Protein AF-A0A8S1RGG8-F1 (afdb_monomer)

InterPro domains:
  IPR037856 Sdc1/DPY30 [PTHR23356] (70-942)
  IPR049630 DPY30 domain-containing protein-like, dimerization/docking domain [cd22966] (338-379)

Radius of gyration: 52.85 Å; Cα contacts (8 Å, |Δi|>4): 621; chains: 1; bounding box: 120×138×184 Å

Solvent-accessible surface area (backbone atoms only — not comparable to full-atom values): 54739 Å² total; per-residue (Å²): 141,72,90,48,76,74,78,47,45,71,68,74,69,58,90,70,60,82,94,47,52,68,56,54,49,50,50,51,51,51,52,52,53,54,52,50,56,52,50,52,50,53,51,51,55,49,49,51,53,50,50,53,51,51,57,60,61,70,72,60,83,85,80,80,87,86,81,90,88,85,73,64,67,68,55,51,55,53,49,51,53,52,51,52,53,50,49,53,53,48,53,53,52,51,54,50,52,48,52,50,52,55,51,50,50,51,52,51,50,50,50,64,74,52,72,46,75,65,56,49,54,47,49,54,48,49,55,50,50,50,55,49,50,53,52,50,49,52,51,49,52,51,51,50,49,54,52,48,54,54,47,51,54,49,47,54,56,46,51,54,49,49,54,51,48,51,54,50,51,64,69,52,74,79,67,94,78,88,90,66,62,68,66,52,51,54,52,48,52,53,54,51,51,56,49,50,53,54,51,52,52,50,47,52,54,48,50,57,48,48,51,58,47,47,56,55,46,48,56,51,49,53,54,51,49,54,51,48,52,56,50,49,52,53,49,50,53,50,49,54,52,48,49,53,51,49,54,52,49,50,50,54,48,50,50,51,48,50,52,49,53,51,52,53,62,68,64,73,70,81,90,81,83,85,78,89,82,84,89,79,84,85,78,95,84,79,95,83,84,86,84,79,79,75,73,74,68,69,72,72,78,79,73,83,94,81,89,88,78,93,79,87,85,82,83,91,90,90,88,85,82,71,68,72,68,53,54,60,54,52,56,53,55,58,60,51,49,54,55,52,52,47,63,32,65,84,46,29,47,48,50,51,52,42,51,52,52,46,67,74,67,62,57,96,54,56,67,65,49,40,53,53,46,52,52,52,49,50,55,49,50,51,52,47,51,56,47,51,52,52,47,51,55,48,52,49,52,52,50,52,51,48,53,53,52,50,52,55,49,51,56,47,52,53,50,53,51,52,51,50,55,52,47,52,56,45,53,52,49,58,49,47,57,68,68,48,90,49,54,73,57,42,43,42,73,45,48,26,45,48,53,18,65,75,73,71,33,50,23,37,30,28,38,60,40,54,44,75,38,84,70,59,82,87,51,85,81,47,65,59,50,25,46,34,82,89,49,73,62,24,38,31,25,72,30,36,13,89,92,41,50,87,45,50,77,42,74,41,56,78,97,51,34,61,64,63,59,32,71,51,78,64,67,56,45,102,83,64,52,64,58,80,65,90,35,47,75,37,66,50,42,80,80,42,85,49,62,76,63,98,80,63,89,54,48,14,14,39,36,28,33,56,46,64,41,58,43,41,90,46,71,71,24,49,55,50,37,42,54,54,49,52,52,48,51,53,53,47,52,52,51,51,48,50,50,51,53,49,52,49,52,51,53,60,44,49,79,77,52,66,57,73,61,52,55,53,51,52,50,52,52,62,70,66,53,78,79,85,74,80,82,79,65,50,67,44,84,45,50,33,35,44,32,36,31,28,66,72,66,67,38,66,78,53,68,72,56,52,52,54,50,49,53,51,53,53,50,45,42,54,39,42,40,53,49,41,53,53,47,52,50,50,38,38,50,51,51,51,51,51,60,58,70,61,79,55,63,66,67,61,57,51,51,52,52,50,50,52,39,51,51,53,43,60,77,46,44,74,77,47,60,82,31,65,88,40,64,69,58,31,53,50,53,52,52,47,48,42,49,50,53,50,37,58,50,63,64,33,67,80,63,38,42,72,57,42,54,51,66,77,36,88,76,69,82,71,54,64,53,60,49,37,39,41,21,64,67,65,54,58,65,81,79,46,23,39,88,92,46,60,40,70,29,64,89,77,52,77,63,45,73,66,57,50,45,52,44,59,65,58,76,52,70,76,78,74,95,61,93,72,58,75,71,36,20,43,58,55,37,42,62,60,56,69,74,53,59,61,70,65,37,34,73,72,38,55,57,58,25,49,50,45,52,49,51,52,50,44,37,52,50,28,50,51,44,54,51,52,51,51,50,53,51,50,51,52,48,52,51,42,48,50,45,48,52,52,39,50,50,49,51,53,48,49,55,51,50,52,50,54,54,58,71,72,46,53,82,74,52,57,78,70,58,56,63,69,62,52,50,52,52,50,42,68,77,53,64,76,66,85,71,68,80,79,78,75,82,79,86,59,82,47,56,80,73,76,71,76,88,124

Sequence (950 aa):
MGITEFDLQPLNKINVPFEYENDVQFYKESIMKQHEKRRQRLLIEYNELINFKQNQSLQTPKILVQGEKIDDSQSIERHEKLIKVKKIQQEQMDKQLLKYSQKEQLIESRRKQINSEREFRAYQKEVLDTSRIELIQRNKAQLSKMMHDKYEKRKMSYDAKLQRFELSKQAQQVVPRKTRFDETVARYQKSVEERKLKDQEKLRKLEESIEKANTKKQSNITEVKRKGLLEQLKIEDAFFNRERSQLAKQRRLLEKLQIRTEVVRQNQKEPKQKPYPFPKFLCNKDQRKASSLTLQRFASEIIDPLEQKRNYQGYVHLKTKYKEINLLKLIICFYITDMDYLTQDEVGGIVAKGLAALYLEKPQFPIDYLAKWLLTYSQLLQKQKAREEKQQVKETKVKEFKVLTEQLAFLKEESDRLENLQKEKHEQFLESIKQAKYHDEFLGDVFCDYVANRFRVNTYVCELDFPRKEIDQNLEDDENAHINLEGAKLLTYVYADQNSKFLIGQNLLPETGVTYDALKEPQPDENGEVIQTNGIYISNVVKEPRIVYHKWPKLGAYYAIPLIYQSCLYEQSFDQGIEQRSQYLILKENQDKERSAKEAEFEERLESEDPAVIEQEKQAYLAGLEPLLEPSFAQQKKEYVFCIDSLGQDREIPENHRQEIFDLVNLLIKQWELQEIQSMKADVELQLQYQASLGAPYKEILETWALEEEQYVETHQEKLAEFKENEKLFQYEVDCLRLERLREKLSDKEFIQPLLNLNNCRIIKFNSIIQSGLYLIGSNKADINLPDTNRLNIRKLVLDENLIQQIVSYNHRGPKPEPQYKWCYVDRVQKRIEKIEQEQVDAYNLILGRMLKFLQLTCKLRKLDIEIRKEIIANKRKQIEQLKEEATKLVELKEAALKEHKEQLSPEEQEEFNQEEWEANFDSEHPMPEIPENPADEIDDDYIVDQPQQ

Organism: NCBI:txid65129

pLDDT: mean 82.73, std 17.46, range [32.31, 98.5]

Structure (mmCIF, N/CA/C/O backbone):
data_AF-A0A8S1RGG8-F1
#
_entry.id   AF-A0A8S1RGG8-F1
#
loop_
_atom_site.group_PDB
_atom_site.id
_atom_site.type_symbol
_atom_site.label_atom_id
_atom_site.label_alt_id
_atom_site.label_comp_id
_atom_site.label_asym_id
_atom_site.label_entity_id
_atom_site.label_seq_id
_atom_site.pdbx_PDB_ins_code
_atom_site.Cartn_x
_atom_site.Cartn_y
_atom_site.Cartn_z
_atom_site.occupancy
_atom_site.B_iso_or_equiv
_atom_site.auth_seq_id
_atom_site.auth_comp_id
_atom_site.auth_asym_id
_atom_site.auth_atom_id
_atom_site.pdbx_PDB_model_num
ATOM 1 N N . MET A 1 1 ? -10.825 -42.843 34.461 1.00 44.62 1 MET A N 1
ATOM 2 C CA . MET A 1 1 ? -11.655 -41.762 33.876 1.00 44.62 1 MET A CA 1
ATOM 3 C C . MET A 1 1 ? -13.138 -42.138 33.748 1.00 44.62 1 MET A C 1
ATOM 5 O O . MET A 1 1 ? -13.870 -41.401 33.103 1.00 44.62 1 MET A O 1
ATOM 9 N N . GLY A 1 2 ? -13.599 -43.240 34.353 1.00 53.19 2 GLY A N 1
ATOM 10 C CA . GLY A 1 2 ? -15.030 -43.511 34.524 1.00 53.19 2 GLY A CA 1
ATOM 11 C C . GLY A 1 2 ? -15.489 -43.085 35.916 1.00 53.19 2 GLY A C 1
ATOM 12 O O . GLY A 1 2 ? -14.663 -43.031 36.828 1.00 53.19 2 GLY A O 1
ATOM 13 N N . ILE A 1 3 ? -16.778 -42.779 36.047 1.00 52.16 3 ILE A N 1
ATOM 14 C CA . ILE A 1 3 ? -17.449 -42.593 37.338 1.00 52.16 3 ILE A CA 1
ATOM 15 C C . ILE A 1 3 ? -17.373 -43.928 38.068 1.00 52.16 3 ILE A C 1
ATOM 17 O O . ILE A 1 3 ? -17.786 -44.954 37.527 1.00 52.16 3 ILE A O 1
ATOM 21 N N . THR A 1 4 ? -16.775 -43.930 39.252 1.00 70.38 4 THR A N 1
ATOM 22 C CA . THR A 1 4 ? -16.711 -45.139 40.067 1.00 70.38 4 THR A CA 1
ATOM 23 C C . THR A 1 4 ? -17.986 -45.255 40.887 1.00 70.38 4 THR A C 1
ATOM 25 O O . THR A 1 4 ? -18.634 -44.261 41.209 1.00 70.38 4 THR A O 1
ATOM 28 N N . GLU A 1 5 ? -18.350 -46.474 41.269 1.00 62.44 5 GLU A N 1
ATOM 29 C CA . GLU A 1 5 ? -19.496 -46.717 42.152 1.00 62.44 5 GLU A CA 1
ATOM 30 C C . GLU A 1 5 ? -19.374 -45.936 43.480 1.00 62.44 5 GLU A C 1
ATOM 32 O O . GLU A 1 5 ? -20.373 -45.557 44.090 1.00 62.44 5 GLU A O 1
ATOM 37 N N . PHE A 1 6 ? -18.137 -45.603 43.868 1.00 63.97 6 PHE A N 1
ATOM 38 C CA . PHE A 1 6 ? -17.791 -44.755 45.005 1.00 63.97 6 PHE A CA 1
ATOM 39 C C . PHE A 1 6 ? -18.277 -43.302 44.859 1.00 63.97 6 PHE A C 1
ATOM 41 O O . PHE A 1 6 ? -18.742 -42.715 45.833 1.00 63.97 6 PHE A O 1
ATOM 48 N N . ASP A 1 7 ? -18.251 -42.740 43.648 1.00 63.06 7 ASP A N 1
ATOM 49 C CA . ASP A 1 7 ? -18.704 -41.370 43.368 1.00 63.06 7 ASP A CA 1
ATOM 50 C C . ASP A 1 7 ? -20.241 -41.251 43.413 1.00 63.06 7 ASP A C 1
ATOM 52 O O . ASP A 1 7 ? -20.787 -40.183 43.690 1.00 63.06 7 ASP A O 1
ATOM 56 N N . LEU A 1 8 ? -20.951 -42.368 43.197 1.00 70.31 8 LEU A N 1
ATOM 57 C CA . LEU A 1 8 ? -22.414 -42.463 43.276 1.00 70.31 8 LEU A CA 1
ATOM 58 C C . LEU A 1 8 ? -22.921 -42.893 44.665 1.00 70.31 8 LEU A C 1
ATOM 60 O O . LEU A 1 8 ? -24.121 -42.789 44.937 1.00 70.31 8 LEU A O 1
ATOM 64 N N . GLN A 1 9 ? -22.037 -43.332 45.573 1.00 71.25 9 GLN A N 1
ATOM 65 C CA . GLN A 1 9 ? -22.413 -43.748 46.932 1.00 71.25 9 GLN A CA 1
ATOM 66 C C . GLN A 1 9 ? -23.206 -42.703 47.730 1.00 71.25 9 GLN A C 1
ATOM 68 O O . GLN A 1 9 ? -24.112 -43.113 48.459 1.00 71.25 9 GLN A O 1
ATOM 73 N N . PRO A 1 10 ? -22.928 -41.388 47.641 1.00 69.12 10 PRO A N 1
ATOM 74 C CA . PRO A 1 10 ? -23.711 -40.394 48.369 1.00 69.12 10 PRO A CA 1
ATOM 75 C C . PRO A 1 10 ? -25.173 -40.358 47.914 1.00 69.12 10 PRO A C 1
ATOM 77 O O . PRO A 1 10 ? -26.052 -40.244 48.757 1.00 69.12 10 PRO A O 1
ATOM 80 N N . LEU A 1 11 ? -25.434 -40.526 46.611 1.00 62.78 11 LEU A N 1
ATOM 81 C CA . LEU A 1 11 ? -26.785 -40.550 46.031 1.00 62.78 11 LEU A CA 1
ATOM 82 C C . LEU A 1 11 ? -27.529 -41.848 46.349 1.00 62.78 11 LEU A C 1
ATOM 84 O O . LEU A 1 11 ? -28.739 -41.829 46.537 1.00 62.78 11 LEU A O 1
ATOM 88 N N . ASN A 1 12 ? -26.811 -42.970 46.434 1.00 70.25 12 ASN A N 1
ATOM 89 C CA . ASN A 1 12 ? -27.400 -44.275 46.744 1.00 70.25 12 ASN A CA 1
ATOM 90 C C . ASN A 1 12 ? -27.733 -44.456 48.238 1.00 70.25 12 ASN A C 1
ATOM 92 O O . ASN A 1 12 ? -28.443 -45.392 48.588 1.00 70.25 12 ASN A O 1
ATOM 96 N N . LYS A 1 13 ? -27.236 -43.578 49.122 1.00 71.56 13 LYS A N 1
ATOM 97 C CA . LYS A 1 13 ? -27.531 -43.596 50.568 1.00 71.56 13 LYS A CA 1
ATOM 98 C C . LYS A 1 13 ? -28.737 -42.741 50.964 1.00 71.56 13 LYS A C 1
ATOM 100 O O . LYS A 1 13 ? -29.127 -42.754 52.131 1.00 71.56 13 LYS A O 1
ATOM 105 N N . ILE A 1 14 ? -29.315 -41.987 50.031 1.00 69.31 14 ILE A N 1
ATOM 106 C CA . ILE A 1 14 ? -30.483 -41.149 50.304 1.00 69.31 14 ILE A CA 1
ATOM 107 C C . ILE A 1 14 ? -31.730 -42.020 50.127 1.00 69.31 14 ILE A C 1
ATOM 109 O O . ILE A 1 14 ? -32.075 -42.390 49.009 1.00 69.31 14 ILE A O 1
ATOM 113 N N . ASN A 1 15 ? -32.404 -42.354 51.230 1.00 56.94 15 ASN A N 1
ATOM 114 C CA . ASN A 1 15 ? -33.741 -42.943 51.171 1.00 56.94 15 ASN A CA 1
ATOM 115 C C . ASN A 1 15 ? -34.719 -41.851 50.745 1.00 56.94 15 ASN A C 1
ATOM 117 O O . ASN A 1 15 ? -35.074 -40.981 51.542 1.00 56.94 15 ASN A O 1
ATOM 121 N N . VAL A 1 16 ? -35.114 -41.886 49.478 1.00 63.91 16 VAL A N 1
ATOM 122 C CA . VAL A 1 16 ? -36.018 -40.901 48.896 1.00 63.91 16 VAL A CA 1
ATOM 123 C C . VAL A 1 16 ? -37.430 -41.494 48.820 1.00 63.91 16 VAL A C 1
ATOM 125 O O . VAL A 1 16 ? -37.581 -42.620 48.347 1.00 63.91 16 VAL A O 1
ATOM 128 N N . PRO A 1 17 ? -38.466 -40.787 49.312 1.00 69.62 17 PRO A N 1
ATOM 129 C CA . PRO A 1 17 ? -39.857 -41.201 49.137 1.00 69.62 17 PRO A CA 1
ATOM 130 C C . PRO A 1 17 ? -40.205 -41.373 47.651 1.00 69.62 17 PRO A C 1
ATOM 132 O O . PRO A 1 17 ? -39.705 -40.620 46.818 1.00 69.62 17 PRO A O 1
ATOM 135 N N . PHE A 1 18 ? -41.095 -42.316 47.327 1.00 69.88 18 PHE A N 1
ATOM 136 C CA . PHE A 1 18 ? -41.456 -42.700 45.947 1.00 69.88 18 PHE A CA 1
ATOM 137 C C . PHE A 1 18 ? -41.868 -41.512 45.051 1.00 69.88 18 PHE A C 1
ATOM 139 O O . PHE A 1 18 ? -41.651 -41.512 43.845 1.00 69.88 18 PHE A O 1
ATOM 146 N N . GLU A 1 19 ? -42.400 -40.450 45.653 1.00 71.38 19 GLU A N 1
ATOM 147 C CA . GLU A 1 19 ? -42.830 -39.219 44.979 1.00 71.38 19 GLU A CA 1
ATOM 148 C C . GLU A 1 19 ? -41.675 -38.413 44.346 1.00 71.38 19 GLU A C 1
ATOM 150 O O . GLU A 1 19 ? -41.919 -37.602 43.457 1.00 71.38 19 GLU A O 1
ATOM 155 N N . TYR A 1 20 ? -40.423 -38.651 44.759 1.00 70.62 20 TYR A N 1
ATOM 156 C CA . TYR A 1 20 ? -39.234 -37.907 44.314 1.00 70.62 20 TYR A CA 1
ATOM 157 C C . TYR A 1 20 ? -38.200 -38.788 43.590 1.00 70.62 20 TYR A C 1
ATOM 159 O O . TYR A 1 20 ? -37.060 -38.374 43.367 1.00 70.62 20 TYR A O 1
ATOM 167 N N . GLU A 1 21 ? -38.570 -40.011 43.204 1.00 72.94 21 GLU A N 1
ATOM 168 C CA . GLU A 1 21 ? -37.670 -40.947 42.515 1.00 72.94 21 GLU A CA 1
ATOM 169 C C . GLU A 1 21 ? -37.192 -40.397 41.154 1.00 72.94 21 GLU A C 1
ATOM 171 O O . GLU A 1 21 ? -36.024 -40.553 40.780 1.00 72.94 21 GLU A O 1
ATOM 176 N N . ASN A 1 22 ? -38.054 -39.631 40.475 1.00 73.12 22 ASN A N 1
ATOM 177 C CA . ASN A 1 22 ? -37.730 -38.931 39.228 1.00 73.12 22 ASN A CA 1
ATOM 178 C C . ASN A 1 22 ? -36.701 -37.805 39.423 1.00 73.12 22 ASN A C 1
ATOM 180 O O . ASN A 1 22 ? -35.834 -37.612 38.570 1.00 73.12 22 ASN A O 1
ATOM 184 N N . ASP A 1 23 ? -36.731 -37.104 40.559 1.00 69.75 23 ASP A N 1
ATOM 185 C CA . ASP A 1 23 ? -35.768 -36.036 40.849 1.00 69.75 23 ASP A CA 1
ATOM 186 C C . ASP A 1 23 ? -34.378 -36.622 41.122 1.00 69.75 23 ASP A C 1
ATOM 188 O O . ASP A 1 23 ? -33.367 -36.103 40.648 1.00 69.75 23 ASP A O 1
ATOM 192 N N . VAL A 1 24 ? -34.303 -37.765 41.811 1.00 72.69 24 VAL A N 1
ATOM 193 C CA . VAL A 1 24 ? -33.035 -38.481 42.033 1.00 72.69 24 VAL A CA 1
ATOM 194 C C . VAL A 1 24 ? -32.438 -38.973 40.718 1.00 72.69 24 VAL A C 1
ATOM 196 O O . VAL A 1 24 ? -31.222 -38.868 40.529 1.00 72.69 24 VAL A O 1
ATOM 199 N N . GLN A 1 25 ? -33.266 -39.480 39.797 1.00 76.19 25 GLN A N 1
ATOM 200 C CA . GLN A 1 25 ? -32.810 -39.825 38.449 1.00 76.19 25 GLN A CA 1
ATOM 201 C C . GLN A 1 25 ? -32.302 -38.594 37.696 1.00 76.19 25 GLN A C 1
ATOM 203 O O . GLN A 1 25 ? -31.202 -38.639 37.146 1.00 76.19 25 GLN A O 1
ATOM 208 N N . PHE A 1 26 ? -33.020 -37.472 37.752 1.00 78.44 26 PHE A N 1
ATOM 209 C CA . PHE A 1 26 ? -32.599 -36.223 37.120 1.00 78.44 26 PHE A CA 1
ATOM 210 C C . PHE A 1 26 ? -31.253 -35.705 37.658 1.00 78.44 26 PHE A C 1
ATOM 212 O O . PHE A 1 26 ? -30.383 -35.282 36.886 1.00 78.44 26 PHE A O 1
ATOM 219 N N . TYR A 1 27 ? -31.030 -35.774 38.975 1.00 69.25 27 TYR A N 1
ATOM 220 C CA . TYR A 1 27 ? -29.753 -35.393 39.583 1.00 69.25 27 TYR A CA 1
ATOM 221 C C . TYR A 1 27 ? -28.626 -36.362 39.218 1.00 69.25 27 TYR A C 1
ATOM 223 O O . TYR A 1 27 ? -27.520 -35.910 38.907 1.00 69.25 27 TYR A O 1
ATOM 231 N N . LYS A 1 28 ? -28.896 -37.675 39.181 1.00 74.88 28 LYS A N 1
ATOM 232 C CA . LYS A 1 28 ? -27.936 -38.677 38.694 1.00 74.88 28 LYS A CA 1
ATOM 233 C C . LYS A 1 28 ? -27.545 -38.395 37.243 1.00 74.88 28 LYS A C 1
ATOM 235 O O . LYS A 1 28 ? -26.356 -38.312 36.948 1.00 74.88 28 LYS A O 1
ATOM 240 N N . GLU A 1 29 ? -28.508 -38.157 36.356 1.00 79.94 29 GLU A N 1
ATOM 241 C CA . GLU A 1 29 ? -28.243 -37.822 34.953 1.00 79.94 29 GLU A CA 1
ATOM 242 C C . GLU A 1 29 ? -27.484 -36.502 34.784 1.00 79.94 29 GLU A C 1
ATOM 244 O O . GLU A 1 29 ? -26.574 -36.409 33.959 1.00 79.94 29 GLU A O 1
ATOM 249 N N . SER A 1 30 ? -27.809 -35.484 35.582 1.00 73.06 30 SER A N 1
ATOM 250 C CA . SER A 1 30 ? -27.122 -34.188 35.547 1.00 73.06 30 SER A CA 1
ATOM 251 C C . SER A 1 30 ? -25.660 -34.301 35.980 1.00 73.06 30 SER A C 1
ATOM 253 O O . SER A 1 30 ? -24.778 -33.723 35.339 1.00 73.06 30 SER A O 1
ATOM 255 N N . ILE A 1 31 ? -25.381 -35.092 37.020 1.00 70.94 31 ILE A N 1
ATOM 256 C CA . ILE A 1 31 ? -24.017 -35.374 37.484 1.00 70.94 31 ILE A CA 1
ATOM 257 C C . ILE A 1 31 ? -23.256 -36.182 36.425 1.00 70.94 31 ILE A C 1
ATOM 259 O O . ILE A 1 31 ? -22.140 -35.807 36.061 1.00 70.94 31 ILE A O 1
ATOM 263 N N . MET A 1 32 ? -23.878 -37.215 35.843 1.00 73.62 32 MET A N 1
ATOM 264 C CA . MET A 1 32 ? -23.295 -37.988 34.737 1.00 73.62 32 MET A CA 1
ATOM 265 C C . MET A 1 32 ? -22.953 -37.085 33.537 1.00 73.62 32 MET A C 1
ATOM 267 O O . MET A 1 32 ? -21.837 -37.146 33.021 1.00 73.62 32 MET A O 1
ATOM 271 N N . LYS A 1 33 ? -23.859 -36.180 33.132 1.00 79.25 33 LYS A N 1
ATOM 272 C CA . LYS A 1 33 ? -23.632 -35.218 32.035 1.00 79.25 33 LYS A CA 1
ATOM 273 C C . LYS A 1 33 ? -22.506 -34.228 32.334 1.00 79.25 33 LYS A C 1
ATOM 275 O O . LYS A 1 33 ? -21.705 -33.933 31.446 1.00 79.25 33 LYS A O 1
ATOM 280 N N . GLN A 1 34 ? -22.412 -33.709 33.560 1.00 71.50 34 GLN A N 1
ATOM 281 C CA . GLN A 1 34 ? -21.316 -32.813 33.945 1.00 71.50 34 GLN A CA 1
ATOM 282 C C . GLN A 1 34 ? -19.959 -33.524 33.916 1.00 71.50 34 GLN A C 1
ATOM 284 O O . GLN A 1 34 ? -18.980 -32.963 33.414 1.00 71.50 34 GLN A O 1
ATOM 289 N N . HIS A 1 35 ? -19.903 -34.763 34.404 1.00 73.12 35 HIS A N 1
ATOM 290 C CA . HIS A 1 35 ? -18.694 -35.579 34.357 1.00 73.12 35 HIS A CA 1
ATOM 291 C C . HIS A 1 35 ? -18.290 -35.933 32.924 1.00 73.12 35 HIS A C 1
ATOM 293 O O . HIS A 1 35 ? -17.112 -35.805 32.591 1.00 73.12 35 HIS A O 1
ATOM 299 N N . GLU A 1 36 ? -19.240 -36.284 32.055 1.00 78.31 36 GLU A N 1
ATOM 300 C CA . GLU A 1 36 ? -18.953 -36.561 30.644 1.00 78.31 36 GLU A CA 1
ATOM 301 C C . GLU A 1 36 ? -18.444 -35.302 29.922 1.00 78.31 36 GLU A C 1
ATOM 303 O O . GLU A 1 36 ? -17.438 -35.352 29.217 1.00 78.31 36 GLU A O 1
ATOM 308 N N . LYS A 1 37 ? -19.029 -34.128 30.198 1.00 78.75 37 LYS A N 1
ATOM 309 C CA . LYS A 1 37 ? -18.538 -32.843 29.669 1.00 78.75 37 LYS A CA 1
ATOM 310 C C . LYS A 1 37 ? -17.119 -32.517 30.148 1.00 78.75 37 LYS A C 1
ATOM 312 O O . LYS A 1 37 ? -16.322 -31.964 29.391 1.00 78.75 37 LYS A O 1
ATOM 317 N N . ARG A 1 38 ? -16.782 -32.835 31.403 1.00 75.62 38 ARG A N 1
ATOM 318 C CA . ARG A 1 38 ? -15.420 -32.669 31.940 1.00 75.62 38 ARG A CA 1
ATOM 319 C C . ARG A 1 38 ? -14.442 -33.658 31.301 1.00 75.62 38 ARG A C 1
ATOM 321 O O . ARG A 1 38 ? -13.327 -33.271 30.967 1.00 75.62 38 ARG A O 1
ATOM 328 N N . ARG A 1 39 ? -14.866 -34.905 31.095 1.00 80.69 39 ARG A N 1
ATOM 329 C CA . ARG A 1 39 ? -14.083 -35.947 30.422 1.00 80.69 39 ARG A CA 1
ATOM 330 C C . ARG A 1 39 ? -13.769 -35.571 28.973 1.00 80.69 39 ARG A C 1
ATOM 332 O O . ARG A 1 39 ? -12.624 -35.720 28.565 1.00 80.69 39 ARG A O 1
ATOM 339 N N . GLN A 1 40 ? -14.739 -35.037 28.231 1.00 80.44 40 GLN A N 1
ATOM 340 C CA . GLN A 1 40 ? -14.533 -34.565 26.858 1.00 80.44 40 GLN A CA 1
ATOM 341 C C . GLN A 1 40 ? -13.498 -33.435 26.780 1.00 80.44 40 GLN A C 1
ATOM 343 O O . GLN A 1 40 ? -12.621 -33.490 25.925 1.00 80.44 40 GLN A O 1
ATOM 348 N N . ARG A 1 41 ? -13.524 -32.463 27.707 1.00 78.50 41 ARG A N 1
ATOM 349 C CA . ARG A 1 41 ? -12.489 -31.409 27.767 1.00 78.50 41 ARG A CA 1
ATOM 350 C C . ARG A 1 41 ? -11.092 -31.974 28.006 1.00 78.50 41 ARG A C 1
ATOM 352 O O . ARG A 1 41 ? -10.171 -31.625 27.285 1.00 78.50 41 ARG A O 1
ATOM 359 N N . LEU A 1 42 ? -10.952 -32.886 28.969 1.00 76.94 42 LEU A N 1
ATOM 360 C CA . LEU A 1 42 ? -9.663 -33.518 29.265 1.00 76.94 42 LEU A CA 1
ATOM 361 C C . LEU A 1 42 ? -9.149 -34.376 28.097 1.00 76.94 42 LEU A C 1
ATOM 363 O O . LEU A 1 42 ? -7.945 -34.457 27.885 1.00 76.94 42 LEU A O 1
ATOM 367 N N . LEU A 1 43 ? -10.045 -35.008 27.332 1.00 81.12 43 LEU A N 1
ATOM 368 C CA . LEU A 1 43 ? -9.697 -35.730 26.103 1.00 81.12 43 LEU A CA 1
ATOM 369 C C . LEU A 1 43 ? -9.180 -34.787 25.011 1.00 81.12 43 LEU A C 1
ATOM 371 O O . LEU A 1 43 ? -8.213 -35.129 24.338 1.00 81.12 43 LEU A O 1
ATOM 375 N N . ILE A 1 44 ? -9.792 -33.611 24.858 1.00 85.75 44 ILE A N 1
ATOM 376 C CA . ILE A 1 44 ? -9.329 -32.579 23.921 1.00 85.75 44 ILE A CA 1
ATOM 377 C C . ILE A 1 44 ? -7.935 -32.085 24.330 1.00 85.75 44 ILE A C 1
ATOM 379 O O . ILE A 1 44 ? -7.016 -32.179 23.524 1.00 85.75 44 ILE A O 1
ATOM 383 N N . GLU A 1 45 ? -7.742 -31.689 25.593 1.00 83.06 45 GLU A N 1
ATOM 384 C CA . GLU A 1 45 ? -6.434 -31.251 26.117 1.00 83.06 45 GLU A CA 1
ATOM 385 C C . GLU A 1 45 ? -5.352 -32.335 25.959 1.00 83.06 45 GLU A C 1
ATOM 387 O O . GLU A 1 45 ? -4.206 -32.058 25.603 1.00 83.06 45 GLU A O 1
ATOM 392 N N . TYR A 1 46 ? -5.706 -33.601 26.197 1.00 87.06 46 TYR A N 1
ATOM 393 C CA . TYR A 1 46 ? -4.789 -34.723 26.009 1.00 87.06 46 TYR A CA 1
ATOM 394 C C . TYR A 1 46 ? -4.400 -34.917 24.537 1.00 87.06 46 TYR A C 1
ATOM 396 O O . TYR A 1 46 ? -3.225 -35.139 24.237 1.00 87.06 46 TYR A O 1
ATOM 404 N N . ASN A 1 47 ? -5.358 -34.800 23.616 1.00 84.62 47 ASN A N 1
ATOM 405 C CA . ASN A 1 47 ? -5.098 -34.900 22.180 1.00 84.62 47 ASN A CA 1
ATOM 406 C C . ASN A 1 47 ? -4.254 -33.724 21.672 1.00 84.62 47 ASN A C 1
ATOM 408 O O . ASN A 1 47 ? -3.339 -33.929 20.877 1.00 84.62 47 ASN A O 1
ATOM 412 N N . GLU A 1 48 ? -4.489 -32.512 22.174 1.00 85.19 48 GLU A N 1
ATOM 413 C CA . GLU A 1 48 ? -3.649 -31.342 21.895 1.00 85.19 48 GLU A CA 1
ATOM 414 C C . GLU A 1 48 ? -2.204 -31.563 22.366 1.00 85.19 48 GLU A C 1
ATOM 416 O O . GLU A 1 48 ? -1.264 -31.283 21.622 1.00 85.19 48 GLU A O 1
ATOM 421 N N . LEU A 1 49 ? -2.005 -32.151 23.552 1.00 82.00 49 LEU A N 1
ATOM 422 C CA . LEU A 1 49 ? -0.675 -32.506 24.062 1.00 82.00 49 LEU A CA 1
ATOM 423 C C . LEU A 1 49 ? 0.015 -33.603 23.237 1.00 82.00 49 LEU A C 1
ATOM 425 O O . LEU A 1 49 ? 1.236 -33.553 23.057 1.00 82.00 49 LEU A O 1
ATOM 429 N N . ILE A 1 50 ? -0.735 -34.590 22.734 1.00 82.94 50 ILE A N 1
ATOM 430 C CA . ILE A 1 50 ? -0.202 -35.603 21.811 1.00 82.94 50 ILE A CA 1
ATOM 431 C C . ILE A 1 50 ? 0.234 -34.947 20.503 1.00 82.94 50 ILE A C 1
ATOM 433 O O . ILE A 1 50 ? 1.364 -35.174 20.074 1.00 82.94 50 ILE A O 1
ATOM 437 N N . ASN A 1 51 ? -0.611 -34.104 19.910 1.00 79.25 51 ASN A N 1
ATOM 438 C CA . ASN A 1 51 ? -0.303 -33.407 18.661 1.00 79.25 51 ASN A CA 1
ATOM 439 C C . ASN A 1 51 ? 0.909 -32.482 18.830 1.00 79.25 51 ASN A C 1
ATOM 441 O O . ASN A 1 51 ? 1.804 -32.466 17.989 1.00 79.25 51 ASN A O 1
ATOM 445 N N . PHE A 1 52 ? 1.001 -31.782 19.962 1.00 80.12 52 PHE A N 1
ATOM 446 C CA . PHE A 1 52 ? 2.158 -30.959 20.303 1.00 80.12 52 PHE A CA 1
ATOM 447 C C . PHE A 1 52 ? 3.451 -31.787 20.389 1.00 80.12 52 PHE A C 1
ATOM 449 O O . PHE A 1 52 ? 4.478 -31.396 19.833 1.00 80.12 52 PHE A O 1
ATOM 456 N N . LYS A 1 53 ? 3.408 -32.970 21.020 1.00 73.62 53 LYS A N 1
ATOM 457 C CA . LYS A 1 53 ? 4.563 -33.883 21.078 1.00 73.62 53 LYS A CA 1
ATOM 458 C C . LYS A 1 53 ? 4.915 -34.500 19.725 1.00 73.62 53 LYS A C 1
ATOM 460 O O . LYS A 1 53 ? 6.099 -34.649 19.429 1.00 73.62 53 LYS A O 1
ATOM 465 N N . GLN A 1 54 ? 3.925 -34.853 18.907 1.00 74.75 54 GLN A N 1
ATOM 466 C CA . GLN A 1 54 ? 4.155 -35.386 17.563 1.00 74.75 54 GLN A CA 1
ATOM 467 C C . GLN A 1 54 ? 4.805 -34.329 16.660 1.00 74.75 54 GLN A C 1
ATOM 469 O O . GLN A 1 54 ? 5.808 -34.624 16.010 1.00 74.75 54 GLN A O 1
ATOM 474 N N . ASN A 1 55 ? 4.346 -33.079 16.731 1.00 68.31 55 ASN A N 1
ATOM 475 C CA . ASN A 1 55 ? 4.940 -31.958 16.003 1.00 68.31 55 ASN A CA 1
ATOM 476 C C . ASN A 1 55 ? 6.364 -31.627 16.482 1.00 68.31 55 ASN A C 1
ATOM 478 O O . ASN A 1 55 ? 7.227 -31.337 15.658 1.00 68.31 55 ASN A O 1
ATOM 482 N N . GLN A 1 56 ? 6.658 -31.758 17.782 1.00 63.88 56 GLN A N 1
ATOM 483 C CA . GLN A 1 56 ? 8.037 -31.658 18.286 1.00 63.88 56 GLN A CA 1
ATOM 484 C C . GLN A 1 56 ? 8.936 -32.805 17.803 1.00 63.88 56 GLN A C 1
ATOM 486 O O . GLN A 1 56 ? 10.121 -32.590 17.561 1.00 63.88 56 GLN A O 1
ATOM 491 N N . SER A 1 57 ? 8.396 -34.017 17.631 1.00 52.59 57 SER A N 1
ATOM 492 C CA . SER A 1 57 ? 9.178 -35.163 17.143 1.00 52.59 57 SER A CA 1
ATOM 493 C C . SER A 1 57 ? 9.486 -35.104 15.639 1.00 52.59 57 SER A C 1
ATOM 495 O O . SER A 1 57 ? 10.510 -35.629 15.206 1.00 52.59 57 SER A O 1
ATOM 497 N N . LEU A 1 58 ? 8.660 -34.405 14.852 1.00 49.59 58 LEU A N 1
ATOM 498 C CA . LEU A 1 58 ? 8.857 -34.209 13.410 1.00 49.59 58 LEU A CA 1
ATOM 499 C C . LEU A 1 58 ? 9.908 -33.133 13.070 1.00 49.59 58 LEU A C 1
ATOM 501 O O . LEU A 1 58 ? 10.356 -33.067 11.931 1.00 49.59 58 LEU A O 1
ATOM 505 N N . GLN A 1 59 ? 10.361 -32.337 14.047 1.00 43.78 59 GLN A N 1
ATOM 506 C CA . GLN A 1 59 ? 11.390 -31.300 13.858 1.00 43.78 59 GLN A CA 1
ATO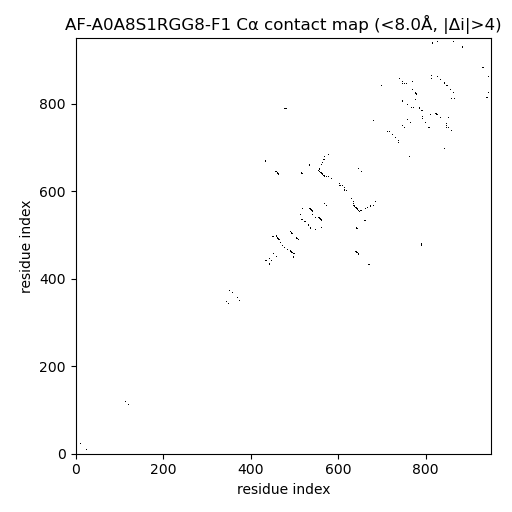M 507 C C . GLN A 1 59 ? 12.828 -31.764 14.155 1.00 43.78 59 GLN A C 1
ATOM 509 O O . GLN A 1 59 ? 13.743 -30.944 14.207 1.00 43.78 59 GLN A O 1
ATOM 514 N N . THR A 1 60 ? 13.070 -33.069 14.313 1.00 40.12 60 THR A N 1
ATOM 515 C CA . THR A 1 60 ? 14.444 -33.603 14.334 1.00 40.12 60 THR A CA 1
ATOM 516 C C . THR A 1 60 ? 14.808 -34.175 12.963 1.00 40.12 60 THR A C 1
ATOM 518 O O . THR A 1 60 ? 14.292 -35.235 12.602 1.00 40.12 60 THR A O 1
ATOM 521 N N . PRO A 1 61 ? 15.678 -33.516 12.172 1.00 42.84 61 PRO A N 1
ATOM 522 C CA . PRO A 1 61 ? 16.103 -34.071 10.899 1.00 42.84 61 PRO A CA 1
ATOM 523 C C . PRO A 1 61 ? 17.011 -35.278 11.158 1.00 42.84 61 PRO A C 1
ATOM 525 O O . PRO A 1 61 ? 18.065 -35.172 11.787 1.00 42.84 61 PRO A O 1
ATOM 528 N N . LYS A 1 62 ? 16.597 -36.448 10.661 1.00 44.38 62 LYS A N 1
ATOM 529 C CA . LYS A 1 62 ? 17.487 -37.596 10.466 1.00 44.38 62 LYS A CA 1
ATOM 530 C C . LYS A 1 62 ? 18.493 -37.224 9.378 1.00 44.38 62 LYS A C 1
ATOM 532 O O . LYS A 1 62 ? 18.182 -37.341 8.199 1.00 44.38 62 LYS A O 1
ATOM 537 N N . ILE A 1 63 ? 19.689 -36.802 9.774 1.00 36.78 63 ILE A N 1
ATOM 538 C CA . ILE A 1 63 ? 20.842 -36.748 8.873 1.00 36.78 63 ILE A CA 1
ATOM 539 C C . ILE A 1 63 ? 21.669 -38.002 9.131 1.00 36.78 63 ILE A C 1
ATOM 541 O O . ILE A 1 63 ? 22.274 -38.180 10.188 1.00 36.78 63 ILE A O 1
ATOM 545 N N . LEU A 1 64 ? 21.618 -38.901 8.153 1.00 38.34 64 LEU A N 1
ATOM 546 C CA . LEU A 1 64 ? 22.460 -40.077 8.044 1.00 38.34 64 LEU A CA 1
ATOM 547 C C . LEU A 1 64 ? 23.696 -39.675 7.218 1.00 38.34 64 LEU A C 1
ATOM 549 O O . LEU A 1 64 ? 23.557 -39.318 6.057 1.00 38.34 64 LEU A O 1
ATOM 553 N N . VAL A 1 65 ? 24.866 -39.733 7.859 1.00 40.12 65 VAL A N 1
ATOM 554 C CA . VAL A 1 65 ? 26.194 -40.094 7.318 1.00 40.12 65 VAL A CA 1
ATOM 555 C C . VAL A 1 65 ? 26.661 -39.392 6.024 1.00 40.12 65 VAL A C 1
ATOM 557 O O . VAL A 1 65 ? 26.317 -39.824 4.932 1.00 40.12 65 VAL A O 1
ATOM 560 N N . GLN A 1 66 ? 27.558 -38.402 6.153 1.00 37.00 66 GLN A N 1
ATOM 561 C CA . GLN A 1 66 ? 28.983 -38.432 5.736 1.00 37.00 66 GLN A CA 1
ATOM 562 C C . GLN A 1 66 ? 29.603 -37.019 5.818 1.00 37.00 66 GLN A C 1
ATOM 564 O O . GLN A 1 66 ? 28.993 -36.053 5.377 1.00 37.00 66 GLN A O 1
ATOM 569 N N . GLY A 1 67 ? 30.834 -36.918 6.338 1.00 34.19 67 GLY A N 1
ATOM 570 C CA . GLY A 1 67 ? 31.701 -35.738 6.182 1.00 34.19 67 GLY A CA 1
ATOM 571 C C . GLY A 1 67 ? 32.104 -35.053 7.488 1.00 34.19 67 GLY A C 1
ATOM 572 O O . GLY A 1 67 ? 31.401 -34.184 7.991 1.00 34.19 67 GLY A O 1
ATOM 573 N N . GLU A 1 68 ? 33.258 -35.441 8.030 1.00 48.06 68 GLU A N 1
ATOM 574 C CA . GLU A 1 68 ? 33.927 -34.768 9.145 1.00 48.06 68 GLU A CA 1
ATOM 575 C C . GLU A 1 68 ? 34.355 -33.329 8.787 1.00 48.06 68 GLU A C 1
ATOM 577 O O . GLU A 1 68 ? 34.772 -33.064 7.661 1.00 48.06 68 GLU A O 1
ATOM 582 N N . LYS A 1 69 ? 34.381 -32.469 9.821 1.00 49.22 69 LYS A N 1
ATOM 583 C CA . LYS A 1 69 ? 35.026 -31.138 9.920 1.00 49.22 69 LYS A CA 1
ATOM 584 C C . LYS A 1 69 ? 34.201 -29.888 9.587 1.00 49.22 69 LYS A C 1
ATOM 586 O O . LYS A 1 69 ? 34.685 -29.042 8.849 1.00 49.22 69 LYS A O 1
ATOM 591 N N . ILE A 1 70 ? 33.055 -29.672 10.238 1.00 47.84 70 ILE A N 1
ATOM 592 C CA . ILE A 1 70 ? 32.547 -28.308 10.507 1.00 47.84 70 ILE A CA 1
ATOM 593 C C . ILE A 1 70 ? 31.763 -28.331 11.832 1.00 47.84 70 ILE A C 1
ATOM 595 O O . ILE A 1 70 ? 30.564 -28.574 11.811 1.00 47.84 70 ILE A O 1
ATOM 599 N N . ASP A 1 71 ? 32.407 -28.117 12.988 1.00 48.69 71 ASP A N 1
ATOM 600 C CA . ASP A 1 71 ? 31.672 -28.057 14.276 1.00 48.69 71 ASP A CA 1
ATOM 601 C C . ASP A 1 71 ? 32.070 -26.895 15.212 1.00 48.69 71 ASP A C 1
ATOM 603 O O . ASP A 1 71 ? 31.549 -26.769 16.317 1.00 48.69 71 ASP A O 1
ATOM 607 N N . ASP A 1 72 ? 32.915 -25.960 14.761 1.00 55.47 72 ASP A N 1
ATOM 608 C CA . ASP A 1 72 ? 33.287 -24.798 15.590 1.00 55.47 72 ASP A CA 1
ATOM 609 C C . ASP A 1 72 ? 32.401 -23.560 15.350 1.00 55.47 72 ASP A C 1
ATOM 611 O O . ASP A 1 72 ? 32.197 -22.752 16.256 1.00 55.47 72 ASP A O 1
ATOM 615 N N . SER A 1 73 ? 31.776 -23.425 14.174 1.00 49.78 73 SER A N 1
ATOM 616 C CA . SER A 1 73 ? 30.986 -22.230 13.820 1.00 49.78 73 SER A CA 1
ATOM 617 C C . SER A 1 73 ? 29.665 -22.121 14.602 1.00 49.78 73 SER A C 1
ATOM 619 O O . SER A 1 73 ? 29.348 -21.061 15.146 1.00 49.78 73 SER A O 1
ATOM 621 N N . GLN A 1 74 ? 28.920 -23.222 14.760 1.00 52.12 74 GLN A N 1
ATOM 622 C CA . GLN A 1 74 ? 27.632 -23.196 15.471 1.00 52.12 74 GLN A CA 1
ATOM 623 C C . GLN A 1 74 ? 27.791 -23.073 16.995 1.00 52.12 74 GLN A C 1
ATOM 625 O O . GLN A 1 74 ? 26.905 -22.553 17.680 1.00 52.12 74 GLN A O 1
ATOM 630 N N . SER A 1 75 ? 28.924 -23.528 17.539 1.00 61.19 75 SER A N 1
ATOM 631 C CA . SER A 1 75 ? 29.269 -23.368 18.955 1.00 61.19 75 SER A CA 1
ATOM 632 C C . SER A 1 75 ? 29.541 -21.899 19.295 1.00 61.19 75 SER A C 1
ATOM 634 O O . SER A 1 75 ? 29.009 -21.383 20.284 1.00 61.19 75 SER A O 1
ATOM 636 N N . ILE A 1 76 ? 30.277 -21.196 18.426 1.00 66.81 76 ILE A N 1
ATOM 637 C CA . ILE A 1 76 ? 30.570 -19.765 18.572 1.00 66.81 76 ILE A CA 1
ATOM 638 C C . ILE A 1 76 ? 29.279 -18.943 18.490 1.00 66.81 76 ILE A C 1
ATOM 640 O O . ILE A 1 76 ? 29.027 -18.115 19.364 1.00 66.81 76 ILE A O 1
ATOM 644 N N . GLU A 1 77 ? 28.398 -19.234 17.530 1.00 63.47 77 GLU A N 1
ATOM 645 C CA . GLU A 1 77 ? 27.147 -18.486 17.361 1.00 63.47 77 GLU A CA 1
ATOM 646 C C . GLU A 1 77 ? 26.178 -18.677 18.547 1.00 63.47 77 GLU A C 1
ATOM 648 O O . GLU A 1 77 ? 25.521 -17.736 19.009 1.00 63.47 77 GLU A O 1
ATOM 653 N N . ARG A 1 78 ? 26.115 -19.891 19.117 1.00 65.31 78 ARG A N 1
ATOM 654 C CA . ARG A 1 78 ? 25.350 -20.153 20.351 1.00 65.31 78 ARG A CA 1
ATOM 655 C C . ARG A 1 78 ? 25.969 -19.456 21.560 1.00 65.31 78 ARG A C 1
ATOM 657 O O . ARG A 1 78 ? 25.230 -18.971 22.420 1.00 65.31 78 ARG A O 1
ATOM 664 N N . HIS A 1 79 ? 27.298 -19.379 21.631 1.00 73.12 79 HIS A N 1
ATOM 665 C CA . HIS A 1 79 ? 27.991 -18.677 22.707 1.00 73.12 79 HIS A CA 1
ATOM 666 C C . HIS A 1 79 ? 27.763 -17.161 22.634 1.00 73.12 79 HIS A C 1
ATOM 668 O O . HIS A 1 79 ? 27.441 -16.547 23.652 1.00 73.12 79 HIS A O 1
ATOM 674 N N . GLU A 1 80 ? 27.804 -16.568 21.440 1.00 72.12 80 GLU A N 1
ATOM 675 C CA . GLU A 1 80 ? 27.489 -15.152 21.232 1.00 72.12 80 GLU A CA 1
ATOM 676 C C . GLU A 1 80 ? 26.035 -14.817 21.572 1.00 72.12 80 GLU A C 1
ATOM 678 O O . GLU A 1 80 ? 25.777 -13.825 22.260 1.00 72.12 80 GLU A O 1
ATOM 683 N N . LYS A 1 81 ? 25.073 -15.658 21.168 1.00 73.31 81 LYS A N 1
ATOM 684 C CA . LYS A 1 81 ? 23.658 -15.485 21.547 1.00 73.31 81 LYS A CA 1
ATOM 685 C C . LYS A 1 81 ? 23.482 -15.534 23.067 1.00 73.31 81 LYS A C 1
ATOM 687 O O . LYS A 1 81 ? 22.762 -14.710 23.630 1.00 73.31 81 LYS A O 1
ATOM 692 N N . LEU A 1 82 ? 24.198 -16.426 23.755 1.00 75.56 82 LEU A N 1
ATOM 693 C CA . LEU A 1 82 ? 24.174 -16.513 25.217 1.00 75.56 82 LEU A CA 1
ATOM 694 C C . LEU A 1 82 ? 24.801 -15.279 25.892 1.00 75.56 82 LEU A C 1
ATOM 696 O O . LEU A 1 82 ? 24.293 -14.815 26.915 1.00 75.56 82 LEU A O 1
ATOM 700 N N . ILE A 1 83 ? 25.877 -14.725 25.324 1.00 79.75 83 ILE A N 1
ATOM 701 C CA . ILE A 1 83 ? 26.509 -13.487 25.807 1.00 79.75 83 ILE A CA 1
ATOM 702 C C . ILE A 1 83 ? 25.563 -12.294 25.619 1.00 79.75 83 ILE A C 1
ATOM 704 O O . ILE A 1 83 ? 25.385 -11.514 26.557 1.00 79.75 83 ILE A O 1
ATOM 708 N N . LYS A 1 84 ? 24.890 -12.182 24.464 1.00 76.25 84 LYS A N 1
ATOM 709 C CA . LYS A 1 84 ? 23.900 -11.121 24.201 1.00 76.25 84 LYS A CA 1
ATOM 710 C C . LYS A 1 84 ? 22.726 -11.184 25.181 1.00 76.25 84 LYS A C 1
ATOM 712 O O . LYS A 1 84 ? 22.370 -10.164 25.763 1.00 76.25 84 LYS A O 1
ATOM 717 N N . VAL A 1 85 ? 22.184 -12.375 25.448 1.00 76.19 85 VAL A N 1
ATOM 718 C CA . VAL A 1 85 ? 21.099 -12.556 26.434 1.00 76.19 85 VAL A CA 1
ATOM 719 C C . VAL A 1 85 ? 21.547 -12.164 27.845 1.00 76.19 85 VAL A C 1
ATOM 721 O O . VAL A 1 85 ? 20.818 -11.459 28.542 1.00 76.19 85 VAL A O 1
ATOM 724 N N . LYS A 1 86 ? 22.762 -12.548 28.264 1.00 80.81 86 LYS A N 1
ATOM 725 C CA . LYS A 1 86 ? 23.310 -12.143 29.570 1.00 80.81 86 LYS A CA 1
ATOM 726 C C . LYS A 1 86 ? 23.511 -10.634 29.678 1.00 80.81 86 LYS A C 1
ATOM 728 O O . LYS A 1 86 ? 23.234 -10.069 30.731 1.00 80.81 86 LYS A O 1
ATOM 733 N N . LYS A 1 87 ? 23.949 -9.980 28.599 1.00 84.69 87 LYS A N 1
ATOM 734 C CA . LYS A 1 87 ? 24.119 -8.524 28.556 1.00 84.69 87 LYS A CA 1
ATOM 735 C C . LYS A 1 87 ? 22.778 -7.796 28.690 1.00 84.69 87 LYS A C 1
ATOM 737 O O . LYS A 1 87 ? 22.668 -6.895 29.511 1.00 84.69 87 LYS A O 1
ATOM 742 N N . ILE A 1 88 ? 21.739 -8.256 27.988 1.00 77.62 88 ILE A N 1
ATOM 743 C CA . ILE A 1 88 ? 20.378 -7.700 28.098 1.00 77.62 88 ILE A CA 1
ATOM 744 C C . ILE A 1 88 ? 19.823 -7.870 29.521 1.00 77.62 88 ILE A C 1
ATOM 746 O O . ILE A 1 88 ? 19.243 -6.939 30.076 1.00 77.62 88 ILE A O 1
ATOM 750 N N . GLN A 1 89 ? 20.023 -9.036 30.143 1.00 75.19 89 GLN A N 1
ATOM 751 C CA . GLN A 1 89 ? 19.600 -9.273 31.529 1.00 75.19 89 GLN A CA 1
ATOM 752 C C . GLN A 1 89 ? 20.347 -8.377 32.526 1.00 75.19 89 GLN A C 1
ATOM 754 O O . GLN A 1 89 ? 19.732 -7.848 33.453 1.00 75.19 89 GLN A O 1
ATOM 759 N N . GLN A 1 90 ? 21.650 -8.169 32.319 1.00 85.12 90 GLN A N 1
ATOM 760 C CA . GLN A 1 90 ? 22.460 -7.267 33.133 1.00 85.12 90 GLN A CA 1
ATOM 761 C C . GLN A 1 90 ? 21.984 -5.812 32.991 1.00 85.12 90 GLN A C 1
ATOM 763 O O . GLN A 1 90 ? 21.730 -5.158 33.996 1.00 85.12 90 GLN A O 1
ATOM 768 N N . GLU A 1 91 ? 21.743 -5.337 31.767 1.00 81.12 91 GLU A N 1
ATOM 769 C CA . GLU A 1 91 ? 21.219 -3.988 31.510 1.00 81.12 91 GLU A CA 1
ATOM 770 C C . GLU A 1 91 ? 19.824 -3.771 32.119 1.00 81.12 91 GLU A C 1
ATOM 772 O O . GLU A 1 91 ? 19.524 -2.691 32.630 1.00 81.12 91 GLU A O 1
ATOM 777 N N . GLN A 1 92 ? 18.957 -4.789 32.107 1.00 75.81 92 GLN A N 1
ATOM 778 C CA . GLN A 1 92 ? 17.655 -4.726 32.779 1.00 75.81 92 GLN A CA 1
ATOM 779 C C . GLN A 1 92 ? 17.799 -4.629 34.303 1.00 75.81 92 GLN A C 1
ATOM 781 O O . GLN A 1 92 ? 17.082 -3.848 34.935 1.00 75.81 92 GLN A O 1
ATOM 786 N N . MET A 1 93 ? 18.732 -5.381 34.889 1.00 80.75 93 MET A N 1
ATOM 787 C CA . MET A 1 93 ? 19.020 -5.332 36.321 1.00 80.75 93 MET A CA 1
ATOM 788 C C . MET A 1 93 ? 19.625 -3.981 36.730 1.00 80.75 93 MET A C 1
ATOM 790 O O . MET A 1 93 ? 19.199 -3.399 37.728 1.00 80.75 93 MET A O 1
ATOM 794 N N . ASP A 1 94 ? 20.536 -3.430 35.928 1.00 82.19 94 ASP A N 1
ATOM 795 C CA . ASP A 1 94 ? 21.158 -2.127 36.174 1.00 82.19 94 ASP A CA 1
ATOM 796 C C . ASP A 1 94 ? 20.133 -0.986 36.035 1.00 82.19 94 ASP A C 1
ATOM 798 O O . ASP A 1 94 ? 20.091 -0.082 36.872 1.00 82.19 94 ASP A O 1
ATOM 802 N N . LYS A 1 95 ? 19.208 -1.067 35.064 1.00 78.44 95 LYS A N 1
ATOM 803 C CA . LYS A 1 95 ? 18.059 -0.143 34.954 1.00 78.44 95 LYS A CA 1
ATOM 804 C C . LYS A 1 95 ? 17.138 -0.212 36.175 1.00 78.44 95 LYS A C 1
ATOM 806 O O . LYS A 1 95 ? 16.618 0.818 36.607 1.00 78.44 95 LYS A O 1
ATOM 811 N N . GLN A 1 96 ? 16.915 -1.399 36.739 1.00 76.69 96 GLN A N 1
ATOM 812 C CA . GLN A 1 96 ? 16.139 -1.544 37.974 1.00 76.69 96 GLN A CA 1
ATOM 813 C C . GLN A 1 96 ? 16.882 -0.952 39.179 1.00 76.69 96 GLN A C 1
ATOM 815 O O . GLN A 1 96 ? 16.280 -0.200 39.944 1.00 76.69 96 GLN A O 1
ATOM 820 N N . LEU A 1 97 ? 18.184 -1.216 39.320 1.00 80.25 97 LEU A N 1
ATOM 821 C CA . LEU A 1 97 ? 19.031 -0.634 40.368 1.00 80.25 97 LEU A CA 1
ATOM 822 C C . LEU A 1 97 ? 19.073 0.896 40.295 1.00 80.25 97 LEU A C 1
ATOM 824 O O . LEU A 1 97 ? 18.947 1.556 41.325 1.00 80.25 97 LEU A O 1
ATOM 828 N N . LEU A 1 98 ? 19.159 1.463 39.090 1.00 83.69 98 LEU A N 1
ATOM 829 C CA . LEU A 1 98 ? 19.112 2.908 38.880 1.00 83.69 98 LEU A CA 1
ATOM 830 C C . LEU A 1 98 ? 17.773 3.499 39.342 1.00 83.69 98 LEU A C 1
ATOM 832 O O . LEU A 1 98 ? 17.762 4.494 40.063 1.00 83.69 98 LEU A O 1
ATOM 836 N N . LYS A 1 99 ? 16.645 2.851 39.012 1.00 72.19 99 LYS A N 1
ATOM 837 C CA . LYS A 1 99 ? 15.313 3.256 39.501 1.00 72.19 99 LYS A CA 1
ATOM 838 C C . LYS A 1 99 ? 15.216 3.203 41.028 1.00 72.19 99 LYS A C 1
ATOM 840 O O . LYS A 1 99 ? 14.605 4.085 41.630 1.00 72.19 99 LYS A O 1
ATOM 845 N N . TYR A 1 100 ? 15.819 2.199 41.665 1.00 71.44 100 TYR A N 1
ATOM 846 C CA . TYR A 1 100 ? 15.872 2.115 43.127 1.00 71.44 100 TYR A CA 1
ATOM 847 C C . TYR A 1 100 ? 16.728 3.226 43.738 1.00 71.44 100 TYR A C 1
ATOM 849 O O . TYR A 1 100 ? 16.272 3.878 44.674 1.00 71.44 100 TYR A O 1
ATOM 857 N N . SER A 1 101 ? 17.908 3.496 43.177 1.00 83.25 101 SER A N 1
ATOM 858 C CA . SER A 1 101 ? 18.795 4.568 43.638 1.00 83.25 101 SER A CA 1
ATOM 859 C C . SER A 1 101 ? 18.150 5.951 43.494 1.00 83.25 101 SER A C 1
ATOM 861 O O . SER A 1 101 ? 18.160 6.734 44.440 1.00 83.25 101 SER A O 1
ATOM 863 N N . GLN A 1 102 ? 17.486 6.228 42.367 1.00 72.00 102 GLN A N 1
ATOM 864 C CA . GLN A 1 102 ? 16.720 7.464 42.165 1.00 72.00 102 GLN A CA 1
ATOM 865 C C . GLN A 1 102 ? 15.586 7.606 43.187 1.00 72.00 102 GLN A C 1
ATOM 867 O O . GLN A 1 102 ? 15.361 8.686 43.729 1.00 72.00 102 GLN A O 1
ATOM 872 N N . LYS A 1 103 ? 14.884 6.509 43.498 1.00 72.50 103 LYS A N 1
ATOM 873 C CA . LYS A 1 103 ? 13.828 6.499 44.518 1.00 72.50 103 LYS A CA 1
ATOM 874 C C . LYS A 1 103 ? 14.391 6.740 45.920 1.00 72.50 103 LYS A C 1
ATOM 876 O O . LYS A 1 103 ? 13.763 7.443 46.707 1.00 72.50 103 LYS A O 1
ATOM 881 N N . GLU A 1 104 ? 15.565 6.200 46.226 1.00 74.50 104 GLU A N 1
ATOM 882 C CA . GLU A 1 104 ? 16.264 6.413 47.494 1.00 74.50 104 GLU A CA 1
ATOM 883 C C . GLU A 1 104 ? 16.745 7.863 47.635 1.00 74.50 104 GLU A C 1
ATOM 885 O O . GLU A 1 104 ? 16.451 8.495 48.646 1.00 74.50 104 GLU A O 1
ATOM 890 N N . GLN A 1 105 ? 17.332 8.444 46.584 1.00 73.00 105 GLN A N 1
ATOM 891 C CA . GLN A 1 105 ? 17.686 9.867 46.529 1.00 73.00 105 GLN A CA 1
ATOM 892 C C . GLN A 1 105 ? 16.459 10.778 46.657 1.00 73.00 105 GLN A C 1
ATOM 894 O O . GLN A 1 105 ? 16.526 11.805 47.327 1.00 73.00 105 GLN A O 1
ATOM 899 N N . LEU A 1 106 ? 15.314 10.400 46.076 1.00 68.25 106 LEU A N 1
ATOM 900 C CA . LEU A 1 106 ? 14.056 11.138 46.225 1.00 68.25 106 LEU A CA 1
ATOM 901 C C . LEU A 1 106 ? 13.531 11.067 47.667 1.00 68.25 106 LEU A C 1
ATOM 903 O O . LEU A 1 106 ? 13.054 12.065 48.206 1.00 68.25 106 LEU A O 1
ATOM 907 N N . ILE A 1 107 ? 13.628 9.898 48.306 1.00 68.50 107 ILE A N 1
ATOM 908 C CA . ILE A 1 107 ? 13.268 9.709 49.716 1.00 68.50 107 ILE A CA 1
ATOM 909 C C . ILE A 1 107 ? 14.209 10.511 50.614 1.00 68.50 107 ILE A C 1
ATOM 911 O O . ILE A 1 107 ? 13.751 11.128 51.569 1.00 68.50 107 ILE A O 1
ATOM 915 N N . GLU A 1 108 ? 15.502 10.540 50.314 1.00 70.00 108 GLU A N 1
ATOM 916 C CA . GLU A 1 108 ? 16.504 11.253 51.098 1.00 70.00 108 GLU A CA 1
ATOM 917 C C . GLU A 1 108 ? 16.429 12.773 50.899 1.00 70.00 108 GLU A C 1
ATOM 919 O O . GLU A 1 108 ? 16.531 13.522 51.867 1.00 70.00 108 GLU A O 1
ATOM 924 N N . SER A 1 109 ? 16.136 13.237 49.681 1.00 65.81 109 SER A N 1
ATOM 925 C CA . SER A 1 109 ? 15.819 14.637 49.375 1.00 65.81 109 SER A CA 1
ATOM 926 C C . SER A 1 109 ? 14.543 15.084 50.092 1.00 65.81 109 SER A C 1
ATOM 928 O O . SER A 1 109 ? 14.539 16.114 50.764 1.00 65.81 109 SER A O 1
ATOM 930 N N . ARG A 1 110 ? 13.494 14.247 50.088 1.00 58.88 110 ARG A N 1
ATOM 931 C CA . ARG A 1 110 ? 12.283 14.487 50.886 1.00 58.88 110 ARG A CA 1
ATOM 932 C C . ARG A 1 110 ? 12.576 14.477 52.384 1.00 58.88 110 ARG A C 1
ATOM 934 O O . ARG A 1 110 ? 12.086 15.346 53.085 1.00 58.88 110 ARG A O 1
ATOM 941 N N . ARG A 1 111 ? 13.418 13.573 52.893 1.00 62.22 111 ARG A N 1
ATOM 942 C CA . ARG A 1 111 ? 13.854 13.581 54.304 1.00 62.22 111 ARG A CA 1
ATOM 943 C C . ARG A 1 111 ? 14.623 14.854 54.663 1.00 62.22 111 ARG A C 1
ATOM 945 O O . ARG A 1 111 ? 14.421 15.373 55.750 1.00 62.22 111 ARG A O 1
ATOM 952 N N . LYS A 1 112 ? 15.455 15.378 53.757 1.00 65.69 112 LYS A N 1
ATOM 953 C CA . LYS A 1 112 ? 16.201 16.634 53.948 1.00 65.69 112 LYS A CA 1
ATOM 954 C C . LYS A 1 112 ? 15.311 17.878 53.869 1.00 65.69 112 LYS A C 1
ATOM 956 O O . LYS A 1 112 ? 15.554 18.822 54.611 1.00 65.69 112 LYS A O 1
ATOM 961 N N . GLN A 1 113 ? 14.276 17.872 53.025 1.00 55.28 113 GLN A N 1
ATOM 962 C CA . GLN A 1 113 ? 13.236 18.912 53.012 1.00 55.28 113 GLN A CA 1
ATOM 963 C C . GLN A 1 113 ? 12.354 18.861 54.272 1.00 55.28 113 GLN A C 1
ATOM 965 O O . GLN A 1 113 ? 11.850 19.883 54.715 1.00 55.28 113 GLN A O 1
ATOM 970 N N . ILE A 1 114 ? 12.223 17.689 54.897 1.00 55.31 114 ILE A N 1
ATOM 971 C CA . ILE A 1 114 ? 11.464 17.453 56.132 1.00 55.31 114 ILE A CA 1
ATOM 972 C C . ILE A 1 114 ? 12.412 17.528 57.347 1.00 55.31 114 ILE A C 1
ATOM 974 O O . ILE A 1 114 ? 12.527 16.588 58.128 1.00 55.31 114 ILE A O 1
ATOM 978 N N . ASN A 1 115 ? 13.131 18.644 57.511 1.00 51.00 115 ASN A N 1
ATOM 979 C CA . ASN A 1 115 ? 14.028 18.849 58.662 1.00 51.00 115 ASN A CA 1
ATOM 980 C C . ASN A 1 115 ? 13.489 19.812 59.728 1.00 51.00 115 ASN A C 1
ATOM 982 O O . ASN A 1 115 ? 14.188 20.110 60.695 1.00 51.00 115 ASN A O 1
ATOM 986 N N . SER A 1 116 ? 12.223 20.225 59.642 1.00 58.31 116 SER A N 1
ATOM 987 C CA . SER A 1 116 ? 11.494 20.660 60.830 1.00 58.31 116 SER A CA 1
ATOM 988 C C . SER A 1 116 ? 10.412 19.626 61.157 1.00 58.31 116 SER A C 1
ATOM 990 O O . SER A 1 116 ? 9.459 19.400 60.413 1.00 58.31 116 SER A O 1
ATOM 992 N N . GLU A 1 117 ? 10.548 18.959 62.305 1.00 55.31 117 GLU A N 1
ATOM 993 C CA . GLU A 1 117 ? 9.579 17.967 62.805 1.00 55.31 117 GLU A CA 1
ATOM 994 C C . GLU A 1 117 ? 8.151 18.554 62.921 1.00 55.31 117 GLU A C 1
ATOM 996 O O . GLU A 1 117 ? 7.146 17.840 62.941 1.00 55.31 117 GLU A O 1
ATOM 1001 N N . ARG A 1 118 ? 8.060 19.888 62.938 1.00 59.16 118 ARG A N 1
ATOM 1002 C CA . ARG A 1 118 ? 6.830 20.675 62.926 1.00 59.16 118 ARG A CA 1
ATOM 1003 C C . ARG A 1 118 ? 6.114 20.638 61.572 1.00 59.16 118 ARG A C 1
ATOM 1005 O O . ARG A 1 118 ? 4.896 20.481 61.560 1.00 59.16 118 ARG A O 1
ATOM 1012 N N . GLU A 1 119 ? 6.840 20.713 60.459 1.00 57.72 119 GLU A N 1
ATOM 1013 C CA . GLU A 1 119 ? 6.269 20.628 59.107 1.00 57.72 119 GLU A CA 1
ATOM 1014 C C . GLU A 1 119 ? 5.867 19.199 58.751 1.00 57.72 119 GLU A C 1
ATOM 1016 O O . GLU A 1 119 ? 4.826 18.999 58.135 1.00 57.72 119 GLU A O 1
ATOM 1021 N N . PHE A 1 120 ? 6.595 18.186 59.237 1.00 59.25 120 PHE A N 1
ATOM 1022 C CA . PHE A 1 120 ? 6.174 16.791 59.070 1.00 59.25 120 PHE A CA 1
ATOM 1023 C C . PHE A 1 120 ? 4.835 16.510 59.755 1.00 59.25 120 PHE A C 1
ATOM 1025 O O . PHE A 1 120 ? 3.949 15.888 59.173 1.00 59.25 120 PHE A O 1
ATOM 1032 N N . ARG A 1 121 ? 4.657 17.003 60.987 1.00 67.00 121 ARG A N 1
ATOM 1033 C CA . ARG A 1 121 ? 3.391 16.860 61.717 1.00 67.00 121 ARG A CA 1
ATOM 1034 C C . ARG A 1 121 ? 2.272 17.698 61.094 1.00 67.00 121 ARG A C 1
ATOM 1036 O O . ARG A 1 121 ? 1.126 17.259 61.128 1.00 67.00 121 ARG A O 1
ATOM 1043 N N . ALA A 1 122 ? 2.586 18.859 60.513 1.00 66.44 122 ALA A N 1
ATOM 1044 C CA . ALA A 1 122 ? 1.620 19.676 59.779 1.00 66.44 122 ALA A CA 1
ATOM 1045 C C . ALA A 1 122 ? 1.165 18.985 58.486 1.00 66.44 122 ALA A C 1
ATOM 1047 O O . ALA A 1 122 ? -0.034 18.832 58.281 1.00 66.44 122 ALA A O 1
ATOM 1048 N N . TYR A 1 123 ? 2.100 18.457 57.696 1.00 62.53 123 TYR A N 1
ATOM 1049 C CA . TYR A 1 123 ? 1.812 17.716 56.471 1.00 62.53 123 TYR A CA 1
ATOM 1050 C C . TYR A 1 123 ? 1.065 16.406 56.750 1.00 62.53 123 TYR A C 1
ATOM 1052 O O . TYR A 1 123 ? 0.074 16.102 56.096 1.00 62.53 123 TYR A O 1
ATOM 1060 N N . GLN A 1 124 ? 1.460 15.642 57.776 1.00 67.50 124 GLN A N 1
ATOM 1061 C CA . GLN A 1 124 ? 0.713 14.446 58.185 1.00 67.50 124 GLN A CA 1
ATOM 1062 C C . GLN A 1 124 ? -0.712 14.783 58.626 1.00 67.50 124 GLN A C 1
ATOM 1064 O O . GLN A 1 124 ? -1.639 14.035 58.325 1.00 67.50 124 GLN A O 1
ATOM 1069 N N . LYS A 1 125 ? -0.896 15.905 59.328 1.00 79.19 125 LYS A N 1
ATOM 1070 C CA . LYS A 1 125 ? -2.220 16.384 59.718 1.00 79.19 125 LYS A CA 1
ATOM 1071 C C . LYS A 1 125 ? -3.035 16.816 58.497 1.00 79.19 125 LYS A C 1
ATOM 1073 O O . LYS A 1 125 ? -4.191 16.433 58.403 1.00 79.19 125 LYS A O 1
ATOM 1078 N N . GLU A 1 126 ? -2.433 17.515 57.541 1.00 71.88 126 GLU A N 1
ATOM 1079 C CA . GLU A 1 126 ? -3.086 17.963 56.308 1.00 71.88 126 GLU A CA 1
ATOM 1080 C C . GLU A 1 126 ? -3.482 16.795 55.393 1.00 71.88 126 GLU A C 1
ATOM 1082 O O . GLU A 1 126 ? -4.606 16.758 54.897 1.00 71.88 126 GLU A O 1
ATOM 1087 N N . VAL A 1 127 ? -2.619 15.786 55.236 1.00 66.62 127 VAL A N 1
ATOM 1088 C CA . VAL A 1 127 ? -2.919 14.547 54.492 1.00 66.62 127 VAL A CA 1
ATOM 1089 C C . VAL A 1 127 ? -4.033 13.745 55.177 1.00 66.62 127 VAL A C 1
ATOM 1091 O O . VAL A 1 127 ? -4.914 13.189 54.521 1.00 66.62 127 VAL A O 1
ATOM 1094 N N . LEU A 1 128 ? -4.035 13.697 56.513 1.00 70.62 128 LEU A N 1
ATOM 1095 C CA . LEU A 1 128 ? -5.110 13.057 57.271 1.00 70.62 128 LEU A CA 1
ATOM 1096 C C . LEU A 1 128 ? -6.428 13.833 57.173 1.00 70.62 128 LEU A C 1
ATOM 1098 O O . LEU A 1 128 ? -7.485 13.212 57.049 1.00 70.62 128 LEU A O 1
ATOM 1102 N N . ASP A 1 129 ? -6.377 15.162 57.204 1.00 74.69 129 ASP A N 1
ATOM 1103 C CA . ASP A 1 129 ? -7.555 16.021 57.119 1.00 74.69 129 ASP A CA 1
ATOM 1104 C C . ASP A 1 129 ? -8.152 16.005 55.700 1.00 74.69 129 ASP A C 1
ATOM 1106 O O . ASP A 1 129 ? -9.367 15.858 55.560 1.00 74.69 129 ASP A O 1
ATOM 1110 N N . THR A 1 130 ? -7.330 16.016 54.645 1.00 70.44 130 THR A N 1
ATOM 1111 C CA . THR A 1 130 ? -7.780 15.856 53.246 1.00 70.44 130 THR A CA 1
ATOM 1112 C C . THR A 1 130 ? -8.380 14.474 52.993 1.00 70.44 130 THR A C 1
ATOM 1114 O O . THR A 1 130 ? -9.512 14.381 52.518 1.00 70.44 130 THR A O 1
ATOM 1117 N N . SER A 1 131 ? -7.718 13.394 53.425 1.00 71.38 131 SER A N 1
ATOM 1118 C CA . SER A 1 131 ? -8.269 12.033 53.321 1.00 71.38 131 SER A CA 1
ATOM 1119 C C . SER A 1 131 ? -9.589 11.874 54.096 1.00 71.38 131 SER A C 1
ATOM 1121 O O . SER A 1 131 ? -10.520 11.188 53.658 1.00 71.38 131 SER A O 1
ATOM 1123 N N . ARG A 1 132 ? -9.724 12.558 55.241 1.00 73.25 132 ARG A N 1
ATOM 1124 C CA . ARG A 1 132 ? -10.965 12.596 56.026 1.00 73.25 132 ARG A CA 1
ATOM 1125 C C . ARG A 1 132 ? -12.075 13.367 55.311 1.00 73.25 132 ARG A C 1
ATOM 1127 O O . ARG A 1 132 ? -13.218 12.907 55.334 1.00 73.25 132 ARG A O 1
ATOM 1134 N N . ILE A 1 133 ? -11.759 14.496 54.675 1.00 75.25 133 ILE A N 1
ATOM 1135 C CA . ILE A 1 133 ? -12.711 15.293 53.888 1.00 75.25 133 ILE A CA 1
ATOM 1136 C C . ILE A 1 133 ? -13.214 14.491 52.682 1.00 75.25 133 ILE A C 1
ATOM 1138 O O . ILE A 1 133 ? -14.426 14.404 52.487 1.00 75.25 133 ILE A O 1
ATOM 1142 N N . GLU A 1 134 ? -12.330 13.824 51.938 1.00 70.62 134 GLU A N 1
ATOM 1143 C CA . GLU A 1 134 ? -12.710 12.980 50.796 1.00 70.62 134 GLU A CA 1
ATOM 1144 C C . GLU A 1 134 ? -13.620 11.816 51.209 1.00 70.62 134 GLU A C 1
ATOM 1146 O O . GLU A 1 134 ? -14.617 11.517 50.546 1.00 70.62 134 GLU A O 1
ATOM 1151 N N . LEU A 1 135 ? -13.329 11.169 52.342 1.00 75.06 135 LEU A N 1
ATOM 1152 C CA . LEU A 1 135 ? -14.169 10.092 52.863 1.00 75.06 135 LEU A CA 1
ATOM 1153 C C . LEU A 1 135 ? -15.548 10.605 53.305 1.00 75.06 135 LEU A C 1
ATOM 1155 O O . LEU A 1 135 ? -16.560 9.942 53.068 1.00 75.06 135 LEU A O 1
ATOM 1159 N N . ILE A 1 136 ? -15.610 11.787 53.926 1.00 80.38 136 ILE A N 1
ATOM 1160 C CA . ILE A 1 136 ? -16.876 12.441 54.281 1.00 80.38 136 ILE A CA 1
ATOM 1161 C C . ILE A 1 136 ? -17.670 12.778 53.015 1.00 80.38 136 ILE A C 1
ATOM 1163 O O . ILE A 1 136 ? -18.871 12.510 52.975 1.00 80.38 136 ILE A O 1
ATOM 1167 N N . GLN A 1 137 ? -17.022 13.294 51.969 1.00 76.75 137 GLN A N 1
ATOM 1168 C CA . GLN A 1 137 ? -17.664 13.595 50.688 1.00 76.75 137 GLN A CA 1
ATOM 1169 C C . GLN A 1 137 ? -18.194 12.329 50.001 1.00 76.75 137 GLN A C 1
ATOM 1171 O O . GLN A 1 137 ? -19.357 12.311 49.596 1.00 76.75 137 GLN A O 1
ATOM 1176 N N . ARG A 1 138 ? -17.417 11.236 49.960 1.00 76.06 138 ARG A N 1
ATOM 1177 C CA . ARG A 1 138 ? -17.877 9.935 49.434 1.00 76.06 138 ARG A CA 1
ATOM 1178 C C . ARG A 1 138 ? -19.072 9.389 50.211 1.00 76.06 138 ARG A C 1
ATOM 1180 O O . ARG A 1 138 ? -20.058 8.972 49.606 1.00 76.06 138 ARG A O 1
ATOM 1187 N N . ASN A 1 139 ? -19.028 9.443 51.541 1.00 81.75 139 ASN A N 1
ATOM 1188 C CA . ASN A 1 139 ? -20.140 8.993 52.379 1.00 81.75 139 ASN A CA 1
ATOM 1189 C C . ASN A 1 139 ? -21.384 9.877 52.199 1.00 81.75 139 ASN A C 1
ATOM 1191 O O . ASN A 1 139 ? -22.498 9.360 52.150 1.00 81.75 139 ASN A O 1
ATOM 1195 N N . LYS A 1 140 ? -21.212 11.198 52.047 1.00 82.81 140 LYS A N 1
ATOM 1196 C CA . LYS A 1 140 ? -22.303 12.146 51.770 1.00 82.81 140 LYS A CA 1
ATOM 1197 C C . LYS A 1 140 ? -22.926 11.905 50.391 1.00 82.81 140 LYS A C 1
ATOM 1199 O O . LYS A 1 140 ? -24.150 11.954 50.268 1.00 82.81 140 LYS A O 1
ATOM 1204 N N . ALA A 1 141 ? -22.115 11.586 49.381 1.00 76.06 141 ALA A N 1
ATOM 1205 C CA . ALA A 1 141 ? -22.582 11.208 48.049 1.00 76.06 141 ALA A CA 1
ATOM 1206 C C . ALA A 1 141 ? -23.359 9.880 48.076 1.00 76.06 141 ALA A C 1
ATOM 1208 O O . ALA A 1 141 ? -24.454 9.799 47.524 1.00 76.06 141 ALA A O 1
ATOM 1209 N N . GLN A 1 142 ? -22.861 8.865 48.793 1.00 78.44 142 GLN A N 1
ATOM 1210 C CA . GLN A 1 142 ? -23.572 7.593 48.978 1.00 78.44 142 GLN A CA 1
ATOM 1211 C C . GLN A 1 142 ? -24.895 7.762 49.735 1.00 78.44 142 GLN A C 1
ATOM 1213 O O . GLN A 1 142 ? -25.906 7.190 49.333 1.00 78.44 142 GLN A O 1
ATOM 1218 N N . LEU A 1 143 ? -24.922 8.572 50.797 1.00 82.38 143 LEU A N 1
ATOM 1219 C CA . LEU A 1 143 ? -26.152 8.908 51.521 1.00 82.38 143 LEU A CA 1
ATOM 1220 C C . LEU A 1 143 ? -27.150 9.651 50.632 1.00 82.38 143 LEU A C 1
ATOM 1222 O O . LEU A 1 143 ? -28.329 9.305 50.639 1.00 82.38 143 LEU A O 1
ATOM 1226 N N . SER A 1 144 ? -26.686 10.615 49.834 1.00 80.19 144 SER A N 1
ATOM 1227 C CA . SER A 1 144 ? -27.539 11.342 48.884 1.00 80.19 144 SER A CA 1
ATOM 1228 C C . SER A 1 144 ? -28.122 10.402 47.830 1.00 80.19 144 SER A C 1
ATOM 1230 O O . SER A 1 144 ? -29.323 10.450 47.580 1.00 80.19 144 SER A O 1
ATOM 1232 N N . LYS A 1 145 ? -27.315 9.475 47.294 1.00 83.50 145 LYS A N 1
ATOM 1233 C CA . LYS A 1 145 ? -27.773 8.440 46.358 1.00 83.50 145 LYS A CA 1
ATOM 1234 C C . LYS A 1 145 ? -28.813 7.515 46.993 1.00 83.50 145 LYS A C 1
ATOM 1236 O O . LYS A 1 145 ? -29.883 7.334 46.432 1.00 83.50 145 LYS A O 1
ATOM 1241 N N . MET A 1 146 ? -28.569 7.007 48.203 1.00 81.50 146 MET A N 1
ATOM 1242 C CA . MET A 1 146 ? -29.550 6.172 48.913 1.00 81.50 146 MET A CA 1
ATOM 1243 C C . MET A 1 146 ? -30.853 6.919 49.223 1.00 81.50 146 MET A C 1
ATOM 1245 O O . MET A 1 146 ? -31.930 6.324 49.172 1.00 81.50 146 MET A O 1
ATOM 1249 N N . MET A 1 147 ? -30.775 8.207 49.568 1.00 84.38 147 MET A N 1
ATOM 1250 C CA . MET A 1 147 ? -31.953 9.047 49.796 1.00 84.38 147 MET A CA 1
ATOM 1251 C C . MET A 1 147 ? -32.731 9.276 48.499 1.00 84.38 147 MET A C 1
ATOM 1253 O O . MET A 1 147 ? -33.958 9.174 48.521 1.00 84.38 147 MET A O 1
ATOM 1257 N N . HIS A 1 148 ? -32.034 9.502 47.383 1.00 83.38 148 HIS A N 1
ATOM 1258 C CA . HIS A 1 148 ? -32.627 9.623 46.054 1.00 83.38 148 HIS A CA 1
ATOM 1259 C C . HIS A 1 148 ? -33.293 8.312 45.608 1.00 83.38 148 HIS A C 1
ATOM 1261 O O . HIS A 1 148 ? -34.478 8.312 45.296 1.00 83.38 148 HIS A O 1
ATOM 1267 N N . ASP A 1 149 ? -32.615 7.169 45.729 1.00 78.75 149 ASP A N 1
ATOM 1268 C CA . ASP A 1 149 ? -33.178 5.851 45.400 1.00 78.75 149 ASP A CA 1
ATOM 1269 C C . ASP A 1 149 ? -34.409 5.522 46.263 1.00 78.75 149 ASP A C 1
ATOM 1271 O O . ASP A 1 149 ? -35.388 4.925 45.807 1.00 78.75 149 ASP A O 1
ATOM 1275 N N . LYS A 1 150 ? -34.387 5.911 47.544 1.00 84.44 150 LYS A N 1
ATOM 1276 C CA . LYS A 1 150 ? -35.521 5.736 48.460 1.00 84.44 150 LYS A CA 1
ATOM 1277 C C . LYS A 1 150 ? -36.676 6.678 48.119 1.00 84.44 150 LYS A C 1
ATOM 1279 O O . LYS A 1 150 ? -37.831 6.297 48.316 1.00 84.44 150 LYS A O 1
ATOM 1284 N N . TYR A 1 151 ? -36.379 7.879 47.629 1.00 87.00 151 TYR A N 1
ATOM 1285 C CA . TYR A 1 151 ? -37.367 8.819 47.111 1.00 87.00 151 TYR A CA 1
ATOM 1286 C C . TYR A 1 151 ? -38.014 8.285 45.827 1.00 87.00 151 TYR A C 1
ATOM 1288 O O . TYR A 1 151 ? -39.235 8.167 45.793 1.00 87.00 151 TYR A O 1
ATOM 1296 N N . GLU A 1 152 ? -37.229 7.832 44.848 1.00 81.50 152 GLU A N 1
ATOM 1297 C CA . GLU A 1 152 ? -37.724 7.239 43.596 1.00 81.50 152 GLU A CA 1
ATOM 1298 C C . GLU A 1 152 ? -38.563 5.978 43.847 1.00 81.50 152 GLU A C 1
ATOM 1300 O O . GLU A 1 152 ? -39.659 5.835 43.310 1.00 81.50 152 GLU A O 1
ATOM 1305 N N . LYS A 1 153 ? -38.153 5.100 44.774 1.00 82.38 153 LYS A N 1
ATOM 1306 C CA . LYS A 1 153 ? -38.985 3.950 45.183 1.00 82.38 153 LYS A CA 1
ATOM 1307 C C . LYS A 1 153 ? -40.314 4.369 45.814 1.00 82.38 153 LYS A C 1
ATOM 1309 O O . LYS A 1 153 ? -41.329 3.701 45.613 1.00 82.38 153 LYS A O 1
ATOM 1314 N N . ARG A 1 154 ? -40.330 5.452 46.600 1.00 86.44 154 ARG A N 1
ATOM 1315 C CA . ARG A 1 154 ? -41.571 5.997 47.178 1.00 86.44 154 ARG A CA 1
ATOM 1316 C C . ARG A 1 154 ? -42.450 6.633 46.108 1.00 86.44 154 ARG A C 1
ATOM 1318 O O . ARG A 1 154 ? -43.658 6.435 46.175 1.00 86.44 154 ARG A O 1
ATOM 1325 N N . LYS A 1 155 ? -41.852 7.333 45.143 1.00 84.75 155 LYS A N 1
ATOM 1326 C CA . LYS A 1 155 ? -42.525 7.937 43.992 1.00 84.75 155 LYS A CA 1
ATOM 1327 C C . LYS A 1 155 ? -43.172 6.863 43.118 1.00 84.75 155 LYS A C 1
ATOM 1329 O O . LYS A 1 155 ? -44.389 6.846 43.025 1.00 84.75 155 LYS A O 1
ATOM 1334 N N . MET A 1 156 ? -42.420 5.853 42.675 1.00 74.25 156 MET A N 1
ATOM 1335 C CA . MET A 1 156 ? -42.976 4.714 41.930 1.00 74.25 156 MET A CA 1
ATOM 1336 C C . MET A 1 156 ? -44.068 3.966 42.710 1.00 74.25 156 MET A C 1
ATOM 1338 O O . MET A 1 156 ? -45.084 3.568 42.145 1.00 74.25 156 MET A O 1
ATOM 1342 N N . SER A 1 157 ? -43.912 3.793 44.030 1.00 86.94 157 SER A N 1
ATOM 1343 C CA . SER A 1 157 ? -44.972 3.201 44.858 1.00 86.94 157 SER A CA 1
ATOM 1344 C C . SER A 1 157 ? -46.210 4.095 44.981 1.00 86.94 157 SER A C 1
ATOM 1346 O O . SER A 1 157 ? -47.299 3.561 45.206 1.00 86.94 157 SER A O 1
ATOM 1348 N N . TYR A 1 158 ? -46.053 5.416 44.939 1.00 85.25 158 TYR A N 1
ATOM 1349 C CA . TYR A 1 158 ? -47.157 6.368 44.967 1.00 85.25 158 TYR A CA 1
ATOM 1350 C C . TYR A 1 158 ? -47.875 6.376 43.619 1.00 85.25 158 TYR A C 1
ATOM 1352 O O . TYR A 1 158 ? -49.089 6.206 43.601 1.00 85.25 158 TYR A O 1
ATOM 1360 N N . ASP A 1 159 ? -47.128 6.422 42.519 1.00 76.94 159 ASP A N 1
ATOM 1361 C CA . ASP A 1 159 ? -47.650 6.386 41.153 1.00 76.94 159 ASP A CA 1
ATOM 1362 C C . ASP A 1 159 ? -48.408 5.078 40.893 1.00 76.94 159 ASP A C 1
ATOM 1364 O O . ASP A 1 159 ? -49.544 5.102 40.434 1.00 76.94 159 ASP A O 1
ATOM 1368 N N . ALA A 1 160 ? -47.880 3.930 41.335 1.00 77.31 160 ALA A N 1
ATOM 1369 C CA . ALA A 1 160 ? -48.587 2.649 41.248 1.00 77.31 160 ALA A CA 1
ATOM 1370 C C . ALA A 1 160 ? -49.890 2.617 42.074 1.00 77.31 160 ALA A C 1
ATOM 1372 O O . ALA A 1 160 ? -50.862 1.953 41.704 1.00 77.31 160 ALA A O 1
ATOM 1373 N N . LYS A 1 161 ? -49.937 3.320 43.215 1.00 83.62 161 LYS A N 1
ATOM 1374 C CA . LYS A 1 161 ? -51.166 3.459 44.016 1.00 83.62 161 LYS A CA 1
ATOM 1375 C C . LYS A 1 161 ? -52.152 4.424 43.369 1.00 83.62 161 LYS A C 1
ATOM 1377 O O . LYS A 1 161 ? -53.348 4.160 43.437 1.00 83.62 161 LYS A O 1
ATOM 1382 N N . LEU A 1 162 ? -51.663 5.498 42.755 1.00 79.00 162 LEU A N 1
ATOM 1383 C CA . LEU A 1 162 ? -52.467 6.469 42.025 1.00 79.00 162 LEU A CA 1
ATOM 1384 C C . LEU A 1 162 ? -53.112 5.808 40.804 1.00 79.00 162 LEU A C 1
ATOM 1386 O O . LEU A 1 162 ? -54.323 5.878 40.651 1.00 79.00 162 LEU A O 1
ATOM 1390 N N . GLN A 1 163 ? -52.342 5.031 40.045 1.00 77.44 163 GLN A N 1
ATOM 1391 C CA . GLN A 1 163 ? -52.824 4.267 38.897 1.00 77.44 163 GLN A CA 1
ATOM 1392 C C . GLN A 1 163 ? -53.873 3.220 39.311 1.00 77.44 163 GLN A C 1
ATOM 1394 O O . GLN A 1 163 ? -54.919 3.091 38.681 1.00 77.44 163 GLN A O 1
ATOM 1399 N N . ARG A 1 164 ? -53.671 2.520 40.441 1.00 75.00 164 ARG A N 1
ATOM 1400 C CA . ARG A 1 164 ? -54.701 1.634 41.025 1.00 75.00 164 ARG A CA 1
ATOM 1401 C C . ARG A 1 164 ? -55.947 2.388 41.487 1.00 75.00 164 ARG A C 1
ATOM 1403 O O . ARG A 1 164 ? -57.048 1.853 41.392 1.00 75.00 164 ARG A O 1
ATOM 1410 N N . PHE A 1 165 ? -55.788 3.596 42.018 1.00 77.56 165 PHE A N 1
ATOM 1411 C CA . PHE A 1 165 ? -56.904 4.433 42.445 1.00 77.56 165 PHE A CA 1
ATOM 1412 C C . PHE A 1 165 ? -57.700 4.960 41.248 1.00 77.56 165 PHE A C 1
ATOM 1414 O O . PHE A 1 165 ? -58.924 4.935 41.290 1.00 77.56 165 PHE A O 1
ATOM 1421 N N . GLU A 1 166 ? -57.037 5.360 40.165 1.00 74.56 166 GLU A N 1
ATOM 1422 C CA . GLU A 1 166 ? -57.676 5.771 38.913 1.00 74.56 166 GLU A CA 1
ATOM 1423 C C . GLU A 1 166 ? -58.417 4.612 38.246 1.00 74.56 166 GLU A C 1
ATOM 1425 O O . GLU A 1 166 ? -59.575 4.782 37.871 1.00 74.56 166 GLU A O 1
ATOM 1430 N N . LEU A 1 167 ? -57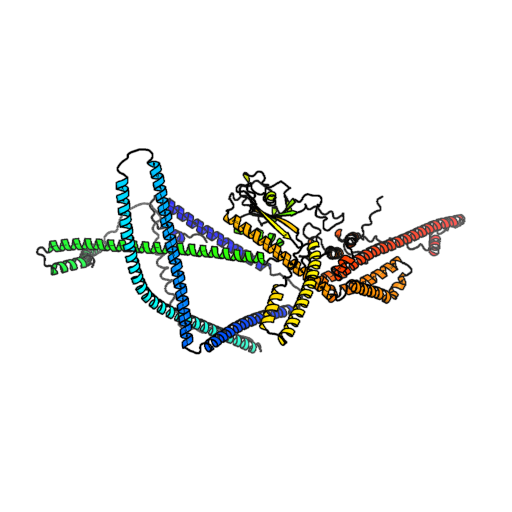.825 3.414 38.216 1.00 74.06 167 LEU A N 1
ATOM 1431 C CA . LEU A 1 167 ? -58.503 2.193 37.763 1.00 74.06 167 LEU A CA 1
ATOM 1432 C C . LEU A 1 167 ? -59.716 1.849 38.644 1.00 74.06 167 LEU A C 1
ATOM 1434 O O . LEU A 1 167 ? -60.770 1.475 38.137 1.00 74.06 167 LEU A O 1
ATOM 1438 N N . SER A 1 168 ? -59.609 2.032 39.963 1.00 67.56 168 SER A N 1
ATOM 1439 C CA . SER A 1 168 ? -60.730 1.855 40.898 1.00 67.56 168 SER A CA 1
ATOM 1440 C C . SER A 1 168 ? -61.824 2.916 40.703 1.00 67.56 168 SER A C 1
ATOM 1442 O O . SER A 1 168 ? -63.011 2.612 40.775 1.00 67.56 168 SER A O 1
ATOM 1444 N N . LYS A 1 169 ? -61.445 4.160 40.390 1.00 71.81 169 LYS A N 1
ATOM 1445 C CA . LYS A 1 169 ? -62.364 5.265 40.085 1.00 71.81 169 LYS A CA 1
ATOM 1446 C C . LYS A 1 169 ? -63.089 5.041 38.756 1.00 71.81 169 LYS A C 1
ATOM 1448 O O . LYS A 1 169 ? -64.288 5.292 38.684 1.00 71.81 169 LYS A O 1
ATOM 1453 N N . GLN A 1 170 ? -62.395 4.520 37.743 1.00 70.00 170 GLN A N 1
ATOM 1454 C CA . GLN A 1 170 ? -62.995 4.073 36.482 1.00 70.00 170 GLN A CA 1
ATOM 1455 C C . GLN A 1 170 ? -63.952 2.892 36.712 1.00 70.00 170 GLN A C 1
ATOM 1457 O O . GLN A 1 170 ? -65.055 2.888 36.173 1.00 70.00 170 GLN A O 1
ATOM 1462 N N . ALA A 1 171 ? -63.607 1.954 37.602 1.00 57.94 171 ALA A N 1
ATOM 1463 C CA . ALA A 1 171 ? -64.491 0.853 37.993 1.00 57.94 171 ALA A CA 1
ATOM 1464 C C . ALA A 1 171 ? -65.724 1.303 38.810 1.00 57.94 171 ALA A C 1
ATOM 1466 O O . ALA A 1 171 ? -66.745 0.618 38.820 1.00 57.94 171 ALA A O 1
ATOM 1467 N N . GLN A 1 172 ? -65.662 2.457 39.484 1.00 53.25 172 GLN A N 1
ATOM 1468 C CA . GLN A 1 172 ? -66.751 3.002 40.308 1.00 53.25 172 GLN A CA 1
ATOM 1469 C C . GLN A 1 172 ? -67.713 3.938 39.558 1.00 53.25 172 GLN A C 1
ATOM 1471 O O . GLN A 1 172 ? -68.715 4.358 40.137 1.00 53.25 172 GLN A O 1
ATOM 1476 N N . GLN A 1 173 ? -67.496 4.220 38.269 1.00 51.78 173 GLN A N 1
ATOM 1477 C CA . GLN A 1 173 ? -68.405 5.046 37.456 1.00 51.78 173 GLN A CA 1
ATOM 1478 C C . GLN A 1 173 ? -69.749 4.370 37.089 1.00 51.78 173 GLN A C 1
ATOM 1480 O O . GLN A 1 173 ? -70.493 4.910 36.277 1.00 51.78 173 GLN A O 1
ATOM 1485 N N . VAL A 1 174 ? -70.122 3.244 37.716 1.00 50.84 174 VAL A N 1
ATOM 1486 C CA . VAL A 1 174 ? -71.368 2.509 37.403 1.00 50.84 174 VAL A CA 1
ATOM 1487 C C . VAL A 1 174 ? -72.516 2.722 38.408 1.00 50.84 174 VAL A C 1
ATOM 1489 O O . VAL A 1 174 ? -73.636 2.318 38.118 1.00 50.84 174 VAL A O 1
ATOM 1492 N N . VAL A 1 175 ? -72.352 3.403 39.553 1.00 49.25 175 VAL A N 1
ATOM 1493 C CA . VAL A 1 175 ? -73.511 3.649 40.451 1.00 49.25 175 VAL A CA 1
ATOM 1494 C C . VAL A 1 175 ? -73.453 5.018 41.144 1.00 49.25 175 VAL A C 1
ATOM 1496 O O . VAL A 1 175 ? -72.487 5.300 41.853 1.00 49.25 175 VAL A O 1
ATOM 1499 N N . PRO A 1 176 ? -74.500 5.863 41.039 1.00 48.31 176 PRO A N 1
ATOM 1500 C CA . PRO A 1 176 ? -74.533 7.149 41.715 1.00 48.31 176 PRO A CA 1
ATOM 1501 C C . PRO A 1 176 ? -75.157 7.012 43.108 1.00 48.31 176 PRO A C 1
ATOM 1503 O O . PRO A 1 176 ? -76.347 6.727 43.237 1.00 48.31 176 PRO A O 1
ATOM 1506 N N . ARG A 1 177 ? -74.397 7.306 44.169 1.00 41.41 177 ARG A N 1
ATOM 1507 C CA . ARG A 1 177 ? -74.977 7.777 45.439 1.00 41.41 177 ARG A CA 1
ATOM 1508 C C . ARG A 1 177 ? -74.148 8.916 46.020 1.00 41.41 177 ARG A C 1
ATOM 1510 O O . ARG A 1 177 ? -72.989 8.749 46.388 1.00 41.41 177 ARG A O 1
ATOM 1517 N N . LYS A 1 178 ? -74.783 10.088 46.076 1.00 49.91 178 LYS A N 1
ATOM 1518 C CA . LYS A 1 178 ? -74.300 11.293 46.753 1.00 49.91 178 LYS A CA 1
ATOM 1519 C C . LYS A 1 178 ? -74.411 11.144 48.284 1.00 49.91 178 LYS A C 1
ATOM 1521 O O . LYS A 1 178 ? -75.189 10.335 48.778 1.00 49.91 178 LYS A O 1
ATOM 1526 N N . THR A 1 179 ? -73.644 12.005 48.963 1.00 55.09 179 THR A N 1
ATOM 1527 C CA . THR A 1 179 ? -73.798 12.528 50.342 1.00 55.09 179 THR A CA 1
ATOM 1528 C C . THR A 1 179 ? -73.223 11.775 51.551 1.00 55.09 179 THR A C 1
ATOM 1530 O O . THR A 1 179 ? -73.818 11.810 52.625 1.00 55.09 179 THR A O 1
ATOM 1533 N N . ARG A 1 180 ? -72.016 11.193 51.460 1.00 51.06 180 ARG A N 1
ATOM 1534 C CA . ARG A 1 180 ? -71.187 10.946 52.675 1.00 51.06 180 ARG A CA 1
ATOM 1535 C C . ARG A 1 180 ? -69.663 10.933 52.473 1.00 51.06 180 ARG A C 1
ATOM 1537 O O . ARG A 1 180 ? -68.915 10.646 53.407 1.00 51.06 180 ARG A O 1
ATOM 1544 N N . PHE A 1 181 ? -69.191 11.214 51.259 1.00 54.81 181 PHE A N 1
ATOM 1545 C CA . PHE A 1 181 ? -67.786 11.025 50.893 1.00 54.81 181 PHE A CA 1
ATOM 1546 C C . PHE A 1 181 ? -66.875 12.127 51.463 1.00 54.81 181 PHE A C 1
ATOM 1548 O O . PHE A 1 181 ? -65.812 11.817 51.997 1.00 54.81 181 PHE A O 1
ATOM 1555 N N . ASP A 1 182 ? -67.333 13.379 51.485 1.00 52.75 182 ASP A N 1
ATOM 1556 C CA . ASP A 1 182 ? -66.474 14.525 51.821 1.00 52.75 182 ASP A CA 1
ATOM 1557 C C . ASP A 1 182 ? -66.068 14.587 53.308 1.00 52.75 182 ASP A C 1
ATOM 1559 O O . ASP A 1 182 ? -64.920 14.900 53.624 1.00 52.75 182 ASP A O 1
ATOM 1563 N N . GLU A 1 183 ? -66.928 14.157 54.239 1.00 55.12 183 GLU A N 1
ATOM 1564 C CA . GLU A 1 183 ? -66.551 14.025 55.662 1.00 55.12 183 GLU A CA 1
ATOM 1565 C C . GLU A 1 183 ? -65.541 12.894 55.908 1.00 55.12 183 GLU A C 1
ATOM 1567 O O . GLU A 1 183 ? -64.705 12.967 56.815 1.00 55.12 183 GLU A O 1
ATOM 1572 N N . THR A 1 184 ? -65.606 11.835 55.101 1.00 60.44 184 THR A N 1
ATOM 1573 C CA . THR A 1 184 ? -64.731 10.666 55.248 1.00 60.44 184 THR A CA 1
ATOM 1574 C C . THR A 1 184 ? -63.341 10.968 54.690 1.00 60.44 184 THR A C 1
ATOM 1576 O O . THR A 1 184 ? -62.336 10.597 55.300 1.00 60.44 184 THR A O 1
ATOM 1579 N N . VAL A 1 185 ? -63.275 11.721 53.587 1.00 60.25 185 VAL A N 1
ATOM 1580 C CA . VAL A 1 185 ? -62.022 12.219 53.007 1.00 60.25 185 VAL A CA 1
ATOM 1581 C C . VAL A 1 185 ? -61.335 13.204 53.958 1.00 60.25 185 VAL A C 1
ATOM 1583 O O . VAL A 1 185 ? -60.137 13.058 54.196 1.00 60.25 185 VAL A O 1
ATOM 1586 N N . ALA A 1 186 ? -62.079 14.114 54.597 1.00 64.81 186 ALA A N 1
ATOM 1587 C CA . ALA A 1 186 ? -61.513 15.064 55.558 1.00 64.81 186 ALA A CA 1
ATOM 1588 C C . ALA A 1 186 ? -60.944 14.380 56.821 1.00 64.81 186 ALA A C 1
ATOM 1590 O O . ALA A 1 186 ? -59.842 14.704 57.274 1.00 64.81 186 ALA A O 1
ATOM 1591 N N . ARG A 1 187 ? -61.641 13.373 57.377 1.00 65.06 187 ARG A N 1
ATOM 1592 C CA . ARG A 1 187 ? -61.120 12.582 58.515 1.00 65.06 187 ARG A CA 1
ATOM 1593 C C . ARG A 1 187 ? -59.907 11.739 58.126 1.00 65.06 187 ARG A C 1
ATOM 1595 O O . ARG A 1 187 ? -58.977 11.599 58.922 1.00 65.06 187 ARG A O 1
ATOM 1602 N N . TYR A 1 188 ? -59.897 11.199 56.909 1.00 70.88 188 TYR A N 1
ATOM 1603 C CA . TYR A 1 188 ? -58.762 10.438 56.399 1.00 70.88 188 TYR A CA 1
ATOM 1604 C C . TYR A 1 188 ? -57.536 11.333 56.183 1.00 70.88 188 TYR A C 1
ATOM 1606 O O . TYR A 1 188 ? -56.448 10.980 56.631 1.00 70.88 188 TYR A O 1
ATOM 1614 N N . GLN A 1 189 ? -57.709 12.521 55.596 1.00 72.38 189 GLN A N 1
ATOM 1615 C CA . GLN A 1 189 ? -56.633 13.502 55.425 1.00 72.38 189 GLN A CA 1
ATOM 1616 C C . GLN A 1 189 ? -56.034 13.922 56.771 1.00 72.38 189 GLN A C 1
ATOM 1618 O O . GLN A 1 189 ? -54.817 13.851 56.936 1.00 72.38 189 GLN A O 1
ATOM 1623 N N . LYS A 1 190 ? -56.868 14.220 57.775 1.00 74.94 190 LYS A N 1
ATOM 1624 C CA . LYS A 1 190 ? -56.392 14.550 59.127 1.00 74.94 190 LYS A CA 1
ATOM 1625 C C . LYS A 1 190 ? -55.614 13.397 59.779 1.00 74.94 190 LYS A C 1
ATOM 1627 O O . LYS A 1 190 ? -54.554 13.612 60.361 1.00 74.94 190 LYS A O 1
ATOM 1632 N N . SER A 1 191 ? -56.079 12.154 59.621 1.00 76.94 191 SER A N 1
ATOM 1633 C CA . SER A 1 191 ? -55.368 10.967 60.124 1.00 76.94 191 SER A CA 1
ATOM 1634 C C . SER A 1 191 ? -54.025 10.733 59.419 1.00 76.94 191 SER A C 1
ATOM 1636 O O . SER A 1 191 ? -53.056 10.295 60.043 1.00 76.94 191 SER A O 1
ATOM 1638 N N . VAL A 1 192 ? -53.947 11.030 58.119 1.00 73.25 192 VAL A N 1
ATOM 1639 C CA . VAL A 1 192 ? -52.706 10.934 57.342 1.00 73.25 192 VAL A CA 1
ATOM 1640 C C . VAL A 1 192 ? -51.696 11.985 57.801 1.00 73.25 192 VAL A C 1
ATOM 1642 O O . VAL A 1 192 ? -50.519 11.656 57.948 1.00 73.25 192 VAL A O 1
ATOM 1645 N N . GLU A 1 193 ? -52.128 13.214 58.084 1.00 75.94 193 GLU A N 1
ATOM 1646 C CA . GLU A 1 193 ? -51.238 14.263 58.595 1.00 75.94 193 GLU A CA 1
ATOM 1647 C C . GLU A 1 193 ? -50.732 13.980 60.014 1.00 75.94 193 GLU A C 1
ATOM 1649 O O . GLU A 1 193 ? -49.534 14.102 60.272 1.00 75.94 193 GLU A O 1
ATOM 1654 N N . GLU A 1 194 ? -51.585 13.475 60.909 1.00 77.12 194 GLU A N 1
ATOM 1655 C CA . GLU A 1 194 ? -51.159 13.048 62.250 1.00 77.12 194 GLU A CA 1
ATOM 1656 C C . GLU A 1 194 ? -50.141 11.894 62.205 1.00 77.12 194 GLU A C 1
ATOM 1658 O O . GLU A 1 194 ? -49.208 11.843 63.014 1.00 77.12 194 GLU A O 1
ATOM 1663 N N . ARG A 1 195 ? -50.271 10.967 61.243 1.00 71.81 195 ARG A N 1
ATOM 1664 C CA . ARG A 1 195 ? -49.270 9.907 61.027 1.00 71.81 195 ARG A CA 1
ATOM 1665 C C . ARG A 1 195 ? -47.963 10.461 60.472 1.00 71.81 195 ARG A C 1
ATOM 1667 O O . ARG A 1 195 ? -46.909 10.049 60.948 1.00 71.81 195 ARG A O 1
ATOM 1674 N N . LYS A 1 196 ? -48.014 11.418 59.537 1.00 75.12 196 LYS A N 1
ATOM 1675 C CA . LYS A 1 196 ? -46.811 12.093 59.019 1.00 75.12 196 LYS A CA 1
ATOM 1676 C C . LYS A 1 196 ? -46.029 12.780 60.140 1.00 75.12 196 LYS A C 1
ATOM 1678 O O . LYS A 1 196 ? -44.817 12.601 60.207 1.00 75.12 196 LYS A O 1
ATOM 1683 N N . LEU A 1 197 ? -46.713 13.485 61.044 1.00 76.44 197 LEU A N 1
ATOM 1684 C CA . LEU A 1 197 ? -46.092 14.127 62.209 1.00 76.44 197 LEU A CA 1
ATOM 1685 C C . LEU A 1 197 ? -45.444 13.107 63.159 1.00 76.44 197 LEU A C 1
ATOM 1687 O O . LEU A 1 197 ? -44.288 13.270 63.546 1.00 76.44 197 LEU A O 1
ATOM 1691 N N . LYS A 1 198 ? -46.139 12.006 63.477 1.00 78.75 198 LYS A N 1
ATOM 1692 C CA . LYS A 1 198 ? -45.575 10.931 64.318 1.00 78.75 198 LYS A CA 1
ATOM 1693 C C . LYS A 1 198 ? -44.374 10.240 63.674 1.00 78.75 198 LYS A C 1
ATOM 1695 O O . LYS A 1 198 ? -43.430 9.875 64.374 1.00 78.75 198 LYS A O 1
ATOM 1700 N N . ASP A 1 199 ? -44.398 10.043 62.361 1.00 72.62 199 ASP A N 1
ATOM 1701 C CA . ASP A 1 199 ? -43.293 9.418 61.637 1.00 72.62 199 ASP A CA 1
ATOM 1702 C C . ASP A 1 199 ? -42.091 10.362 61.504 1.00 72.62 199 ASP A C 1
ATOM 1704 O O . ASP A 1 199 ? -40.954 9.904 61.624 1.00 72.62 199 ASP A O 1
ATOM 1708 N N . GLN A 1 200 ? -42.316 11.672 61.352 1.00 76.38 200 GLN A N 1
ATOM 1709 C CA . GLN A 1 200 ? -41.261 12.690 61.430 1.00 76.38 200 GLN A CA 1
ATOM 1710 C C . GLN A 1 200 ? -40.607 12.723 62.816 1.00 76.38 200 GLN A C 1
ATOM 1712 O O . GLN A 1 200 ? -39.383 12.751 62.917 1.00 76.38 200 GLN A O 1
ATOM 1717 N N . GLU A 1 201 ? -41.393 12.640 63.891 1.00 82.62 201 GLU A N 1
ATOM 1718 C CA . GLU A 1 201 ? -40.849 12.605 65.252 1.00 82.62 201 GLU A CA 1
ATOM 1719 C C . GLU A 1 201 ? -40.044 11.319 65.521 1.00 82.62 201 GLU A C 1
ATOM 1721 O O . GLU A 1 201 ? -38.989 11.355 66.159 1.00 82.62 201 GLU A O 1
ATOM 1726 N N . LYS A 1 202 ? -40.496 10.172 64.992 1.00 78.75 202 LYS A N 1
ATOM 1727 C CA . LYS A 1 202 ? -39.735 8.913 65.044 1.00 78.75 202 LYS A CA 1
ATOM 1728 C C . LYS A 1 202 ? -38.436 8.995 64.252 1.00 78.75 202 LYS A C 1
ATOM 1730 O O . LYS A 1 202 ? -37.427 8.497 64.739 1.00 78.75 202 LYS A O 1
ATOM 1735 N N . LEU A 1 203 ? -38.454 9.611 63.068 1.00 71.38 203 LEU A N 1
ATOM 1736 C CA . LEU A 1 203 ? -37.257 9.860 62.264 1.00 71.38 203 LEU A CA 1
ATOM 1737 C C . LEU A 1 203 ? -36.253 10.713 63.036 1.00 71.38 203 LEU A C 1
ATOM 1739 O O . LEU A 1 203 ? -35.109 10.292 63.162 1.00 71.38 203 LEU A O 1
ATOM 1743 N N . ARG A 1 204 ? -36.701 11.807 63.662 1.00 78.25 204 ARG A N 1
ATOM 1744 C CA . ARG A 1 204 ? -35.834 12.669 64.477 1.00 78.25 204 ARG A CA 1
ATOM 1745 C C . ARG A 1 204 ? -35.199 11.915 65.650 1.00 78.25 204 ARG A C 1
ATOM 1747 O O . ARG A 1 204 ? -33.998 12.008 65.873 1.00 78.25 204 ARG A O 1
ATOM 1754 N N . LYS A 1 205 ? -35.977 11.093 66.366 1.00 80.38 205 LYS A N 1
ATOM 1755 C CA . LYS A 1 205 ? -35.456 10.242 67.457 1.00 80.38 205 LYS A CA 1
ATOM 1756 C C . LYS A 1 205 ? -34.480 9.173 66.954 1.00 80.38 205 LYS A C 1
ATOM 1758 O O . LYS A 1 205 ? -33.532 8.827 67.659 1.00 80.38 205 LYS A O 1
ATOM 1763 N N . LEU A 1 206 ? -34.702 8.639 65.752 1.00 71.69 206 LEU A N 1
ATOM 1764 C CA . LEU A 1 206 ? -33.805 7.669 65.125 1.00 71.69 206 LEU A CA 1
ATOM 1765 C C . LEU A 1 206 ? -32.497 8.334 64.681 1.00 71.69 206 LEU A C 1
ATOM 1767 O O . LEU A 1 206 ? -31.439 7.752 64.879 1.00 71.69 206 LEU A O 1
ATOM 1771 N N . GLU A 1 207 ? -32.561 9.550 64.141 1.00 73.25 207 GLU A N 1
ATOM 1772 C CA . GLU A 1 207 ? -31.403 10.371 63.772 1.00 73.25 207 GLU A CA 1
ATOM 1773 C C . GLU A 1 207 ? -30.567 10.726 65.005 1.00 73.25 207 GLU A C 1
ATOM 1775 O O . GLU A 1 207 ? -29.377 10.419 65.028 1.00 73.25 207 GLU A O 1
ATOM 1780 N N . GLU A 1 208 ? -31.193 11.218 66.080 1.00 77.56 208 GLU A N 1
ATOM 1781 C CA . GLU A 1 208 ? -30.526 11.479 67.365 1.00 77.56 208 GLU A CA 1
ATOM 1782 C C . GLU A 1 208 ? -29.887 10.199 67.954 1.00 77.56 208 GLU A C 1
ATOM 1784 O O . GLU A 1 208 ? -28.808 10.236 68.552 1.00 77.56 208 GLU A O 1
ATOM 1789 N N . SER A 1 209 ? -30.530 9.036 67.787 1.00 74.31 209 SER A N 1
ATOM 1790 C CA . SER A 1 209 ? -29.999 7.743 68.242 1.00 74.31 209 SER A CA 1
ATOM 1791 C C . SER A 1 209 ? -28.845 7.241 67.368 1.00 74.31 209 SER A C 1
ATOM 1793 O O . SER A 1 209 ? -27.855 6.733 67.897 1.00 74.31 209 SER A O 1
ATOM 1795 N N . ILE A 1 210 ? -28.927 7.425 66.048 1.00 65.50 210 ILE A N 1
ATOM 1796 C CA . ILE A 1 210 ? -27.870 7.086 65.088 1.00 65.50 210 ILE A CA 1
ATOM 1797 C C . ILE A 1 210 ? -26.659 7.993 65.289 1.00 65.50 210 ILE A C 1
ATOM 1799 O O . ILE A 1 210 ? -25.537 7.507 65.223 1.00 65.50 210 ILE A O 1
ATOM 1803 N N . GLU A 1 211 ? -26.848 9.273 65.590 1.00 69.94 211 GLU A N 1
ATOM 1804 C CA . GLU A 1 211 ? -25.758 10.206 65.872 1.00 69.94 211 GLU A CA 1
ATOM 1805 C C . GLU A 1 211 ? -25.026 9.834 67.174 1.00 69.94 211 GLU A C 1
ATOM 1807 O O . GLU A 1 211 ? -23.794 9.728 67.202 1.00 69.94 211 GLU A O 1
ATOM 1812 N N . LYS A 1 212 ? -25.773 9.474 68.227 1.00 73.44 212 LYS A N 1
ATOM 1813 C CA . LYS A 1 212 ? -25.216 8.911 69.474 1.00 73.44 212 LYS A CA 1
ATOM 1814 C C . LYS A 1 212 ? -24.536 7.550 69.265 1.00 73.44 212 LYS A C 1
ATOM 1816 O O . LYS A 1 212 ? -23.521 7.253 69.895 1.00 73.44 212 LYS A O 1
ATOM 1821 N N . ALA A 1 213 ? -25.057 6.710 68.372 1.00 62.12 213 ALA A N 1
ATOM 1822 C CA . ALA A 1 213 ? -24.438 5.433 68.029 1.00 62.12 213 ALA A CA 1
ATOM 1823 C C . ALA A 1 213 ? -23.180 5.622 67.168 1.00 62.12 213 ALA A C 1
ATOM 1825 O O . ALA A 1 213 ? -22.192 4.927 67.382 1.00 62.12 213 ALA A O 1
ATOM 1826 N N . ASN A 1 214 ? -23.178 6.576 66.236 1.00 58.22 214 ASN A N 1
ATOM 1827 C CA . ASN A 1 214 ? -22.061 6.868 65.343 1.00 58.22 214 ASN A CA 1
ATOM 1828 C C . ASN A 1 214 ? -20.895 7.519 66.079 1.00 58.22 214 ASN A C 1
ATOM 1830 O O . ASN A 1 214 ? -19.759 7.147 65.812 1.00 58.22 214 ASN A O 1
ATOM 1834 N N . THR A 1 215 ? -21.150 8.397 67.047 1.00 65.12 215 THR A N 1
ATOM 1835 C CA . THR A 1 215 ? -20.105 8.951 67.926 1.00 65.12 215 THR A CA 1
ATOM 1836 C C . THR A 1 215 ? -19.434 7.853 68.763 1.00 65.12 215 THR A C 1
ATOM 1838 O O . THR A 1 215 ? -18.205 7.773 68.824 1.00 65.12 215 THR A O 1
ATOM 1841 N N . LYS A 1 216 ? -20.215 6.908 69.306 1.00 62.38 216 LYS A N 1
ATOM 1842 C CA . LYS A 1 216 ? -19.692 5.745 70.049 1.00 62.38 216 LYS A CA 1
ATOM 1843 C C . LYS A 1 216 ? -18.988 4.718 69.141 1.00 62.38 216 LYS A C 1
ATOM 1845 O O . LYS A 1 216 ? -17.965 4.147 69.513 1.00 62.38 216 LYS A O 1
ATOM 1850 N N . LYS A 1 217 ? -19.492 4.512 67.920 1.00 57.59 217 LYS A N 1
ATOM 1851 C CA . LYS A 1 217 ? -18.903 3.622 66.905 1.00 57.59 217 LYS A CA 1
ATOM 1852 C C . LYS A 1 217 ? -17.632 4.219 66.297 1.00 57.59 217 LYS A C 1
ATOM 1854 O O . LYS A 1 217 ? -16.704 3.471 66.029 1.00 57.59 217 LYS A O 1
ATOM 1859 N N . GLN A 1 218 ? -17.544 5.539 66.129 1.00 53.09 218 GLN A N 1
ATOM 1860 C CA . GLN A 1 218 ? -16.331 6.233 65.691 1.00 53.09 218 GLN A CA 1
ATOM 1861 C C . GLN A 1 218 ? -15.210 6.088 66.718 1.00 53.09 218 GLN A C 1
ATOM 1863 O O . GLN A 1 218 ? -14.097 5.758 66.324 1.00 53.09 218 GLN A O 1
ATOM 1868 N N . SER A 1 219 ? -15.493 6.223 68.017 1.00 57.72 219 SER A N 1
ATOM 1869 C CA . SER A 1 219 ? -14.512 5.951 69.079 1.00 57.72 219 SER A CA 1
ATOM 1870 C C . SER A 1 219 ? -13.943 4.521 68.985 1.00 57.72 219 SER A C 1
ATOM 1872 O O . SER A 1 219 ? -12.727 4.360 68.867 1.00 57.72 219 SER A O 1
ATOM 1874 N N . ASN A 1 220 ? -14.800 3.498 68.876 1.00 55.59 220 ASN A N 1
ATOM 1875 C CA . ASN A 1 220 ? -14.358 2.100 68.751 1.00 55.59 220 ASN A CA 1
ATOM 1876 C C . ASN A 1 220 ? -13.685 1.776 67.404 1.00 55.59 220 ASN A C 1
ATOM 1878 O O . ASN A 1 220 ? -12.718 1.020 67.363 1.00 55.59 220 ASN A O 1
ATOM 1882 N N . ILE A 1 221 ? -14.155 2.341 66.286 1.00 51.12 221 ILE A N 1
ATOM 1883 C CA . ILE A 1 221 ? -13.546 2.135 64.961 1.00 51.12 221 ILE A CA 1
ATOM 1884 C C . ILE A 1 221 ? -12.157 2.767 64.907 1.00 51.12 221 ILE A C 1
ATOM 1886 O O . ILE A 1 221 ? -11.267 2.201 64.281 1.00 51.12 221 ILE A O 1
ATOM 1890 N N . THR A 1 222 ? -11.950 3.912 65.557 1.00 54.59 222 THR A N 1
ATOM 1891 C CA . THR A 1 222 ? -10.635 4.565 65.585 1.00 54.59 222 THR A CA 1
ATOM 1892 C C . THR A 1 222 ? -9.632 3.711 66.362 1.00 54.59 222 THR A C 1
ATOM 1894 O O . THR A 1 222 ? -8.501 3.537 65.918 1.00 54.59 222 THR A O 1
ATOM 1897 N N . GLU A 1 223 ? -10.059 3.089 67.463 1.00 56.06 223 GLU A N 1
ATOM 1898 C CA . GLU A 1 223 ? -9.217 2.190 68.257 1.00 56.06 223 GLU A CA 1
ATOM 1899 C C . GLU A 1 223 ? -8.927 0.855 67.541 1.00 56.06 223 GLU A C 1
ATOM 1901 O O . GLU A 1 223 ? -7.784 0.395 67.520 1.00 56.06 223 GLU A O 1
ATOM 1906 N N . VAL A 1 224 ? -9.926 0.273 66.867 1.00 53.31 224 VAL A N 1
ATOM 1907 C CA . VAL A 1 224 ? -9.767 -0.950 66.057 1.00 53.31 224 VAL A CA 1
ATOM 1908 C C . VAL A 1 224 ? -8.907 -0.697 64.818 1.00 53.31 224 VAL A C 1
ATOM 1910 O O . VAL A 1 224 ? -8.038 -1.507 64.513 1.00 53.31 224 VAL A O 1
ATOM 1913 N N . LYS A 1 225 ? -9.070 0.441 64.130 1.00 53.81 225 LYS A N 1
ATOM 1914 C CA . LYS A 1 225 ? -8.220 0.812 62.986 1.00 53.81 225 LYS A CA 1
ATOM 1915 C C . LYS A 1 225 ? -6.785 1.093 63.411 1.00 53.81 225 LYS A C 1
ATOM 1917 O O . LYS A 1 225 ? -5.871 0.722 62.689 1.00 53.81 225 LYS A O 1
ATOM 1922 N N . ARG A 1 226 ? -6.572 1.679 64.595 1.00 61.06 226 ARG A N 1
ATOM 1923 C CA . ARG A 1 226 ? -5.226 1.887 65.146 1.00 61.06 226 ARG A CA 1
ATOM 1924 C C . ARG A 1 226 ? -4.537 0.558 65.463 1.00 61.06 226 ARG A C 1
ATOM 1926 O O . ARG A 1 226 ? -3.355 0.426 65.176 1.00 61.06 226 ARG A O 1
ATOM 1933 N N . LYS A 1 227 ? -5.270 -0.434 65.986 1.00 58.31 227 LYS A N 1
ATOM 1934 C CA . LYS A 1 227 ? -4.753 -1.800 66.192 1.00 58.31 227 LYS A CA 1
ATOM 1935 C C . LYS A 1 227 ? -4.513 -2.538 64.868 1.00 58.31 227 LYS A C 1
ATOM 1937 O O . LYS A 1 227 ? -3.446 -3.116 64.709 1.00 58.31 227 LYS A O 1
ATOM 1942 N N . GLY A 1 228 ? -5.430 -2.433 63.905 1.00 65.62 228 GLY A N 1
ATOM 1943 C CA . GLY A 1 228 ? -5.303 -3.056 62.582 1.00 65.62 228 GLY A CA 1
ATOM 1944 C C . GLY A 1 228 ? -4.149 -2.498 61.743 1.00 65.62 228 GLY A C 1
ATOM 1945 O O . GLY A 1 228 ? -3.406 -3.272 61.155 1.00 65.62 228 GLY A O 1
ATOM 1946 N N . LEU A 1 229 ? -3.930 -1.178 61.750 1.00 58.44 229 LEU A N 1
ATOM 1947 C CA . LEU A 1 229 ? -2.770 -0.550 61.096 1.00 58.44 229 LEU A CA 1
ATOM 1948 C C . LEU A 1 229 ? -1.449 -0.964 61.754 1.00 58.44 229 LEU A C 1
ATOM 1950 O O . LEU A 1 229 ? -0.467 -1.210 61.061 1.00 58.44 229 LEU A O 1
ATOM 1954 N N . LEU A 1 230 ? -1.421 -1.088 63.086 1.00 59.69 230 LEU A N 1
ATOM 1955 C CA . LEU A 1 230 ? -0.238 -1.567 63.805 1.00 59.69 230 LEU A CA 1
ATOM 1956 C C . LEU A 1 230 ? 0.084 -3.033 63.466 1.00 59.69 230 LEU A C 1
ATOM 1958 O O . LEU A 1 230 ? 1.244 -3.432 63.469 1.00 59.69 230 LEU A O 1
ATOM 1962 N N . GLU A 1 231 ? -0.939 -3.840 63.198 1.00 61.25 231 GLU A N 1
ATOM 1963 C CA . GLU A 1 231 ? -0.807 -5.249 62.831 1.00 61.25 231 GLU A CA 1
ATOM 1964 C C . GLU A 1 231 ? -0.426 -5.419 61.353 1.00 61.25 231 GLU A C 1
ATOM 1966 O O . GLU A 1 231 ? 0.454 -6.219 61.047 1.00 61.25 231 GLU A O 1
ATOM 1971 N N . GLN A 1 232 ? -0.974 -4.590 60.457 1.00 58.59 232 GLN A N 1
ATOM 1972 C CA . GLN A 1 232 ? -0.543 -4.500 59.057 1.00 58.59 232 GLN A CA 1
ATOM 1973 C C . GLN A 1 232 ? 0.924 -4.085 58.938 1.00 58.59 232 GLN A C 1
ATOM 1975 O O . GLN A 1 232 ? 1.674 -4.762 58.246 1.00 58.59 232 GLN A O 1
ATOM 1980 N N . LEU A 1 233 ? 1.367 -3.067 59.683 1.00 61.06 233 LEU A N 1
ATOM 1981 C CA . LEU A 1 233 ? 2.776 -2.658 59.694 1.00 61.06 233 LEU A CA 1
ATOM 1982 C C . LEU A 1 233 ? 3.700 -3.772 60.203 1.00 61.06 233 LEU A C 1
ATOM 1984 O O . LEU A 1 233 ? 4.774 -3.972 59.650 1.00 61.06 233 LEU A O 1
ATOM 1988 N N . LYS A 1 234 ? 3.275 -4.556 61.205 1.00 66.75 234 LYS A N 1
ATOM 1989 C CA . LYS A 1 234 ? 4.039 -5.729 61.671 1.00 66.75 234 LYS A CA 1
ATOM 1990 C C . LYS A 1 234 ? 4.117 -6.835 60.617 1.00 66.75 234 LYS A C 1
ATOM 1992 O O . LYS A 1 234 ? 5.138 -7.514 60.525 1.00 66.75 234 LYS A O 1
ATOM 1997 N N . ILE A 1 235 ? 3.047 -7.038 59.851 1.00 65.38 235 ILE A N 1
ATOM 1998 C CA . ILE A 1 235 ? 2.996 -8.020 58.765 1.00 65.38 235 ILE A CA 1
ATOM 1999 C C . ILE A 1 235 ? 3.876 -7.563 57.595 1.00 65.38 235 ILE A C 1
ATOM 2001 O O . ILE A 1 235 ? 4.656 -8.363 57.085 1.00 65.38 235 ILE A O 1
ATOM 2005 N N . GLU A 1 236 ? 3.809 -6.290 57.208 1.00 62.03 236 GLU A N 1
ATOM 2006 C CA . GLU A 1 236 ? 4.653 -5.701 56.163 1.00 62.03 236 GLU A CA 1
ATOM 2007 C C . GLU A 1 236 ? 6.137 -5.740 56.544 1.00 62.03 236 GLU A C 1
ATOM 2009 O O . GLU A 1 236 ? 6.949 -6.196 55.740 1.00 62.03 236 GLU A O 1
ATOM 2014 N N . ASP A 1 237 ? 6.494 -5.405 57.788 1.00 64.69 237 ASP A N 1
ATOM 2015 C CA . ASP A 1 237 ? 7.863 -5.573 58.293 1.00 64.69 237 ASP A CA 1
ATOM 2016 C C . ASP A 1 237 ? 8.303 -7.044 58.265 1.00 64.69 237 ASP A C 1
ATOM 2018 O O . ASP A 1 237 ? 9.451 -7.357 57.938 1.00 64.69 237 ASP A O 1
ATOM 2022 N N . ALA A 1 238 ? 7.409 -7.984 58.581 1.00 69.00 238 ALA A N 1
ATOM 2023 C CA . ALA A 1 238 ? 7.714 -9.410 58.508 1.00 69.00 238 ALA A CA 1
ATOM 2024 C C . ALA A 1 238 ? 7.922 -9.884 57.058 1.00 69.00 238 ALA A C 1
ATOM 2026 O O . ALA A 1 238 ? 8.840 -10.669 56.803 1.00 69.00 238 ALA A O 1
ATOM 2027 N N . PHE A 1 239 ? 7.122 -9.396 56.103 1.00 64.06 239 PHE A N 1
ATOM 2028 C CA . PHE A 1 239 ? 7.289 -9.685 54.676 1.00 64.06 239 PHE A CA 1
ATOM 2029 C C . PHE A 1 239 ? 8.577 -9.083 54.125 1.00 64.06 239 PHE A C 1
ATOM 2031 O O . PHE A 1 239 ? 9.354 -9.804 53.500 1.00 64.06 239 PHE A O 1
ATOM 2038 N N . PHE A 1 240 ? 8.859 -7.821 54.440 1.00 67.94 240 PHE A N 1
ATOM 2039 C CA . PHE A 1 240 ? 10.082 -7.142 54.032 1.00 67.94 240 PHE A CA 1
ATOM 2040 C C . PHE A 1 240 ? 11.331 -7.853 54.574 1.00 67.94 240 PHE A C 1
ATOM 2042 O O . PHE A 1 240 ? 12.286 -8.126 53.843 1.00 67.94 240 PHE A O 1
ATOM 2049 N N . ASN A 1 241 ? 11.310 -8.268 55.844 1.00 72.75 241 ASN A N 1
ATOM 2050 C CA . ASN A 1 241 ? 12.401 -9.046 56.433 1.00 72.75 241 ASN A CA 1
ATOM 2051 C C . ASN A 1 241 ? 12.522 -10.455 55.826 1.00 72.75 241 ASN A C 1
ATOM 2053 O O . ASN A 1 241 ? 13.635 -10.975 55.677 1.00 72.75 241 ASN A O 1
ATOM 2057 N N . ARG A 1 242 ? 11.404 -11.077 55.434 1.00 75.44 242 ARG A N 1
ATOM 2058 C CA . ARG A 1 242 ? 11.392 -12.376 54.749 1.00 75.44 242 ARG A CA 1
ATOM 2059 C C . ARG A 1 242 ? 11.966 -12.277 53.338 1.00 75.44 242 ARG A C 1
ATOM 2061 O O . ARG A 1 242 ? 12.789 -13.123 52.990 1.00 75.44 242 ARG A O 1
ATOM 2068 N N . GLU A 1 243 ? 11.605 -11.255 52.568 1.00 70.19 243 GLU A N 1
ATOM 2069 C CA . GLU A 1 243 ? 12.188 -10.976 51.249 1.00 70.19 243 GLU A CA 1
ATOM 2070 C C . GLU A 1 243 ? 13.682 -10.691 51.356 1.00 70.19 243 GLU A C 1
ATOM 2072 O O . GLU A 1 243 ? 14.483 -11.314 50.661 1.00 70.19 243 GLU A O 1
ATOM 2077 N N . ARG A 1 244 ? 14.091 -9.843 52.304 1.00 76.50 244 ARG A N 1
ATOM 2078 C CA . ARG A 1 244 ? 15.509 -9.567 52.561 1.00 76.50 244 ARG A CA 1
ATOM 2079 C C . ARG A 1 244 ? 16.279 -10.842 52.919 1.00 76.50 244 ARG A C 1
ATOM 2081 O O . ARG A 1 244 ? 17.395 -11.050 52.442 1.00 76.50 244 ARG A O 1
ATOM 2088 N N . SER A 1 245 ? 15.679 -11.733 53.711 1.00 79.25 245 SER A N 1
ATOM 2089 C CA . SER A 1 245 ? 16.251 -13.047 54.037 1.00 79.25 245 SER A CA 1
ATOM 2090 C C . SER A 1 245 ? 16.331 -13.972 52.815 1.00 79.25 245 SER A C 1
ATOM 2092 O O . SER A 1 245 ? 17.333 -14.667 52.635 1.00 79.25 245 SER A O 1
ATOM 2094 N N . GLN A 1 246 ? 15.311 -13.984 51.953 1.00 75.56 246 GLN A N 1
ATOM 2095 C CA . GLN A 1 246 ? 15.298 -14.773 50.719 1.00 75.56 246 GLN A CA 1
ATOM 2096 C C . GLN A 1 246 ? 16.340 -14.276 49.712 1.00 75.56 246 GLN A C 1
ATOM 2098 O O . GLN A 1 246 ? 17.093 -15.094 49.188 1.00 75.56 246 GLN A O 1
ATOM 2103 N N . LEU A 1 247 ? 16.465 -12.963 49.524 1.00 72.75 247 LEU A N 1
ATOM 2104 C CA . LEU A 1 247 ? 17.496 -12.351 48.684 1.00 72.75 247 LEU A CA 1
ATOM 2105 C C . LEU A 1 247 ? 18.904 -12.633 49.221 1.00 72.75 247 LEU A C 1
ATOM 2107 O O . LEU A 1 247 ? 19.802 -12.977 48.455 1.00 72.75 247 LEU A O 1
ATOM 2111 N N . ALA A 1 248 ? 19.101 -12.590 50.542 1.00 78.56 248 ALA A N 1
ATOM 2112 C CA . ALA A 1 248 ? 20.368 -12.986 51.155 1.00 78.56 248 ALA A CA 1
ATOM 2113 C C . ALA A 1 248 ? 20.682 -14.479 50.935 1.00 78.56 248 ALA A C 1
ATOM 2115 O O . ALA A 1 248 ? 21.834 -14.841 50.686 1.00 78.56 248 ALA A O 1
ATOM 2116 N N . LYS A 1 249 ? 19.672 -15.361 50.985 1.00 82.06 249 LYS A N 1
ATOM 2117 C CA . LYS A 1 249 ? 19.830 -16.790 50.658 1.00 82.06 249 LYS A CA 1
ATOM 2118 C C . LYS A 1 249 ? 20.162 -17.002 49.183 1.00 82.06 249 LYS A C 1
ATOM 2120 O O . LYS A 1 249 ? 21.046 -17.801 48.895 1.00 82.06 249 LYS A O 1
ATOM 2125 N N . GLN A 1 250 ? 19.500 -16.288 48.273 1.00 76.88 250 GLN A N 1
ATOM 2126 C CA . GLN A 1 250 ? 19.776 -16.350 46.837 1.00 76.88 250 GLN A CA 1
ATOM 2127 C C . GLN A 1 250 ? 21.186 -15.854 46.515 1.00 76.88 250 GLN A C 1
ATOM 2129 O O . GLN A 1 250 ? 21.906 -16.553 45.809 1.00 76.88 250 GLN A O 1
ATOM 2134 N N . ARG A 1 251 ? 21.628 -14.733 47.107 1.00 75.81 251 ARG A N 1
ATOM 2135 C CA . ARG A 1 251 ? 23.018 -14.258 46.991 1.00 75.81 251 ARG A CA 1
ATOM 2136 C C . ARG A 1 251 ? 24.017 -15.313 47.450 1.00 75.81 251 ARG A C 1
ATOM 2138 O O . ARG A 1 251 ? 24.902 -15.662 46.685 1.00 75.81 251 ARG A O 1
ATOM 2145 N N . ARG A 1 252 ? 23.827 -15.901 48.637 1.00 80.50 252 ARG A N 1
ATOM 2146 C CA . ARG A 1 252 ? 24.702 -16.983 49.131 1.00 80.50 252 ARG A CA 1
ATOM 2147 C C . ARG A 1 252 ? 24.692 -18.217 48.228 1.00 80.50 252 ARG A C 1
ATOM 2149 O O . ARG A 1 252 ? 25.674 -18.948 48.189 1.00 80.50 252 ARG A O 1
ATOM 2156 N N . LEU A 1 253 ? 23.582 -18.498 47.547 1.00 77.50 253 LEU A N 1
ATOM 2157 C CA . LEU A 1 253 ? 23.463 -19.638 46.639 1.00 77.50 253 LEU A CA 1
ATOM 2158 C C . LEU A 1 253 ? 24.180 -19.362 45.312 1.00 77.50 253 LEU A C 1
ATOM 2160 O O . LEU A 1 253 ? 24.892 -20.235 44.830 1.00 77.50 253 LEU A O 1
ATOM 2164 N N . LEU A 1 254 ? 24.065 -18.142 44.783 1.00 71.81 254 LEU A N 1
ATOM 2165 C CA . LEU A 1 254 ? 24.832 -17.654 43.634 1.00 71.81 254 LEU A CA 1
ATOM 2166 C C . LEU A 1 254 ? 26.332 -17.628 43.920 1.00 71.81 254 LEU A C 1
ATOM 2168 O O . LEU A 1 254 ? 27.105 -18.131 43.119 1.00 71.81 254 LEU A O 1
ATOM 2172 N N . GLU A 1 255 ? 26.728 -17.138 45.088 1.00 78.50 255 GLU A N 1
ATOM 2173 C CA . GLU A 1 255 ? 28.120 -17.097 45.537 1.00 78.50 255 GLU A CA 1
ATOM 2174 C C . GLU A 1 255 ? 28.679 -18.520 45.706 1.00 78.50 255 GLU A C 1
ATOM 2176 O O . GLU A 1 255 ? 29.755 -18.839 45.210 1.00 78.50 255 GLU A O 1
ATOM 2181 N N . LYS A 1 256 ? 27.894 -19.445 46.283 1.00 78.50 256 LYS A N 1
ATOM 2182 C CA . LYS A 1 256 ? 28.241 -20.877 46.313 1.00 78.50 256 LYS A CA 1
ATOM 2183 C C . LYS A 1 256 ? 28.340 -21.492 44.922 1.00 78.50 256 LYS A C 1
ATOM 2185 O O . LYS A 1 256 ? 29.185 -22.359 44.724 1.00 78.50 256 LYS A O 1
ATOM 2190 N N . LEU A 1 257 ? 27.479 -21.106 43.981 1.00 71.12 257 LEU A N 1
ATOM 2191 C CA . LEU A 1 257 ? 27.533 -21.595 42.604 1.00 71.12 257 LEU A CA 1
ATOM 2192 C C . LEU A 1 257 ? 28.756 -21.048 41.871 1.00 71.12 257 LEU A C 1
ATOM 2194 O O . LEU A 1 257 ? 29.426 -21.842 41.224 1.00 71.12 257 LEU A O 1
ATOM 2198 N N . GLN A 1 258 ? 29.086 -19.764 42.042 1.00 75.12 258 GLN A N 1
ATOM 2199 C CA . GLN A 1 258 ? 30.299 -19.138 41.513 1.00 75.12 258 GLN A CA 1
ATOM 2200 C C . GLN A 1 258 ? 31.552 -19.830 42.043 1.00 75.12 258 GLN A C 1
ATOM 2202 O O . GLN A 1 258 ? 32.337 -20.331 41.239 1.00 75.12 258 GLN A O 1
ATOM 2207 N N . ILE A 1 259 ? 31.656 -19.999 43.366 1.00 74.38 259 ILE A N 1
ATOM 2208 C CA . ILE A 1 259 ? 32.749 -20.744 44.003 1.00 74.38 259 ILE A CA 1
ATOM 2209 C C . ILE A 1 259 ? 32.801 -22.176 43.460 1.00 74.38 259 ILE A C 1
ATOM 2211 O O . ILE A 1 259 ? 33.874 -22.685 43.159 1.00 74.38 259 ILE A O 1
ATOM 2215 N N . ARG A 1 260 ? 31.656 -22.846 43.272 1.00 70.44 260 ARG A N 1
ATOM 2216 C CA . ARG A 1 260 ? 31.622 -24.208 42.720 1.00 70.44 260 ARG A CA 1
ATOM 2217 C C . ARG A 1 260 ? 32.077 -24.245 41.261 1.00 70.44 260 ARG A C 1
ATOM 2219 O O . ARG A 1 260 ? 32.793 -25.168 40.897 1.00 70.44 260 ARG A O 1
ATOM 2226 N N . THR A 1 261 ? 31.717 -23.262 40.437 1.00 67.94 261 THR A N 1
ATOM 2227 C CA . THR A 1 261 ? 32.214 -23.148 39.056 1.00 67.94 261 THR A CA 1
ATOM 2228 C C . THR A 1 261 ? 33.696 -22.788 38.985 1.00 67.94 261 THR A C 1
ATOM 2230 O O . THR A 1 261 ? 34.385 -23.290 38.102 1.00 67.94 261 THR A O 1
ATOM 2233 N N . GLU A 1 262 ? 34.218 -21.997 39.922 1.00 66.00 262 GLU A N 1
ATOM 2234 C CA . GLU A 1 262 ? 35.651 -21.697 40.029 1.00 66.00 262 GLU A CA 1
ATOM 2235 C C . GLU A 1 262 ? 36.459 -22.899 40.519 1.00 66.00 262 GLU A C 1
ATOM 2237 O O . GLU A 1 262 ? 37.488 -23.222 39.931 1.00 66.00 262 GLU A O 1
ATOM 2242 N N . VAL A 1 263 ? 35.948 -23.645 41.500 1.00 61.16 263 VAL A N 1
ATOM 2243 C CA . VAL A 1 263 ? 36.550 -24.904 41.966 1.00 61.16 263 VAL A CA 1
ATOM 2244 C C . VAL A 1 263 ? 36.501 -25.978 40.872 1.00 61.16 263 VAL A C 1
ATOM 2246 O O . VAL A 1 263 ? 37.456 -26.732 40.704 1.00 61.16 263 VAL A O 1
ATOM 2249 N N . VAL A 1 264 ? 35.430 -26.036 40.073 1.00 57.53 264 VAL A N 1
ATOM 2250 C CA . VAL A 1 264 ? 35.347 -26.939 38.909 1.00 57.53 264 VAL A CA 1
ATOM 2251 C C . VAL A 1 264 ? 36.313 -26.511 37.798 1.00 57.53 264 VAL A C 1
ATOM 2253 O O . VAL A 1 264 ? 36.910 -27.382 37.171 1.00 57.53 264 VAL A O 1
ATOM 2256 N N . ARG A 1 265 ? 36.550 -25.206 37.593 1.00 53.88 265 ARG A N 1
ATOM 2257 C CA . ARG A 1 265 ? 37.586 -24.710 36.667 1.00 53.88 265 ARG A CA 1
ATOM 2258 C C . ARG A 1 265 ? 39.009 -24.995 37.153 1.00 53.88 265 ARG A C 1
ATOM 2260 O O . ARG A 1 265 ? 39.868 -25.284 36.327 1.00 53.88 265 ARG A O 1
ATOM 2267 N N . GLN A 1 266 ? 39.267 -24.962 38.461 1.00 51.88 266 GLN A N 1
ATOM 2268 C CA . GLN A 1 266 ? 40.583 -25.301 39.018 1.00 51.88 266 GLN A CA 1
ATOM 2269 C C . GLN A 1 266 ? 40.870 -26.812 39.020 1.00 51.88 266 GLN A C 1
ATOM 2271 O O . GLN A 1 266 ? 42.026 -27.203 38.890 1.00 51.88 266 GLN A O 1
ATOM 2276 N N . ASN A 1 267 ? 39.841 -27.664 39.072 1.00 45.84 267 ASN A N 1
ATOM 2277 C CA . ASN A 1 267 ? 39.992 -29.126 39.088 1.00 45.84 267 ASN A CA 1
ATOM 2278 C C . ASN A 1 267 ? 40.019 -29.793 37.695 1.00 45.84 267 ASN A C 1
ATOM 2280 O O . ASN A 1 267 ? 40.015 -31.017 37.610 1.00 45.84 267 ASN A O 1
ATOM 2284 N N . GLN A 1 268 ? 40.070 -29.026 36.599 1.00 45.25 268 GLN A N 1
ATOM 2285 C CA . GLN A 1 268 ? 40.202 -29.554 35.228 1.00 45.25 268 GLN A CA 1
ATOM 2286 C C . GLN A 1 268 ? 41.659 -29.657 34.734 1.00 45.25 268 GLN A C 1
ATOM 2288 O O . GLN A 1 268 ? 41.915 -29.633 33.531 1.00 45.25 268 GLN A O 1
ATOM 2293 N N . LYS A 1 269 ? 42.632 -29.818 35.640 1.00 46.88 269 LYS A N 1
ATOM 2294 C CA . LYS A 1 269 ? 43.980 -30.276 35.278 1.00 46.88 269 LYS A CA 1
ATOM 2295 C C . LYS A 1 269 ? 44.213 -31.689 35.824 1.00 46.88 269 LYS A C 1
ATOM 2297 O O . LYS A 1 269 ? 44.252 -31.889 37.029 1.00 46.88 269 LYS A O 1
ATOM 2302 N N . GLU A 1 270 ? 44.398 -32.606 34.873 1.00 43.28 270 GLU A N 1
ATOM 2303 C CA . GLU A 1 270 ? 44.803 -34.022 34.966 1.00 43.28 270 GLU A CA 1
ATOM 2304 C C . GLU A 1 270 ? 43.716 -35.097 35.196 1.00 43.28 270 GLU A C 1
ATOM 2306 O O . GLU A 1 270 ? 42.972 -35.050 36.176 1.00 43.28 270 GLU A O 1
ATOM 2311 N N . PRO A 1 271 ? 43.663 -36.146 34.343 1.00 42.25 271 PRO A N 1
ATOM 2312 C CA . PRO A 1 271 ? 42.851 -37.328 34.585 1.00 42.25 271 PRO A CA 1
ATOM 2313 C C . PRO A 1 271 ? 43.680 -38.412 35.291 1.00 42.25 271 PRO A C 1
ATOM 2315 O O . PRO A 1 271 ? 44.712 -38.852 34.785 1.00 42.25 271 PRO A O 1
ATOM 2318 N N . LYS A 1 272 ? 43.196 -38.926 36.427 1.00 37.19 272 LYS A N 1
ATOM 2319 C CA . LYS A 1 272 ? 43.647 -40.219 36.970 1.00 37.19 272 LYS A CA 1
ATOM 2320 C C . LYS A 1 272 ? 42.465 -41.155 37.210 1.00 37.19 272 LYS A C 1
ATOM 2322 O O . LYS A 1 272 ? 41.392 -40.753 37.649 1.00 37.19 272 LYS A O 1
ATOM 2327 N N . GLN A 1 273 ? 42.688 -42.409 36.828 1.00 40.72 273 GLN A N 1
ATOM 2328 C CA . GLN A 1 273 ? 41.736 -43.515 36.760 1.00 40.72 273 GLN A CA 1
ATOM 2329 C C . GLN A 1 273 ? 41.372 -44.087 38.141 1.00 40.72 273 GLN A C 1
ATOM 2331 O O . GLN A 1 273 ? 42.290 -44.449 38.865 1.00 40.72 273 GLN A O 1
ATOM 2336 N N . LYS A 1 274 ? 40.054 -44.303 38.362 1.00 38.97 274 LYS A N 1
ATOM 2337 C CA . LYS A 1 274 ? 39.354 -45.347 39.178 1.00 38.97 274 LYS A CA 1
ATOM 2338 C C . LYS A 1 274 ? 39.803 -45.508 40.665 1.00 38.97 274 LYS A C 1
ATOM 2340 O O . LYS A 1 274 ? 40.822 -44.949 41.035 1.00 38.97 274 LYS A O 1
ATOM 2345 N N . PRO A 1 275 ? 39.108 -46.252 41.566 1.00 38.09 275 PRO A N 1
ATOM 2346 C CA . PRO A 1 275 ? 37.914 -47.101 41.433 1.00 38.09 275 PRO A CA 1
ATOM 2347 C C . PRO A 1 275 ? 36.797 -46.833 42.484 1.00 38.09 275 PRO A C 1
ATOM 2349 O O . PRO A 1 275 ? 36.969 -46.104 43.455 1.00 38.09 275 PRO A O 1
ATOM 2352 N N . TYR A 1 276 ? 35.640 -47.481 42.303 1.00 42.84 276 TYR A N 1
ATOM 2353 C CA . TYR A 1 276 ? 34.651 -47.738 43.370 1.00 42.84 276 TYR A CA 1
ATOM 2354 C C . TYR A 1 276 ? 35.318 -48.486 44.545 1.00 42.84 276 TYR A C 1
ATOM 2356 O O . TYR A 1 276 ? 36.193 -49.314 44.269 1.00 42.84 276 TYR A O 1
ATOM 2364 N N . PRO A 1 277 ? 34.912 -48.282 45.825 1.00 46.75 277 PRO A N 1
ATOM 2365 C CA . PRO A 1 277 ? 33.848 -49.155 46.351 1.00 46.75 277 PRO A CA 1
ATOM 2366 C C . PRO A 1 277 ? 33.018 -48.678 47.583 1.00 46.75 277 PRO A C 1
ATOM 2368 O O . PRO A 1 277 ? 33.399 -47.789 48.334 1.00 46.75 277 PRO A O 1
ATOM 2371 N N . PHE A 1 278 ? 31.917 -49.417 47.798 1.00 32.31 278 PHE A N 1
ATOM 2372 C CA . PHE A 1 278 ? 31.116 -49.684 49.015 1.00 32.31 278 PHE A CA 1
ATOM 2373 C C . PHE A 1 278 ? 30.381 -48.555 49.790 1.00 32.31 278 PHE A C 1
ATOM 2375 O O . PHE A 1 278 ? 30.971 -47.540 50.153 1.00 32.31 278 PHE A O 1
ATOM 2382 N N . PRO A 1 279 ? 29.099 -48.779 50.174 1.00 40.34 279 PRO A N 1
ATOM 2383 C CA . PRO A 1 279 ? 28.336 -47.882 51.034 1.00 40.34 279 PRO A CA 1
ATOM 2384 C C . PRO A 1 279 ? 28.565 -48.214 52.518 1.00 40.34 279 PRO A C 1
ATOM 2386 O O . PRO A 1 279 ? 28.415 -49.360 52.944 1.00 40.34 279 PRO A O 1
ATOM 2389 N N . LYS A 1 280 ? 28.879 -47.201 53.332 1.00 35.41 280 LYS A N 1
ATOM 2390 C CA . LYS A 1 280 ? 28.839 -47.295 54.798 1.00 35.41 280 LYS A CA 1
ATOM 2391 C C . LYS A 1 280 ? 27.615 -46.559 55.339 1.00 35.41 280 LYS A C 1
ATOM 2393 O O . LYS A 1 280 ? 27.473 -45.358 55.152 1.00 35.41 280 LYS A O 1
ATOM 2398 N N . PHE A 1 281 ? 26.772 -47.341 56.011 1.00 34.72 281 PHE A N 1
ATOM 2399 C CA . PHE A 1 281 ? 26.021 -47.034 57.229 1.00 34.72 281 PHE A CA 1
ATOM 2400 C C . PHE A 1 281 ? 25.557 -45.586 57.435 1.00 34.72 281 PHE A C 1
ATOM 2402 O O . PHE A 1 281 ? 26.296 -44.747 57.949 1.00 34.72 281 PHE A O 1
ATOM 2409 N N . LEU A 1 282 ? 24.266 -45.352 57.177 1.00 33.22 282 LEU A N 1
ATOM 2410 C CA . LEU A 1 282 ? 23.517 -44.317 57.879 1.00 33.22 282 LEU A CA 1
ATOM 2411 C C . LEU A 1 282 ? 22.853 -44.899 59.127 1.00 33.22 282 LEU A C 1
ATOM 2413 O O . LEU A 1 282 ? 22.239 -45.964 59.124 1.00 33.22 282 LEU A O 1
ATOM 2417 N N . CYS A 1 283 ? 23.069 -44.143 60.192 1.00 36.31 283 CYS A N 1
ATOM 2418 C CA . CYS A 1 283 ? 22.685 -44.341 61.570 1.00 36.31 283 CYS A CA 1
ATOM 2419 C C . CYS A 1 283 ? 21.192 -44.056 61.800 1.00 36.31 283 CYS A C 1
ATOM 2421 O O . CYS A 1 283 ? 20.577 -43.228 61.131 1.00 36.31 283 CYS A O 1
ATOM 2423 N N . ASN A 1 284 ? 20.664 -44.752 62.806 1.00 46.47 284 ASN A N 1
ATOM 2424 C CA . ASN A 1 284 ? 19.396 -44.583 63.506 1.00 46.47 284 ASN A CA 1
ATOM 2425 C C . ASN A 1 284 ? 18.790 -43.171 63.491 1.00 46.47 284 ASN A C 1
ATOM 2427 O O . ASN A 1 284 ? 19.255 -42.284 64.208 1.00 46.47 284 ASN A O 1
ATOM 2431 N N . LYS A 1 285 ? 17.660 -43.039 62.791 1.00 44.66 285 LYS A N 1
ATOM 2432 C CA . LYS A 1 285 ? 16.398 -42.421 63.245 1.00 44.66 285 LYS A CA 1
ATOM 2433 C C . LYS A 1 285 ? 15.460 -42.371 62.043 1.00 44.66 285 LYS A C 1
ATOM 2435 O O . LYS A 1 285 ? 15.549 -41.436 61.271 1.00 44.66 285 LYS A O 1
ATOM 2440 N N . ASP A 1 286 ? 14.659 -43.426 61.871 1.00 39.44 286 ASP A N 1
ATOM 2441 C CA . ASP A 1 286 ? 13.311 -43.395 61.257 1.00 39.44 286 ASP A CA 1
ATOM 2442 C C . ASP A 1 286 ? 12.622 -44.782 61.284 1.00 39.44 286 ASP A C 1
ATOM 2444 O O . ASP A 1 286 ? 11.788 -45.136 60.452 1.00 39.44 286 ASP A O 1
ATOM 2448 N N . GLN A 1 287 ? 12.894 -45.584 62.323 1.00 45.19 287 GLN A N 1
ATOM 2449 C CA . GLN A 1 287 ? 11.985 -46.655 62.734 1.00 45.19 287 GLN A CA 1
ATOM 2450 C C . GLN A 1 287 ? 10.801 -46.030 63.475 1.00 45.19 287 GLN A C 1
ATOM 2452 O O . GLN A 1 287 ? 10.860 -45.870 64.691 1.00 45.19 287 GLN A O 1
ATOM 2457 N N . ARG A 1 288 ? 9.755 -45.634 62.740 1.00 46.38 288 ARG A N 1
ATOM 2458 C CA . ARG A 1 288 ? 8.358 -45.482 63.212 1.00 46.38 288 ARG A CA 1
ATOM 2459 C C . ARG A 1 288 ? 7.480 -44.982 62.063 1.00 46.38 288 ARG A C 1
ATOM 2461 O O . ARG A 1 288 ? 6.998 -43.859 62.093 1.00 46.38 288 ARG A O 1
ATOM 2468 N N . LYS A 1 289 ? 7.293 -45.813 61.032 1.00 47.69 289 LYS A N 1
ATOM 2469 C CA . LYS A 1 289 ? 6.196 -45.686 60.042 1.00 47.69 289 LYS A CA 1
ATOM 2470 C C . LYS A 1 289 ? 6.045 -46.944 59.168 1.00 47.69 289 LYS A C 1
ATOM 2472 O O . LYS A 1 289 ? 5.783 -46.860 57.978 1.00 47.69 289 LYS A O 1
ATOM 2477 N N . ALA A 1 290 ? 6.193 -48.124 59.774 1.00 41.47 290 ALA A N 1
ATOM 2478 C CA . ALA A 1 290 ? 6.025 -49.417 59.096 1.00 41.47 290 ALA A CA 1
ATOM 2479 C C . ALA A 1 290 ? 5.242 -50.447 59.941 1.00 41.47 290 ALA A C 1
ATOM 2481 O O . ALA A 1 290 ? 5.464 -51.646 59.827 1.00 41.47 290 ALA A O 1
ATOM 2482 N N . SER A 1 291 ? 4.316 -49.988 60.791 1.00 45.38 291 SER A N 1
ATOM 2483 C CA . SER A 1 291 ? 3.544 -50.856 61.706 1.00 45.38 291 SER A CA 1
ATOM 2484 C C . SER A 1 291 ? 2.046 -50.519 61.753 1.00 45.38 291 SER A C 1
ATOM 2486 O O . SER A 1 291 ? 1.387 -50.719 62.764 1.00 45.38 291 SER A O 1
ATOM 2488 N N . SER A 1 292 ? 1.492 -49.998 60.653 1.00 45.44 292 SER A N 1
ATOM 2489 C CA . SER A 1 292 ? 0.056 -49.678 60.526 1.00 45.44 292 SER A CA 1
ATOM 2490 C C . SER A 1 292 ? -0.600 -50.287 59.279 1.00 45.44 292 SER A C 1
ATOM 2492 O O . SER A 1 292 ? -1.783 -50.063 59.048 1.00 45.44 292 SER A O 1
ATOM 2494 N N . LEU A 1 293 ? 0.136 -51.064 58.478 1.00 47.53 293 LEU A N 1
ATOM 2495 C CA . LEU A 1 293 ? -0.352 -51.632 57.210 1.00 47.53 293 LEU A CA 1
ATOM 2496 C C . LEU A 1 293 ? -0.470 -53.166 57.213 1.00 47.53 293 LEU A C 1
ATOM 2498 O O . LEU A 1 293 ? -0.880 -53.750 56.216 1.00 47.53 293 LEU A O 1
ATOM 2502 N N . THR A 1 294 ? -0.203 -53.815 58.350 1.00 47.41 294 THR A N 1
ATOM 2503 C CA . THR A 1 294 ? -0.286 -55.282 58.498 1.00 47.41 294 THR A CA 1
ATOM 2504 C C . THR A 1 294 ? -1.458 -55.748 59.373 1.00 47.41 294 THR A C 1
ATOM 2506 O O . THR A 1 294 ? -1.734 -56.938 59.434 1.00 47.41 294 THR A O 1
ATOM 2509 N N . LEU A 1 295 ? -2.202 -54.829 60.002 1.00 41.72 295 LEU A N 1
ATOM 2510 C CA . LEU A 1 295 ? -3.380 -55.138 60.836 1.00 41.72 295 LEU A CA 1
ATOM 2511 C C . LEU A 1 295 ? -4.726 -54.917 60.121 1.00 41.72 295 LEU A C 1
ATOM 2513 O O . LEU A 1 295 ? -5.755 -55.369 60.605 1.00 41.72 295 LEU A O 1
ATOM 2517 N N . GLN A 1 296 ? -4.723 -54.295 58.937 1.00 46.03 296 GLN A N 1
ATOM 2518 C CA . GLN A 1 296 ? -5.922 -54.119 58.101 1.00 46.03 296 GLN A CA 1
ATOM 2519 C C . GLN A 1 296 ? -6.110 -55.206 57.031 1.00 46.03 296 GLN A C 1
ATOM 2521 O O . GLN A 1 296 ? -7.125 -55.199 56.346 1.00 46.03 296 GLN A O 1
ATOM 2526 N N . ARG A 1 297 ? -5.177 -56.161 56.905 1.00 46.09 297 ARG A N 1
ATOM 2527 C CA . ARG A 1 297 ? -5.296 -57.307 55.981 1.00 46.09 297 ARG A CA 1
ATOM 2528 C C . ARG A 1 297 ? -5.702 -58.630 56.638 1.00 46.09 297 ARG A C 1
ATOM 2530 O O . ARG A 1 297 ? -5.962 -59.577 55.920 1.00 46.09 297 ARG A O 1
ATOM 2537 N N . PHE A 1 298 ? -5.806 -58.694 57.968 1.00 41.25 298 PHE A N 1
ATOM 2538 C CA . PHE A 1 298 ? -6.195 -59.924 58.682 1.00 41.25 298 PHE A CA 1
ATOM 2539 C C . PHE A 1 298 ? -7.655 -59.924 59.176 1.00 41.25 298 PHE A C 1
ATOM 2541 O O . PHE A 1 298 ? -8.147 -60.937 59.657 1.00 41.25 298 PHE A O 1
ATOM 2548 N N . ALA A 1 299 ? -8.366 -58.796 59.050 1.00 44.28 299 ALA A N 1
ATOM 2549 C CA . ALA A 1 299 ? -9.763 -58.663 59.476 1.00 44.28 299 ALA A CA 1
ATOM 2550 C C . ALA A 1 299 ? -10.778 -58.837 58.327 1.00 44.28 299 ALA A C 1
ATOM 2552 O O . ALA A 1 299 ? -11.977 -58.874 58.577 1.00 44.28 299 ALA A O 1
ATOM 2553 N N . SER A 1 300 ? -10.312 -58.963 57.079 1.00 46.62 300 SER A N 1
ATOM 2554 C CA . SER A 1 300 ? -11.152 -59.108 55.880 1.00 46.62 300 SER A CA 1
ATOM 2555 C C . SER A 1 300 ? -11.188 -60.530 55.300 1.00 46.62 300 SER A C 1
ATOM 2557 O O . SER A 1 300 ? -11.745 -60.716 54.228 1.00 46.62 300 SER A O 1
ATOM 2559 N N . GLU A 1 301 ? -10.608 -61.528 55.979 1.00 48.81 301 GLU A N 1
ATOM 2560 C CA . GLU A 1 301 ? -10.580 -62.936 55.521 1.00 48.81 301 GLU A CA 1
ATOM 2561 C C . GLU A 1 301 ? -11.265 -63.928 56.486 1.00 48.81 301 GLU A C 1
ATOM 2563 O O . GLU A 1 301 ? -11.192 -65.135 56.280 1.00 48.81 301 GLU A O 1
ATOM 2568 N N . ILE A 1 302 ? -11.958 -63.459 57.534 1.00 46.44 302 ILE A N 1
ATOM 2569 C CA . ILE A 1 302 ? -12.633 -64.348 58.512 1.00 46.44 302 ILE A CA 1
ATOM 2570 C C . ILE A 1 302 ? -14.157 -64.121 58.594 1.00 46.44 302 ILE A C 1
ATOM 2572 O O . ILE A 1 302 ? -14.852 -64.836 59.312 1.00 46.44 302 ILE A O 1
ATOM 2576 N N . ILE A 1 303 ? -14.726 -63.202 57.811 1.00 41.75 303 ILE A N 1
ATOM 2577 C CA . ILE A 1 303 ? -16.182 -63.014 57.753 1.00 41.75 303 ILE A CA 1
ATOM 2578 C C . ILE A 1 303 ? -16.646 -63.206 56.304 1.00 41.75 303 ILE A C 1
ATOM 2580 O O . ILE A 1 303 ? -16.279 -62.429 55.429 1.00 41.75 303 ILE A O 1
ATOM 2584 N N . ASP A 1 304 ? -17.433 -64.271 56.127 1.00 36.06 304 ASP A N 1
ATOM 2585 C CA . ASP A 1 304 ? -18.164 -64.771 54.951 1.00 36.06 304 ASP A CA 1
ATOM 2586 C C . ASP A 1 304 ? -17.455 -65.797 54.049 1.00 36.06 304 ASP A C 1
ATOM 2588 O O . ASP A 1 304 ? -16.681 -65.475 53.148 1.00 36.06 304 ASP A O 1
ATOM 2592 N N . PRO A 1 305 ? -17.845 -67.078 54.217 1.00 38.78 305 PRO A N 1
ATOM 2593 C CA . PRO A 1 305 ? -18.612 -67.695 53.141 1.00 38.78 305 PRO A CA 1
ATOM 2594 C C . PRO A 1 305 ? -19.853 -68.418 53.677 1.00 38.78 305 PRO A C 1
ATOM 2596 O O . PRO A 1 305 ? -19.846 -69.636 53.825 1.00 38.78 305 PRO A O 1
ATOM 2599 N N . LEU A 1 306 ? -20.946 -67.696 53.931 1.00 33.59 306 LEU A N 1
ATOM 2600 C CA . LEU A 1 306 ? -22.263 -68.311 54.130 1.00 33.59 306 LEU A CA 1
ATOM 2601 C C . LEU A 1 306 ? -23.385 -67.394 53.631 1.00 33.59 306 LEU A C 1
ATOM 2603 O O . LEU A 1 306 ? -24.111 -66.836 54.436 1.00 33.59 306 LEU A O 1
ATOM 2607 N N . GLU A 1 307 ? -23.559 -67.290 52.307 1.00 36.59 307 GLU A N 1
ATOM 2608 C CA . GLU A 1 307 ? -24.897 -67.151 51.699 1.00 36.59 307 GLU A CA 1
ATOM 2609 C C . GLU A 1 307 ? -24.892 -67.376 50.173 1.00 36.59 307 GLU A C 1
ATOM 2611 O O . GLU A 1 307 ? -25.211 -66.508 49.372 1.00 36.59 307 GLU A O 1
ATOM 2616 N N . GLN A 1 308 ? -24.579 -68.602 49.743 1.00 40.69 308 GLN A N 1
ATOM 2617 C CA . GLN A 1 308 ? -25.122 -69.149 48.493 1.00 40.69 308 GLN A CA 1
ATOM 2618 C C . GLN A 1 308 ? -25.352 -70.655 48.640 1.00 40.69 308 GLN A C 1
ATOM 2620 O O . GLN A 1 308 ? -24.461 -71.458 48.377 1.00 40.69 308 GLN A O 1
ATOM 2625 N N . LYS A 1 309 ? -26.570 -71.027 49.053 1.00 36.59 309 LYS A N 1
ATOM 2626 C CA . LYS A 1 309 ? -27.432 -72.045 48.414 1.00 36.59 309 LYS A CA 1
ATOM 2627 C C . LYS A 1 309 ? -28.536 -72.492 49.372 1.00 36.59 309 LYS A C 1
ATOM 2629 O O . LYS A 1 309 ? -28.293 -73.089 50.415 1.00 36.59 309 LYS A O 1
ATOM 2634 N N . ARG A 1 310 ? -29.779 -72.274 48.939 1.00 36.72 310 ARG A N 1
ATOM 2635 C CA . ARG A 1 310 ? -30.925 -73.101 49.328 1.00 36.72 310 ARG A CA 1
ATOM 2636 C C . ARG A 1 310 ? -30.640 -74.552 48.925 1.00 36.72 310 ARG A C 1
ATOM 2638 O O . ARG A 1 310 ? -30.316 -74.776 47.761 1.00 36.72 310 ARG A O 1
ATOM 2645 N N . ASN A 1 311 ? -30.813 -75.511 49.837 1.00 38.28 311 ASN A N 1
ATOM 2646 C CA . ASN A 1 311 ? -31.782 -76.610 49.691 1.00 38.28 311 ASN A CA 1
ATOM 2647 C C . ASN A 1 311 ? -31.650 -77.684 50.791 1.00 38.28 311 ASN A C 1
ATOM 2649 O O . ASN A 1 311 ? -30.578 -78.226 51.012 1.00 38.28 311 ASN A O 1
ATOM 2653 N N . TYR A 1 312 ? -32.817 -78.021 51.353 1.00 38.09 312 TYR A N 1
ATOM 2654 C CA . TYR A 1 312 ? -33.255 -79.296 51.944 1.00 38.09 312 TYR A CA 1
ATOM 2655 C C . TYR A 1 312 ? -32.625 -79.884 53.233 1.00 38.09 312 TYR A C 1
ATOM 2657 O O . TYR A 1 312 ? -31.446 -80.192 53.315 1.00 38.09 312 TYR A O 1
ATOM 2665 N N . GLN A 1 313 ? -33.565 -80.198 54.144 1.00 35.97 313 GLN A N 1
ATOM 2666 C CA . GLN A 1 313 ? -33.648 -81.327 55.092 1.00 35.97 313 GLN A CA 1
ATOM 2667 C C . GLN A 1 313 ? -32.809 -81.361 56.387 1.00 35.97 313 GLN A C 1
ATOM 2669 O O . GLN A 1 313 ? -31.604 -81.550 56.377 1.00 35.97 313 GLN A O 1
ATOM 2674 N N . GLY A 1 314 ? -33.537 -81.418 57.515 1.00 33.38 314 GLY A N 1
ATOM 2675 C CA . GLY A 1 314 ? -33.433 -82.568 58.429 1.00 33.38 314 GLY A CA 1
ATOM 2676 C C . GLY A 1 314 ? -32.693 -82.385 59.763 1.00 33.38 314 GLY A C 1
ATOM 2677 O O . GLY A 1 314 ? -31.476 -82.368 59.798 1.00 33.38 314 GLY A O 1
ATOM 2678 N N . TYR A 1 315 ? -33.477 -82.352 60.852 1.00 36.75 315 TYR A N 1
ATOM 2679 C CA . TYR A 1 315 ? -33.272 -82.965 62.185 1.00 36.75 315 TYR A CA 1
ATOM 2680 C C . TYR A 1 315 ? -31.884 -82.906 62.880 1.00 36.75 315 TYR A C 1
ATOM 2682 O O . TYR A 1 315 ? -30.900 -83.464 62.425 1.00 36.75 315 TYR A O 1
ATOM 2690 N N . VAL A 1 316 ? -31.774 -82.204 64.022 1.00 41.94 316 VAL A N 1
ATOM 2691 C CA . VAL A 1 316 ? -31.835 -82.744 65.413 1.00 41.94 316 VAL A CA 1
ATOM 2692 C C . VAL A 1 316 ? -30.662 -83.668 65.792 1.00 41.94 316 VAL A C 1
ATOM 2694 O O . VAL A 1 316 ? -30.680 -84.834 65.439 1.00 41.94 316 VAL A O 1
ATOM 2697 N N . HIS A 1 317 ? -29.710 -83.176 66.605 1.00 41.84 317 HIS A N 1
ATOM 2698 C CA . HIS A 1 317 ? -29.428 -83.600 68.000 1.00 41.84 317 HIS A CA 1
ATOM 2699 C C . HIS A 1 317 ? -28.063 -83.069 68.490 1.00 41.84 317 HIS A C 1
ATOM 2701 O O . HIS A 1 317 ? -27.049 -83.375 67.883 1.00 41.84 317 HIS A O 1
ATOM 2707 N N . LEU A 1 318 ? -28.059 -82.312 69.602 1.00 38.00 318 LEU A N 1
ATOM 2708 C CA . LEU A 1 318 ? -27.036 -82.246 70.679 1.00 38.00 318 LEU A CA 1
ATOM 2709 C C . LEU A 1 318 ? -27.207 -80.943 71.490 1.00 38.00 318 LEU A C 1
ATOM 2711 O O . LEU A 1 318 ? -26.402 -80.018 71.457 1.00 38.00 318 LEU A O 1
ATOM 2715 N N . LYS A 1 319 ? -28.309 -80.874 72.248 1.00 44.34 319 LYS A N 1
ATOM 2716 C CA . LYS A 1 319 ? -28.497 -79.943 73.372 1.00 44.34 319 LYS A CA 1
ATOM 2717 C C . LYS A 1 319 ? -28.435 -80.764 74.655 1.00 44.34 319 LYS A C 1
ATOM 2719 O O . LYS A 1 319 ? -29.449 -81.362 74.978 1.00 44.34 319 LYS A O 1
ATOM 2724 N N . THR A 1 320 ? -27.335 -80.728 75.407 1.00 49.22 320 THR A N 1
ATOM 2725 C CA . THR A 1 320 ? -27.388 -81.069 76.852 1.00 49.22 320 THR A CA 1
ATOM 2726 C C . THR A 1 320 ? -26.253 -80.534 77.737 1.00 49.22 320 THR A C 1
ATOM 2728 O O . THR A 1 320 ? -26.316 -80.767 78.934 1.00 49.22 320 THR A O 1
ATOM 2731 N N . LYS A 1 321 ? -25.273 -79.745 77.259 1.00 45.31 321 LYS A N 1
ATOM 2732 C CA . LYS A 1 321 ? -24.239 -79.169 78.164 1.00 45.31 321 LYS A CA 1
ATOM 2733 C C . LYS A 1 321 ? -24.166 -77.642 78.284 1.00 45.31 321 LYS A C 1
ATOM 2735 O O . LYS A 1 321 ? -23.445 -77.146 79.136 1.00 45.31 321 LYS A O 1
ATOM 2740 N N . TYR A 1 322 ? -24.957 -76.886 77.519 1.00 46.06 322 TYR A N 1
ATOM 2741 C CA . TYR A 1 322 ? -24.920 -75.408 77.531 1.00 46.06 322 TYR A CA 1
ATOM 2742 C C . TYR A 1 322 ? -26.067 -74.722 78.297 1.00 46.06 322 TYR A C 1
ATOM 2744 O O . TYR A 1 322 ? -26.146 -73.495 78.310 1.00 46.06 322 TYR A O 1
ATOM 2752 N N . LYS A 1 323 ? -26.972 -75.482 78.933 1.00 47.66 323 LYS A N 1
ATOM 2753 C CA . LYS A 1 323 ? -28.141 -74.902 79.622 1.00 47.66 323 LYS A CA 1
ATOM 2754 C C . LYS A 1 323 ? -27.890 -74.481 81.073 1.00 47.66 323 LYS A C 1
ATOM 2756 O O . LYS A 1 323 ? -28.591 -73.593 81.539 1.00 47.66 323 LYS A O 1
ATOM 2761 N N . GLU A 1 324 ? -26.887 -75.025 81.759 1.00 48.41 324 GLU A N 1
ATOM 2762 C CA . GLU A 1 324 ? -26.669 -74.692 83.179 1.00 48.41 324 GLU A CA 1
ATOM 2763 C C . GLU A 1 324 ? -25.811 -73.432 83.387 1.00 48.41 324 GLU A C 1
ATOM 2765 O O . GLU A 1 324 ? -26.041 -72.685 84.332 1.00 48.41 324 GLU A O 1
ATOM 2770 N N . ILE A 1 325 ? -24.911 -73.091 82.455 1.00 51.56 325 ILE A N 1
ATOM 2771 C CA . ILE A 1 325 ? -24.059 -71.888 82.577 1.00 51.56 325 ILE A CA 1
ATOM 2772 C C . ILE A 1 325 ? -24.798 -70.596 82.161 1.00 51.56 325 ILE A C 1
ATOM 2774 O O . ILE A 1 325 ? -24.495 -69.516 82.669 1.00 51.56 325 ILE A O 1
ATOM 2778 N N . ASN A 1 326 ? -25.809 -70.679 81.288 1.00 52.81 326 ASN A N 1
ATOM 2779 C CA . ASN A 1 326 ? -26.550 -69.493 80.833 1.00 52.81 326 ASN A CA 1
ATOM 2780 C C . ASN A 1 326 ? -27.660 -69.040 81.788 1.00 52.81 326 ASN A C 1
ATOM 2782 O O . ASN A 1 326 ? -28.045 -67.877 81.726 1.00 52.81 326 ASN A O 1
ATOM 2786 N N . LEU A 1 327 ? -28.146 -69.893 82.696 1.00 51.59 327 LEU A N 1
ATOM 2787 C CA . LEU A 1 327 ? -29.187 -69.486 83.645 1.00 51.59 327 LEU A CA 1
ATOM 2788 C C . LEU A 1 327 ? -28.626 -68.561 84.743 1.00 51.59 327 LEU A C 1
ATOM 2790 O O . LEU A 1 327 ? -29.267 -67.581 85.108 1.00 51.59 327 LEU A O 1
ATOM 2794 N N . LEU A 1 328 ? -27.390 -68.805 85.199 1.00 52.81 328 LEU A N 1
ATOM 2795 C CA . LEU A 1 328 ? -26.717 -67.956 86.193 1.00 52.81 328 LEU A CA 1
ATOM 2796 C C . LEU A 1 328 ? -26.276 -66.598 85.623 1.00 52.81 328 LEU A C 1
ATOM 2798 O O . LEU A 1 328 ? -26.388 -65.587 86.312 1.00 52.81 328 LEU A O 1
ATOM 2802 N N . LYS A 1 329 ? -25.855 -66.537 84.350 1.00 53.09 329 LYS A N 1
ATOM 2803 C CA . LYS A 1 329 ? -25.597 -65.253 83.670 1.00 53.09 329 LYS A CA 1
ATOM 2804 C C . LYS A 1 329 ? -26.877 -64.455 83.415 1.00 53.09 329 LYS A C 1
ATOM 2806 O O . LYS A 1 329 ? -26.842 -63.237 83.538 1.00 53.09 329 LYS A O 1
ATOM 2811 N N . LEU A 1 330 ? -28.002 -65.113 83.119 1.00 54.50 330 LEU A N 1
ATOM 2812 C CA . LEU A 1 330 ? -29.276 -64.418 82.912 1.00 54.50 330 LEU A CA 1
ATOM 2813 C C . LEU A 1 330 ? -29.801 -63.789 84.214 1.00 54.50 330 LEU A C 1
ATOM 2815 O O . LEU A 1 330 ? -30.259 -62.654 84.190 1.00 54.50 330 LEU A O 1
ATOM 2819 N N . ILE A 1 331 ? -29.684 -64.484 85.351 1.00 56.41 331 ILE A N 1
ATOM 2820 C CA . ILE A 1 331 ? -30.168 -63.976 86.648 1.00 56.41 331 ILE A CA 1
ATOM 2821 C C . ILE A 1 331 ? -29.286 -62.827 87.167 1.00 56.41 331 ILE A C 1
ATOM 2823 O O . ILE A 1 331 ? -29.807 -61.851 87.701 1.00 56.41 331 ILE A O 1
ATOM 2827 N N . ILE A 1 332 ? -27.967 -62.882 86.946 1.00 54.78 332 ILE A N 1
ATOM 2828 C CA . ILE A 1 332 ? -27.052 -61.798 87.341 1.00 54.78 332 ILE A CA 1
ATOM 2829 C C . ILE A 1 332 ? -27.180 -60.581 86.403 1.00 54.78 332 ILE A C 1
ATOM 2831 O O . ILE A 1 332 ? -27.159 -59.449 86.881 1.00 54.78 332 ILE A O 1
ATOM 2835 N N . CYS A 1 333 ? -27.412 -60.771 85.097 1.00 51.59 333 CYS A N 1
ATOM 2836 C CA . CYS A 1 333 ? -27.701 -59.653 84.188 1.00 51.59 333 CYS A CA 1
ATOM 2837 C C . CYS A 1 333 ? -29.058 -58.983 84.462 1.00 51.59 333 CYS A C 1
ATOM 2839 O O . CYS A 1 333 ? -29.171 -57.786 84.219 1.00 51.59 333 CYS A O 1
ATOM 2841 N N . PHE A 1 334 ? -30.061 -59.693 84.991 1.00 50.41 334 PHE A N 1
ATOM 2842 C CA . PHE A 1 334 ? -31.359 -59.088 85.331 1.00 50.41 334 PHE A CA 1
ATOM 2843 C C . PHE A 1 334 ? -31.326 -58.240 86.614 1.00 50.41 334 PHE A C 1
ATOM 2845 O O . PHE A 1 334 ? -31.998 -57.223 86.668 1.00 50.41 334 PHE A O 1
ATOM 2852 N N . TYR A 1 335 ? -30.523 -58.594 87.624 1.00 50.16 335 TYR A N 1
ATOM 2853 C CA . TYR A 1 335 ? -30.460 -57.805 88.870 1.00 50.16 335 TYR A CA 1
ATOM 2854 C C . TYR A 1 335 ? -29.447 -56.653 88.842 1.00 50.16 335 TYR A C 1
ATOM 2856 O O . TYR A 1 335 ? -29.626 -55.668 89.556 1.00 50.16 335 TYR A O 1
ATOM 2864 N N . ILE A 1 336 ? -28.397 -56.750 88.020 1.00 54.47 336 ILE A N 1
ATOM 2865 C CA . ILE A 1 336 ? -27.422 -55.660 87.856 1.00 54.47 336 ILE A CA 1
ATOM 2866 C C . ILE A 1 336 ? -27.983 -54.553 86.946 1.00 54.47 336 ILE A C 1
ATOM 2868 O O . ILE A 1 336 ? -27.713 -53.380 87.178 1.00 54.47 336 ILE A O 1
ATOM 2872 N N . THR A 1 337 ? -28.847 -54.885 85.982 1.00 59.34 337 THR A N 1
ATOM 2873 C CA . THR A 1 337 ? -29.425 -53.887 85.065 1.00 59.34 337 THR A CA 1
ATOM 2874 C C . THR A 1 337 ? -30.388 -52.917 85.743 1.00 59.34 337 THR A C 1
ATOM 2876 O O . THR A 1 337 ? -30.370 -51.743 85.390 1.00 59.34 337 THR A O 1
ATOM 2879 N N . ASP A 1 338 ? -31.164 -53.349 86.742 1.00 68.06 338 ASP A N 1
ATOM 2880 C CA . ASP A 1 338 ? -32.139 -52.474 87.410 1.00 68.06 338 ASP A CA 1
ATOM 2881 C C . ASP A 1 338 ? -31.473 -51.434 88.324 1.00 68.06 338 ASP A C 1
ATOM 2883 O O . ASP A 1 338 ? -31.850 -50.260 88.317 1.00 68.06 338 ASP A O 1
ATOM 2887 N N . MET A 1 339 ? -30.453 -51.834 89.092 1.00 69.75 339 MET A N 1
ATOM 2888 C CA . MET A 1 339 ? -29.684 -50.896 89.921 1.00 69.75 339 MET A CA 1
ATOM 2889 C C . MET A 1 339 ? -28.795 -49.986 89.071 1.00 69.75 339 MET A C 1
ATOM 2891 O O . MET A 1 339 ? -28.736 -48.788 89.344 1.00 69.75 339 MET A O 1
ATOM 2895 N N . ASP A 1 340 ? -28.163 -50.500 88.013 1.00 76.06 340 ASP A N 1
ATOM 2896 C CA . ASP A 1 340 ? -27.396 -49.666 87.082 1.00 76.06 340 ASP A CA 1
ATOM 2897 C C . ASP A 1 340 ? -28.310 -48.668 86.356 1.00 76.06 340 ASP A C 1
ATOM 2899 O O . ASP A 1 340 ? -27.963 -47.500 86.217 1.00 76.06 340 ASP A O 1
ATOM 2903 N N . TYR A 1 341 ? -29.521 -49.077 85.967 1.00 77.75 341 TYR A N 1
ATOM 2904 C CA . TYR A 1 341 ? -30.519 -48.189 85.369 1.00 77.75 341 TYR A CA 1
ATOM 2905 C C . TYR A 1 341 ? -30.977 -47.086 86.332 1.00 77.75 341 TYR A C 1
ATOM 2907 O O . TYR A 1 341 ? -31.070 -45.921 85.948 1.00 77.75 341 TYR A O 1
ATOM 2915 N N . LEU A 1 342 ? -31.221 -47.419 87.603 1.00 76.81 342 LEU A N 1
ATOM 2916 C CA . LEU A 1 342 ? -31.606 -46.432 88.616 1.00 76.81 342 LEU A CA 1
ATOM 2917 C C . LEU A 1 342 ? -30.451 -45.515 89.032 1.00 76.81 342 LEU A C 1
ATOM 2919 O O . LEU A 1 342 ? -30.705 -44.391 89.459 1.00 76.81 342 LEU A O 1
ATOM 2923 N N . THR A 1 343 ? -29.203 -45.969 88.917 1.00 78.75 343 THR A N 1
ATOM 2924 C CA . THR A 1 343 ? -28.007 -45.176 89.246 1.00 78.75 343 THR A CA 1
ATOM 2925 C C . THR A 1 343 ? -27.456 -44.384 88.063 1.00 78.75 343 THR A C 1
ATOM 2927 O O . THR A 1 343 ? -26.598 -43.528 88.271 1.00 78.75 343 THR A O 1
ATOM 2930 N N . GLN A 1 344 ? -27.977 -44.582 86.845 1.00 83.50 344 GLN A N 1
ATOM 2931 C CA . GLN A 1 344 ? -27.671 -43.719 85.704 1.00 83.50 344 GLN A CA 1
ATOM 2932 C C . GLN A 1 344 ? -27.976 -42.260 86.039 1.00 83.50 344 GLN A C 1
ATOM 2934 O O . GLN A 1 344 ? -29.039 -41.937 86.575 1.00 83.50 344 GLN A O 1
ATOM 2939 N N . ASP A 1 345 ? -27.078 -41.357 85.649 1.00 83.06 345 ASP A N 1
ATOM 2940 C CA . ASP A 1 345 ? -27.247 -39.914 85.856 1.00 83.06 345 ASP A CA 1
ATOM 2941 C C . ASP A 1 345 ? -28.563 -39.380 85.264 1.00 83.06 345 ASP A C 1
ATOM 2943 O O . ASP A 1 345 ? -29.128 -38.405 85.770 1.00 83.06 345 ASP A O 1
ATOM 2947 N N . GLU A 1 346 ? -29.085 -40.046 84.229 1.00 83.75 346 GLU A N 1
ATOM 2948 C CA . GLU A 1 346 ? -30.356 -39.710 83.588 1.00 83.75 346 GLU A CA 1
ATOM 2949 C C . GLU A 1 346 ? -31.579 -39.974 84.471 1.00 83.75 346 GLU A C 1
ATOM 2951 O O . GLU A 1 346 ? -32.553 -39.241 84.360 1.00 83.75 346 GLU A O 1
ATOM 2956 N N . VAL A 1 347 ? -31.554 -40.974 85.357 1.00 85.50 347 VAL A N 1
ATOM 2957 C CA . VAL A 1 347 ? -32.697 -41.321 86.222 1.00 85.50 347 VAL A CA 1
ATOM 2958 C C . VAL A 1 347 ? -32.357 -41.021 87.677 1.00 85.50 347 VAL A C 1
ATOM 2960 O O . VAL A 1 347 ? -33.021 -40.200 88.312 1.00 85.50 347 VAL A O 1
ATOM 2963 N N . GLY A 1 348 ? -31.275 -41.605 88.186 1.00 86.25 348 GLY A N 1
ATOM 2964 C CA . GLY A 1 348 ? -30.793 -41.417 89.551 1.00 86.25 348 GLY A CA 1
ATOM 2965 C C . GLY A 1 348 ? -30.426 -39.971 89.855 1.00 86.25 348 GLY A C 1
ATOM 2966 O O . GLY A 1 348 ? -30.810 -39.446 90.898 1.00 86.25 348 GLY A O 1
ATOM 2967 N N . GLY A 1 349 ? -29.776 -39.278 88.916 1.00 89.25 349 GLY A N 1
ATOM 2968 C CA . GLY A 1 349 ? -29.432 -37.863 89.072 1.00 89.25 349 GLY A CA 1
ATOM 2969 C C . GLY A 1 349 ? -30.660 -36.946 89.134 1.00 89.25 349 GLY A C 1
ATOM 2970 O O . GLY A 1 349 ? -30.680 -35.979 89.901 1.00 89.25 349 GLY A O 1
ATOM 2971 N N . ILE A 1 350 ? -31.713 -37.253 88.368 1.00 92.19 350 ILE A N 1
ATOM 2972 C CA . ILE A 1 350 ? -32.984 -36.510 88.401 1.00 92.19 350 ILE A CA 1
ATOM 2973 C C . ILE A 1 350 ? -33.720 -36.776 89.712 1.00 92.19 350 ILE A C 1
ATOM 2975 O O . ILE A 1 350 ? -34.175 -35.833 90.361 1.00 92.19 350 ILE A O 1
ATOM 2979 N N . VAL A 1 351 ? -33.811 -38.045 90.115 1.00 89.75 351 VAL A N 1
ATOM 2980 C CA . VAL A 1 351 ? -34.452 -38.445 91.371 1.00 89.75 351 VAL A CA 1
ATOM 2981 C C . VAL A 1 351 ? -33.727 -37.812 92.557 1.00 89.75 351 VAL A C 1
ATOM 2983 O O . VAL A 1 351 ? -34.380 -37.221 93.411 1.00 89.75 351 VAL A O 1
ATOM 2986 N N . ALA A 1 352 ? -32.392 -37.816 92.576 1.00 92.56 352 ALA A N 1
ATOM 2987 C CA . ALA A 1 352 ? -31.596 -37.163 93.612 1.00 92.56 352 ALA A CA 1
ATOM 2988 C C . ALA A 1 352 ? -31.846 -35.646 93.681 1.00 92.56 352 ALA A C 1
ATOM 2990 O O . ALA A 1 352 ? -32.013 -35.102 94.772 1.00 92.56 352 ALA A O 1
ATOM 2991 N N . LYS A 1 353 ? -31.941 -34.952 92.536 1.00 93.81 353 LYS A N 1
ATOM 2992 C CA . LYS A 1 353 ? -32.293 -33.517 92.487 1.00 93.81 353 LYS A CA 1
ATOM 2993 C C . LYS A 1 353 ? -33.718 -33.252 92.971 1.00 93.81 353 LYS A C 1
ATOM 2995 O O . LYS A 1 353 ? -33.940 -32.280 93.690 1.00 93.81 353 LYS A O 1
ATOM 3000 N N . GLY A 1 354 ? -34.663 -34.118 92.610 1.00 94.62 354 GLY A N 1
ATOM 3001 C CA . GLY A 1 354 ? -36.044 -34.034 93.075 1.00 94.62 354 GLY A CA 1
ATOM 3002 C C . GLY A 1 354 ? -36.153 -34.247 94.580 1.00 94.62 354 GLY A C 1
ATOM 3003 O O . GLY A 1 354 ? -36.826 -33.478 95.261 1.00 94.62 354 GLY A O 1
ATOM 3004 N N . LEU A 1 355 ? -35.427 -35.230 95.116 1.00 92.19 355 LEU A N 1
ATOM 3005 C CA . LEU A 1 355 ? -35.332 -35.491 96.552 1.00 92.19 355 LEU A CA 1
ATOM 3006 C C . LEU A 1 355 ? -34.634 -34.349 97.301 1.00 92.19 355 LEU A C 1
ATOM 3008 O O . LEU A 1 355 ? -35.064 -33.987 98.393 1.00 92.19 355 LEU A O 1
ATOM 3012 N N . ALA A 1 356 ? -33.607 -33.730 96.716 1.00 94.12 356 ALA A N 1
ATOM 3013 C CA . ALA A 1 356 ? -32.965 -32.550 97.289 1.00 94.12 356 ALA A CA 1
ATOM 3014 C C . ALA A 1 356 ? -33.919 -31.341 97.333 1.00 94.12 356 ALA A C 1
ATOM 3016 O O . ALA A 1 356 ? -34.006 -30.668 98.359 1.00 94.12 356 ALA A O 1
ATOM 3017 N N . ALA A 1 357 ? -34.676 -31.089 96.258 1.00 93.56 357 ALA A N 1
ATOM 3018 C CA . ALA A 1 357 ? -35.697 -30.038 96.225 1.00 93.56 357 ALA A CA 1
ATOM 3019 C C . ALA A 1 357 ? -36.812 -30.299 97.252 1.00 93.56 357 ALA A C 1
ATOM 3021 O O . ALA A 1 357 ? -37.213 -29.398 97.986 1.00 93.56 357 ALA A O 1
ATOM 3022 N N . LEU A 1 358 ? -37.251 -31.555 97.356 1.00 94.31 358 LEU A N 1
ATOM 3023 C CA . LEU A 1 358 ? -38.215 -32.004 98.353 1.00 94.31 358 LEU A CA 1
ATOM 3024 C C . LEU A 1 358 ? -37.721 -31.751 99.788 1.00 94.31 358 LEU A C 1
ATOM 3026 O O . LEU A 1 358 ? -38.483 -31.269 100.626 1.00 94.31 358 LEU A O 1
ATOM 3030 N N . TYR A 1 359 ? -36.450 -32.056 100.063 1.00 94.00 359 TYR A N 1
ATOM 3031 C CA . TYR A 1 359 ? -35.828 -31.855 101.373 1.00 94.00 359 TYR A CA 1
ATOM 3032 C C . TYR A 1 359 ? -35.756 -30.374 101.774 1.00 94.00 359 TYR A C 1
ATOM 3034 O O . TYR A 1 359 ? -35.930 -30.045 102.949 1.00 94.00 359 TYR A O 1
ATOM 3042 N N . LEU A 1 360 ? -35.516 -29.483 100.808 1.00 94.38 360 LEU A N 1
ATOM 3043 C CA . LEU A 1 360 ? -35.441 -28.040 101.040 1.00 94.38 360 LEU A CA 1
ATOM 3044 C C . LEU A 1 360 ? -36.818 -27.420 101.314 1.00 94.38 360 LEU A C 1
ATOM 3046 O O . LEU A 1 360 ? -36.961 -26.657 102.265 1.00 94.38 360 LEU A O 1
ATOM 3050 N N . GLU A 1 361 ? -37.824 -27.769 100.512 1.00 94.19 361 GLU A N 1
ATOM 3051 C CA . GLU A 1 361 ? -39.156 -27.144 100.546 1.00 94.19 361 GLU A CA 1
ATOM 3052 C C . GLU A 1 361 ? -40.074 -27.715 101.640 1.00 94.19 361 GLU A C 1
ATOM 3054 O O . GLU A 1 361 ? -41.028 -27.061 102.054 1.00 94.19 361 GLU A O 1
ATOM 3059 N N . LYS A 1 362 ? -39.787 -28.933 102.128 1.00 93.50 362 LYS A N 1
ATOM 3060 C CA . LYS A 1 362 ? -40.523 -29.624 103.210 1.00 93.50 362 LYS A CA 1
ATOM 3061 C C . LYS A 1 362 ? -42.061 -29.549 103.078 1.00 93.50 362 LYS A C 1
ATOM 3063 O O . LYS A 1 362 ? -42.746 -29.142 104.020 1.00 93.50 362 LYS A O 1
ATOM 3068 N N . PRO A 1 363 ? -42.634 -29.944 101.929 1.00 93.62 363 PRO A N 1
ATOM 3069 C CA . PRO A 1 363 ? -44.072 -29.860 101.690 1.00 93.62 363 PRO A CA 1
ATOM 3070 C C . PRO A 1 363 ? -44.855 -30.857 102.556 1.00 93.62 363 PRO A C 1
ATOM 3072 O O . PRO A 1 363 ? -44.380 -31.950 102.860 1.00 93.62 363 PRO A O 1
ATOM 3075 N N . GLN A 1 364 ? -46.106 -30.517 102.880 1.00 92.44 364 GLN A N 1
ATOM 3076 C CA . GLN A 1 364 ? -46.995 -31.363 103.690 1.00 92.44 364 GLN A CA 1
ATOM 3077 C C . GLN A 1 364 ? -47.286 -32.734 103.045 1.00 92.44 364 GLN A C 1
ATOM 3079 O O . GLN A 1 364 ? -47.470 -33.718 103.756 1.00 92.44 364 GLN A O 1
ATOM 3084 N N . PHE A 1 365 ? -47.279 -32.811 101.707 1.00 95.81 365 PHE A N 1
ATOM 3085 C CA . PHE A 1 365 ? -47.473 -34.044 100.933 1.00 95.81 365 PHE A CA 1
ATOM 3086 C C . PHE A 1 365 ? -46.234 -34.337 100.068 1.00 95.81 365 PHE A C 1
ATOM 3088 O O . PHE A 1 365 ? -46.163 -33.897 98.916 1.00 95.81 365 PHE A O 1
ATOM 3095 N N . PRO A 1 366 ? -45.226 -35.051 100.604 1.00 88.56 366 PRO A N 1
ATOM 3096 C CA . PRO A 1 366 ? -43.917 -35.154 99.967 1.00 88.56 366 PRO A CA 1
ATOM 3097 C C . PRO A 1 366 ? -43.901 -35.982 98.676 1.00 88.56 366 PRO A C 1
ATOM 3099 O O . PRO A 1 366 ? -43.220 -35.615 97.721 1.00 88.56 366 PRO A O 1
ATOM 3102 N N . ILE A 1 367 ? -44.681 -37.063 98.608 1.00 90.81 367 ILE A N 1
ATOM 3103 C CA . ILE A 1 367 ? -44.748 -37.927 97.417 1.00 90.81 367 ILE A CA 1
ATOM 3104 C C . ILE A 1 367 ? -45.427 -37.189 96.255 1.00 90.81 367 ILE A C 1
ATOM 3106 O O . ILE A 1 367 ? -44.887 -37.154 95.150 1.00 90.81 367 ILE A O 1
ATOM 3110 N N . ASP A 1 368 ? -46.558 -36.528 96.515 1.00 91.62 368 ASP A N 1
ATOM 3111 C CA . ASP A 1 368 ? -47.277 -35.736 95.510 1.00 91.62 368 ASP A CA 1
ATOM 3112 C C . ASP A 1 368 ? -46.444 -34.559 95.005 1.00 91.62 368 ASP A C 1
ATOM 3114 O O . ASP A 1 368 ? -46.463 -34.241 93.812 1.00 91.62 368 ASP A O 1
ATOM 3118 N N . TYR A 1 369 ? -45.696 -33.911 95.902 1.00 93.94 369 TYR A N 1
ATOM 3119 C CA . TYR A 1 369 ? -44.763 -32.861 95.521 1.00 93.94 369 TYR A CA 1
ATOM 3120 C C . TYR A 1 369 ? -43.659 -33.406 94.613 1.00 93.94 369 TYR A C 1
ATOM 3122 O O . TYR A 1 369 ? -43.423 -32.830 93.554 1.00 93.94 369 TYR A O 1
ATOM 3130 N N . LEU A 1 370 ? -43.020 -34.526 94.974 1.00 92.19 370 LEU A N 1
ATOM 3131 C CA . LEU A 1 370 ? -41.965 -35.140 94.164 1.00 92.19 370 LEU A CA 1
ATOM 3132 C C . LEU A 1 370 ? -42.488 -35.574 92.787 1.00 92.19 370 LEU A C 1
ATOM 3134 O O . LEU A 1 370 ? -41.834 -35.314 91.781 1.00 92.19 370 LEU A O 1
ATOM 3138 N N . ALA A 1 371 ? -43.687 -36.158 92.713 1.00 91.25 371 ALA A N 1
ATOM 3139 C CA . ALA A 1 371 ? -44.321 -36.533 91.449 1.00 91.25 371 ALA A CA 1
ATOM 3140 C C . ALA A 1 371 ? -44.612 -35.308 90.562 1.00 91.25 371 ALA A C 1
ATOM 3142 O O . ALA A 1 371 ? -44.274 -35.301 89.376 1.00 91.25 371 ALA A O 1
ATOM 3143 N N . LYS A 1 372 ? -45.173 -34.231 91.136 1.00 92.81 372 LYS A N 1
ATOM 3144 C CA . LYS A 1 372 ? -45.388 -32.957 90.424 1.00 92.81 372 LYS A CA 1
ATOM 3145 C C . LYS A 1 372 ? -44.071 -32.304 90.007 1.00 92.81 372 LYS A C 1
ATOM 3147 O O . LYS A 1 372 ? -43.996 -31.731 88.918 1.00 92.81 372 LYS A O 1
ATOM 3152 N N . TRP A 1 373 ? -43.034 -32.406 90.836 1.00 95.75 373 TRP A N 1
ATOM 3153 C CA . TRP A 1 373 ? -41.698 -31.903 90.538 1.00 95.75 373 TRP A CA 1
ATOM 3154 C C . TRP A 1 373 ? -41.083 -32.657 89.361 1.00 95.75 373 TRP A C 1
ATOM 3156 O O . TRP A 1 373 ? -40.664 -32.019 88.402 1.00 95.75 373 TRP A O 1
ATOM 3166 N N . LEU A 1 374 ? -41.110 -33.994 89.372 1.00 93.31 374 LEU A N 1
ATOM 3167 C CA . LEU A 1 374 ? -40.605 -34.835 88.282 1.00 93.31 374 LEU A CA 1
ATOM 3168 C C . LEU A 1 374 ? -41.364 -34.575 86.977 1.00 93.31 374 LEU A C 1
ATOM 3170 O O . LEU A 1 374 ? -40.747 -34.442 85.919 1.00 93.31 374 LEU A O 1
ATOM 3174 N N . LEU A 1 375 ? -42.688 -34.410 87.047 1.00 92.69 375 LEU A N 1
ATOM 3175 C CA . LEU A 1 375 ? -43.500 -34.029 85.892 1.00 92.69 375 LEU A CA 1
ATOM 3176 C C . LEU A 1 375 ? -43.080 -32.657 85.344 1.00 92.69 375 LEU A C 1
ATOM 3178 O O . LEU A 1 375 ? -42.828 -32.520 84.147 1.00 92.69 375 LEU A O 1
ATOM 3182 N N . THR A 1 376 ? -42.932 -31.655 86.212 1.00 92.62 376 THR A N 1
ATOM 3183 C CA . THR A 1 376 ? -42.493 -30.302 85.829 1.00 92.62 376 THR A CA 1
ATOM 3184 C C . THR A 1 376 ? -41.074 -30.316 85.258 1.00 92.62 376 THR A C 1
ATOM 3186 O O . THR A 1 376 ? -40.803 -29.660 84.252 1.00 92.62 376 THR A O 1
ATOM 3189 N N . TYR A 1 377 ? -40.178 -31.105 85.850 1.00 92.38 377 TYR A N 1
ATOM 3190 C CA . TYR A 1 377 ? -38.803 -31.289 85.403 1.00 92.38 377 TYR A CA 1
ATOM 3191 C C . TYR A 1 377 ? -38.749 -31.948 84.020 1.00 92.38 377 TYR A C 1
ATOM 3193 O O . TYR A 1 377 ? -38.027 -31.473 83.146 1.00 92.38 377 TYR A O 1
ATOM 3201 N N . SER A 1 378 ? -39.581 -32.965 83.770 1.00 92.25 378 SER A N 1
ATOM 3202 C CA . SER A 1 378 ? -39.702 -33.600 82.450 1.00 92.25 378 SER A CA 1
ATOM 3203 C C . SER A 1 378 ? -40.200 -32.619 81.380 1.00 92.25 378 SER A C 1
ATOM 3205 O O . SER A 1 378 ? -39.636 -32.552 80.288 1.00 92.25 378 SER A O 1
ATOM 3207 N N . GLN A 1 379 ? -41.188 -31.776 81.706 1.00 91.31 379 GLN A N 1
ATOM 3208 C CA . GLN A 1 379 ? -41.684 -30.730 80.808 1.00 91.31 379 GLN A CA 1
ATOM 3209 C C . GLN A 1 379 ? -40.624 -29.652 80.552 1.00 91.31 379 GLN A C 1
ATOM 3211 O O . GLN A 1 379 ? -40.536 -29.112 79.447 1.00 91.31 379 GLN A O 1
ATOM 3216 N N . LEU A 1 380 ? -39.811 -29.324 81.558 1.00 89.62 380 LEU A N 1
ATOM 3217 C CA . LEU A 1 380 ? -38.705 -28.379 81.435 1.00 89.62 380 LEU A CA 1
ATOM 3218 C C . LEU A 1 380 ? -37.599 -28.947 80.538 1.00 89.62 380 LEU A C 1
ATOM 3220 O O . LEU A 1 380 ? -37.156 -28.245 79.631 1.00 89.62 380 LEU A O 1
ATOM 3224 N N . LEU A 1 381 ? -37.236 -30.221 80.709 1.00 88.69 381 LEU A N 1
ATOM 3225 C CA . LEU A 1 381 ? -36.304 -30.940 79.836 1.00 88.69 381 LEU A CA 1
ATOM 3226 C C . LEU A 1 381 ? -36.808 -31.016 78.391 1.00 88.69 381 LEU A C 1
ATOM 3228 O O . LEU A 1 381 ? -36.047 -30.742 77.468 1.00 88.69 381 LEU A O 1
ATOM 3232 N N . GLN A 1 382 ? -38.089 -31.325 78.174 1.00 87.69 382 GLN A N 1
ATOM 3233 C CA . GLN A 1 382 ? -38.692 -31.309 76.836 1.00 87.69 382 GLN A CA 1
ATOM 3234 C C . GLN A 1 382 ? -38.636 -29.911 76.210 1.00 87.69 382 GLN A C 1
ATOM 3236 O O . GLN A 1 382 ? -38.264 -29.764 75.047 1.00 87.69 382 GLN A O 1
ATOM 3241 N N . LYS A 1 383 ? -38.941 -28.860 76.983 1.00 89.12 383 LYS A N 1
ATOM 3242 C CA . LYS A 1 383 ? -38.797 -27.468 76.527 1.00 89.12 383 LYS A CA 1
ATOM 3243 C C . LYS A 1 383 ? -37.341 -27.103 76.235 1.00 89.12 383 LYS A C 1
ATOM 3245 O O . LYS A 1 383 ? -37.104 -26.318 75.319 1.00 89.12 383 LYS A O 1
ATOM 3250 N N . GLN A 1 384 ? -36.385 -27.631 76.996 1.00 88.50 384 GLN A N 1
ATOM 3251 C CA . GLN A 1 384 ? -34.958 -27.406 76.789 1.00 88.50 384 GLN A CA 1
ATOM 3252 C C . GLN A 1 384 ? -34.463 -28.106 75.518 1.00 88.50 384 GLN A C 1
ATOM 3254 O O . GLN A 1 384 ? -33.909 -27.427 74.657 1.00 88.50 384 GLN A O 1
ATOM 3259 N N . LYS A 1 385 ? -34.786 -29.391 75.323 1.00 87.19 385 LYS A N 1
ATOM 3260 C CA . LYS A 1 385 ? -34.513 -30.122 74.073 1.00 87.19 385 LYS A CA 1
ATOM 3261 C C . LYS A 1 385 ? -35.133 -29.422 72.863 1.00 87.19 385 LYS A C 1
ATOM 3263 O O . LYS A 1 385 ? -34.439 -29.138 71.897 1.00 87.19 385 LYS A O 1
ATOM 3268 N N . ALA A 1 386 ? -36.396 -28.999 72.953 1.00 87.25 386 ALA A N 1
ATOM 3269 C CA . ALA A 1 386 ? -37.046 -28.245 71.880 1.00 87.25 386 ALA A CA 1
ATOM 3270 C C . ALA A 1 386 ? -36.388 -26.874 71.606 1.00 87.25 386 ALA A C 1
ATOM 3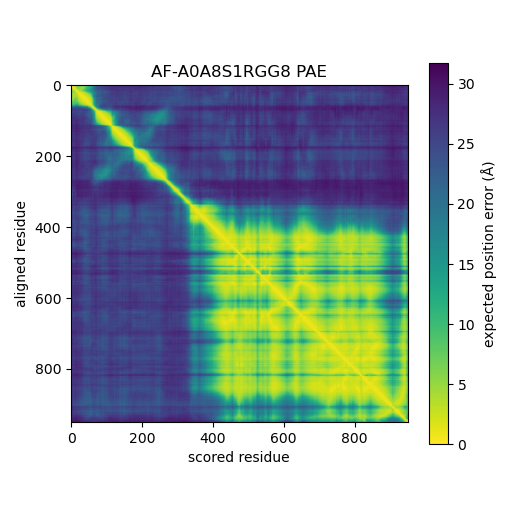272 O O . ALA A 1 386 ? -36.481 -26.353 70.493 1.00 87.25 386 ALA A O 1
ATOM 3273 N N . ARG A 1 387 ? -35.745 -26.241 72.602 1.00 84.31 387 ARG A N 1
ATOM 3274 C CA . ARG A 1 387 ? -34.942 -25.020 72.398 1.00 84.31 387 ARG A CA 1
ATOM 3275 C C . ARG A 1 387 ? -33.623 -25.335 71.699 1.00 84.31 387 ARG A C 1
ATOM 3277 O O . ARG A 1 387 ? -33.273 -24.605 70.777 1.00 84.31 387 ARG A O 1
ATOM 3284 N N . GLU A 1 388 ? -32.940 -26.401 72.105 1.00 87.88 388 GLU A N 1
ATOM 3285 C CA . GLU A 1 388 ? -31.683 -26.867 71.508 1.00 87.88 388 GLU A CA 1
ATOM 3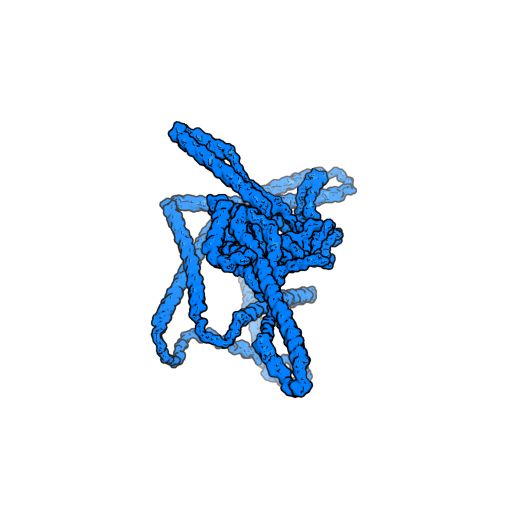286 C C . GLU A 1 388 ? -31.884 -27.306 70.052 1.00 87.88 388 GLU A C 1
ATOM 3288 O O . GLU A 1 388 ? -31.166 -26.837 69.176 1.00 87.88 388 GLU A O 1
ATOM 3293 N N . GLU A 1 389 ? -32.930 -28.078 69.752 1.00 88.31 389 GLU A N 1
ATOM 3294 C CA . GLU A 1 389 ? -33.316 -28.446 68.383 1.00 88.31 389 GLU A CA 1
ATOM 3295 C C . GLU A 1 389 ? -33.630 -27.208 67.535 1.00 88.31 389 GLU A C 1
ATOM 3297 O O . GLU A 1 389 ? -33.114 -27.049 66.430 1.00 88.31 389 GLU A O 1
ATOM 3302 N N . LYS A 1 390 ? -34.416 -26.257 68.064 1.00 85.94 390 LYS A N 1
ATOM 3303 C CA . LYS A 1 390 ? -34.667 -24.979 67.374 1.00 85.94 390 LYS A CA 1
ATOM 3304 C C . LYS A 1 390 ? -33.384 -24.187 67.143 1.00 85.94 390 LYS A C 1
ATOM 3306 O O . LYS A 1 390 ? -33.297 -23.465 66.150 1.00 85.94 390 LYS A O 1
ATOM 3311 N N . GLN A 1 391 ? -32.416 -24.272 68.049 1.00 85.75 391 GLN A N 1
ATOM 3312 C CA . GLN A 1 391 ? -31.129 -23.605 67.913 1.00 85.75 391 GLN A CA 1
ATOM 3313 C C . GLN A 1 391 ? -30.257 -24.290 66.856 1.00 85.75 391 GLN A C 1
ATOM 3315 O O . GLN A 1 391 ? -29.744 -23.598 65.983 1.00 85.75 391 GLN A O 1
ATOM 3320 N N . GLN A 1 392 ? -30.208 -25.622 66.823 1.00 87.06 392 GLN A N 1
ATOM 3321 C CA . GLN A 1 392 ? -29.530 -26.389 65.774 1.00 87.06 392 GLN A CA 1
ATOM 3322 C C . GLN A 1 392 ? -30.150 -26.149 64.390 1.00 87.06 392 GLN A C 1
ATOM 3324 O O . GLN A 1 392 ? -29.428 -25.943 63.416 1.00 87.06 392 GLN A O 1
ATOM 3329 N N . VAL A 1 393 ? -31.483 -26.081 64.286 1.00 89.06 393 VAL A N 1
ATOM 3330 C CA . VAL A 1 393 ? -32.180 -25.726 63.034 1.00 89.06 393 VAL A CA 1
ATOM 3331 C C . VAL A 1 393 ? -31.859 -24.289 62.605 1.00 89.06 393 VAL A C 1
ATOM 3333 O O . VAL A 1 393 ? -31.722 -24.000 61.419 1.00 89.06 393 VAL A O 1
ATOM 3336 N N . LYS A 1 394 ? -31.713 -23.354 63.550 1.00 87.75 394 LYS A N 1
ATOM 3337 C CA . LYS A 1 394 ? -31.260 -21.992 63.226 1.00 87.75 394 LYS A CA 1
ATOM 3338 C C . LYS A 1 394 ? -29.806 -21.983 62.765 1.00 87.75 394 LYS A C 1
ATOM 3340 O O . LYS A 1 394 ? -29.499 -21.315 61.787 1.00 87.75 394 LYS A O 1
ATOM 3345 N N . GLU A 1 395 ? -28.920 -22.713 63.431 1.00 87.81 395 GLU A N 1
ATOM 3346 C CA . GLU A 1 395 ? -27.500 -22.784 63.083 1.00 87.81 395 GLU A CA 1
ATOM 3347 C C . GLU A 1 395 ? -27.265 -23.445 61.722 1.00 87.81 395 GLU A C 1
ATOM 3349 O O . GLU A 1 395 ? -26.454 -22.949 60.943 1.00 87.81 395 GLU A O 1
ATOM 3354 N N . THR A 1 396 ? -27.999 -24.512 61.401 1.00 86.88 396 THR A N 1
ATOM 3355 C CA . THR A 1 396 ? -27.979 -25.150 60.073 1.00 86.88 396 THR A CA 1
ATOM 3356 C C . THR A 1 396 ? -28.472 -24.192 58.995 1.00 86.88 396 THR A C 1
ATOM 3358 O O . THR A 1 396 ? -27.736 -23.948 58.046 1.00 86.88 396 THR A O 1
ATOM 3361 N N . LYS A 1 397 ? -29.611 -23.516 59.197 1.00 90.19 397 LYS A N 1
ATOM 3362 C CA . LYS A 1 397 ? -30.097 -22.480 58.266 1.00 90.19 397 LYS A CA 1
ATOM 3363 C C . LYS A 1 397 ? -29.121 -21.314 58.096 1.00 90.19 397 LYS A C 1
ATOM 3365 O O . LYS A 1 397 ? -28.971 -20.790 56.998 1.00 90.19 397 LYS A O 1
ATOM 3370 N N . VAL A 1 398 ? -28.434 -20.899 59.163 1.00 90.25 398 VAL A N 1
ATOM 3371 C CA . VAL A 1 398 ? -27.387 -19.864 59.091 1.00 90.25 398 VAL A CA 1
ATOM 3372 C C . VAL A 1 398 ? -26.178 -20.361 58.295 1.00 90.25 398 VAL A C 1
ATOM 3374 O O . VAL A 1 398 ? -25.606 -19.584 57.535 1.00 90.25 398 VAL A O 1
ATOM 3377 N N . LYS A 1 399 ? -25.781 -21.632 58.439 1.00 90.81 399 LYS A N 1
ATOM 3378 C CA . LYS A 1 399 ? -24.702 -22.239 57.642 1.00 90.81 399 LYS A CA 1
ATOM 3379 C C . LYS A 1 399 ? -25.091 -22.356 56.166 1.00 90.81 399 LYS A C 1
ATOM 3381 O O . LYS A 1 399 ? -24.311 -21.940 55.320 1.00 90.81 399 LYS A O 1
ATOM 3386 N N . GLU A 1 400 ? -26.293 -22.838 55.864 1.00 90.94 400 GLU A N 1
ATOM 3387 C CA . GLU A 1 400 ? -26.824 -22.926 54.496 1.00 90.94 400 GLU A CA 1
ATOM 3388 C C . GLU A 1 400 ? -26.903 -21.550 53.832 1.00 90.94 400 GLU A C 1
ATOM 3390 O O . GLU A 1 400 ? -26.425 -21.372 52.715 1.00 90.94 400 GLU A O 1
ATOM 3395 N N . PHE A 1 401 ? -27.434 -20.551 54.545 1.00 91.38 401 PHE A N 1
ATOM 3396 C CA . PHE A 1 401 ? -27.484 -19.180 54.051 1.00 91.38 401 PHE A CA 1
ATOM 3397 C C . PHE A 1 401 ? -26.080 -18.633 53.771 1.00 91.38 401 PHE A C 1
ATOM 3399 O O . PHE A 1 401 ? -25.872 -18.041 52.718 1.00 91.38 401 PHE A O 1
ATOM 3406 N N . LYS A 1 402 ? -25.102 -18.878 54.658 1.00 93.12 402 LYS A N 1
ATOM 3407 C CA . LYS A 1 402 ? -23.701 -18.482 54.430 1.00 93.12 402 LYS A CA 1
ATOM 3408 C C . LYS A 1 402 ? -23.124 -19.116 53.163 1.00 93.12 402 LYS A C 1
ATOM 3410 O O . LYS A 1 402 ? -22.610 -18.386 52.321 1.00 93.12 402 LYS A O 1
ATOM 3415 N N . VAL A 1 403 ? -23.285 -20.428 52.986 1.00 94.19 403 VAL A N 1
ATOM 3416 C CA . VAL A 1 403 ? -22.808 -21.142 51.789 1.00 94.19 403 VAL A CA 1
ATOM 3417 C C . VAL A 1 403 ? -23.465 -20.594 50.519 1.00 94.19 403 VAL A C 1
ATOM 3419 O O . VAL A 1 403 ? -22.774 -20.332 49.538 1.00 94.19 403 VAL A O 1
ATOM 3422 N N . LEU A 1 404 ? -24.779 -20.348 50.534 1.00 94.50 404 LEU A N 1
ATOM 3423 C CA . LEU A 1 404 ? -25.485 -19.767 49.390 1.00 94.50 404 LEU A CA 1
ATOM 3424 C C . LEU A 1 404 ? -24.986 -18.348 49.077 1.00 94.50 404 LEU A C 1
ATOM 3426 O O . LEU A 1 404 ? -24.778 -18.008 47.913 1.00 94.50 404 LEU A O 1
ATOM 3430 N N . THR A 1 405 ? -24.757 -17.518 50.101 1.00 92.94 405 THR A N 1
ATOM 3431 C CA . THR A 1 405 ? -24.202 -16.173 49.897 1.00 92.94 405 THR A CA 1
ATOM 3432 C C . THR A 1 405 ? -22.776 -16.201 49.351 1.00 92.94 405 THR A C 1
ATOM 3434 O O . THR A 1 405 ? -22.450 -15.376 48.503 1.00 92.94 405 THR A O 1
ATOM 3437 N N . GLU A 1 406 ? -21.948 -17.158 49.777 1.00 93.75 406 GLU A N 1
ATOM 3438 C CA . GLU A 1 406 ? -20.589 -17.354 49.256 1.00 93.75 406 GLU A CA 1
ATOM 3439 C C . GLU A 1 406 ? -20.612 -17.817 47.792 1.00 93.75 406 GLU A C 1
ATOM 3441 O O . GLU A 1 406 ? -19.865 -17.288 46.974 1.00 93.75 406 GLU A O 1
ATOM 3446 N N . GLN A 1 407 ? -21.518 -18.729 47.423 1.00 94.50 407 GLN A N 1
ATOM 3447 C CA . GLN A 1 407 ? -21.694 -19.171 46.034 1.00 94.50 407 GLN A CA 1
ATOM 3448 C C . GLN A 1 407 ? -22.159 -18.035 45.114 1.00 94.50 407 GLN A C 1
ATOM 3450 O O . GLN A 1 407 ? -21.624 -17.873 44.019 1.00 94.50 407 GLN A O 1
ATOM 3455 N N . LEU A 1 408 ? -23.125 -17.223 45.555 1.00 93.69 408 LEU A N 1
ATOM 3456 C CA . LEU A 1 408 ? -23.583 -16.058 44.791 1.00 93.69 408 LEU A CA 1
ATOM 3457 C C . LEU A 1 408 ? -22.488 -14.994 44.658 1.00 93.69 408 LEU A C 1
ATOM 3459 O O . LEU A 1 408 ? -22.362 -14.388 43.596 1.00 93.69 408 LEU A O 1
ATOM 3463 N N . ALA A 1 409 ? -21.687 -14.780 45.706 1.00 94.81 409 ALA A N 1
ATOM 3464 C CA . ALA A 1 409 ? -20.541 -13.877 45.652 1.00 94.81 409 ALA A CA 1
ATOM 3465 C C . ALA A 1 409 ? -19.476 -14.374 44.664 1.00 94.81 409 ALA A C 1
ATOM 3467 O O . ALA A 1 409 ? -19.019 -13.589 43.841 1.00 94.81 409 ALA A O 1
ATOM 3468 N N . PHE A 1 410 ? -19.154 -15.671 44.682 1.00 95.81 410 PHE A N 1
ATOM 3469 C CA . PHE A 1 410 ? -18.206 -16.285 43.750 1.00 95.81 410 PHE A CA 1
ATOM 3470 C C . PHE A 1 410 ? -18.669 -16.185 42.289 1.00 95.81 410 PHE A C 1
ATOM 3472 O O . PHE A 1 410 ? -17.897 -15.793 41.421 1.00 95.81 410 PHE A O 1
ATOM 3479 N N . LEU A 1 411 ? -19.943 -16.489 42.007 1.00 95.12 411 LEU A N 1
ATOM 3480 C CA . LEU A 1 411 ? -20.499 -16.359 40.654 1.00 95.12 411 LEU A CA 1
ATOM 3481 C C . LEU A 1 411 ? -20.489 -14.910 40.164 1.00 95.12 411 LEU A C 1
ATOM 3483 O O . LEU A 1 411 ? -20.247 -14.663 38.984 1.00 95.12 411 LEU A O 1
ATOM 3487 N N . LYS A 1 412 ? -20.740 -13.957 41.067 1.00 95.38 412 LYS A N 1
ATOM 3488 C CA . LYS A 1 412 ? -20.664 -12.536 40.745 1.00 95.38 412 LYS A CA 1
ATOM 3489 C C . LYS A 1 412 ? -19.225 -12.101 40.459 1.00 95.38 412 LYS A C 1
ATOM 3491 O O . LYS A 1 412 ? -19.002 -11.451 39.451 1.00 95.38 412 LYS A O 1
ATOM 3496 N N . GLU A 1 413 ? -18.265 -12.500 41.290 1.00 95.69 413 GLU A N 1
ATOM 3497 C CA . GLU A 1 413 ? -16.845 -12.184 41.091 1.00 95.69 413 GLU A CA 1
ATOM 3498 C C . GLU A 1 413 ? -16.308 -12.762 39.774 1.00 95.69 413 GLU A C 1
ATOM 3500 O O . GLU A 1 413 ? -15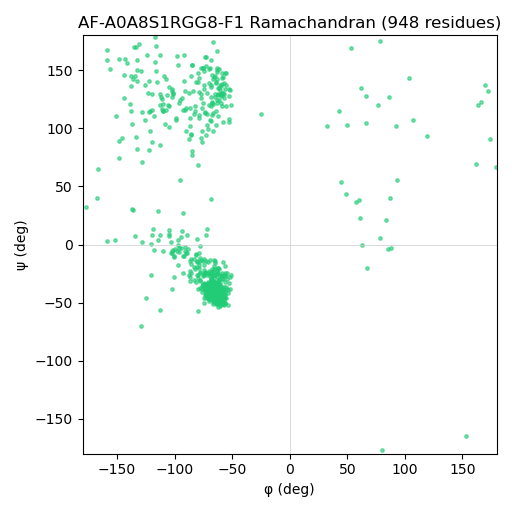.624 -12.064 39.030 1.00 95.69 413 GLU A O 1
ATOM 3505 N N . GLU A 1 414 ? -16.667 -14.003 39.434 1.00 95.38 414 GLU A N 1
ATOM 3506 C CA . GLU A 1 414 ? -16.265 -14.615 38.163 1.00 95.38 414 GLU A CA 1
ATOM 3507 C C . GLU A 1 414 ? -16.935 -13.932 36.958 1.00 95.38 414 GLU A C 1
ATOM 3509 O O . GLU A 1 414 ? -16.293 -13.726 35.928 1.00 95.38 414 GLU A O 1
ATOM 3514 N N . SER A 1 415 ? -18.200 -13.516 37.087 1.00 93.88 415 SER A N 1
ATOM 3515 C CA . SER A 1 415 ? -18.883 -12.706 36.069 1.00 93.88 415 SER A CA 1
ATOM 3516 C C . SER A 1 415 ? -18.198 -11.351 35.871 1.00 93.88 415 SER A C 1
ATOM 3518 O O . SER A 1 415 ? -17.904 -10.984 34.735 1.00 93.88 415 SER A O 1
ATOM 3520 N N . ASP A 1 416 ? -17.894 -10.637 36.960 1.00 94.69 416 ASP A N 1
ATOM 3521 C CA . ASP A 1 416 ? -17.209 -9.339 36.934 1.00 94.69 416 ASP A CA 1
ATOM 3522 C C . ASP A 1 416 ? -15.805 -9.483 36.313 1.00 94.69 416 ASP A C 1
ATOM 3524 O O . ASP A 1 416 ? -15.360 -8.643 35.530 1.00 94.69 416 ASP A O 1
ATOM 3528 N N . ARG A 1 417 ? -15.106 -10.589 36.603 1.00 95.88 417 ARG A N 1
ATOM 3529 C CA . ARG A 1 417 ? -13.797 -10.908 36.020 1.00 95.88 417 ARG A CA 1
ATOM 3530 C C . ARG A 1 417 ? -13.870 -11.130 34.509 1.00 95.88 417 ARG A C 1
ATOM 3532 O O . ARG A 1 417 ? -13.019 -10.618 33.782 1.00 95.88 417 ARG A O 1
ATOM 3539 N N . LEU A 1 418 ? -14.858 -11.889 34.033 1.00 94.69 418 LEU A N 1
ATOM 3540 C CA . LEU A 1 418 ? -15.062 -12.117 32.601 1.00 94.69 418 LEU A CA 1
ATOM 3541 C C . LEU A 1 418 ? -15.453 -10.825 31.875 1.00 94.69 418 LEU A C 1
ATOM 3543 O O . LEU A 1 418 ? -14.956 -10.579 30.776 1.00 94.69 418 LEU A O 1
ATOM 3547 N N . GLU A 1 419 ? -16.285 -9.988 32.495 1.00 93.56 419 GLU A N 1
ATOM 3548 C CA . GLU A 1 419 ? -16.665 -8.680 31.956 1.00 93.56 419 GLU A CA 1
ATOM 3549 C C . GLU A 1 419 ? -15.449 -7.747 31.844 1.00 93.56 419 GLU A C 1
ATOM 3551 O O . GLU A 1 419 ? -15.236 -7.137 30.797 1.00 93.56 419 GLU A O 1
ATOM 3556 N N . ASN A 1 420 ? -14.599 -7.689 32.874 1.00 95.44 420 ASN A N 1
ATOM 3557 C CA . ASN A 1 420 ? -13.363 -6.902 32.835 1.00 95.44 420 ASN A CA 1
ATOM 3558 C C . ASN A 1 420 ? -12.410 -7.392 31.740 1.00 95.44 420 ASN A C 1
ATOM 3560 O O . ASN A 1 420 ? -11.879 -6.583 30.989 1.00 95.44 420 ASN A O 1
ATOM 3564 N N . LEU A 1 421 ? -12.262 -8.708 31.568 1.00 95.94 421 LEU A N 1
ATOM 3565 C CA . LEU A 1 421 ? -11.437 -9.270 30.497 1.00 95.94 421 LEU A CA 1
ATOM 3566 C C . LEU A 1 421 ? -11.994 -8.945 29.098 1.00 95.94 421 LEU A C 1
ATOM 3568 O O . LEU A 1 421 ? -11.232 -8.745 28.153 1.00 95.94 421 LEU A O 1
ATOM 3572 N N . GLN A 1 422 ? -13.318 -8.876 28.940 1.00 93.69 422 GLN A N 1
ATOM 3573 C CA . GLN A 1 422 ? -13.942 -8.427 27.691 1.00 93.69 422 GLN A CA 1
ATOM 3574 C C . GLN A 1 422 ? -13.755 -6.926 27.445 1.00 93.69 422 GLN A C 1
ATOM 3576 O O . GLN A 1 422 ? -13.583 -6.533 26.289 1.00 93.69 422 GLN A O 1
ATOM 3581 N N . LYS A 1 423 ? -13.766 -6.103 28.501 1.00 95.69 423 LYS A N 1
ATOM 3582 C CA . LYS A 1 423 ? -13.465 -4.666 28.426 1.00 95.69 423 LYS A CA 1
ATOM 3583 C C . LYS A 1 423 ? -12.010 -4.421 28.049 1.00 95.69 423 LYS A C 1
ATOM 3585 O O . LYS A 1 423 ? -11.769 -3.698 27.095 1.00 95.69 423 LYS A O 1
ATOM 3590 N N . GLU A 1 424 ? -11.062 -5.105 28.685 1.00 97.12 424 GLU A N 1
ATOM 3591 C CA . GLU A 1 424 ? -9.636 -5.009 28.344 1.00 97.12 424 GLU A CA 1
ATOM 3592 C C . GLU A 1 424 ? -9.378 -5.395 26.881 1.00 97.12 424 GLU A C 1
ATOM 3594 O O . GLU A 1 424 ? -8.701 -4.671 26.156 1.00 97.12 424 GLU A O 1
ATOM 3599 N N . LYS A 1 425 ? -9.972 -6.499 26.403 1.00 96.75 425 LYS A N 1
ATOM 3600 C CA . LYS A 1 425 ? -9.886 -6.892 24.984 1.00 96.75 425 LYS A CA 1
ATOM 3601 C C . LYS A 1 425 ? -10.503 -5.857 24.047 1.00 96.75 425 LYS A C 1
ATOM 3603 O O . LYS A 1 425 ? -10.045 -5.701 22.920 1.00 96.75 425 LYS A O 1
ATOM 3608 N N . HIS A 1 426 ? -11.568 -5.193 24.481 1.00 97.06 426 HIS A N 1
ATOM 3609 C CA . HIS A 1 426 ? -12.201 -4.131 23.712 1.00 97.06 426 HIS A CA 1
ATOM 3610 C C . HIS A 1 426 ? -11.327 -2.884 23.645 1.00 97.06 426 HIS A C 1
ATOM 3612 O O . HIS A 1 426 ? -11.084 -2.389 22.555 1.00 97.06 426 HIS A O 1
ATOM 3618 N N . GLU A 1 427 ? -10.774 -2.436 24.767 1.00 98.00 427 GLU A N 1
ATOM 3619 C CA . GLU A 1 427 ? -9.846 -1.305 24.818 1.00 98.00 427 GLU A CA 1
ATOM 3620 C C . GLU A 1 427 ? -8.584 -1.562 23.986 1.00 98.00 427 GLU A C 1
ATOM 3622 O O . GLU A 1 427 ? -8.170 -0.698 23.217 1.00 98.00 427 GLU A O 1
ATOM 3627 N N . GLN A 1 428 ? -8.022 -2.773 24.060 1.00 97.81 428 GLN A N 1
ATOM 3628 C CA . GLN A 1 428 ? -6.904 -3.190 23.206 1.00 97.81 428 GLN A CA 1
ATOM 3629 C C . GLN A 1 428 ? -7.266 -3.134 21.718 1.00 97.81 428 GLN A C 1
ATOM 3631 O O . GLN A 1 428 ? -6.458 -2.692 20.905 1.00 97.81 428 GLN A O 1
ATOM 3636 N N . PHE A 1 429 ? -8.482 -3.546 21.355 1.00 98.25 429 PHE A N 1
ATOM 3637 C CA . PHE A 1 429 ? -8.958 -3.455 19.979 1.00 98.25 429 PHE A CA 1
ATOM 3638 C C . PHE A 1 429 ? -9.142 -1.998 19.526 1.00 98.25 429 PHE A C 1
ATOM 3640 O O . PHE A 1 429 ? -8.687 -1.638 18.442 1.00 98.25 429 PHE A O 1
ATOM 3647 N N . LEU A 1 430 ? -9.722 -1.133 20.364 1.00 98.19 430 LEU A N 1
ATOM 3648 C CA . LEU A 1 430 ? -9.843 0.301 20.071 1.00 98.19 430 LEU A CA 1
ATOM 3649 C C . LEU A 1 430 ? -8.474 0.954 19.853 1.00 98.19 430 LEU A C 1
ATOM 3651 O O . LEU A 1 430 ? -8.323 1.796 18.972 1.00 98.19 430 LEU A O 1
ATOM 3655 N N . GLU A 1 431 ? -7.473 0.559 20.635 1.00 98.12 431 GLU A N 1
ATOM 3656 C CA . GLU A 1 431 ? -6.104 1.033 20.457 1.00 98.12 431 GLU A CA 1
ATOM 3657 C C . GLU A 1 431 ? -5.479 0.490 19.164 1.00 98.12 431 GLU A C 1
ATOM 3659 O O . GLU A 1 431 ? -4.806 1.232 18.452 1.00 98.12 431 GLU A O 1
ATOM 3664 N N . SER A 1 432 ? -5.777 -0.758 18.789 1.00 98.25 432 SER A N 1
ATOM 3665 C CA . SER A 1 432 ? -5.327 -1.321 17.510 1.00 98.25 432 SER A CA 1
ATOM 3666 C C . SER A 1 432 ? -5.904 -0.589 16.292 1.00 98.25 432 SER A C 1
ATOM 3668 O O . SER A 1 432 ? -5.179 -0.406 15.320 1.00 98.25 432 SER A O 1
ATOM 3670 N N . ILE A 1 433 ? -7.145 -0.078 16.364 1.00 98.19 433 ILE A N 1
ATOM 3671 C CA . ILE A 1 433 ? -7.732 0.773 15.309 1.00 98.19 433 ILE A CA 1
ATOM 3672 C C . ILE A 1 433 ? -6.918 2.064 15.137 1.00 98.19 433 ILE A C 1
ATOM 3674 O O . ILE A 1 433 ? -6.673 2.500 14.014 1.00 98.19 433 ILE A O 1
ATOM 3678 N N . LYS A 1 434 ? -6.493 2.683 16.244 1.00 97.69 434 LYS A N 1
ATOM 3679 C CA . LYS A 1 434 ? -5.728 3.942 16.223 1.00 97.69 434 LYS A CA 1
ATOM 3680 C C . LYS A 1 434 ? -4.289 3.752 15.752 1.00 97.69 434 LYS A C 1
ATOM 3682 O O . LYS A 1 434 ? -3.731 4.642 15.129 1.00 97.69 434 LYS A O 1
ATOM 3687 N N . GLN A 1 435 ? -3.682 2.614 16.081 1.00 97.25 435 GLN A N 1
ATOM 3688 C CA . GLN A 1 435 ? -2.285 2.312 15.752 1.00 97.25 435 GLN A CA 1
ATOM 3689 C C . GLN A 1 435 ? -2.117 1.634 14.385 1.00 97.25 435 GLN A C 1
ATOM 3691 O O . GLN A 1 435 ? -0.986 1.416 13.945 1.00 97.25 435 GLN A O 1
ATOM 3696 N N . ALA A 1 436 ? -3.215 1.265 13.718 1.00 97.75 436 ALA A N 1
ATOM 3697 C CA . ALA A 1 436 ? -3.162 0.616 12.418 1.00 97.75 436 ALA A CA 1
ATOM 3698 C C . ALA A 1 436 ? -2.496 1.531 11.378 1.00 97.75 436 ALA A C 1
ATOM 3700 O O . ALA A 1 436 ? -2.919 2.658 11.146 1.00 97.75 436 ALA A O 1
ATOM 3701 N N . LYS A 1 437 ? -1.445 1.018 10.727 1.00 95.00 437 LYS A N 1
ATOM 3702 C CA . LYS A 1 437 ? -0.725 1.724 9.652 1.00 95.00 437 LYS A CA 1
ATOM 3703 C C . LYS A 1 437 ? -1.466 1.632 8.307 1.00 95.00 437 LYS A C 1
ATOM 3705 O O . LYS A 1 437 ? -1.275 2.481 7.438 1.00 95.00 437 LYS A O 1
ATOM 3710 N N . TYR A 1 438 ? -2.229 0.559 8.103 1.00 95.38 438 TYR A N 1
ATOM 3711 C CA . TYR A 1 438 ? -2.961 0.237 6.875 1.00 95.38 438 TYR A CA 1
ATOM 3712 C C . TYR A 1 438 ? -4.380 -0.183 7.267 1.00 95.38 438 TYR A C 1
ATOM 3714 O O . TYR A 1 438 ? -4.620 -1.332 7.640 1.00 95.38 438 TYR A O 1
ATOM 3722 N N . HIS A 1 439 ? -5.310 0.771 7.286 1.00 96.94 439 HIS A N 1
ATOM 3723 C CA . HIS A 1 439 ? -6.682 0.525 7.739 1.00 96.94 439 HIS A CA 1
ATOM 3724 C C . HIS A 1 439 ? -7.481 -0.381 6.798 1.00 96.94 439 HIS A C 1
ATOM 3726 O O . HIS A 1 439 ? -8.372 -1.080 7.267 1.00 96.94 439 HIS A O 1
ATOM 3732 N N . ASP A 1 440 ? -7.131 -0.432 5.513 1.00 95.12 440 ASP A N 1
ATOM 3733 C CA . ASP A 1 440 ? -7.706 -1.355 4.530 1.00 95.12 440 ASP A CA 1
ATOM 3734 C C . ASP A 1 440 ? -7.365 -2.820 4.838 1.00 95.12 440 ASP A C 1
ATOM 3736 O O . ASP A 1 440 ? -8.255 -3.667 4.867 1.00 95.12 440 ASP A O 1
ATOM 3740 N N . GLU A 1 441 ? -6.101 -3.112 5.148 1.00 95.25 441 GLU A N 1
ATOM 3741 C CA . GLU A 1 441 ? -5.667 -4.449 5.581 1.00 95.25 441 GLU A CA 1
ATOM 3742 C C . GLU A 1 441 ? -6.252 -4.791 6.956 1.00 95.25 441 GLU A C 1
ATOM 3744 O O . GLU A 1 441 ? -6.791 -5.877 7.163 1.00 95.25 441 GLU A O 1
ATOM 3749 N N . PHE A 1 442 ? -6.238 -3.833 7.890 1.00 97.06 442 PHE A N 1
ATOM 3750 C CA . PHE A 1 442 ? -6.823 -4.009 9.220 1.00 97.06 442 PHE A CA 1
ATOM 3751 C C . PHE A 1 442 ? -8.329 -4.314 9.164 1.00 97.06 442 PHE A C 1
ATOM 3753 O O . PHE A 1 442 ? -8.825 -5.125 9.955 1.00 97.06 442 PHE A O 1
ATOM 3760 N N . LEU A 1 443 ? -9.055 -3.689 8.228 1.00 97.06 443 LEU A N 1
ATOM 3761 C CA . LEU A 1 443 ? -10.480 -3.923 8.003 1.00 97.06 443 LEU A CA 1
ATOM 3762 C C . LEU A 1 443 ? -10.753 -5.393 7.651 1.00 97.06 443 LEU A C 1
ATOM 3764 O O . LEU A 1 443 ? -11.672 -5.995 8.216 1.00 97.06 443 LEU A O 1
ATOM 3768 N N . GLY A 1 444 ? -9.937 -5.971 6.766 1.00 94.50 444 GLY A N 1
ATOM 3769 C CA . GLY A 1 444 ? -10.039 -7.370 6.355 1.00 94.50 444 GLY A CA 1
ATOM 3770 C C . GLY A 1 444 ? -9.549 -8.366 7.402 1.00 94.50 444 GLY A C 1
ATOM 3771 O O . GLY A 1 444 ? -10.269 -9.304 7.741 1.00 94.50 444 GLY A O 1
ATOM 3772 N N . ASP A 1 445 ? -8.351 -8.146 7.940 1.00 94.81 445 ASP A N 1
ATOM 3773 C CA . ASP A 1 445 ? -7.641 -9.144 8.744 1.00 94.81 445 ASP A CA 1
ATOM 3774 C C . ASP A 1 445 ? -8.105 -9.202 10.203 1.00 94.81 445 ASP A C 1
ATOM 3776 O O . ASP A 1 445 ? -8.064 -10.263 10.829 1.00 94.81 445 ASP A O 1
ATOM 3780 N N . VAL A 1 446 ? -8.521 -8.066 10.778 1.00 97.62 446 VAL A N 1
ATOM 3781 C CA . VAL A 1 446 ? -8.775 -7.955 12.226 1.00 97.62 446 VAL A CA 1
ATOM 3782 C C . VAL A 1 446 ? -10.184 -7.455 12.524 1.00 97.62 446 VAL A C 1
ATOM 3784 O O . VAL A 1 446 ? -10.865 -8.020 13.383 1.00 97.62 446 VAL A O 1
ATOM 3787 N N . PHE A 1 447 ? -10.643 -6.404 11.842 1.00 98.25 447 PHE A N 1
ATOM 3788 C CA . PHE A 1 447 ? -11.899 -5.734 12.183 1.00 98.25 447 PHE A CA 1
ATOM 3789 C C . PHE A 1 447 ? -13.121 -6.633 11.953 1.00 98.25 447 PHE A C 1
ATOM 3791 O O . PHE A 1 447 ? -13.938 -6.792 12.867 1.00 98.25 447 PHE A O 1
ATOM 3798 N N . CYS A 1 448 ? -13.227 -7.268 10.777 1.00 98.06 448 CYS A N 1
ATOM 3799 C CA . CYS A 1 448 ? -14.333 -8.178 10.460 1.00 98.06 448 CYS A CA 1
ATOM 3800 C C . CYS A 1 448 ? -14.428 -9.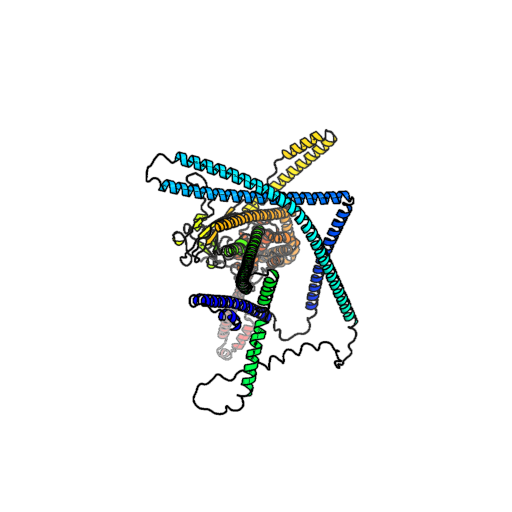326 11.477 1.00 98.06 448 CYS A C 1
ATOM 3802 O O . CYS A 1 448 ? -15.481 -9.516 12.097 1.00 98.06 448 CYS A O 1
ATOM 3804 N N . ASP A 1 449 ? -13.316 -10.027 11.717 1.00 97.88 449 ASP A N 1
ATOM 3805 C CA . ASP A 1 449 ? -13.242 -11.153 12.652 1.00 97.88 449 ASP A CA 1
ATOM 3806 C C . ASP A 1 449 ? -13.529 -10.723 14.103 1.00 97.88 449 ASP A C 1
ATOM 3808 O O . ASP A 1 449 ? -14.195 -11.450 14.849 1.00 97.88 449 ASP A O 1
ATOM 3812 N N . TYR A 1 450 ? -13.079 -9.540 14.534 1.00 98.12 450 TYR A N 1
ATOM 3813 C CA . TYR A 1 450 ? -13.373 -9.029 15.875 1.00 98.12 450 TYR A CA 1
ATOM 3814 C C . TYR A 1 450 ? -14.873 -8.797 16.083 1.00 98.12 450 TYR A C 1
ATOM 3816 O O . TYR A 1 450 ? -15.442 -9.282 17.068 1.00 98.12 450 TYR A O 1
ATOM 3824 N N . VAL A 1 451 ? -15.524 -8.082 15.158 1.00 98.19 451 VAL A N 1
ATOM 3825 C CA . VAL A 1 451 ? -16.963 -7.785 15.231 1.00 98.19 451 VAL A CA 1
ATOM 3826 C C . VAL A 1 451 ? -17.769 -9.087 15.168 1.00 98.19 451 VAL A C 1
ATOM 3828 O O . VAL A 1 451 ? -18.657 -9.303 16.001 1.00 98.19 451 VAL A O 1
ATOM 3831 N N . ALA A 1 452 ? -17.404 -10.000 14.264 1.00 98.00 452 ALA A N 1
ATOM 3832 C CA . ALA A 1 452 ? -18.040 -11.307 14.146 1.00 98.00 452 ALA A CA 1
ATOM 3833 C C . ALA A 1 452 ? -17.975 -12.094 15.465 1.00 98.00 452 ALA A C 1
ATOM 3835 O O . ALA A 1 452 ? -18.999 -12.546 15.985 1.00 98.00 452 ALA A O 1
ATOM 3836 N N . ASN A 1 453 ? -16.791 -12.180 16.080 1.00 97.31 453 ASN A N 1
ATOM 3837 C CA . ASN A 1 453 ? -16.580 -12.923 17.323 1.00 97.31 453 ASN A CA 1
ATOM 3838 C C . ASN A 1 453 ? -17.238 -12.269 18.549 1.00 97.31 453 ASN A C 1
ATOM 3840 O O . ASN A 1 453 ? -17.817 -12.972 19.384 1.00 97.31 453 ASN A O 1
ATOM 3844 N N . ARG A 1 454 ? -17.170 -10.936 18.674 1.00 96.88 454 ARG A N 1
ATOM 3845 C CA . ARG A 1 454 ? -17.731 -10.195 19.817 1.00 96.88 454 ARG A CA 1
ATOM 3846 C C . ARG A 1 454 ? -19.252 -10.291 19.855 1.00 96.88 454 ARG A C 1
ATOM 3848 O O . ARG A 1 454 ? -19.819 -10.593 20.905 1.00 96.88 454 ARG A O 1
ATOM 3855 N N . PHE A 1 455 ? -19.906 -10.080 18.713 1.00 97.19 455 PHE A N 1
ATOM 3856 C CA . PHE A 1 455 ? -21.369 -10.016 18.631 1.00 97.19 455 PHE A CA 1
ATOM 3857 C C . PHE A 1 455 ? -22.012 -11.327 18.144 1.00 97.19 455 PHE A C 1
ATOM 3859 O O . PHE A 1 455 ? -23.242 -11.468 18.182 1.00 97.19 455 PHE A O 1
ATOM 3866 N N . ARG A 1 456 ? -21.196 -12.328 17.774 1.00 97.19 456 ARG A N 1
ATOM 3867 C CA . ARG A 1 456 ? -21.592 -13.639 17.218 1.00 97.19 456 ARG A CA 1
ATOM 3868 C C . ARG A 1 456 ? -22.375 -13.525 15.906 1.00 97.19 456 ARG A C 1
ATOM 3870 O O . ARG A 1 456 ? -23.355 -14.238 15.697 1.00 97.19 456 ARG A O 1
ATOM 3877 N N . VAL A 1 457 ? -21.984 -12.585 15.068 1.00 97.81 457 VAL A N 1
ATOM 3878 C CA . VAL A 1 457 ? -22.615 -12.253 13.781 1.00 97.81 457 VAL A CA 1
ATOM 3879 C C . VAL A 1 457 ? -21.668 -12.619 12.642 1.00 97.81 457 VAL A C 1
ATOM 3881 O O . VAL A 1 457 ? -20.482 -12.816 12.886 1.00 97.81 457 VAL A O 1
ATOM 3884 N N . ASN A 1 458 ? -22.176 -12.712 11.420 1.00 98.06 458 ASN A N 1
ATOM 3885 C CA . ASN A 1 458 ? -21.333 -12.747 10.228 1.00 98.06 458 ASN A CA 1
ATOM 3886 C C . ASN A 1 458 ? -21.028 -11.308 9.811 1.00 98.06 458 ASN A C 1
ATOM 3888 O O . ASN A 1 458 ? -21.888 -10.437 9.979 1.00 98.06 458 ASN A O 1
ATOM 3892 N N . THR A 1 459 ? -19.833 -11.052 9.287 1.00 98.38 459 THR A N 1
ATOM 3893 C CA . THR A 1 459 ? -19.423 -9.708 8.857 1.00 98.38 459 THR A CA 1
ATOM 3894 C C . THR A 1 459 ? -18.725 -9.763 7.508 1.00 98.38 459 THR A C 1
ATOM 3896 O O . THR A 1 459 ? -17.993 -10.704 7.198 1.00 98.38 459 THR A O 1
ATOM 3899 N N . TYR A 1 460 ? -18.980 -8.763 6.673 1.00 98.25 460 TYR A N 1
ATOM 3900 C CA . TYR A 1 460 ? -18.346 -8.621 5.364 1.00 98.25 460 TYR A CA 1
ATOM 3901 C C . TYR A 1 460 ? -18.429 -7.180 4.878 1.00 98.25 460 TYR A C 1
ATOM 3903 O O . TYR A 1 460 ? -19.269 -6.401 5.324 1.00 98.25 460 TYR A O 1
ATOM 3911 N N . VAL A 1 461 ? -17.541 -6.822 3.957 1.00 98.44 461 VAL A N 1
ATOM 3912 C CA . VAL A 1 461 ? -17.396 -5.469 3.423 1.00 98.44 461 VAL A CA 1
ATOM 3913 C C . VAL A 1 461 ? -17.564 -5.498 1.920 1.00 98.44 461 VAL A C 1
ATOM 3915 O O . VAL A 1 461 ? -16.909 -6.282 1.231 1.00 98.44 461 VAL A O 1
ATOM 3918 N N . CYS A 1 462 ? -18.417 -4.608 1.429 1.00 97.81 462 CYS A N 1
ATOM 3919 C CA . CYS A 1 462 ? -18.560 -4.333 0.008 1.00 97.81 462 CYS A CA 1
ATOM 3920 C C . CYS A 1 462 ? -17.835 -3.025 -0.327 1.00 97.81 462 CYS A C 1
ATOM 3922 O O . CYS A 1 462 ? -18.018 -2.044 0.388 1.00 97.81 462 CYS A O 1
ATOM 3924 N N . GLU A 1 463 ? -17.050 -2.996 -1.396 1.00 97.88 463 GLU A N 1
ATOM 3925 C CA . GLU A 1 463 ? -16.462 -1.784 -1.977 1.00 97.88 463 GLU A CA 1
ATOM 3926 C C . GLU A 1 463 ? -17.263 -1.396 -3.221 1.00 97.88 463 GLU A C 1
ATOM 3928 O O . GLU A 1 463 ? -17.564 -2.260 -4.048 1.00 97.88 463 GLU A O 1
ATOM 3933 N N . LEU A 1 464 ? -17.639 -0.120 -3.350 1.00 97.25 464 LEU A N 1
ATOM 3934 C CA . LEU A 1 464 ? -18.274 0.388 -4.563 1.00 97.25 464 LEU A CA 1
ATOM 3935 C C . LEU A 1 464 ? -17.192 0.801 -5.566 1.00 97.25 464 LEU A C 1
ATOM 3937 O O . LEU A 1 464 ? -16.701 1.931 -5.536 1.00 97.25 464 LEU A O 1
ATOM 3941 N N . ASP A 1 465 ? -16.862 -0.104 -6.482 1.00 96.38 465 ASP A N 1
ATOM 3942 C CA . ASP A 1 465 ? -15.851 0.125 -7.517 1.00 96.38 465 ASP A CA 1
ATOM 3943 C C . ASP A 1 465 ? -16.337 -0.350 -8.893 1.00 96.38 465 ASP A C 1
ATOM 3945 O O . ASP A 1 465 ? -17.388 -0.975 -9.044 1.00 96.38 465 ASP A O 1
ATOM 3949 N N . PHE A 1 466 ? -15.601 -0.004 -9.937 1.00 95.88 466 PHE A N 1
ATOM 3950 C CA . PHE A 1 466 ? -15.861 -0.483 -11.285 1.00 95.88 466 PHE A CA 1
ATOM 3951 C C . PHE A 1 466 ? -15.645 -2.006 -11.386 1.00 95.88 466 PHE A C 1
ATOM 3953 O O . PHE A 1 466 ? -14.743 -2.554 -10.747 1.00 95.88 466 PHE A O 1
ATOM 3960 N N . PRO A 1 467 ? -16.449 -2.717 -12.200 1.00 94.19 467 PRO A N 1
ATOM 3961 C CA . PRO A 1 467 ? -16.319 -4.159 -12.346 1.00 94.19 467 PRO A CA 1
ATOM 3962 C C . PRO A 1 467 ? -14.941 -4.544 -12.885 1.00 94.19 467 PRO A C 1
ATOM 3964 O O . PRO A 1 467 ? -14.435 -3.941 -13.838 1.00 94.19 467 PRO A O 1
ATOM 3967 N N . ARG A 1 468 ? -14.358 -5.595 -12.300 1.00 93.06 468 ARG A N 1
ATOM 3968 C CA . ARG A 1 468 ? -13.090 -6.155 -12.768 1.00 93.06 468 ARG A CA 1
ATOM 3969 C C . ARG A 1 468 ? -13.293 -6.947 -14.059 1.00 93.06 468 ARG A C 1
ATOM 3971 O O . ARG A 1 468 ? -14.249 -7.714 -14.173 1.00 93.06 468 ARG A O 1
ATOM 3978 N N . LYS A 1 469 ? -12.387 -6.770 -15.019 1.00 92.25 469 LYS A N 1
ATOM 3979 C CA . LYS A 1 469 ? -12.334 -7.522 -16.281 1.00 92.25 469 LYS A CA 1
ATOM 3980 C C . LYS A 1 469 ? -11.129 -8.462 -16.267 1.00 92.25 469 LYS A C 1
ATOM 3982 O O . LYS A 1 469 ? -10.080 -8.118 -15.727 1.00 92.25 469 LYS A O 1
ATOM 3987 N N . GLU A 1 470 ? -11.274 -9.634 -16.883 1.00 91.06 470 GLU A N 1
ATOM 3988 C CA . GLU A 1 470 ? -10.133 -10.511 -17.144 1.00 91.06 470 GLU A CA 1
ATOM 3989 C C . GLU A 1 470 ? -9.093 -9.786 -18.007 1.00 91.06 470 GLU A C 1
ATOM 3991 O O . GLU A 1 470 ? -9.412 -9.171 -19.028 1.00 91.06 470 GLU A O 1
ATOM 3996 N N . ILE A 1 471 ? -7.841 -9.847 -17.562 1.00 89.38 471 ILE A N 1
ATOM 3997 C CA . ILE A 1 471 ? -6.726 -9.163 -18.207 1.00 89.38 471 ILE A CA 1
ATOM 3998 C C . ILE A 1 471 ? -6.305 -9.984 -19.425 1.00 89.38 471 ILE A C 1
ATOM 4000 O O . ILE A 1 471 ? -5.762 -11.083 -19.281 1.00 89.38 471 ILE A O 1
ATOM 4004 N N . ASP A 1 472 ? -6.533 -9.449 -20.623 1.00 88.25 472 ASP A N 1
ATOM 4005 C CA . ASP A 1 472 ? -6.043 -10.069 -21.850 1.00 88.25 472 ASP A CA 1
ATOM 4006 C C . ASP A 1 472 ? -4.524 -9.893 -21.937 1.00 88.25 472 ASP A C 1
ATOM 4008 O O . ASP A 1 472 ? -4.004 -8.793 -22.114 1.00 88.25 472 ASP A O 1
ATOM 4012 N N . GLN A 1 473 ? -3.799 -11.003 -21.818 1.00 82.50 473 GLN A N 1
ATOM 4013 C CA . GLN A 1 473 ? -2.340 -11.005 -21.863 1.00 82.50 473 GLN A CA 1
ATOM 4014 C C . GLN A 1 473 ? -1.773 -10.582 -23.225 1.00 82.50 473 GLN A C 1
ATOM 4016 O O . GLN A 1 473 ? -0.570 -10.321 -23.290 1.00 82.50 473 GLN A O 1
ATOM 4021 N N . ASN A 1 474 ? -2.590 -10.548 -24.282 1.00 81.69 474 ASN A N 1
ATOM 4022 C CA . ASN A 1 474 ? -2.170 -10.170 -25.630 1.00 81.69 474 ASN A CA 1
ATOM 4023 C C . ASN A 1 474 ? -2.470 -8.696 -25.962 1.00 81.69 474 ASN A C 1
ATOM 4025 O O . ASN A 1 474 ? -1.883 -8.171 -26.905 1.00 81.69 474 ASN A O 1
ATOM 4029 N N . LEU A 1 475 ? -3.353 -8.024 -25.214 1.00 80.31 475 LEU A N 1
ATOM 4030 C CA . LEU A 1 475 ? -3.657 -6.601 -25.401 1.00 80.31 475 LEU A CA 1
ATOM 4031 C C . LEU A 1 475 ? -2.757 -5.722 -24.516 1.00 80.31 475 LEU A C 1
ATOM 4033 O O . LEU A 1 475 ? -2.101 -6.195 -23.579 1.00 80.31 475 LEU A O 1
ATOM 4037 N N . GLU A 1 476 ? -2.685 -4.428 -24.842 1.00 72.00 476 GLU A N 1
ATOM 4038 C CA . GLU A 1 476 ? -1.901 -3.464 -24.067 1.00 72.00 476 GLU A CA 1
ATOM 4039 C C . GLU A 1 476 ? -2.326 -3.469 -22.588 1.00 72.00 476 GLU A C 1
ATOM 4041 O O . GLU A 1 476 ? -3.473 -3.184 -22.247 1.00 72.00 476 GLU A O 1
ATOM 4046 N N . ASP A 1 477 ? -1.374 -3.797 -21.707 1.00 70.75 477 ASP A N 1
ATOM 4047 C CA . ASP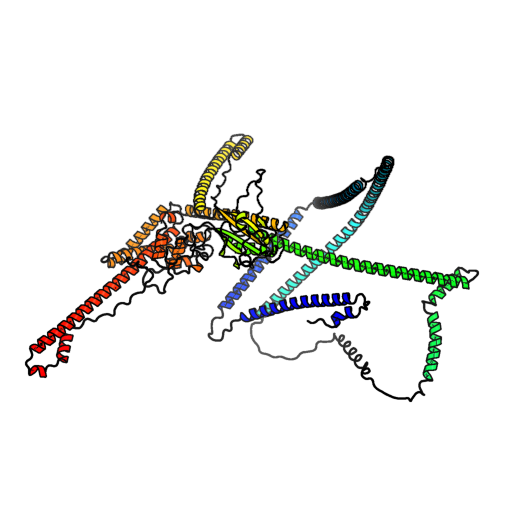 A 1 477 ? -1.564 -3.859 -20.253 1.00 70.75 477 ASP A CA 1
ATOM 4048 C C . ASP A 1 477 ? -1.366 -2.456 -19.665 1.00 70.75 477 ASP A C 1
ATOM 4050 O O . ASP A 1 477 ? -0.312 -2.140 -19.106 1.00 70.75 477 ASP A O 1
ATOM 4054 N N . ASP A 1 478 ? -2.369 -1.592 -19.812 1.00 84.06 478 ASP A N 1
ATOM 4055 C CA . ASP A 1 478 ? -2.431 -0.386 -18.988 1.00 84.06 478 ASP A CA 1
ATOM 4056 C C . ASP A 1 478 ? -2.704 -0.762 -17.516 1.00 84.06 478 ASP A C 1
ATOM 4058 O O . ASP A 1 478 ? -3.240 -1.833 -17.197 1.00 84.06 478 ASP A O 1
ATOM 4062 N N . GLU A 1 479 ? -2.359 0.129 -16.591 1.00 86.31 479 GLU A N 1
ATOM 4063 C CA . GLU A 1 479 ? -2.602 -0.047 -15.156 1.00 86.31 479 GLU A CA 1
ATOM 4064 C C . GLU A 1 479 ? -4.085 -0.248 -14.854 1.00 86.31 479 GLU A C 1
ATOM 4066 O O . GLU A 1 479 ? -4.435 -0.987 -13.932 1.00 86.31 479 GLU A O 1
ATOM 4071 N N . ASN A 1 480 ? -4.955 0.335 -15.678 1.00 91.12 480 ASN A N 1
ATOM 4072 C CA . ASN A 1 480 ? -6.404 0.230 -15.575 1.00 91.12 480 ASN A CA 1
ATOM 4073 C C . ASN A 1 480 ? -7.008 -0.887 -16.441 1.00 91.12 480 ASN A C 1
ATOM 4075 O O . ASN A 1 480 ? -8.224 -1.022 -16.463 1.00 91.12 480 ASN A O 1
ATOM 4079 N N . ALA A 1 481 ? -6.210 -1.738 -17.103 1.00 90.25 481 ALA A N 1
ATOM 4080 C CA . ALA A 1 481 ? -6.735 -2.801 -17.977 1.00 90.25 481 ALA A CA 1
ATOM 4081 C C . ALA A 1 481 ? -7.599 -3.848 -17.242 1.00 90.25 481 ALA A C 1
ATOM 4083 O O . ALA A 1 481 ? -8.414 -4.536 -17.854 1.00 90.25 481 ALA A O 1
ATOM 4084 N N . HIS A 1 482 ? -7.443 -3.950 -15.919 1.00 90.88 482 HIS A N 1
ATOM 4085 C CA . HIS A 1 482 ? -8.261 -4.801 -15.055 1.00 90.88 482 HIS A CA 1
ATOM 4086 C C . HIS A 1 482 ? -9.614 -4.170 -14.682 1.00 90.88 482 HIS A C 1
ATOM 4088 O O . HIS A 1 482 ? -10.443 -4.844 -14.078 1.00 90.88 482 HIS A O 1
ATOM 4094 N N . ILE A 1 483 ? -9.844 -2.897 -15.020 1.00 93.19 483 ILE A N 1
ATOM 4095 C CA . ILE A 1 483 ? -11.026 -2.119 -14.642 1.00 93.19 483 ILE A CA 1
ATOM 4096 C C . ILE A 1 483 ? -11.866 -1.834 -15.885 1.00 93.19 483 ILE A C 1
ATOM 4098 O O . ILE A 1 483 ? -11.381 -1.269 -16.864 1.00 93.19 483 ILE A O 1
ATOM 4102 N N . ASN A 1 484 ? -13.154 -2.172 -15.842 1.00 94.38 484 ASN A N 1
ATOM 4103 C CA . ASN A 1 484 ? -14.086 -1.778 -16.890 1.00 94.38 484 ASN A CA 1
ATOM 4104 C C . ASN A 1 484 ? -14.681 -0.388 -16.599 1.00 94.38 484 ASN A C 1
ATOM 4106 O O . ASN A 1 484 ? -15.718 -0.276 -15.945 1.00 94.38 484 ASN A O 1
ATOM 4110 N N . LEU A 1 485 ? -14.023 0.660 -17.106 1.00 94.44 485 LEU A N 1
ATOM 4111 C CA . LEU A 1 485 ? -14.443 2.060 -16.945 1.00 94.44 485 LEU A CA 1
ATOM 4112 C C . LEU A 1 485 ? -15.770 2.397 -17.650 1.00 94.44 485 LEU A C 1
ATOM 4114 O O . LEU A 1 485 ? -16.423 3.367 -17.276 1.00 94.44 485 LEU A O 1
ATOM 4118 N N . GLU A 1 486 ? -16.180 1.611 -18.651 1.00 94.88 486 GLU A N 1
ATOM 4119 C CA . GLU A 1 486 ? -17.463 1.793 -19.348 1.00 94.88 486 GLU A CA 1
ATOM 4120 C C . GLU A 1 486 ? -18.646 1.235 -18.538 1.00 94.88 486 GLU A C 1
ATOM 4122 O O . GLU A 1 486 ? -19.800 1.601 -18.768 1.00 94.88 486 GLU A O 1
ATOM 4127 N N . GLY A 1 487 ? -18.373 0.340 -17.583 1.00 93.38 487 GLY A N 1
ATOM 4128 C CA . GLY A 1 487 ? -19.382 -0.254 -16.714 1.00 93.38 487 GLY A CA 1
ATOM 4129 C C . GLY A 1 487 ? -19.837 0.685 -15.594 1.00 93.38 487 GLY A C 1
ATOM 4130 O O . GLY A 1 487 ? -19.078 1.509 -15.091 1.00 93.38 487 GLY A O 1
ATOM 4131 N N . ALA A 1 488 ? -21.081 0.521 -15.138 1.00 95.56 488 ALA A N 1
ATOM 4132 C CA . ALA A 1 488 ? -21.533 1.147 -13.897 1.00 95.56 488 ALA A CA 1
ATOM 4133 C C . ALA A 1 488 ? -20.802 0.533 -12.689 1.00 95.56 488 ALA A C 1
ATOM 4135 O O . ALA A 1 488 ? -20.530 -0.669 -12.675 1.00 95.56 488 ALA A O 1
ATOM 4136 N N . LYS A 1 489 ? -20.520 1.342 -11.661 1.00 96.38 489 LYS A N 1
ATOM 4137 C CA . LYS A 1 489 ? -19.894 0.864 -10.420 1.00 96.38 489 LYS A CA 1
ATOM 4138 C C . LYS A 1 489 ? -20.772 -0.178 -9.722 1.00 96.38 489 LYS A C 1
ATOM 4140 O O . LYS A 1 489 ? -21.979 0.017 -9.559 1.00 96.38 489 LYS A O 1
ATOM 4145 N N . LEU A 1 490 ? -20.148 -1.265 -9.285 1.00 96.62 490 LEU A N 1
ATOM 4146 C CA . LEU A 1 490 ? -20.775 -2.393 -8.611 1.00 96.62 490 LEU A CA 1
ATOM 4147 C C . LEU A 1 490 ? -20.254 -2.516 -7.180 1.00 96.62 490 LEU A C 1
ATOM 4149 O O . LEU A 1 490 ? -19.101 -2.200 -6.897 1.00 96.62 490 LEU A O 1
ATOM 4153 N N . LEU A 1 491 ? -21.096 -3.008 -6.274 1.00 97.31 491 LEU A N 1
ATOM 4154 C CA . LEU A 1 491 ? -20.651 -3.383 -4.938 1.00 97.31 491 LEU A CA 1
ATOM 4155 C C . LEU A 1 491 ? -19.971 -4.752 -5.018 1.00 97.31 491 LEU A C 1
ATOM 4157 O O . LEU A 1 491 ? -20.633 -5.768 -5.223 1.00 97.31 491 LEU A O 1
ATOM 4161 N N . THR A 1 492 ? -18.653 -4.772 -4.855 1.00 96.81 492 THR A N 1
ATOM 4162 C CA . THR A 1 492 ? -17.840 -5.994 -4.854 1.00 96.81 492 THR A CA 1
ATOM 4163 C C . THR A 1 492 ? -17.511 -6.374 -3.418 1.00 96.81 492 THR A C 1
ATOM 4165 O O . THR A 1 492 ? -17.060 -5.533 -2.644 1.00 96.81 492 THR A O 1
ATOM 4168 N N . TYR A 1 493 ? -17.718 -7.628 -3.026 1.00 97.19 493 TYR A N 1
ATOM 4169 C CA . TYR A 1 493 ? -17.329 -8.096 -1.692 1.00 97.19 493 TYR A CA 1
ATOM 4170 C C . TYR A 1 493 ? -15.803 -8.253 -1.627 1.00 97.19 493 TYR A C 1
ATOM 4172 O O . TYR A 1 493 ? -15.241 -9.121 -2.296 1.00 97.19 493 TYR A O 1
ATOM 4180 N N . VAL A 1 494 ? -15.130 -7.434 -0.816 1.00 97.06 494 VAL A N 1
ATOM 4181 C CA . VAL A 1 494 ? -13.655 -7.411 -0.727 1.00 97.06 494 VAL A CA 1
ATOM 4182 C C . VAL A 1 494 ? -13.154 -8.130 0.521 1.00 97.06 494 VAL A C 1
ATOM 4184 O O . VAL A 1 494 ? -12.176 -8.872 0.460 1.00 97.06 494 VAL A O 1
ATOM 4187 N N . TYR A 1 495 ? -13.861 -7.972 1.641 1.00 97.94 495 TYR A N 1
ATOM 4188 C CA . TYR A 1 495 ? -13.485 -8.568 2.922 1.00 97.94 495 TYR A CA 1
ATOM 4189 C C . TYR A 1 495 ? -14.651 -9.323 3.547 1.00 97.94 495 TYR A C 1
ATOM 4191 O O . TYR A 1 495 ? -15.813 -8.960 3.365 1.00 97.94 495 TYR A O 1
ATOM 4199 N N . ALA A 1 496 ? -14.343 -10.374 4.300 1.00 97.94 496 ALA A N 1
ATOM 4200 C CA . ALA A 1 496 ? -15.333 -11.180 4.997 1.00 97.94 496 ALA A CA 1
ATOM 4201 C C . ALA A 1 496 ? -14.708 -11.908 6.189 1.00 97.94 496 ALA A C 1
ATOM 4203 O O . ALA A 1 496 ? -13.533 -12.279 6.144 1.00 97.94 496 ALA A O 1
ATOM 4204 N N . ASP A 1 497 ? -15.512 -12.166 7.221 1.00 97.62 497 ASP A N 1
ATOM 4205 C CA . ASP A 1 497 ? -15.121 -13.039 8.324 1.00 97.62 497 ASP A CA 1
ATOM 4206 C C . ASP A 1 497 ? -14.874 -14.477 7.847 1.00 97.62 497 ASP A C 1
ATOM 4208 O O . ASP A 1 497 ? -15.276 -14.889 6.752 1.00 97.62 497 ASP A O 1
ATOM 4212 N N . GLN A 1 498 ? -14.250 -15.286 8.701 1.00 95.81 498 GLN A N 1
ATOM 4213 C CA . GLN A 1 498 ? -13.928 -16.683 8.385 1.00 95.81 498 GLN A CA 1
ATOM 4214 C C . GLN A 1 498 ? -15.129 -17.512 7.900 1.00 95.81 498 GLN A C 1
ATOM 4216 O O . GLN A 1 498 ? -14.947 -18.380 7.043 1.00 95.81 498 GLN A O 1
ATOM 4221 N N . ASN A 1 499 ? -16.347 -17.240 8.385 1.00 95.19 499 ASN A N 1
ATOM 4222 C CA . ASN A 1 499 ? -17.544 -17.980 7.974 1.00 95.19 499 ASN A CA 1
ATOM 4223 C C . ASN A 1 499 ? -18.115 -17.505 6.628 1.00 95.19 499 ASN A C 1
ATOM 4225 O O . ASN A 1 499 ? -18.845 -18.255 5.970 1.00 95.19 499 ASN A O 1
ATOM 4229 N N . SER A 1 500 ? -17.759 -16.292 6.200 1.00 96.38 500 SER A N 1
ATOM 4230 C CA . SER A 1 500 ? -18.323 -15.617 5.025 1.00 96.38 500 SER A CA 1
ATOM 4231 C C . SER A 1 500 ? -17.322 -15.431 3.882 1.00 96.38 500 SER A C 1
ATOM 4233 O O . SER A 1 500 ? -17.665 -14.828 2.871 1.00 96.38 500 SER A O 1
ATOM 4235 N N . LYS A 1 501 ? -16.117 -16.017 3.967 1.00 96.19 501 LYS A N 1
ATOM 4236 C CA . LYS A 1 501 ? -15.071 -15.947 2.921 1.00 96.19 501 LYS A CA 1
ATOM 4237 C C . LYS A 1 501 ? -15.535 -16.306 1.507 1.00 96.19 501 LYS A C 1
ATOM 4239 O O . LYS A 1 501 ? -14.953 -15.832 0.542 1.00 96.19 501 LYS A O 1
ATOM 4244 N N . PHE A 1 502 ? -16.583 -17.121 1.373 1.00 96.00 502 PHE A N 1
ATOM 4245 C CA . PHE A 1 502 ? -17.154 -17.485 0.070 1.00 96.00 502 PHE A CA 1
ATOM 4246 C C . PHE A 1 502 ? -17.794 -16.305 -0.683 1.00 96.00 502 PHE A C 1
ATOM 4248 O O . PHE A 1 502 ? -18.121 -16.470 -1.854 1.00 96.00 502 PHE A O 1
ATOM 4255 N N . LEU A 1 503 ? -18.027 -15.170 -0.012 1.00 96.50 503 LEU A N 1
ATOM 4256 C CA . LEU A 1 503 ? -18.556 -13.953 -0.625 1.00 96.50 503 LEU A CA 1
ATOM 4257 C C . LEU A 1 503 ? -17.480 -13.160 -1.367 1.00 96.50 503 LEU A C 1
ATOM 4259 O O . LEU A 1 503 ? -17.818 -12.436 -2.293 1.00 96.50 503 LEU A O 1
ATOM 4263 N N . ILE A 1 504 ? -16.207 -13.279 -0.979 1.00 96.56 504 ILE A N 1
ATOM 4264 C CA . ILE A 1 504 ? -15.123 -12.457 -1.531 1.00 96.56 504 ILE A CA 1
ATOM 4265 C C . ILE A 1 504 ? -15.042 -12.654 -3.053 1.00 96.56 504 ILE A C 1
ATOM 4267 O O . ILE A 1 504 ? -14.999 -13.785 -3.537 1.00 96.56 504 ILE A O 1
ATOM 4271 N N . GLY A 1 505 ? -15.044 -11.545 -3.796 1.00 95.00 505 GLY A N 1
ATOM 4272 C CA . GLY A 1 505 ? -15.043 -11.511 -5.261 1.00 95.00 505 GLY A CA 1
ATOM 4273 C C . GLY A 1 505 ? -16.425 -11.604 -5.918 1.00 95.00 505 GLY A C 1
ATOM 4274 O O . GLY A 1 505 ? -16.521 -11.502 -7.138 1.00 95.00 505 GLY A O 1
ATOM 4275 N N . GLN A 1 506 ? -17.506 -11.783 -5.150 1.00 96.00 506 GLN A N 1
ATOM 4276 C CA . GLN A 1 506 ? -18.864 -11.686 -5.688 1.00 96.00 506 GLN A CA 1
ATOM 4277 C C . GLN A 1 506 ? -19.244 -10.218 -5.927 1.00 96.00 506 GLN A C 1
ATOM 4279 O O . GLN A 1 506 ? -18.772 -9.321 -5.227 1.00 96.00 506 GLN A O 1
ATOM 4284 N N . ASN A 1 507 ? -20.131 -9.985 -6.894 1.00 95.75 507 ASN A N 1
ATOM 4285 C CA . ASN A 1 507 ? -20.633 -8.655 -7.237 1.00 95.75 507 ASN A CA 1
ATOM 4286 C C . ASN A 1 507 ? -22.129 -8.572 -6.938 1.00 95.75 507 ASN A C 1
ATOM 4288 O O . ASN A 1 507 ? -22.884 -9.502 -7.230 1.00 95.75 507 ASN A O 1
ATOM 4292 N N . LEU A 1 508 ? -22.560 -7.440 -6.397 1.00 95.88 508 LEU A N 1
ATOM 4293 C CA . LEU A 1 508 ? -23.959 -7.075 -6.252 1.00 95.88 508 LEU A CA 1
ATOM 4294 C C . LEU A 1 508 ? -24.305 -6.062 -7.351 1.00 95.88 508 LEU A C 1
ATOM 4296 O O . LEU A 1 508 ? -23.598 -5.073 -7.534 1.00 95.88 508 LEU A O 1
ATOM 4300 N N . LEU A 1 509 ? -25.361 -6.340 -8.117 1.00 94.19 509 LEU A N 1
ATOM 4301 C CA . LEU A 1 509 ? -25.796 -5.490 -9.227 1.00 94.19 509 LEU A CA 1
ATOM 4302 C C . LEU A 1 509 ? -26.480 -4.211 -8.710 1.00 94.19 509 LEU A C 1
ATOM 4304 O O . LEU A 1 509 ? -27.145 -4.267 -7.670 1.00 94.19 509 LEU A O 1
ATOM 4308 N N . PRO A 1 510 ? -26.391 -3.073 -9.428 1.00 92.12 510 PRO A N 1
ATOM 4309 C CA . PRO A 1 510 ? -27.011 -1.823 -9.004 1.00 92.12 510 PRO A CA 1
ATOM 4310 C C . PRO A 1 510 ? -28.520 -2.012 -8.857 1.00 92.12 510 PRO A C 1
ATOM 4312 O O . PRO A 1 510 ? -29.114 -2.834 -9.552 1.00 92.12 510 PRO A O 1
ATOM 4315 N N . GLU A 1 511 ? -29.132 -1.294 -7.915 1.00 86.06 511 GLU A N 1
ATOM 4316 C CA . GLU A 1 511 ? -30.573 -1.385 -7.599 1.00 86.06 511 GLU A CA 1
ATOM 4317 C C . GLU A 1 511 ? -31.046 -2.759 -7.087 1.00 86.06 511 GLU A C 1
ATOM 4319 O O . GLU A 1 511 ? -32.215 -2.933 -6.737 1.00 86.06 511 GLU A O 1
ATOM 4324 N N . THR A 1 512 ? -30.137 -3.729 -6.975 1.00 85.75 512 THR A N 1
ATOM 4325 C CA . THR A 1 512 ? -30.424 -5.081 -6.506 1.00 85.75 512 THR A CA 1
ATOM 4326 C C . THR A 1 512 ? -29.833 -5.223 -5.112 1.00 85.75 512 THR A C 1
ATOM 4328 O O . THR A 1 512 ? -28.622 -5.142 -4.936 1.00 85.75 512 THR A O 1
ATOM 4331 N N . GLY A 1 513 ? -30.665 -5.423 -4.091 1.00 87.31 513 GLY A N 1
ATOM 4332 C CA . GLY A 1 513 ? -30.180 -5.473 -2.711 1.00 87.31 513 GLY A CA 1
ATOM 4333 C C . GLY A 1 513 ? -30.471 -4.210 -1.912 1.00 87.31 513 GLY A C 1
ATOM 4334 O O . GLY A 1 513 ? -30.354 -3.091 -2.401 1.00 87.31 513 GLY A O 1
ATOM 4335 N N . VAL A 1 514 ? -30.772 -4.393 -0.628 1.00 95.06 514 VAL A N 1
ATOM 4336 C CA . VAL A 1 514 ? -30.908 -3.277 0.324 1.00 95.06 514 VAL A CA 1
ATOM 4337 C C . VAL A 1 514 ? -29.547 -2.663 0.690 1.00 95.06 514 VAL A C 1
ATOM 4339 O O . VAL A 1 514 ? -29.474 -1.555 1.207 1.00 95.06 514 VAL A O 1
ATOM 4342 N N . THR A 1 515 ? -28.442 -3.340 0.379 1.00 96.12 515 THR A N 1
ATOM 4343 C CA . THR A 1 515 ? -27.079 -2.860 0.651 1.00 96.12 515 THR A CA 1
ATOM 4344 C C . THR A 1 515 ? -26.769 -1.535 -0.052 1.00 96.12 515 THR A C 1
ATOM 4346 O O . THR A 1 515 ? -26.147 -0.666 0.550 1.00 96.12 515 THR A O 1
ATOM 4349 N N . TYR A 1 516 ? -27.252 -1.337 -1.285 1.00 95.69 516 TYR A N 1
ATOM 4350 C CA . TYR A 1 516 ? -27.086 -0.078 -2.022 1.00 95.69 516 TYR A CA 1
ATOM 4351 C C . TYR A 1 516 ? -27.799 1.101 -1.369 1.00 95.69 516 TYR A C 1
ATOM 4353 O O . TYR A 1 516 ? -27.324 2.232 -1.450 1.00 95.69 516 TYR A O 1
ATOM 4361 N N . ASP A 1 517 ? -28.929 0.844 -0.709 1.00 94.88 517 ASP A N 1
ATOM 4362 C CA . ASP A 1 517 ? -29.686 1.898 -0.045 1.00 94.88 517 ASP A CA 1
ATOM 4363 C C . ASP A 1 517 ? -28.861 2.529 1.092 1.00 94.88 517 ASP A C 1
ATOM 4365 O O . ASP A 1 517 ? -29.066 3.698 1.400 1.00 94.88 517 ASP A O 1
ATOM 4369 N N . ALA A 1 518 ? -27.893 1.805 1.674 1.00 94.69 518 ALA A N 1
ATOM 4370 C CA . ALA A 1 518 ? -27.032 2.333 2.733 1.00 94.69 518 ALA A CA 1
ATOM 4371 C C . ALA A 1 518 ? -26.095 3.450 2.240 1.00 94.69 518 ALA A C 1
ATOM 4373 O O . ALA A 1 518 ? -25.638 4.248 3.051 1.00 94.69 518 ALA A O 1
ATOM 4374 N N . LEU A 1 519 ? -25.815 3.508 0.931 1.00 94.75 519 LEU A N 1
ATOM 4375 C CA . LEU A 1 519 ? -24.992 4.549 0.306 1.00 94.75 519 LEU A CA 1
ATOM 4376 C C . LEU A 1 519 ? -25.808 5.740 -0.206 1.00 94.75 519 LEU A C 1
ATOM 4378 O O . LEU A 1 519 ? -25.224 6.752 -0.594 1.00 94.75 519 LEU A O 1
ATOM 4382 N N . LYS A 1 520 ? -27.143 5.639 -0.234 1.00 93.19 520 LYS A N 1
ATOM 4383 C CA . LYS A 1 520 ? -27.993 6.755 -0.653 1.00 93.19 520 LYS A CA 1
ATOM 4384 C C . LYS A 1 520 ? -27.911 7.861 0.389 1.00 93.19 520 LYS A C 1
ATOM 4386 O O . LYS A 1 520 ? -27.958 7.602 1.590 1.00 93.19 520 LYS A O 1
ATOM 4391 N N . GLU A 1 521 ? -27.801 9.099 -0.081 1.00 88.19 521 GLU A N 1
ATOM 4392 C CA . GLU A 1 521 ? -27.835 10.248 0.815 1.00 88.19 521 GLU A CA 1
ATOM 4393 C C . GLU A 1 521 ? -29.173 10.268 1.569 1.00 88.19 521 GLU A C 1
ATOM 4395 O O . GLU A 1 521 ? -30.222 10.008 0.962 1.00 88.19 521 GLU A O 1
ATOM 4400 N N . PRO A 1 522 ? -29.155 10.528 2.889 1.00 85.69 522 PRO A N 1
ATOM 4401 C CA . PRO A 1 522 ? -30.372 10.577 3.680 1.00 85.69 522 PRO A CA 1
ATOM 4402 C C . PRO A 1 522 ? -31.300 11.644 3.099 1.00 85.69 522 PRO A C 1
ATOM 4404 O O . PRO A 1 522 ? -30.944 12.821 3.022 1.00 85.69 522 PRO A O 1
ATOM 4407 N N . GLN A 1 523 ? -32.488 11.225 2.661 1.00 84.56 523 GLN A N 1
ATOM 4408 C CA . GLN A 1 523 ? -33.505 12.163 2.206 1.00 84.56 523 GLN A CA 1
ATOM 4409 C C . GLN A 1 523 ? -34.011 12.960 3.417 1.00 84.56 523 GLN A C 1
ATOM 4411 O O . GLN A 1 523 ? -34.245 12.355 4.468 1.00 84.56 523 GLN A O 1
ATOM 4416 N N . PRO A 1 524 ? -34.165 14.292 3.302 1.00 84.56 524 PRO A N 1
ATOM 4417 C CA . PRO A 1 524 ? -34.772 15.083 4.363 1.00 84.56 524 PRO A CA 1
ATOM 4418 C C . PRO A 1 524 ? -36.182 14.556 4.632 1.00 84.56 524 PRO A C 1
ATOM 4420 O O . PRO A 1 524 ? -36.914 14.217 3.697 1.00 84.56 524 PRO A O 1
ATOM 4423 N N . ASP A 1 525 ? -36.550 14.454 5.906 1.00 83.62 525 ASP A N 1
ATOM 4424 C CA . ASP A 1 525 ? -37.905 14.067 6.281 1.00 83.62 525 ASP A CA 1
ATOM 4425 C C . ASP A 1 525 ? -38.929 15.152 5.875 1.00 83.62 525 ASP A C 1
ATOM 4427 O O . ASP A 1 525 ? -38.573 16.237 5.407 1.00 83.62 525 ASP A O 1
ATOM 4431 N N . GLU A 1 526 ? -40.228 14.885 6.056 1.00 85.31 526 GLU A N 1
ATOM 4432 C CA . GLU A 1 526 ? -41.294 15.864 5.767 1.00 85.31 526 GLU A CA 1
ATOM 4433 C C . GLU A 1 526 ? -41.142 17.180 6.563 1.00 85.31 526 GLU A C 1
ATOM 4435 O O . GLU A 1 526 ? -41.752 18.189 6.204 1.00 85.31 526 GLU A O 1
ATOM 4440 N N . ASN A 1 527 ? -40.307 17.193 7.611 1.00 84.12 527 ASN A N 1
ATOM 4441 C CA . ASN A 1 527 ? -39.996 18.363 8.430 1.00 84.12 527 ASN A CA 1
ATOM 4442 C C . ASN A 1 527 ? -38.703 19.084 7.998 1.00 84.12 527 ASN A C 1
ATOM 4444 O O . ASN A 1 527 ? -38.375 20.127 8.565 1.00 84.12 527 ASN A O 1
ATOM 4448 N N . GLY A 1 528 ? -37.980 18.571 6.998 1.00 83.12 528 GLY A N 1
ATOM 4449 C CA . GLY A 1 528 ? -36.700 19.109 6.536 1.00 83.12 528 GLY A CA 1
ATOM 4450 C C . GLY A 1 528 ? -35.496 18.746 7.414 1.00 83.12 528 GLY A C 1
ATOM 4451 O O . GLY A 1 528 ? -34.396 19.239 7.156 1.00 83.12 528 GLY A O 1
ATOM 4452 N N . GLU A 1 529 ? -35.661 17.896 8.430 1.00 79.56 529 GLU A N 1
ATOM 4453 C CA . GLU A 1 529 ? -34.560 17.376 9.235 1.00 79.56 529 GLU A CA 1
ATOM 4454 C C . GLU A 1 529 ? -33.902 16.192 8.513 1.00 79.56 529 GLU A C 1
ATOM 4456 O O . GLU A 1 529 ? -34.511 15.160 8.220 1.00 79.56 529 GLU A O 1
ATOM 4461 N N . VAL A 1 530 ? -32.610 16.341 8.209 1.00 74.88 530 VAL A N 1
ATOM 4462 C CA . VAL A 1 530 ? -31.787 15.258 7.664 1.00 74.88 530 VAL A CA 1
ATOM 4463 C C . VAL A 1 530 ? -31.422 14.328 8.816 1.00 74.88 530 VAL A C 1
ATOM 4465 O O . VAL A 1 530 ? -30.431 14.536 9.519 1.00 74.88 530 VAL A O 1
ATOM 4468 N N . ILE A 1 531 ? -32.237 13.300 9.041 1.00 70.69 531 ILE A N 1
ATOM 4469 C CA . ILE A 1 531 ? -31.906 12.242 9.995 1.00 70.69 531 ILE A CA 1
ATOM 4470 C C . ILE A 1 531 ? -30.748 11.446 9.388 1.00 70.69 531 ILE A C 1
ATOM 4472 O O . ILE A 1 531 ? -30.938 10.701 8.427 1.00 70.69 531 ILE A O 1
ATOM 4476 N N . GLN A 1 532 ? -29.537 11.600 9.935 1.00 71.25 532 GLN A N 1
ATOM 4477 C CA . GLN A 1 532 ? -28.430 10.698 9.618 1.00 71.25 532 GLN A CA 1
ATOM 4478 C C . GLN A 1 532 ? -28.867 9.278 9.973 1.00 71.25 532 GLN A C 1
ATOM 4480 O O . GLN A 1 532 ? -28.981 8.911 11.142 1.00 71.25 532 GLN A O 1
ATOM 4485 N N . THR A 1 533 ? -29.166 8.478 8.955 1.00 72.31 533 THR A N 1
ATOM 4486 C CA . THR A 1 533 ? -29.494 7.074 9.153 1.00 72.31 533 THR A CA 1
ATOM 4487 C C . THR A 1 533 ? -28.232 6.367 9.623 1.00 72.31 533 THR A C 1
ATOM 4489 O O . THR A 1 533 ? -27.227 6.375 8.909 1.00 72.31 533 THR A O 1
ATOM 4492 N N . ASN A 1 534 ? -28.284 5.720 10.789 1.00 86.69 534 ASN A N 1
ATOM 4493 C CA . ASN A 1 534 ? -27.212 4.873 11.327 1.00 86.69 534 ASN A CA 1
ATOM 4494 C C . ASN A 1 534 ? -27.030 3.587 10.486 1.00 86.69 534 ASN A C 1
ATOM 4496 O O . ASN A 1 534 ? -26.868 2.507 11.036 1.00 86.69 534 ASN A O 1
ATOM 4500 N N . GLY A 1 535 ? -27.126 3.648 9.160 1.00 93.94 535 GLY A N 1
ATOM 4501 C CA . GLY A 1 535 ? -27.259 2.489 8.282 1.00 93.94 535 GLY A CA 1
ATOM 4502 C C . GLY A 1 535 ? -28.685 1.934 8.198 1.00 93.94 535 GLY A C 1
ATOM 4503 O O . GLY A 1 535 ? -29.632 2.476 8.770 1.00 93.94 535 GLY A O 1
ATOM 4504 N N . ILE A 1 536 ? -28.834 0.831 7.464 1.00 96.50 536 ILE A N 1
ATOM 4505 C CA . ILE A 1 536 ? -30.121 0.188 7.185 1.00 96.50 536 ILE A CA 1
ATOM 4506 C C . ILE A 1 536 ? -30.211 -1.136 7.915 1.00 96.50 536 ILE A C 1
ATOM 4508 O O . ILE A 1 536 ? -29.478 -2.080 7.614 1.00 96.50 536 ILE A O 1
ATOM 4512 N N . TYR A 1 537 ? -31.143 -1.208 8.861 1.00 97.62 537 TYR A N 1
ATOM 4513 C CA . TYR A 1 537 ? -31.408 -2.401 9.649 1.00 97.62 537 TYR A CA 1
ATOM 4514 C C . TYR A 1 537 ? -32.711 -3.082 9.230 1.00 97.62 537 TYR A C 1
ATOM 4516 O O . TYR A 1 537 ? -33.779 -2.472 9.225 1.00 97.62 537 TYR A O 1
ATOM 4524 N N . ILE A 1 538 ? -32.627 -4.381 8.959 1.00 97.94 538 ILE A N 1
ATOM 4525 C CA . ILE A 1 538 ? -33.761 -5.253 8.670 1.00 97.94 538 ILE A CA 1
ATOM 4526 C C . ILE A 1 538 ? -33.813 -6.324 9.753 1.00 97.94 538 ILE A C 1
ATOM 4528 O O . ILE A 1 538 ? -32.972 -7.223 9.796 1.00 97.94 538 ILE A O 1
ATOM 4532 N N . SER A 1 539 ? -34.827 -6.257 10.618 1.00 97.75 539 SER A N 1
ATOM 4533 C CA . SER A 1 539 ? -35.005 -7.233 11.702 1.00 97.75 539 SER A CA 1
ATOM 4534 C C . SER A 1 539 ? -35.347 -8.636 11.209 1.00 97.75 539 SER A C 1
ATOM 4536 O O . SER A 1 539 ? -34.955 -9.614 11.837 1.00 97.75 539 SER A O 1
ATOM 4538 N N . ASN A 1 540 ? -36.065 -8.744 10.088 1.00 97.50 540 ASN A N 1
ATOM 4539 C CA . ASN A 1 540 ? -36.443 -10.019 9.493 1.00 97.50 540 ASN A CA 1
ATOM 4540 C C . ASN A 1 540 ? -36.254 -9.977 7.977 1.00 97.50 540 ASN A C 1
ATOM 4542 O O . ASN A 1 540 ? -37.082 -9.424 7.251 1.00 97.50 540 ASN A O 1
ATOM 4546 N N . VAL A 1 541 ? -35.176 -10.606 7.515 1.00 97.50 541 VAL A N 1
ATOM 4547 C CA . VAL A 1 541 ? -34.773 -10.598 6.102 1.00 97.50 541 VAL A CA 1
ATOM 4548 C C . VAL A 1 541 ? -35.788 -11.246 5.157 1.00 97.50 541 VAL A C 1
ATOM 4550 O O . VAL A 1 541 ? -35.844 -10.876 3.995 1.00 97.50 541 VAL A O 1
ATOM 4553 N N . VAL A 1 542 ? -36.646 -12.154 5.641 1.00 96.31 542 VAL A N 1
ATOM 4554 C CA . VAL A 1 542 ? -37.653 -12.832 4.801 1.00 96.31 542 VAL A CA 1
ATOM 4555 C C . VAL A 1 542 ? -38.799 -11.900 4.417 1.00 96.31 542 VAL A C 1
ATOM 4557 O O . VAL A 1 542 ? -39.471 -12.121 3.413 1.00 96.31 542 VAL A O 1
ATOM 4560 N N . LYS A 1 543 ? -39.044 -10.852 5.213 1.00 96.69 543 LYS A N 1
ATOM 4561 C CA . LYS A 1 543 ? -40.098 -9.872 4.922 1.00 96.69 543 LYS A CA 1
ATOM 4562 C C . LYS A 1 543 ? -39.687 -8.858 3.858 1.00 96.69 543 LYS A C 1
ATOM 4564 O O . LYS A 1 543 ? -40.561 -8.196 3.310 1.00 96.69 543 LYS A O 1
ATOM 4569 N N . GLU A 1 544 ? -38.391 -8.722 3.595 1.00 97.06 544 GLU A N 1
ATOM 4570 C CA . GLU A 1 544 ? -37.851 -7.746 2.657 1.00 97.06 544 GLU A CA 1
ATOM 4571 C C . GLU A 1 544 ? -37.420 -8.460 1.363 1.00 97.06 544 GLU A C 1
ATOM 4573 O O . GLU A 1 544 ? -36.354 -9.080 1.329 1.00 97.06 544 GLU A O 1
ATOM 4578 N N . PRO A 1 545 ? -38.229 -8.398 0.286 1.00 95.94 545 PRO A N 1
ATOM 4579 C CA . PRO A 1 545 ? -37.958 -9.123 -0.957 1.00 95.94 545 PRO A CA 1
ATOM 4580 C C . PRO A 1 545 ? -36.693 -8.644 -1.675 1.00 95.94 545 PRO A C 1
ATOM 4582 O O . PRO A 1 545 ? -36.188 -9.346 -2.547 1.00 95.94 545 PRO A O 1
ATOM 4585 N N . ARG A 1 546 ? -36.171 -7.463 -1.322 1.00 96.31 546 ARG A N 1
ATOM 4586 C CA . ARG A 1 546 ? -34.943 -6.916 -1.903 1.00 96.31 546 ARG A CA 1
ATOM 4587 C C . ARG A 1 546 ? -33.670 -7.530 -1.320 1.00 96.31 546 ARG A C 1
ATOM 4589 O O . ARG A 1 546 ? -32.599 -7.220 -1.822 1.00 96.31 546 ARG A O 1
ATOM 4596 N N . ILE A 1 547 ? -33.730 -8.366 -0.279 1.00 97.00 547 ILE A N 1
ATOM 4597 C CA . ILE A 1 547 ? -32.537 -9.063 0.228 1.00 97.00 547 ILE A CA 1
ATOM 4598 C C . ILE A 1 547 ? -32.048 -10.093 -0.799 1.00 97.00 547 ILE A C 1
ATOM 4600 O O . ILE A 1 547 ? -32.789 -10.981 -1.216 1.00 97.00 547 ILE A O 1
ATOM 4604 N N . VAL A 1 548 ? -30.767 -10.009 -1.160 1.00 96.25 548 VAL A N 1
ATOM 4605 C CA . VAL A 1 548 ? -30.110 -10.970 -2.053 1.00 96.25 548 VAL A CA 1
ATOM 4606 C C . VAL A 1 548 ? -29.402 -12.039 -1.220 1.00 96.25 548 VAL A C 1
ATOM 4608 O O . VAL A 1 548 ? -28.564 -11.732 -0.375 1.00 96.25 548 VAL A O 1
ATOM 4611 N N . TYR A 1 549 ? -29.728 -13.309 -1.469 1.00 95.94 549 TYR A N 1
ATOM 4612 C CA . TYR A 1 549 ? -29.080 -14.458 -0.835 1.00 95.94 549 TYR A CA 1
ATOM 4613 C C . TYR A 1 549 ? -28.152 -15.160 -1.830 1.00 95.94 549 TYR A C 1
ATOM 4615 O O . TYR A 1 549 ? -28.615 -15.705 -2.825 1.00 95.94 549 TYR A O 1
ATOM 4623 N N . HIS A 1 550 ? -26.857 -15.241 -1.523 1.00 93.81 550 HIS A N 1
ATOM 4624 C CA . HIS A 1 550 ? -25.853 -15.843 -2.421 1.00 93.81 550 HIS A CA 1
ATOM 4625 C C . HIS A 1 550 ? -25.868 -17.377 -2.496 1.00 93.81 550 HIS A C 1
ATOM 4627 O O . HIS A 1 550 ? -25.232 -17.963 -3.366 1.00 93.81 550 HIS A O 1
ATOM 4633 N N . LYS A 1 551 ? -26.554 -18.059 -1.569 1.00 91.56 551 LYS A N 1
ATOM 4634 C CA . LYS A 1 551 ? -26.655 -19.533 -1.554 1.00 91.56 551 LYS A CA 1
ATOM 4635 C C . LYS A 1 551 ? -28.096 -20.006 -1.432 1.00 91.56 551 LYS A C 1
ATOM 4637 O O . LYS A 1 551 ? -28.654 -20.566 -2.364 1.00 91.56 551 LYS A O 1
ATOM 4642 N N . TRP A 1 552 ? -28.685 -19.793 -0.260 1.00 93.31 552 TRP A N 1
ATOM 4643 C CA . TRP A 1 552 ? -30.041 -20.221 0.068 1.00 93.31 552 TRP A CA 1
ATOM 4644 C C . TRP A 1 552 ? -30.679 -19.158 0.964 1.00 93.31 552 TRP A C 1
ATOM 4646 O O . TRP A 1 552 ? -29.958 -18.584 1.792 1.00 93.31 552 TRP A O 1
ATOM 4656 N N . PRO A 1 553 ? -31.995 -18.916 0.856 1.00 95.69 553 PRO A N 1
ATOM 4657 C CA . PRO A 1 553 ? -32.715 -18.073 1.800 1.00 95.69 553 PRO A CA 1
ATOM 4658 C C . PRO A 1 553 ? -32.539 -18.576 3.236 1.00 95.69 553 PRO A C 1
ATOM 4660 O O . PRO A 1 553 ? -32.657 -19.772 3.510 1.00 95.69 553 PRO A O 1
ATOM 4663 N N . LYS A 1 554 ? -32.242 -17.661 4.159 1.00 96.75 554 LYS A N 1
ATOM 4664 C CA . LYS A 1 554 ? -32.034 -17.952 5.585 1.00 96.75 554 LYS A CA 1
ATOM 4665 C C . LYS A 1 554 ? -32.821 -16.976 6.453 1.00 96.75 554 LYS A C 1
ATOM 4667 O O . LYS A 1 554 ? -33.006 -15.822 6.074 1.00 96.75 554 LYS A O 1
ATOM 4672 N N . LEU A 1 555 ? -33.235 -17.444 7.631 1.00 97.56 555 LEU A N 1
ATOM 4673 C CA . LEU A 1 555 ? -33.862 -16.623 8.670 1.00 97.56 555 LEU A CA 1
ATOM 4674 C C . LEU A 1 555 ? -32.807 -15.828 9.446 1.00 97.56 555 LEU A C 1
ATOM 4676 O O . LEU A 1 555 ? -31.722 -16.348 9.711 1.00 97.56 555 LEU A O 1
ATOM 4680 N N . GLY A 1 556 ? -33.129 -14.599 9.836 1.00 97.75 556 GLY A N 1
ATOM 4681 C CA . GLY A 1 556 ? -32.253 -13.740 10.630 1.00 97.75 556 GLY A CA 1
ATOM 4682 C C . GLY A 1 556 ? -32.518 -12.255 10.395 1.00 97.75 556 GLY A C 1
ATOM 4683 O O . GLY A 1 556 ? -33.539 -11.872 9.818 1.00 97.75 556 GLY A O 1
ATOM 4684 N N . ALA A 1 557 ? -31.564 -11.441 10.825 1.00 98.31 557 ALA A N 1
ATOM 4685 C CA . ALA A 1 557 ? -31.528 -10.001 10.628 1.00 98.31 557 ALA A CA 1
ATOM 4686 C C . ALA A 1 557 ? -30.305 -9.609 9.788 1.00 98.31 557 ALA A C 1
ATOM 4688 O O . ALA A 1 557 ? -29.310 -10.338 9.748 1.00 98.31 557 ALA A O 1
ATOM 4689 N N . TYR A 1 558 ? -30.390 -8.452 9.140 1.00 98.38 558 TYR A N 1
ATOM 4690 C CA . TYR A 1 558 ? -29.334 -7.871 8.314 1.00 98.38 558 TYR A CA 1
ATOM 4691 C C . TYR A 1 558 ? -29.152 -6.397 8.673 1.00 98.38 558 TYR A C 1
ATOM 4693 O O . TYR A 1 558 ? -30.129 -5.692 8.930 1.00 98.38 558 TYR A O 1
ATOM 4701 N N . TYR A 1 559 ? -27.908 -5.933 8.708 1.00 98.31 559 TYR A N 1
ATOM 4702 C CA . TYR A 1 559 ? -27.561 -4.552 9.001 1.00 98.31 559 TYR A CA 1
ATOM 4703 C C . TYR A 1 559 ? -26.442 -4.088 8.069 1.00 98.31 559 TYR A C 1
ATOM 4705 O O . TYR A 1 559 ? -25.367 -4.683 8.053 1.00 98.31 559 TYR A O 1
ATOM 4713 N N . ALA A 1 560 ? -26.699 -3.038 7.294 1.00 98.12 560 ALA A N 1
ATOM 4714 C CA . ALA A 1 560 ? -25.732 -2.428 6.388 1.00 98.12 560 ALA A CA 1
ATOM 4715 C C . ALA A 1 560 ? -25.371 -1.025 6.877 1.00 98.12 560 ALA A C 1
ATOM 4717 O O . ALA A 1 560 ? -26.245 -0.166 6.990 1.00 98.12 560 ALA A O 1
ATOM 4718 N N . ILE A 1 561 ? -24.093 -0.795 7.160 1.00 97.88 561 ILE A N 1
ATOM 4719 C CA . ILE A 1 561 ? -23.561 0.475 7.653 1.00 97.88 561 ILE A CA 1
ATOM 4720 C C . ILE A 1 561 ? -22.701 1.099 6.545 1.00 97.88 561 ILE A C 1
ATOM 4722 O O . ILE A 1 561 ? -21.770 0.437 6.077 1.00 97.88 561 ILE A O 1
ATOM 4726 N N . PRO A 1 562 ? -22.963 2.347 6.117 1.00 97.62 562 PRO A N 1
ATOM 4727 C CA . PRO A 1 562 ? -22.074 3.030 5.187 1.00 97.62 562 PRO A CA 1
ATOM 4728 C C . PRO A 1 562 ? -20.715 3.275 5.843 1.00 97.62 562 PRO A C 1
ATOM 4730 O O . PRO A 1 562 ? -20.627 3.861 6.920 1.00 97.62 562 PRO A O 1
ATOM 4733 N N . LEU A 1 563 ? -19.654 2.838 5.175 1.00 97.69 563 LEU A N 1
ATOM 4734 C CA . LEU A 1 563 ? -18.274 3.144 5.525 1.00 97.69 563 LEU A CA 1
ATOM 4735 C C . LEU A 1 563 ? -17.726 4.023 4.403 1.00 97.69 563 LEU A C 1
ATOM 4737 O O . LEU A 1 563 ? -17.168 3.552 3.417 1.00 97.69 563 LEU A O 1
ATOM 4741 N N . ILE A 1 564 ? -17.970 5.321 4.535 1.00 97.00 564 ILE A N 1
ATOM 4742 C CA . ILE A 1 564 ? -17.581 6.332 3.557 1.00 97.00 564 ILE A CA 1
ATOM 4743 C C . ILE A 1 564 ? -16.522 7.206 4.206 1.00 97.00 564 ILE A C 1
ATOM 4745 O O . ILE A 1 564 ? -16.741 7.706 5.308 1.00 97.00 564 ILE A O 1
ATOM 4749 N N . TYR A 1 565 ? -15.401 7.400 3.521 1.00 97.50 565 TYR A N 1
ATOM 4750 C CA . TYR A 1 565 ? -14.330 8.253 4.014 1.00 97.50 565 TYR A CA 1
ATOM 4751 C C . TYR A 1 565 ? -13.690 9.060 2.881 1.00 97.50 565 TYR A C 1
ATOM 4753 O O . TYR A 1 565 ? -13.775 8.699 1.702 1.00 97.50 565 TYR A O 1
ATOM 4761 N N . GLN A 1 566 ? -13.079 10.183 3.242 1.00 97.94 566 GLN A N 1
ATOM 4762 C CA . GLN A 1 566 ? -12.400 11.090 2.326 1.00 97.94 566 GLN A CA 1
ATOM 4763 C C . GLN A 1 566 ? -10.929 10.702 2.191 1.00 97.94 566 GLN A C 1
ATOM 4765 O O . GLN A 1 566 ? -10.095 11.050 3.027 1.00 97.94 566 GLN A O 1
ATOM 4770 N N . SER A 1 567 ? -10.608 9.964 1.131 1.00 97.69 567 SER A N 1
ATOM 4771 C CA . SER A 1 567 ? -9.241 9.537 0.868 1.00 97.69 567 SER A CA 1
ATOM 4772 C C . SER A 1 567 ? -8.438 10.672 0.251 1.00 97.69 567 SER A C 1
ATOM 4774 O O . SER A 1 567 ? -8.874 11.281 -0.724 1.00 97.69 567 SER A O 1
ATOM 4776 N N . CYS A 1 568 ? -7.252 10.946 0.784 1.00 97.88 568 CYS A N 1
ATOM 4777 C CA . CYS A 1 568 ? -6.288 11.834 0.132 1.00 97.88 568 CYS A CA 1
ATOM 4778 C C . CYS A 1 568 ? -5.179 11.055 -0.580 1.00 97.88 568 CYS A C 1
ATOM 4780 O O . CYS A 1 568 ? -4.379 11.660 -1.277 1.00 97.88 568 CYS A O 1
ATOM 4782 N N . LEU A 1 569 ? -5.122 9.722 -0.465 1.00 96.44 569 LEU A N 1
ATOM 4783 C CA . LEU A 1 569 ? -4.017 8.927 -1.004 1.00 96.44 569 LEU A CA 1
ATOM 4784 C C . LEU A 1 569 ? -4.111 8.656 -2.520 1.00 96.44 569 LEU A C 1
ATOM 4786 O O . LEU A 1 569 ? -4.315 7.517 -2.943 1.00 96.44 569 LEU A O 1
ATOM 4790 N N . TYR A 1 570 ? -3.952 9.697 -3.341 1.00 96.25 570 TYR A N 1
ATOM 4791 C CA . TYR A 1 570 ? -3.904 9.615 -4.807 1.00 96.25 570 TYR A CA 1
ATOM 4792 C C . TYR A 1 570 ? -2.992 10.692 -5.419 1.00 96.25 570 TYR A C 1
ATOM 4794 O O . TYR A 1 570 ? -2.706 11.713 -4.794 1.00 96.25 570 TYR A O 1
ATOM 4802 N N . GLU A 1 571 ? -2.533 10.470 -6.656 1.00 96.19 571 GLU A N 1
ATOM 4803 C CA . GLU A 1 571 ? -1.465 11.264 -7.291 1.00 96.19 571 GLU A CA 1
ATOM 4804 C C . GLU A 1 571 ? -1.781 12.762 -7.403 1.00 96.19 571 GLU A C 1
ATOM 4806 O O . GLU A 1 571 ? -0.950 13.594 -7.051 1.00 96.19 571 GLU A O 1
ATOM 4811 N N . GLN A 1 572 ? -2.998 13.127 -7.817 1.00 96.81 572 GLN A N 1
ATOM 4812 C CA . GLN A 1 572 ? -3.384 14.539 -7.955 1.00 96.81 572 GLN A CA 1
ATOM 4813 C C . GLN A 1 572 ? -3.377 15.278 -6.607 1.00 96.81 572 GLN A C 1
ATOM 4815 O O . GLN A 1 572 ? -2.960 16.433 -6.545 1.00 96.81 572 GLN A O 1
ATOM 4820 N N . SER A 1 573 ? -3.803 14.623 -5.518 1.00 97.69 573 SER A N 1
ATOM 4821 C CA . SER A 1 573 ? -3.718 15.218 -4.179 1.00 97.69 573 SER A CA 1
ATOM 4822 C C . SER A 1 573 ? -2.277 15.374 -3.713 1.00 97.69 573 SER A C 1
ATOM 4824 O O . SER A 1 573 ? -1.989 16.302 -2.960 1.00 97.69 573 SER A O 1
ATOM 4826 N N . PHE A 1 574 ? -1.391 14.464 -4.108 1.00 98.00 574 PHE A N 1
ATOM 4827 C CA . PHE A 1 574 ? 0.024 14.545 -3.772 1.00 98.00 574 PHE A CA 1
ATOM 4828 C C . PHE A 1 574 ? 0.693 15.726 -4.486 1.00 98.00 574 PHE A C 1
ATOM 4830 O O . PHE A 1 574 ? 1.343 16.537 -3.831 1.00 98.00 574 PHE A O 1
ATOM 4837 N N . ASP A 1 575 ? 0.444 15.896 -5.787 1.00 97.44 575 ASP A N 1
ATOM 4838 C CA . ASP A 1 575 ? 0.972 17.020 -6.572 1.00 97.44 575 ASP A CA 1
ATOM 4839 C C . ASP A 1 575 ? 0.489 18.375 -6.035 1.00 97.44 575 ASP A C 1
ATOM 4841 O O . ASP A 1 575 ? 1.294 19.274 -5.780 1.00 97.44 575 ASP A O 1
ATOM 4845 N N . GLN A 1 576 ? -0.817 18.498 -5.773 1.00 97.62 576 GLN A N 1
ATOM 4846 C CA . GLN A 1 576 ? -1.383 19.696 -5.145 1.00 97.62 576 GLN A CA 1
ATOM 4847 C C . GLN A 1 576 ? -0.834 19.908 -3.732 1.00 97.62 576 GLN A C 1
ATOM 4849 O O . GLN A 1 576 ? -0.558 21.040 -3.342 1.00 97.62 576 GLN A O 1
ATOM 4854 N N . GLY A 1 577 ? -0.641 18.827 -2.972 1.00 97.75 577 GLY A N 1
ATOM 4855 C CA . GLY A 1 577 ? -0.054 18.864 -1.638 1.00 97.75 577 GLY A CA 1
ATOM 4856 C C . GLY A 1 577 ? 1.361 19.438 -1.642 1.00 97.75 577 GLY A C 1
ATOM 4857 O O . GLY A 1 577 ? 1.664 20.279 -0.801 1.00 97.75 577 GLY A O 1
ATOM 4858 N N . ILE A 1 578 ? 2.206 19.049 -2.603 1.00 97.75 578 ILE A N 1
ATOM 4859 C CA . ILE A 1 578 ? 3.560 19.603 -2.772 1.00 97.75 578 ILE A CA 1
ATOM 4860 C C . ILE A 1 578 ? 3.496 21.096 -3.077 1.00 97.75 578 ILE A C 1
ATOM 4862 O O . ILE A 1 578 ? 4.169 21.884 -2.410 1.00 97.75 578 ILE A O 1
ATOM 4866 N N . GLU A 1 579 ? 2.682 21.494 -4.056 1.00 97.56 579 GLU A N 1
ATOM 4867 C CA . GLU A 1 579 ? 2.565 22.892 -4.470 1.00 97.56 579 GLU A CA 1
ATOM 4868 C C . GLU A 1 579 ? 2.071 23.775 -3.315 1.00 97.56 579 GLU A C 1
ATOM 4870 O O . GLU A 1 579 ? 2.728 24.749 -2.936 1.00 97.56 579 GLU A O 1
ATOM 4875 N N . GLN A 1 580 ? 0.953 23.395 -2.695 1.00 97.50 580 GLN A N 1
ATOM 4876 C CA . GLN A 1 580 ? 0.338 24.139 -1.599 1.00 97.50 580 GLN A CA 1
ATOM 4877 C C . GLN A 1 580 ? 1.232 24.173 -0.354 1.00 97.50 580 GLN A C 1
ATOM 4879 O O . GLN A 1 580 ? 1.337 25.209 0.305 1.00 97.50 580 GLN A O 1
ATOM 4884 N N . ARG A 1 581 ? 1.912 23.067 -0.022 1.00 97.31 581 ARG A N 1
ATOM 4885 C CA . ARG A 1 581 ? 2.835 23.016 1.120 1.00 97.31 581 ARG A CA 1
ATOM 4886 C C . ARG A 1 581 ? 4.078 23.863 0.873 1.00 97.31 581 ARG A C 1
ATOM 4888 O O . ARG A 1 581 ? 4.515 24.546 1.794 1.00 97.31 581 ARG A O 1
ATOM 4895 N N . SER A 1 582 ? 4.617 23.859 -0.344 1.00 96.75 582 SER A N 1
ATOM 4896 C CA . SER A 1 582 ? 5.735 24.722 -0.733 1.00 96.75 582 SER A CA 1
ATOM 4897 C C . SER A 1 582 ? 5.361 26.204 -0.605 1.00 96.75 582 SER A C 1
ATOM 4899 O O . SER A 1 582 ? 6.054 26.963 0.074 1.00 96.75 582 SER A O 1
ATOM 4901 N N . GLN A 1 583 ? 4.196 26.600 -1.134 1.00 97.25 583 GLN A N 1
ATOM 4902 C CA . GLN A 1 583 ? 3.658 27.958 -0.976 1.00 97.25 583 GLN A CA 1
ATOM 4903 C C . GLN A 1 583 ? 3.454 28.328 0.502 1.00 97.25 583 GLN A C 1
ATOM 4905 O O . GLN A 1 583 ? 3.840 29.417 0.927 1.00 97.25 583 GLN A O 1
ATOM 4910 N N . TYR A 1 584 ? 2.904 27.411 1.305 1.00 97.06 584 TYR A N 1
ATOM 4911 C CA . TYR A 1 584 ? 2.735 27.600 2.746 1.00 97.06 584 TYR A CA 1
ATOM 4912 C C . TYR A 1 584 ? 4.072 27.822 3.464 1.00 97.06 584 TYR A C 1
ATOM 4914 O O . TYR A 1 584 ? 4.165 28.716 4.301 1.00 97.06 584 TYR A O 1
ATOM 4922 N N . LEU A 1 585 ? 5.114 27.047 3.141 1.00 96.31 585 LEU A N 1
ATOM 4923 C CA . LEU A 1 585 ? 6.439 27.207 3.748 1.00 96.31 585 LEU A CA 1
ATOM 4924 C C . LEU A 1 585 ? 7.067 28.560 3.396 1.00 96.31 585 LEU A C 1
ATOM 4926 O O . LEU A 1 585 ? 7.618 29.203 4.285 1.00 96.31 585 LEU A O 1
ATOM 4930 N N . ILE A 1 586 ? 6.916 29.027 2.153 1.00 96.44 586 ILE A N 1
ATOM 4931 C CA . ILE A 1 586 ? 7.388 30.354 1.724 1.00 96.44 586 ILE A CA 1
ATOM 4932 C C . ILE A 1 586 ? 6.648 31.467 2.479 1.00 96.44 586 ILE A C 1
ATOM 4934 O O . ILE A 1 586 ? 7.272 32.390 3.000 1.00 96.44 586 ILE A O 1
ATOM 4938 N N . LEU A 1 587 ? 5.316 31.385 2.572 1.00 96.44 587 LEU A N 1
ATOM 4939 C CA . LEU A 1 587 ? 4.507 32.360 3.313 1.00 96.44 587 LEU A CA 1
ATOM 4940 C C . LEU A 1 587 ? 4.856 32.367 4.802 1.00 96.44 587 LEU A C 1
ATOM 4942 O O . LEU A 1 587 ? 4.982 33.437 5.395 1.00 96.44 587 LEU A O 1
ATOM 4946 N N . LYS A 1 588 ? 5.061 31.185 5.388 1.00 96.31 588 LYS A N 1
ATOM 4947 C CA . LYS A 1 588 ? 5.469 31.033 6.782 1.00 96.31 588 LYS A CA 1
ATOM 4948 C C . LYS A 1 588 ? 6.853 31.619 7.032 1.00 96.31 588 LYS A C 1
ATOM 4950 O O . LYS A 1 588 ? 7.016 32.368 7.983 1.00 96.31 588 LYS A O 1
ATOM 4955 N N . GLU A 1 589 ? 7.828 31.342 6.170 1.00 96.38 589 GLU A N 1
ATOM 4956 C CA . GLU A 1 589 ? 9.170 31.917 6.285 1.00 96.38 589 GLU A CA 1
ATOM 4957 C C . GLU A 1 589 ? 9.136 33.449 6.168 1.00 96.38 589 GLU A C 1
ATOM 4959 O O . GLU A 1 589 ? 9.823 34.141 6.916 1.00 96.38 589 GLU A O 1
ATOM 4964 N N . ASN A 1 590 ? 8.307 33.996 5.275 1.00 96.25 590 ASN A N 1
ATOM 4965 C CA . ASN A 1 590 ? 8.122 35.441 5.149 1.00 96.25 590 ASN A CA 1
ATOM 4966 C C . ASN A 1 590 ? 7.457 36.048 6.393 1.00 96.25 590 ASN A C 1
ATOM 4968 O O . ASN A 1 590 ? 7.922 37.080 6.874 1.00 96.25 590 ASN A O 1
ATOM 4972 N N . GLN A 1 591 ? 6.427 35.397 6.946 1.00 94.88 591 GLN A N 1
ATOM 4973 C CA . GLN A 1 591 ? 5.776 35.828 8.187 1.00 94.88 591 GLN A CA 1
ATOM 4974 C C . GLN A 1 591 ? 6.738 35.740 9.383 1.00 94.88 591 GLN A C 1
ATOM 4976 O O . GLN A 1 591 ? 6.777 36.655 10.200 1.00 94.88 591 GLN A O 1
ATOM 4981 N N . ASP A 1 592 ? 7.558 34.688 9.468 1.00 95.00 592 ASP A N 1
ATOM 4982 C CA . ASP A 1 592 ? 8.572 34.517 10.514 1.00 95.00 592 ASP A CA 1
ATOM 4983 C C . ASP A 1 592 ? 9.698 35.563 10.385 1.00 95.00 592 ASP A C 1
ATOM 4985 O O . ASP A 1 592 ? 10.156 36.101 11.394 1.00 95.00 592 ASP A O 1
ATOM 4989 N N . LYS A 1 593 ? 10.111 35.924 9.159 1.00 96.06 593 LYS A N 1
ATOM 4990 C CA . LYS A 1 593 ? 11.061 37.024 8.900 1.00 96.06 593 LYS A CA 1
ATOM 4991 C C . LYS A 1 593 ? 10.483 38.384 9.277 1.00 96.06 593 LYS A C 1
ATOM 4993 O O . LYS A 1 593 ? 11.175 39.168 9.921 1.00 96.06 593 LYS A O 1
ATOM 4998 N N . GLU A 1 594 ? 9.233 38.664 8.907 1.00 94.94 594 GLU A N 1
ATOM 4999 C CA . GLU A 1 594 ? 8.545 39.901 9.293 1.00 94.94 594 GLU A CA 1
ATOM 5000 C C . GLU A 1 594 ? 8.413 39.988 10.815 1.00 94.94 594 GLU A C 1
ATOM 5002 O O . GLU A 1 594 ? 8.761 41.006 11.414 1.00 94.94 594 GLU A O 1
ATOM 5007 N N . ARG A 1 595 ? 8.005 38.884 11.448 1.00 93.25 595 ARG A N 1
ATOM 5008 C CA . ARG A 1 595 ? 7.905 38.772 12.899 1.00 93.25 595 ARG A CA 1
ATOM 5009 C C . ARG A 1 595 ? 9.252 39.000 13.570 1.00 93.25 595 ARG A C 1
ATOM 5011 O O . ARG A 1 595 ? 9.320 39.792 14.500 1.00 93.25 595 ARG A O 1
ATOM 5018 N N . SER A 1 596 ? 10.319 38.364 13.094 1.00 95.12 596 SER A N 1
ATOM 5019 C CA . SER A 1 596 ? 11.664 38.549 13.645 1.00 95.12 596 SER A CA 1
ATOM 5020 C C . SER A 1 596 ? 12.171 39.981 13.456 1.00 95.12 596 SER A C 1
ATOM 5022 O O . SER A 1 596 ? 12.818 40.509 14.357 1.00 95.12 596 SER A O 1
ATOM 5024 N N . ALA A 1 597 ? 11.876 40.625 12.322 1.00 95.50 597 ALA A N 1
ATOM 5025 C CA . ALA A 1 597 ? 12.243 42.018 12.076 1.00 95.50 597 ALA A CA 1
ATOM 5026 C C . ALA A 1 597 ? 11.475 42.977 12.999 1.00 95.50 597 ALA A C 1
ATOM 5028 O O . ALA A 1 597 ? 12.066 43.899 13.556 1.00 95.50 597 ALA A O 1
ATOM 5029 N N . LYS A 1 598 ? 10.176 42.732 13.211 1.00 94.88 598 LYS A N 1
ATOM 5030 C CA . LYS A 1 598 ? 9.348 43.512 14.138 1.00 94.88 598 LYS A CA 1
ATOM 5031 C C . LYS A 1 598 ? 9.723 43.282 15.593 1.00 94.88 598 LYS A C 1
ATOM 5033 O O . LYS A 1 598 ? 9.747 44.231 16.364 1.00 94.88 598 LYS A O 1
ATOM 5038 N N . GLU A 1 599 ? 10.048 42.052 15.975 1.00 93.19 599 GLU A N 1
ATOM 5039 C CA . GLU A 1 599 ? 10.552 41.744 17.314 1.00 93.19 599 GLU A CA 1
ATOM 5040 C C . GLU A 1 599 ? 11.889 42.450 17.584 1.00 93.19 599 GLU A C 1
ATOM 5042 O O . GLU A 1 599 ? 12.036 43.016 18.664 1.00 93.19 599 GLU A O 1
ATOM 5047 N N . ALA A 1 600 ? 12.795 42.517 16.602 1.00 94.81 600 ALA A N 1
ATOM 5048 C CA . ALA A 1 600 ? 14.031 43.297 16.704 1.00 94.81 600 ALA A CA 1
ATOM 5049 C C . ALA A 1 600 ? 13.771 44.816 16.785 1.00 94.81 600 ALA A C 1
ATOM 5051 O O . ALA A 1 600 ? 14.396 45.499 17.590 1.00 94.81 600 ALA A O 1
ATOM 5052 N N . GLU A 1 601 ? 12.810 45.343 16.015 1.00 95.12 601 GLU A N 1
ATOM 5053 C CA . GLU A 1 601 ? 12.383 46.752 16.096 1.00 95.12 601 GLU A CA 1
ATOM 5054 C C . GLU A 1 601 ? 11.804 47.087 17.483 1.00 95.12 601 GLU A C 1
ATOM 5056 O O . GLU A 1 601 ? 12.110 48.132 18.058 1.00 95.12 601 GLU A O 1
ATOM 5061 N N . PHE A 1 602 ? 10.993 46.191 18.058 1.00 94.75 602 PHE A N 1
ATOM 5062 C CA . PHE A 1 602 ? 10.485 46.350 19.421 1.00 94.75 602 PHE A CA 1
ATOM 5063 C C . PHE A 1 602 ? 11.603 46.280 20.465 1.00 94.75 602 PHE A C 1
ATOM 5065 O O . PHE A 1 602 ? 11.541 47.017 21.444 1.00 94.75 602 PHE A O 1
ATOM 5072 N N . GLU A 1 603 ? 12.611 45.426 20.270 1.00 93.62 603 GLU A N 1
ATOM 5073 C CA . GLU A 1 603 ? 13.765 45.308 21.169 1.00 93.62 603 GLU A CA 1
ATOM 5074 C C . GLU A 1 603 ? 14.635 46.575 21.149 1.00 93.62 603 GLU A C 1
ATOM 5076 O O . GLU A 1 603 ? 14.962 47.095 22.213 1.00 93.62 603 GLU A O 1
ATOM 5081 N N . GLU A 1 604 ? 14.896 47.152 19.972 1.00 93.88 604 GLU A N 1
ATOM 5082 C CA . GLU A 1 604 ? 15.598 48.438 19.833 1.00 93.88 604 GLU A CA 1
ATOM 5083 C C . GLU A 1 604 ? 14.802 49.597 20.467 1.00 93.88 604 GLU A C 1
ATOM 5085 O O . GLU A 1 604 ? 15.355 50.437 21.181 1.00 93.88 604 GLU A O 1
ATOM 5090 N N . ARG A 1 605 ? 13.472 49.624 20.291 1.00 93.62 605 ARG A N 1
ATOM 5091 C CA . ARG A 1 605 ? 12.605 50.608 20.967 1.00 93.62 605 ARG A CA 1
ATOM 5092 C C . ARG A 1 605 ? 12.603 50.432 22.487 1.00 93.62 605 ARG A C 1
ATOM 5094 O O . ARG A 1 605 ? 12.536 51.431 23.201 1.00 93.62 605 ARG A O 1
ATOM 5101 N N . LEU A 1 606 ? 12.732 49.201 22.991 1.00 92.81 606 LEU A N 1
ATOM 5102 C CA . LEU A 1 606 ? 12.770 48.903 24.430 1.00 92.81 606 LEU A CA 1
ATOM 5103 C C . LEU A 1 606 ? 13.972 49.539 25.135 1.00 92.81 606 LEU A C 1
ATOM 5105 O O . LEU A 1 606 ? 13.904 49.809 26.333 1.00 92.81 606 LEU A O 1
ATOM 5109 N N . GLU A 1 607 ? 15.052 49.815 24.402 1.00 91.31 607 GLU A N 1
ATOM 5110 C CA . GLU A 1 607 ? 16.218 50.530 24.926 1.00 91.31 607 GLU A CA 1
ATOM 5111 C C . GLU A 1 607 ? 15.971 52.043 25.095 1.00 91.31 607 GLU A C 1
ATOM 5113 O O . GLU A 1 607 ? 16.714 52.705 25.824 1.00 91.31 607 GLU A O 1
ATOM 5118 N N . SER A 1 608 ? 14.932 52.603 24.456 1.00 90.75 608 SER A N 1
ATOM 5119 C CA . SER A 1 608 ? 14.680 54.053 24.400 1.00 90.75 608 SER A CA 1
ATOM 5120 C C . SER A 1 608 ? 13.341 54.528 24.991 1.00 90.75 608 SER A C 1
ATOM 5122 O O . SER A 1 608 ? 13.278 55.667 25.460 1.00 90.75 608 SER A O 1
ATOM 5124 N N . GLU A 1 609 ? 12.290 53.700 25.023 1.00 93.25 609 GLU A N 1
ATOM 5125 C CA . GLU A 1 609 ? 10.939 54.065 25.501 1.00 93.25 609 GLU A CA 1
ATOM 5126 C C . GLU A 1 609 ? 10.492 53.249 26.743 1.00 93.25 609 GLU A C 1
ATOM 5128 O O . GLU A 1 609 ? 11.223 52.403 27.253 1.00 93.25 609 GLU A O 1
ATOM 5133 N N . ASP A 1 610 ? 9.293 53.526 27.284 1.00 93.31 610 ASP A N 1
ATOM 5134 C CA . ASP A 1 610 ? 8.753 52.823 28.464 1.00 93.31 610 ASP A CA 1
ATOM 5135 C C . ASP A 1 610 ? 8.420 51.350 28.125 1.00 93.31 610 ASP A C 1
ATOM 5137 O O . ASP A 1 610 ? 7.547 51.098 27.281 1.00 93.31 610 ASP A O 1
ATOM 5141 N N . PRO A 1 611 ? 9.051 50.361 28.791 1.00 90.69 611 PRO A N 1
ATOM 5142 C CA . PRO A 1 611 ? 8.885 48.944 28.473 1.00 90.69 611 PRO A CA 1
ATOM 5143 C C . PRO A 1 611 ? 7.437 48.452 28.591 1.00 90.69 611 PRO A C 1
ATOM 5145 O O . PRO A 1 611 ? 7.052 47.518 27.889 1.00 90.69 611 PRO A O 1
ATOM 5148 N N . ALA A 1 612 ? 6.604 49.072 29.437 1.00 91.38 612 ALA A N 1
ATOM 5149 C CA . ALA A 1 612 ? 5.210 48.656 29.595 1.00 91.38 612 ALA A CA 1
ATOM 5150 C C . ALA A 1 612 ? 4.357 48.947 28.347 1.00 91.38 612 ALA A C 1
ATOM 5152 O O . ALA A 1 612 ? 3.468 48.163 28.012 1.00 91.38 612 ALA A O 1
ATOM 5153 N N . VAL A 1 613 ? 4.634 50.057 27.653 1.00 91.25 613 VAL A N 1
ATOM 5154 C CA . VAL A 1 613 ? 3.911 50.449 26.434 1.00 91.25 613 VAL A CA 1
ATOM 5155 C C . VAL A 1 613 ? 4.315 49.541 25.274 1.00 91.25 613 VAL A C 1
ATOM 5157 O O . VAL A 1 613 ? 3.453 49.026 24.563 1.00 91.25 613 VAL A O 1
ATOM 5160 N N . ILE A 1 614 ? 5.613 49.266 25.137 1.00 91.56 614 ILE A N 1
ATOM 5161 C CA . ILE A 1 614 ? 6.141 48.430 24.052 1.00 91.56 614 ILE A CA 1
ATOM 5162 C C . ILE A 1 614 ? 5.688 46.975 24.183 1.00 91.56 614 ILE A C 1
ATOM 5164 O O . ILE A 1 614 ? 5.301 46.363 23.190 1.00 91.56 614 ILE A O 1
ATOM 5168 N N . GLU A 1 615 ? 5.674 46.412 25.394 1.00 89.94 615 GLU A N 1
ATOM 5169 C CA . GLU A 1 615 ? 5.196 45.040 25.610 1.00 89.94 615 GLU A CA 1
ATOM 5170 C C . GLU A 1 615 ? 3.714 44.898 25.213 1.00 89.94 615 GLU A C 1
ATOM 5172 O O . GLU A 1 615 ? 3.309 43.893 24.622 1.00 89.94 615 GLU A O 1
ATOM 5177 N N . GLN A 1 616 ? 2.902 45.928 25.479 1.00 92.25 616 GLN A N 1
ATOM 5178 C CA . GLN A 1 616 ? 1.495 45.960 25.085 1.00 92.25 616 GLN A CA 1
ATOM 5179 C C . GLN A 1 616 ? 1.328 46.080 23.559 1.00 92.25 616 GLN A C 1
ATOM 5181 O O . GLN A 1 616 ? 0.496 45.375 22.985 1.00 92.25 616 GLN A O 1
ATOM 5186 N N . GLU A 1 617 ? 2.132 46.914 22.889 1.00 93.12 617 GLU A N 1
ATOM 5187 C CA . GLU A 1 617 ? 2.163 47.019 21.421 1.00 93.12 617 GLU A CA 1
ATOM 5188 C C . GLU A 1 617 ? 2.607 45.706 20.762 1.00 93.12 617 GLU A C 1
ATOM 5190 O O . GLU A 1 617 ? 1.979 45.248 19.806 1.00 93.12 617 GLU A O 1
ATOM 5195 N N . LYS A 1 618 ? 3.632 45.050 21.314 1.00 93.31 618 LYS A N 1
ATOM 5196 C CA . LYS A 1 618 ? 4.122 43.745 20.857 1.00 93.31 618 LYS A CA 1
ATOM 5197 C C . LYS A 1 618 ? 3.044 42.670 20.969 1.00 93.31 618 LYS A C 1
ATOM 5199 O O . LYS A 1 618 ? 2.820 41.922 20.019 1.00 93.31 618 LYS A O 1
ATOM 5204 N N . GLN A 1 619 ? 2.339 42.598 22.099 1.00 91.56 619 GLN A N 1
ATOM 5205 C CA . GLN A 1 619 ? 1.227 41.658 22.272 1.00 91.56 619 GLN A CA 1
ATOM 5206 C C . GLN A 1 619 ? 0.065 41.957 21.318 1.00 91.56 619 GLN A C 1
ATOM 5208 O O . GLN A 1 619 ? -0.513 41.023 20.764 1.00 91.56 619 GLN A O 1
ATOM 5213 N N . ALA A 1 620 ? -0.253 43.235 21.088 1.00 94.00 620 ALA A N 1
ATOM 5214 C CA . ALA A 1 620 ? -1.278 43.637 20.129 1.00 94.00 620 ALA A CA 1
ATOM 5215 C C . ALA A 1 620 ? -0.897 43.263 18.685 1.00 94.00 620 ALA A C 1
ATOM 5217 O O . ALA A 1 620 ? -1.748 42.768 17.948 1.00 94.00 620 ALA A O 1
ATOM 5218 N N . TYR A 1 621 ? 0.374 43.426 18.299 1.00 94.12 621 TYR A N 1
ATOM 5219 C CA . TYR A 1 621 ? 0.886 42.994 16.995 1.00 94.12 621 TYR A CA 1
ATOM 5220 C C . TYR A 1 621 ? 0.799 41.472 16.832 1.00 94.12 621 TYR A C 1
ATOM 5222 O O . TYR A 1 621 ? 0.222 40.991 15.860 1.00 94.12 621 TYR A O 1
ATOM 5230 N N . LEU A 1 622 ? 1.284 40.705 17.816 1.00 91.12 622 LEU A N 1
ATOM 5231 C CA . LEU A 1 622 ? 1.227 39.239 17.779 1.00 91.12 622 LEU A CA 1
ATOM 5232 C C . LEU A 1 622 ? -0.210 38.701 17.749 1.00 91.12 622 LEU A C 1
ATOM 5234 O O . LEU A 1 622 ? -0.463 37.692 17.100 1.00 91.12 622 LEU A O 1
ATOM 5238 N N . ALA A 1 623 ? -1.146 39.365 18.430 1.00 92.69 623 ALA A N 1
ATOM 5239 C CA . ALA A 1 623 ? -2.564 39.016 18.384 1.00 92.69 623 ALA A CA 1
ATOM 5240 C C . ALA A 1 623 ? -3.239 39.411 17.057 1.00 92.69 623 ALA A C 1
ATOM 5242 O O . ALA A 1 623 ? -4.255 38.818 16.701 1.00 92.69 623 ALA A O 1
ATOM 5243 N N . GLY A 1 624 ? -2.697 40.406 16.347 1.00 93.19 624 GLY A N 1
ATOM 5244 C CA . GLY A 1 624 ? -3.174 40.850 15.036 1.00 93.19 624 GLY A CA 1
ATOM 5245 C C . GLY A 1 624 ? -2.690 39.990 13.866 1.00 93.19 624 GLY A C 1
ATOM 5246 O O . GLY A 1 624 ? -3.259 40.082 12.781 1.00 93.19 624 GLY A O 1
ATOM 5247 N N . LEU A 1 625 ? -1.672 39.149 14.069 1.00 91.56 625 LEU A N 1
ATOM 5248 C CA . LEU A 1 625 ? -1.213 38.197 13.060 1.00 91.56 625 LEU A CA 1
ATOM 5249 C C . LEU A 1 625 ? -2.210 37.040 12.942 1.00 91.56 625 LEU A C 1
ATOM 5251 O O . LEU A 1 625 ? -2.355 36.227 13.857 1.00 91.56 625 LEU A O 1
ATOM 5255 N N . GLU A 1 626 ? -2.880 36.941 11.794 1.00 91.81 626 GLU A N 1
ATOM 5256 C CA . GLU A 1 626 ? -3.717 35.783 11.491 1.00 91.81 626 GLU A CA 1
ATOM 5257 C C . GLU A 1 626 ? -2.847 34.510 11.436 1.00 91.81 626 GLU A C 1
ATOM 5259 O O . GLU A 1 626 ? -1.804 34.495 10.767 1.00 91.81 626 GLU A O 1
ATOM 5264 N N . PRO A 1 627 ? -3.232 33.429 12.145 1.00 90.88 627 PRO A N 1
ATOM 5265 C CA . PRO A 1 627 ? -2.482 32.184 12.111 1.00 90.88 627 PRO A CA 1
ATOM 5266 C C . PRO A 1 627 ? -2.589 31.562 10.718 1.00 90.88 627 PRO A C 1
ATOM 5268 O O . PRO A 1 627 ? -3.686 31.250 10.254 1.00 90.88 627 PRO A O 1
ATOM 5271 N N . LEU A 1 628 ? -1.444 31.337 10.065 1.00 93.38 628 LEU A N 1
ATOM 5272 C CA . LEU A 1 628 ? -1.400 30.630 8.788 1.00 93.38 628 LEU A CA 1
ATOM 5273 C C . LEU A 1 628 ? -1.907 29.195 8.974 1.00 93.38 628 LEU A C 1
ATOM 5275 O O . LEU A 1 628 ? -1.250 28.359 9.604 1.00 93.38 628 LEU A O 1
ATOM 5279 N N . LEU A 1 629 ? -3.079 28.913 8.409 1.00 94.94 629 LEU A N 1
ATOM 5280 C CA . LEU A 1 629 ? -3.653 27.575 8.368 1.00 94.94 629 LEU A CA 1
ATOM 5281 C C . LEU A 1 629 ? -2.944 26.752 7.291 1.00 94.94 629 LEU A C 1
ATOM 5283 O O . LEU A 1 629 ? -2.795 27.188 6.151 1.00 94.94 629 LEU A O 1
ATOM 5287 N N . GLU A 1 630 ? -2.498 25.556 7.666 1.00 93.94 630 GLU A N 1
ATOM 5288 C CA . GLU A 1 630 ? -1.959 24.596 6.707 1.00 93.94 630 GLU A CA 1
ATOM 5289 C C . GLU A 1 630 ? -3.085 24.171 5.744 1.00 93.94 630 GLU A C 1
ATOM 5291 O O . GLU A 1 630 ? -4.175 23.820 6.212 1.00 93.94 630 GLU A O 1
ATOM 5296 N N . PRO A 1 631 ? -2.864 24.228 4.419 1.00 95.38 631 PRO A N 1
ATOM 5297 C CA . PRO A 1 631 ? -3.884 23.865 3.444 1.00 95.38 631 PRO A CA 1
ATOM 5298 C C . PRO A 1 631 ? -4.259 22.384 3.582 1.00 95.38 631 PRO A C 1
ATOM 5300 O O . PRO A 1 631 ? -3.409 21.532 3.846 1.00 95.38 631 PRO A O 1
ATOM 5303 N N . SER A 1 632 ? -5.543 22.066 3.413 1.00 96.31 632 SER A N 1
ATOM 5304 C CA . SER A 1 632 ? -6.001 20.676 3.408 1.00 96.31 632 SER A CA 1
ATOM 5305 C C . SER A 1 632 ? -5.726 20.028 2.058 1.00 96.31 632 SER A C 1
ATOM 5307 O O . SER A 1 632 ? -5.989 20.630 1.019 1.00 96.31 632 SER A O 1
ATOM 5309 N N . PHE A 1 633 ? -5.300 18.769 2.080 1.00 97.88 633 PHE A N 1
ATOM 5310 C CA . PHE A 1 633 ? -5.122 17.972 0.872 1.00 97.88 633 PHE A CA 1
ATOM 5311 C C . PHE A 1 633 ? -6.434 17.792 0.104 1.00 97.88 633 PHE A C 1
ATOM 5313 O O . PHE A 1 633 ? -7.513 17.746 0.702 1.00 97.88 633 PHE A O 1
ATOM 5320 N N . ALA A 1 634 ? -6.339 17.643 -1.217 1.00 97.50 634 ALA A N 1
ATOM 5321 C CA . ALA A 1 634 ? -7.492 17.294 -2.027 1.00 97.50 634 ALA A CA 1
ATOM 5322 C C . ALA A 1 634 ? -7.998 15.897 -1.650 1.00 97.50 634 ALA A C 1
ATOM 5324 O O . ALA A 1 634 ? -7.234 14.961 -1.428 1.00 97.50 634 ALA A O 1
ATOM 5325 N N . GLN A 1 635 ? -9.313 15.736 -1.596 1.00 97.19 635 GLN A N 1
ATOM 5326 C CA . GLN A 1 635 ? -9.941 14.517 -1.100 1.00 97.19 635 GLN A CA 1
ATOM 5327 C C . GLN A 1 635 ? -10.854 13.905 -2.155 1.00 97.19 635 GLN A C 1
ATOM 5329 O O . GLN A 1 635 ? -11.559 14.611 -2.874 1.00 97.19 635 GLN A O 1
ATOM 5334 N N . GLN A 1 636 ? -10.838 12.579 -2.230 1.00 96.81 636 GLN A N 1
ATOM 5335 C CA . GLN A 1 636 ? -11.731 11.781 -3.047 1.00 96.81 636 GLN A CA 1
ATOM 5336 C C . GLN A 1 636 ? -12.532 10.846 -2.144 1.00 96.81 636 GLN A C 1
ATOM 5338 O O . GLN A 1 636 ? -11.983 10.097 -1.335 1.00 96.81 636 GLN A O 1
ATOM 5343 N N . LYS A 1 637 ? -13.852 10.853 -2.322 1.00 97.19 637 LYS A N 1
ATOM 5344 C CA . LYS A 1 637 ? -14.764 9.979 -1.585 1.00 97.19 637 LYS A CA 1
ATOM 5345 C C . LYS A 1 637 ? -14.524 8.519 -1.985 1.00 97.19 637 LYS A C 1
ATOM 5347 O O . LYS A 1 637 ? -14.686 8.174 -3.158 1.00 97.19 637 LYS A O 1
ATOM 5352 N N . LYS A 1 638 ? -14.179 7.665 -1.018 1.00 97.56 638 LYS A N 1
ATOM 5353 C CA . LYS A 1 638 ? -14.229 6.204 -1.167 1.00 97.56 638 LYS A CA 1
ATOM 5354 C C . LYS A 1 638 ? -15.430 5.650 -0.417 1.00 97.56 638 LYS A C 1
ATOM 5356 O O . LYS A 1 638 ? -15.719 6.063 0.705 1.00 97.56 638 LYS A O 1
ATOM 5361 N N . GLU A 1 639 ? -16.139 4.732 -1.061 1.00 97.69 639 GLU A N 1
ATOM 5362 C CA . GLU A 1 639 ? -17.447 4.263 -0.615 1.00 97.69 639 GLU A CA 1
ATOM 5363 C C . GLU A 1 639 ? -17.414 2.752 -0.392 1.00 97.69 639 GLU A C 1
ATOM 5365 O O . GLU A 1 639 ? -17.253 1.967 -1.326 1.00 97.69 639 GLU A O 1
ATOM 5370 N N . TYR A 1 640 ? -17.592 2.352 0.863 1.00 98.12 640 TYR A N 1
ATOM 5371 C CA . TYR A 1 640 ? -17.735 0.966 1.279 1.00 98.12 640 TYR A CA 1
ATOM 5372 C C . TYR A 1 640 ? -19.043 0.784 2.050 1.00 98.12 640 TYR A C 1
ATOM 5374 O O . TYR A 1 640 ? -19.636 1.735 2.565 1.00 98.12 640 TYR A O 1
ATOM 5382 N N . VAL A 1 641 ? -19.478 -0.465 2.184 1.00 98.00 641 VAL A N 1
ATOM 5383 C CA . VAL A 1 641 ? -20.605 -0.847 3.037 1.00 98.00 641 VAL A CA 1
ATOM 5384 C C . VAL A 1 641 ? -20.174 -1.982 3.954 1.00 98.00 641 VAL A C 1
ATOM 5386 O O . VAL A 1 641 ? -19.897 -3.095 3.500 1.00 98.00 641 VAL A O 1
ATOM 5389 N N . PHE A 1 642 ? -20.135 -1.705 5.256 1.00 98.44 642 PHE A N 1
ATOM 5390 C CA . PHE A 1 642 ? -19.883 -2.701 6.288 1.00 98.44 642 PHE A CA 1
ATOM 5391 C C . PHE A 1 642 ? -21.191 -3.419 6.622 1.00 98.44 642 PHE A C 1
ATOM 5393 O O . PHE A 1 642 ? -22.134 -2.831 7.152 1.00 98.44 642 PHE A O 1
ATOM 5400 N N . CYS A 1 643 ? -21.263 -4.696 6.276 1.00 98.38 643 CYS A N 1
ATOM 5401 C CA . CYS A 1 643 ? -22.462 -5.507 6.386 1.00 98.38 643 CYS A CA 1
ATOM 5402 C C . CYS A 1 643 ? -22.335 -6.514 7.525 1.00 98.38 643 CYS A C 1
ATOM 5404 O O . CYS A 1 643 ? -21.277 -7.107 7.749 1.00 98.38 643 CYS A O 1
ATOM 5406 N N . ILE A 1 644 ? -23.444 -6.732 8.222 1.00 98.31 644 ILE A N 1
ATOM 5407 C CA . ILE A 1 644 ? -23.537 -7.620 9.372 1.00 98.31 644 ILE A CA 1
ATOM 5408 C C . ILE A 1 644 ? -24.821 -8.416 9.264 1.00 98.31 644 ILE A C 1
ATOM 5410 O O . ILE A 1 644 ? -25.883 -7.852 8.992 1.00 98.31 644 ILE A O 1
ATOM 5414 N N . ASP A 1 645 ? -24.755 -9.711 9.545 1.00 98.25 645 ASP A N 1
ATOM 5415 C CA . ASP A 1 645 ? -25.960 -10.523 9.581 1.00 98.25 645 ASP A CA 1
ATOM 5416 C C . ASP A 1 645 ? -25.965 -11.607 10.659 1.00 98.25 645 ASP A C 1
ATOM 5418 O O . ASP A 1 645 ? -24.939 -12.016 11.206 1.00 98.25 645 ASP A O 1
ATOM 5422 N N . SER A 1 646 ? -27.172 -12.060 10.986 1.00 98.06 646 SER A N 1
ATOM 5423 C CA . SER A 1 646 ? -27.432 -13.212 11.852 1.00 98.06 646 SER A CA 1
ATOM 5424 C C . SER A 1 646 ? -28.099 -14.356 11.075 1.00 98.06 646 SER A C 1
ATOM 5426 O O . SER A 1 646 ? -28.873 -15.139 11.638 1.00 98.06 646 SER A O 1
ATOM 5428 N N . LEU A 1 647 ? -27.828 -14.463 9.769 1.00 97.00 647 LEU A N 1
ATOM 5429 C CA . LEU A 1 647 ? -28.486 -15.420 8.882 1.00 97.00 647 LEU A CA 1
ATOM 5430 C C . LEU A 1 647 ? -28.191 -16.866 9.295 1.00 97.00 647 LEU A C 1
ATOM 5432 O O . LEU A 1 647 ? -27.046 -17.314 9.361 1.00 97.00 647 LEU A O 1
ATOM 5436 N N . GLY A 1 648 ? -29.256 -17.633 9.519 1.00 96.00 648 GLY A N 1
ATOM 5437 C CA . GLY A 1 648 ? -29.211 -19.011 10.011 1.00 96.00 648 GLY A CA 1
ATOM 5438 C C . GLY A 1 648 ? -29.205 -19.132 11.536 1.00 96.00 648 GLY A C 1
ATOM 5439 O O . GLY A 1 648 ? -29.243 -20.250 12.040 1.00 96.00 648 GLY A O 1
ATOM 5440 N N . GLN A 1 649 ? -29.183 -18.013 12.268 1.00 96.06 649 GLN A N 1
ATOM 5441 C CA . GLN A 1 649 ? -29.276 -17.992 13.732 1.00 96.06 649 GLN A CA 1
ATOM 5442 C C . GLN A 1 649 ? -30.682 -17.636 14.236 1.00 96.06 649 GLN A C 1
ATOM 5444 O O . GLN A 1 649 ? -30.927 -17.765 15.432 1.00 96.06 649 GLN A O 1
ATOM 5449 N N . ASP A 1 650 ? -31.569 -17.173 13.344 1.00 95.56 650 ASP A N 1
ATOM 5450 C CA . ASP A 1 650 ? -32.961 -16.796 13.638 1.00 95.56 650 ASP A CA 1
ATOM 5451 C C . ASP A 1 650 ? -33.099 -15.862 14.856 1.00 95.56 650 ASP A C 1
ATOM 5453 O O . ASP A 1 650 ? -33.926 -16.049 15.747 1.00 95.56 650 ASP A O 1
ATOM 5457 N N . ARG A 1 651 ? -32.216 -14.858 14.932 1.00 97.06 651 ARG A N 1
ATOM 5458 C CA . ARG A 1 651 ? -32.222 -13.851 15.999 1.00 97.06 651 ARG A CA 1
ATOM 5459 C C . ARG A 1 651 ? -32.062 -12.448 15.445 1.00 97.06 651 ARG A C 1
ATOM 5461 O O . ARG A 1 651 ? -31.296 -12.230 14.510 1.00 97.06 651 ARG A O 1
ATOM 5468 N N . GLU A 1 652 ? -32.721 -11.492 16.078 1.00 97.69 652 GLU A N 1
ATOM 5469 C CA . GLU A 1 652 ? -32.500 -10.073 15.816 1.00 97.69 652 GLU A CA 1
ATOM 5470 C C . GLU A 1 652 ? -31.156 -9.608 16.394 1.00 97.69 652 GLU A C 1
ATOM 5472 O O . GLU A 1 652 ? -30.649 -10.178 17.367 1.00 97.69 652 GLU A O 1
ATOM 5477 N N . ILE A 1 653 ? -30.575 -8.560 15.804 1.00 97.88 653 ILE A N 1
ATOM 5478 C CA . ILE A 1 653 ? -29.378 -7.907 16.347 1.00 97.88 653 ILE A CA 1
ATOM 5479 C C . ILE A 1 653 ? -29.852 -6.847 17.351 1.00 97.88 653 ILE A C 1
ATOM 5481 O O . ILE A 1 653 ? -30.548 -5.920 16.937 1.00 97.88 653 ILE A O 1
ATOM 5485 N N . PRO A 1 654 ? -29.509 -6.946 18.648 1.00 97.56 654 PRO A N 1
ATOM 5486 C CA . PRO A 1 654 ? -29.936 -5.979 19.659 1.00 97.56 654 PRO A CA 1
ATOM 5487 C C . PRO A 1 654 ? -29.500 -4.539 19.346 1.00 97.56 654 PRO A C 1
ATOM 5489 O O . PRO A 1 654 ? -28.393 -4.325 18.859 1.00 97.56 654 PRO A O 1
ATOM 5492 N N . GLU A 1 655 ? -30.331 -3.547 19.683 1.00 96.81 655 GLU A N 1
ATOM 5493 C CA . GLU A 1 655 ? -30.058 -2.121 19.410 1.00 96.81 655 GLU A CA 1
ATOM 5494 C C . GLU A 1 655 ? -28.743 -1.630 20.031 1.00 96.81 655 GLU A C 1
ATOM 5496 O O . GLU A 1 655 ? -27.979 -0.922 19.386 1.00 96.81 655 GLU A O 1
ATOM 5501 N N . ASN A 1 656 ? -28.424 -2.068 21.253 1.00 96.56 656 ASN A N 1
ATOM 5502 C CA . ASN A 1 656 ? -27.157 -1.731 21.904 1.00 96.56 656 ASN A CA 1
ATOM 5503 C C . ASN A 1 656 ? -25.943 -2.241 21.111 1.00 96.56 656 ASN A C 1
ATOM 5505 O O . ASN A 1 656 ? -24.935 -1.549 21.038 1.00 96.56 656 ASN A O 1
ATOM 5509 N N . HIS A 1 657 ? -26.042 -3.425 20.497 1.00 97.06 657 HIS A N 1
ATOM 5510 C CA . HIS A 1 657 ? -24.979 -3.949 19.639 1.00 97.06 657 HIS A CA 1
ATOM 5511 C C . HIS A 1 657 ? -24.913 -3.188 18.314 1.00 97.06 657 HIS A C 1
ATOM 5513 O O . HIS A 1 657 ? -23.819 -2.927 17.834 1.00 97.06 657 HIS A O 1
ATOM 5519 N N . ARG A 1 658 ? -26.059 -2.806 17.729 1.00 97.25 658 ARG A N 1
ATOM 5520 C CA . ARG A 1 658 ? -26.087 -1.998 16.499 1.00 97.25 658 ARG A CA 1
ATOM 5521 C C . ARG A 1 658 ? -25.369 -0.668 16.701 1.00 97.25 658 ARG A C 1
ATOM 5523 O O . ARG A 1 658 ? -24.477 -0.352 15.920 1.00 97.25 658 ARG A O 1
ATOM 5530 N N . GLN A 1 659 ? -25.691 0.039 17.784 1.00 96.94 659 GLN A N 1
ATOM 5531 C CA . GLN A 1 659 ? -25.046 1.306 18.116 1.00 96.94 659 GLN A CA 1
ATOM 5532 C C . GLN A 1 659 ? -23.546 1.135 18.385 1.00 96.94 659 GLN A C 1
ATOM 5534 O O . GLN A 1 659 ? -22.747 1.877 17.829 1.00 96.94 659 GLN A O 1
ATOM 5539 N N . GLU A 1 660 ? -23.144 0.127 19.168 1.00 97.06 660 GLU A N 1
ATOM 5540 C CA . GLU A 1 660 ? -21.722 -0.122 19.447 1.00 97.06 660 GLU A CA 1
ATOM 5541 C C . GLU A 1 660 ? -20.931 -0.424 18.165 1.00 97.06 660 GLU A C 1
ATOM 5543 O O . GLU A 1 660 ? -19.811 0.054 17.998 1.00 97.06 660 GLU A O 1
ATOM 5548 N N . ILE A 1 661 ? -21.505 -1.188 17.230 1.00 97.94 661 ILE A N 1
ATOM 5549 C CA . ILE A 1 661 ? -20.835 -1.488 15.961 1.00 97.94 661 ILE A CA 1
ATOM 5550 C C . ILE A 1 661 ? -20.781 -0.254 15.060 1.00 97.94 661 ILE A C 1
ATOM 5552 O O . ILE A 1 661 ? -19.747 0.002 14.446 1.00 97.94 661 ILE A O 1
ATOM 5556 N N . PHE A 1 662 ? -21.851 0.537 15.009 1.00 97.50 662 PHE A N 1
ATOM 5557 C CA . PHE A 1 662 ? -21.858 1.811 14.297 1.00 97.50 662 PHE A CA 1
ATOM 5558 C C . PHE A 1 662 ? -20.777 2.764 14.829 1.00 97.50 662 PHE A C 1
ATOM 5560 O O . PHE A 1 662 ? -20.014 3.335 14.050 1.00 97.50 662 PHE A O 1
ATOM 5567 N N . ASP A 1 663 ? -20.635 2.868 16.152 1.00 97.44 663 ASP A N 1
ATOM 5568 C CA . ASP A 1 663 ? -19.595 3.675 16.794 1.00 97.44 663 ASP A CA 1
ATOM 5569 C C . ASP A 1 663 ? -18.183 3.162 16.455 1.00 97.44 663 ASP A C 1
ATOM 5571 O O . ASP A 1 663 ? -17.281 3.963 16.199 1.00 97.44 663 ASP A O 1
ATOM 5575 N N . LEU A 1 664 ? -17.987 1.837 16.388 1.00 98.31 664 LEU A N 1
ATOM 5576 C CA . LEU A 1 664 ? -16.725 1.225 15.954 1.00 98.31 664 LEU A CA 1
ATOM 5577 C C . LEU A 1 664 ? -16.397 1.531 14.487 1.00 98.31 664 LEU A C 1
ATOM 5579 O O . LEU A 1 664 ? -15.247 1.850 14.185 1.00 98.31 664 LEU A O 1
ATOM 5583 N N . VAL A 1 665 ? -17.381 1.460 13.585 1.00 98.12 665 VAL A N 1
ATOM 5584 C CA . VAL A 1 665 ? -17.201 1.803 12.163 1.00 98.12 665 VAL A CA 1
ATOM 5585 C C . VAL A 1 665 ? -16.867 3.289 12.012 1.00 98.12 665 VAL A C 1
ATOM 5587 O O . VAL A 1 665 ? -15.917 3.633 11.315 1.00 98.12 665 VAL A O 1
ATOM 5590 N N . ASN A 1 666 ? -17.553 4.176 12.735 1.00 97.31 666 ASN A N 1
ATOM 5591 C CA . ASN A 1 666 ? -17.248 5.609 12.726 1.00 97.31 666 ASN A CA 1
ATOM 5592 C C . ASN A 1 666 ? -15.870 5.932 13.307 1.00 97.31 666 ASN A C 1
ATOM 5594 O O . ASN A 1 666 ? -15.188 6.838 12.824 1.00 97.31 666 ASN A O 1
ATOM 5598 N N . LEU A 1 667 ? -15.448 5.217 14.354 1.00 98.00 667 LEU A N 1
ATOM 5599 C CA . LEU A 1 667 ? -14.095 5.350 14.882 1.00 98.00 667 LEU A CA 1
ATOM 5600 C C . LEU A 1 667 ? -13.065 4.919 13.835 1.00 98.00 667 LEU A C 1
ATOM 5602 O O . LEU A 1 667 ? -12.075 5.625 13.654 1.00 98.00 667 LEU A O 1
ATOM 5606 N N . LEU A 1 668 ? -13.310 3.803 13.141 1.00 98.25 668 LEU A N 1
ATOM 5607 C CA . LEU A 1 668 ? -12.445 3.317 12.071 1.00 98.25 668 LEU A CA 1
ATOM 5608 C C . LEU A 1 668 ? -12.318 4.352 10.947 1.00 98.25 668 LEU A C 1
ATOM 5610 O O . LEU A 1 668 ? -11.196 4.694 10.602 1.00 98.25 668 LEU A O 1
ATOM 5614 N N . ILE A 1 669 ? -13.433 4.900 10.449 1.00 98.06 669 ILE A N 1
ATOM 5615 C CA . ILE A 1 669 ? -13.452 5.953 9.413 1.00 98.06 669 ILE A CA 1
ATOM 5616 C C . ILE A 1 669 ? -12.582 7.142 9.833 1.00 98.06 669 ILE A C 1
ATOM 5618 O O . ILE A 1 669 ? -11.664 7.524 9.113 1.00 98.06 669 ILE A O 1
ATOM 5622 N N . LYS A 1 670 ? -12.808 7.679 11.040 1.00 98.06 670 LYS A N 1
ATOM 5623 C CA . LYS A 1 670 ? -12.053 8.835 11.547 1.00 98.06 670 LYS A CA 1
ATOM 5624 C C . LYS A 1 670 ? -10.558 8.552 11.665 1.00 98.06 670 LYS A C 1
ATOM 5626 O O . LYS A 1 670 ? -9.747 9.410 11.340 1.00 98.06 670 LYS A O 1
ATOM 5631 N N . GLN A 1 671 ? -10.182 7.380 12.180 1.00 98.19 671 GLN A N 1
ATOM 5632 C CA . GLN A 1 671 ? -8.767 7.019 12.304 1.00 98.19 671 GLN A CA 1
ATOM 5633 C C . GLN A 1 671 ? -8.124 6.755 10.942 1.00 98.19 671 GLN A C 1
ATOM 5635 O O . GLN A 1 671 ? -6.966 7.113 10.753 1.00 98.19 671 GLN A O 1
ATOM 5640 N N . TRP A 1 672 ? -8.878 6.205 9.991 1.00 98.06 672 TRP A N 1
ATOM 5641 C CA . TRP A 1 672 ? -8.416 5.982 8.628 1.00 98.06 672 TRP A CA 1
ATOM 5642 C C . TRP A 1 672 ? -8.107 7.315 7.931 1.00 98.06 672 TRP A C 1
ATOM 5644 O O . TRP A 1 672 ? -6.984 7.511 7.472 1.00 98.06 672 TRP A O 1
ATOM 5654 N N . GLU A 1 673 ? -9.033 8.278 7.943 1.00 98.06 673 GLU A N 1
ATOM 5655 C CA . GLU A 1 673 ? -8.811 9.612 7.357 1.00 98.06 673 GLU A CA 1
ATOM 5656 C C . GLU A 1 673 ? -7.617 10.334 7.995 1.00 98.06 673 GLU A C 1
ATOM 5658 O O . GLU A 1 673 ? -6.756 10.868 7.294 1.00 98.06 673 GLU A O 1
ATOM 5663 N N . LEU A 1 674 ? -7.523 10.311 9.331 1.00 97.81 674 LEU A N 1
ATOM 5664 C CA . LEU A 1 674 ? -6.402 10.919 10.051 1.00 97.81 674 LEU A CA 1
ATOM 5665 C C . LEU A 1 674 ? -5.061 10.287 9.660 1.00 97.81 674 LEU A C 1
ATOM 5667 O O . LEU A 1 674 ? -4.084 11.008 9.455 1.00 97.81 674 LEU A O 1
ATOM 5671 N N . GLN A 1 675 ? -5.008 8.960 9.539 1.00 97.62 675 GLN A N 1
ATOM 5672 C CA . GLN A 1 675 ? -3.792 8.246 9.166 1.00 97.62 675 GLN A CA 1
ATOM 5673 C C . GLN A 1 675 ? -3.401 8.492 7.702 1.00 97.62 675 GLN A C 1
ATOM 5675 O O . GLN A 1 675 ? -2.208 8.610 7.410 1.00 97.62 675 GLN A O 1
ATOM 5680 N N . GLU A 1 676 ? -4.366 8.598 6.782 1.00 97.75 676 GLU A N 1
ATOM 5681 C CA . GLU A 1 676 ? -4.096 8.962 5.384 1.00 97.75 676 GLU A CA 1
ATOM 5682 C C . GLU A 1 676 ? -3.533 10.380 5.279 1.00 97.75 676 GLU A C 1
ATOM 5684 O O . GLU A 1 676 ? -2.507 10.570 4.630 1.00 97.75 676 GLU A O 1
ATOM 5689 N N . ILE A 1 677 ? -4.115 11.350 5.992 1.00 97.69 677 ILE A N 1
ATOM 5690 C CA . ILE A 1 677 ? -3.611 12.731 6.038 1.00 97.69 677 ILE A CA 1
ATOM 5691 C C . ILE A 1 677 ? -2.186 12.778 6.602 1.00 97.69 677 ILE A C 1
ATOM 5693 O O . ILE A 1 677 ? -1.326 13.456 6.043 1.00 97.69 677 ILE A O 1
ATOM 5697 N N . GLN A 1 678 ? -1.912 12.052 7.691 1.00 97.50 678 GLN A N 1
ATOM 5698 C CA . GLN A 1 678 ? -0.567 11.981 8.272 1.00 97.50 678 GLN A CA 1
ATOM 5699 C C . GLN A 1 678 ? 0.443 11.342 7.315 1.00 97.50 678 GLN A C 1
ATOM 5701 O O . GLN A 1 678 ? 1.571 11.821 7.211 1.00 97.50 678 GLN A O 1
ATOM 5706 N N . SER A 1 679 ? 0.039 10.286 6.607 1.00 96.88 679 SER A N 1
ATOM 5707 C CA . SER A 1 679 ? 0.901 9.603 5.639 1.00 96.88 679 SER A CA 1
ATOM 570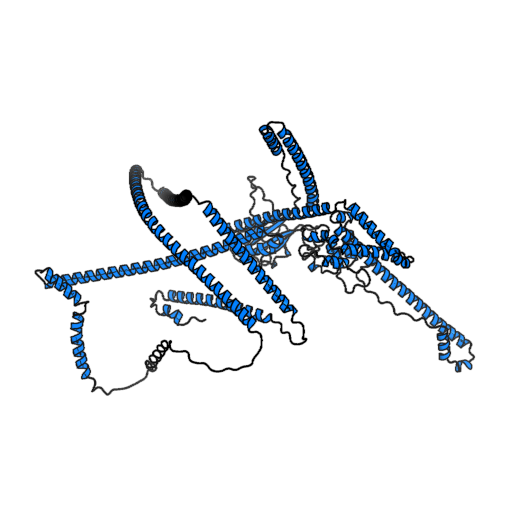8 C C . SER A 1 679 ? 1.176 10.492 4.424 1.00 96.88 679 SER A C 1
ATOM 5710 O O . SER A 1 679 ? 2.328 10.665 4.055 1.00 96.88 679 SER A O 1
ATOM 5712 N N . MET A 1 680 ? 0.145 11.141 3.873 1.00 97.88 680 MET A N 1
ATOM 5713 C CA . MET A 1 680 ? 0.288 12.120 2.792 1.00 97.88 680 MET A CA 1
ATOM 5714 C C . MET A 1 680 ? 1.227 13.261 3.189 1.00 97.88 680 MET A C 1
ATOM 5716 O O . MET A 1 680 ? 2.110 13.640 2.425 1.00 97.88 680 MET A O 1
ATOM 5720 N N . LYS A 1 681 ? 1.075 13.794 4.406 1.00 97.81 681 LYS A N 1
ATOM 5721 C CA . LYS A 1 681 ? 1.960 14.840 4.921 1.00 97.81 681 LYS A CA 1
ATOM 5722 C C . LYS A 1 681 ? 3.416 14.380 4.969 1.00 97.81 681 LYS A C 1
ATOM 5724 O O . LYS A 1 681 ? 4.290 15.128 4.541 1.00 97.81 681 LYS A O 1
ATOM 5729 N N . ALA A 1 682 ? 3.667 13.166 5.458 1.00 97.75 682 ALA A N 1
ATOM 5730 C CA . ALA A 1 682 ? 5.010 12.595 5.503 1.00 97.75 682 ALA A CA 1
ATOM 5731 C C . ALA A 1 682 ? 5.602 12.403 4.094 1.00 97.75 682 ALA A C 1
ATOM 5733 O O . ALA A 1 682 ? 6.763 12.749 3.879 1.00 97.75 682 ALA A O 1
ATOM 5734 N N . ASP A 1 683 ? 4.805 11.924 3.134 1.00 97.88 683 ASP A N 1
ATOM 5735 C CA . ASP A 1 683 ? 5.222 11.743 1.739 1.00 97.88 683 ASP A CA 1
ATOM 5736 C C . ASP A 1 683 ? 5.586 13.090 1.086 1.00 97.88 683 ASP A C 1
ATOM 5738 O O . ASP A 1 683 ? 6.638 13.219 0.458 1.00 97.88 683 ASP A O 1
ATOM 5742 N N . VAL A 1 684 ? 4.747 14.119 1.266 1.00 98.12 684 VAL A N 1
ATOM 5743 C CA . VAL A 1 684 ? 4.992 15.479 0.751 1.00 98.12 684 VAL A CA 1
ATOM 5744 C C . VAL A 1 684 ? 6.239 16.092 1.388 1.00 98.12 684 VAL A C 1
ATOM 5746 O O . VAL A 1 684 ? 7.062 16.685 0.693 1.00 98.12 684 VAL A O 1
ATOM 5749 N N . GLU A 1 685 ? 6.414 15.945 2.702 1.00 97.44 685 GLU A N 1
ATOM 5750 C CA . GLU A 1 685 ? 7.599 16.448 3.402 1.00 97.44 685 GLU A CA 1
ATOM 5751 C C . GLU A 1 685 ? 8.879 15.755 2.928 1.00 97.44 685 GLU A C 1
ATOM 5753 O O . GLU A 1 685 ? 9.882 16.434 2.705 1.00 97.44 685 GLU A O 1
ATOM 5758 N N . LEU A 1 686 ? 8.846 14.439 2.706 1.00 97.00 686 LEU A N 1
ATOM 5759 C CA . LEU A 1 686 ? 9.981 13.703 2.153 1.00 97.00 686 LEU A CA 1
ATOM 5760 C C . LEU A 1 686 ? 10.326 14.186 0.739 1.00 97.00 686 LEU A C 1
ATOM 5762 O O . LEU A 1 686 ? 11.499 14.376 0.419 1.00 97.00 686 LEU A O 1
ATOM 5766 N N . GLN A 1 687 ? 9.312 14.437 -0.090 1.00 97.44 687 GLN A N 1
ATOM 5767 C CA . GLN A 1 687 ? 9.505 14.932 -1.448 1.00 97.44 687 GLN A CA 1
ATOM 5768 C C . GLN A 1 687 ? 10.092 16.350 -1.477 1.00 97.44 687 GLN A C 1
ATOM 5770 O O . GLN A 1 687 ? 11.010 16.624 -2.250 1.00 97.44 687 GLN A O 1
ATOM 5775 N N . LEU A 1 688 ? 9.615 17.247 -0.611 1.00 96.56 688 LEU A N 1
ATOM 5776 C CA . LEU A 1 688 ? 10.168 18.598 -0.477 1.00 96.56 688 LEU A CA 1
ATOM 5777 C C . LEU A 1 688 ? 11.607 18.571 0.057 1.00 96.56 688 LEU A C 1
ATOM 5779 O O . LEU A 1 688 ? 12.454 19.320 -0.425 1.00 96.56 688 LEU A O 1
ATOM 5783 N N . GLN A 1 689 ? 11.909 17.687 1.013 1.00 96.62 689 GLN A N 1
ATOM 5784 C CA . GLN A 1 689 ? 13.277 17.474 1.497 1.00 96.62 689 GLN A CA 1
ATOM 5785 C C . GLN A 1 689 ? 14.195 16.976 0.382 1.00 96.62 689 GLN A C 1
ATOM 5787 O O . GLN A 1 689 ? 15.316 17.466 0.252 1.00 96.62 689 GLN A O 1
ATOM 5792 N N . TYR A 1 690 ? 13.718 16.043 -0.443 1.00 96.31 690 TYR A N 1
ATOM 5793 C CA . TYR A 1 690 ? 14.452 15.572 -1.609 1.00 96.31 690 TYR A CA 1
ATOM 5794 C C . TYR A 1 690 ? 14.737 16.720 -2.587 1.00 96.31 690 TYR A C 1
ATOM 5796 O O . TYR A 1 690 ? 15.899 16.948 -2.921 1.00 96.31 690 TYR A O 1
ATOM 5804 N N . GLN A 1 691 ? 13.722 17.503 -2.965 1.00 95.06 691 GLN A N 1
ATOM 5805 C CA . GLN A 1 691 ? 13.889 18.657 -3.856 1.00 95.06 691 GLN A CA 1
ATOM 5806 C C . GLN A 1 691 ? 14.869 19.697 -3.292 1.00 95.06 691 GLN A C 1
ATOM 5808 O O . GLN A 1 691 ? 15.706 20.210 -4.030 1.00 95.06 691 GLN A O 1
ATOM 5813 N N . ALA A 1 692 ? 14.825 19.964 -1.984 1.00 94.81 692 ALA A N 1
ATOM 5814 C CA . ALA A 1 692 ? 15.772 20.860 -1.323 1.00 94.81 692 ALA A CA 1
ATOM 5815 C C . ALA A 1 692 ? 17.205 20.293 -1.293 1.00 94.81 692 ALA A C 1
ATOM 5817 O O . ALA A 1 692 ? 18.168 21.045 -1.438 1.00 94.81 692 ALA A O 1
ATOM 5818 N N . SER A 1 693 ? 17.358 18.972 -1.134 1.00 95.56 693 SER A N 1
ATOM 5819 C CA . SER A 1 693 ? 18.668 18.306 -1.069 1.00 95.56 693 SER A CA 1
ATOM 5820 C C . SER A 1 693 ? 19.444 18.334 -2.387 1.00 95.56 693 SER A C 1
ATOM 5822 O O . SER A 1 693 ? 20.667 18.223 -2.366 1.00 95.56 693 SER A O 1
ATOM 5824 N N . LEU A 1 694 ? 18.757 18.525 -3.520 1.00 92.62 694 LEU A N 1
ATOM 5825 C CA . LEU A 1 694 ? 19.401 18.632 -4.830 1.00 92.62 694 LEU A CA 1
ATOM 5826 C C . LEU A 1 694 ? 20.277 19.888 -4.952 1.00 92.62 694 LEU A C 1
ATOM 5828 O O . LEU A 1 694 ? 21.226 19.881 -5.729 1.00 92.62 694 LEU A O 1
ATOM 5832 N N . GLY A 1 695 ? 19.990 20.957 -4.195 1.00 89.25 695 GLY A N 1
ATOM 5833 C CA . GLY A 1 695 ? 20.791 22.191 -4.132 1.00 89.25 695 GLY A CA 1
ATOM 5834 C C . GLY A 1 695 ? 20.819 23.049 -5.410 1.00 89.25 695 GLY A C 1
ATOM 5835 O O . GLY A 1 695 ? 21.098 24.243 -5.326 1.00 89.25 695 GLY A O 1
ATOM 5836 N N . ALA A 1 696 ? 20.495 22.471 -6.566 1.00 89.69 696 ALA A N 1
ATOM 5837 C CA . ALA A 1 696 ? 20.392 23.115 -7.870 1.00 89.69 696 ALA A CA 1
ATOM 5838 C C . ALA A 1 696 ? 19.087 22.695 -8.576 1.00 89.69 696 ALA A C 1
ATOM 5840 O O . ALA A 1 696 ? 18.516 21.647 -8.246 1.00 89.69 696 ALA A O 1
ATOM 5841 N N . PRO A 1 697 ? 18.599 23.477 -9.558 1.00 90.88 697 PRO A N 1
ATOM 5842 C CA . PRO A 1 697 ? 17.512 23.048 -10.426 1.00 90.88 697 PRO A CA 1
ATOM 5843 C C . PRO A 1 697 ? 17.833 21.690 -11.054 1.00 90.88 697 PRO A C 1
ATOM 5845 O O . PRO A 1 697 ? 18.918 21.482 -11.594 1.00 90.88 697 PRO A O 1
ATOM 5848 N N . TYR A 1 698 ? 16.869 20.769 -11.031 1.00 91.56 698 TYR A N 1
ATOM 5849 C CA . TYR A 1 698 ? 17.069 19.399 -11.513 1.00 91.56 698 TYR A CA 1
ATOM 5850 C C . TYR A 1 698 ? 17.589 19.348 -12.966 1.00 91.56 698 TYR A C 1
ATOM 5852 O O . TYR A 1 698 ? 18.362 18.459 -13.310 1.00 91.56 698 TYR A O 1
ATOM 5860 N N . LYS A 1 699 ? 17.240 20.341 -13.800 1.00 94.06 699 LYS A N 1
ATOM 5861 C CA . LYS A 1 699 ? 17.712 20.474 -15.188 1.00 94.06 699 LYS A CA 1
ATOM 5862 C C . LYS A 1 699 ? 19.233 20.626 -15.302 1.00 94.06 699 LYS A C 1
ATOM 5864 O O . LYS A 1 699 ? 19.834 19.961 -16.135 1.00 94.06 699 LYS A O 1
ATOM 5869 N N . GLU A 1 700 ? 19.863 21.414 -14.433 1.00 95.25 700 GLU A N 1
ATOM 5870 C CA . GLU A 1 700 ? 21.321 21.622 -14.454 1.00 95.25 700 GLU A CA 1
ATOM 5871 C C . GLU A 1 700 ? 22.073 20.333 -14.089 1.00 95.25 700 GLU A C 1
ATOM 5873 O O . GLU A 1 700 ? 23.091 19.979 -14.691 1.00 95.25 700 GLU A O 1
ATOM 5878 N N . ILE A 1 701 ? 21.530 19.578 -13.129 1.00 94.50 701 ILE A N 1
ATOM 5879 C CA . ILE A 1 701 ? 22.057 18.266 -12.738 1.00 94.50 701 ILE A CA 1
ATOM 5880 C C . ILE A 1 701 ? 21.923 17.277 -13.905 1.00 94.50 701 ILE A C 1
ATOM 5882 O O . ILE A 1 701 ? 22.868 16.545 -14.207 1.00 94.50 701 ILE A O 1
ATOM 5886 N N . LEU A 1 702 ? 20.778 17.275 -14.600 1.00 93.81 702 LEU A N 1
ATOM 5887 C CA . LEU A 1 702 ? 20.564 16.409 -15.760 1.00 93.81 702 LEU A CA 1
ATOM 5888 C C . LEU A 1 702 ? 21.526 16.717 -16.910 1.00 93.81 702 LEU A C 1
ATOM 5890 O O . LEU A 1 702 ? 22.034 15.770 -17.514 1.00 93.81 702 LEU A O 1
ATOM 5894 N N . GLU A 1 703 ? 21.755 17.999 -17.203 1.00 96.00 703 GLU A N 1
ATOM 5895 C CA . GLU A 1 703 ? 22.709 18.462 -18.217 1.00 96.00 703 GLU A CA 1
ATOM 5896 C C . GLU A 1 703 ? 24.131 18.027 -17.864 1.00 96.00 703 GLU A C 1
ATOM 5898 O O . GLU A 1 703 ? 24.834 17.473 -18.708 1.00 96.00 703 GLU A O 1
ATOM 5903 N N . THR A 1 704 ? 24.525 18.177 -16.597 1.00 96.06 704 THR A N 1
ATOM 5904 C CA . THR A 1 704 ? 25.831 17.720 -16.105 1.00 96.06 704 THR A CA 1
ATOM 5905 C C . THR A 1 704 ? 26.002 16.217 -16.325 1.00 96.06 704 THR A C 1
ATOM 5907 O O . THR A 1 704 ? 27.013 15.777 -16.866 1.00 96.06 704 THR A O 1
ATOM 5910 N N . TRP A 1 705 ? 24.995 15.411 -15.982 1.00 95.19 705 TRP A N 1
ATOM 5911 C CA . TRP A 1 705 ? 25.056 13.965 -16.205 1.00 95.19 705 TRP A CA 1
ATOM 5912 C C . TRP A 1 705 ? 25.011 13.584 -17.687 1.00 95.19 705 TRP A C 1
ATOM 5914 O O . TRP A 1 705 ? 25.649 12.612 -18.072 1.00 95.19 705 TRP A O 1
ATOM 5924 N N . ALA A 1 706 ? 24.288 14.327 -18.528 1.00 96.00 706 ALA A N 1
ATOM 5925 C CA . ALA A 1 706 ? 24.310 14.111 -19.973 1.00 96.00 706 ALA A CA 1
ATOM 5926 C C . ALA A 1 706 ? 25.705 14.389 -20.557 1.00 96.00 706 ALA A C 1
ATOM 5928 O O . ALA A 1 706 ? 26.200 13.596 -21.352 1.00 96.00 706 ALA A O 1
ATOM 5929 N N . LEU A 1 707 ? 26.379 15.452 -20.106 1.00 97.31 707 LEU A N 1
ATOM 5930 C CA . LEU A 1 707 ? 27.766 15.736 -20.483 1.00 97.31 707 LEU A CA 1
ATOM 5931 C C . LEU A 1 707 ? 28.728 14.643 -20.002 1.00 97.31 707 LEU A C 1
ATOM 5933 O O . LEU A 1 707 ? 29.609 14.244 -20.757 1.00 97.31 707 LEU A O 1
ATOM 5937 N N . GLU A 1 708 ? 28.554 14.124 -18.782 1.00 96.69 708 GLU A N 1
ATOM 5938 C CA . GLU A 1 708 ? 29.348 12.988 -18.288 1.00 96.69 708 GLU A CA 1
ATOM 5939 C C . GLU A 1 708 ? 29.161 11.723 -19.142 1.00 96.69 708 GLU A C 1
ATOM 5941 O O . GLU A 1 708 ? 30.119 10.979 -19.350 1.00 96.69 708 GLU A O 1
ATOM 5946 N N . GLU A 1 709 ? 27.942 11.454 -19.618 1.00 96.75 709 GLU A N 1
ATOM 5947 C CA . GLU A 1 709 ? 27.663 10.327 -20.514 1.00 96.75 709 GLU A CA 1
ATOM 5948 C C . GLU A 1 709 ? 28.361 10.499 -21.871 1.00 96.75 709 GLU A C 1
ATOM 5950 O O . GLU A 1 709 ? 29.003 9.563 -22.343 1.00 96.75 709 GLU A O 1
ATOM 5955 N N . GLU A 1 710 ? 28.300 11.688 -22.478 1.00 97.38 710 GLU A N 1
ATOM 5956 C CA . GLU A 1 710 ? 28.984 11.955 -23.752 1.00 97.38 710 GLU A CA 1
ATOM 5957 C C . GLU A 1 710 ? 30.512 11.898 -23.602 1.00 97.38 710 GLU A C 1
ATOM 5959 O O . GLU A 1 710 ? 31.187 11.261 -24.407 1.00 97.38 710 GLU A O 1
ATOM 5964 N N . GLN A 1 711 ? 31.070 12.446 -22.518 1.00 97.69 711 GLN A N 1
ATOM 5965 C CA . GLN A 1 711 ? 32.499 12.312 -22.205 1.00 97.69 711 GLN A CA 1
ATOM 5966 C C . GLN A 1 711 ? 32.913 10.844 -22.023 1.00 97.69 711 GLN A C 1
ATOM 5968 O O . GLN A 1 711 ? 34.007 10.438 -22.425 1.00 97.69 711 GLN A O 1
ATOM 5973 N N . TYR A 1 712 ? 32.045 10.017 -21.437 1.00 97.81 712 TYR A N 1
ATOM 5974 C CA . TYR A 1 712 ? 32.301 8.584 -21.320 1.00 97.81 712 TYR A CA 1
ATOM 5975 C C . TYR A 1 712 ? 32.356 7.901 -22.693 1.00 97.81 712 TYR A C 1
ATOM 5977 O O . TYR A 1 712 ? 33.226 7.062 -22.923 1.00 97.81 712 TYR A O 1
ATOM 5985 N N . VAL A 1 713 ? 31.488 8.289 -23.631 1.00 97.56 713 VAL A N 1
ATOM 5986 C CA . VAL A 1 713 ? 31.533 7.795 -25.018 1.00 97.56 713 VAL A CA 1
ATOM 5987 C C . VAL A 1 713 ? 32.812 8.262 -25.724 1.00 97.56 713 VAL A C 1
ATOM 5989 O O . VAL A 1 713 ? 33.493 7.450 -26.351 1.00 97.56 713 VAL A O 1
ATOM 5992 N N . GLU A 1 714 ? 33.187 9.535 -25.581 1.00 97.00 714 GLU A N 1
ATOM 5993 C CA . GLU A 1 714 ? 34.404 10.103 -26.180 1.00 97.00 714 GLU A CA 1
ATOM 5994 C C . GLU A 1 714 ? 35.679 9.407 -25.682 1.00 97.00 714 GLU A C 1
ATOM 5996 O O . GLU A 1 714 ? 36.544 9.039 -26.476 1.00 97.00 714 GLU A O 1
ATOM 6001 N N . THR A 1 715 ? 35.784 9.146 -24.376 1.00 97.69 715 THR A N 1
ATOM 6002 C CA . THR A 1 715 ? 36.939 8.430 -23.793 1.00 97.69 715 THR A CA 1
ATOM 6003 C C . THR A 1 715 ? 37.065 6.982 -24.276 1.00 97.69 715 THR A C 1
ATOM 6005 O O . THR A 1 715 ? 38.160 6.423 -24.247 1.00 97.69 715 THR A O 1
ATOM 6008 N N . HIS A 1 716 ? 35.979 6.386 -24.771 1.00 97.50 716 HIS A N 1
ATOM 6009 C CA . HIS A 1 716 ? 35.940 5.028 -25.317 1.00 97.50 716 HIS A CA 1
ATOM 6010 C C . HIS A 1 716 ? 35.876 4.985 -26.850 1.00 97.50 716 HIS A C 1
ATOM 6012 O O . HIS A 1 716 ? 35.666 3.917 -27.430 1.00 97.50 716 HIS A O 1
ATOM 6018 N N . GLN A 1 717 ? 36.112 6.112 -27.528 1.00 95.25 717 GLN A N 1
ATOM 6019 C CA . GLN A 1 717 ? 36.015 6.222 -28.984 1.00 95.25 717 GLN A CA 1
ATOM 6020 C C . GLN A 1 717 ? 36.965 5.273 -29.738 1.00 95.25 717 GLN A C 1
ATOM 6022 O O . GLN A 1 717 ? 36.658 4.863 -30.858 1.00 95.25 717 GLN A O 1
ATOM 6027 N N . GLU A 1 718 ? 38.085 4.874 -29.126 1.00 95.50 718 GLU A N 1
ATOM 6028 C CA . GLU A 1 718 ? 39.009 3.881 -29.690 1.00 95.50 718 GLU A CA 1
ATOM 6029 C C . GLU A 1 718 ? 38.329 2.521 -29.918 1.00 95.50 718 GLU A C 1
ATOM 6031 O O . GLU A 1 718 ? 38.497 1.934 -30.985 1.00 95.50 718 GLU A O 1
ATOM 6036 N N . LYS A 1 719 ? 37.484 2.062 -28.979 1.00 94.19 719 LYS A N 1
ATOM 6037 C CA . LYS A 1 719 ? 36.715 0.809 -29.118 1.00 94.19 719 LYS A CA 1
ATOM 6038 C C . LYS A 1 719 ? 35.691 0.879 -30.255 1.00 94.19 719 LYS A C 1
ATOM 6040 O O . LYS A 1 719 ? 35.333 -0.138 -30.833 1.00 94.19 719 LYS A O 1
ATOM 6045 N N . LEU A 1 720 ? 35.225 2.084 -30.584 1.00 94.81 720 LEU A N 1
ATOM 6046 C CA . LEU A 1 720 ? 34.230 2.312 -31.632 1.00 94.81 720 LEU A CA 1
ATOM 6047 C C . LEU A 1 720 ? 34.842 2.380 -33.040 1.00 94.81 720 LEU A C 1
ATOM 6049 O O . LEU A 1 720 ? 34.105 2.361 -34.026 1.00 94.81 720 LEU A O 1
ATOM 6053 N N . ALA A 1 721 ? 36.171 2.480 -33.164 1.00 94.25 721 ALA A N 1
ATOM 6054 C CA . ALA A 1 721 ? 36.836 2.649 -34.455 1.00 94.25 721 ALA A CA 1
ATOM 6055 C C . ALA A 1 721 ? 36.605 1.466 -35.411 1.00 94.25 721 ALA A C 1
ATOM 6057 O O . ALA A 1 721 ? 36.475 1.689 -36.613 1.00 94.25 721 ALA A O 1
ATOM 6058 N N . GLU A 1 722 ? 36.493 0.247 -34.877 1.00 93.88 722 GLU A N 1
ATOM 6059 C CA . GLU A 1 722 ? 36.293 -0.994 -35.641 1.00 93.88 722 GLU A CA 1
ATOM 6060 C C . GLU A 1 722 ? 34.901 -1.087 -36.286 1.00 93.88 722 GLU A C 1
ATOM 6062 O O . GLU A 1 722 ? 34.732 -1.742 -37.310 1.00 93.88 722 GLU A O 1
ATOM 6067 N N . PHE A 1 723 ? 33.904 -0.391 -35.733 1.00 94.00 723 PHE A N 1
ATOM 6068 C CA . PHE A 1 723 ? 32.514 -0.480 -36.189 1.00 94.00 723 PHE A CA 1
ATOM 6069 C C . PHE A 1 723 ? 32.108 0.637 -37.152 1.00 94.00 723 PHE A C 1
ATOM 6071 O O . PHE A 1 723 ? 30.977 0.641 -37.628 1.00 94.00 723 PHE A O 1
ATOM 6078 N N . LYS A 1 724 ? 33.010 1.572 -37.480 1.00 93.62 724 LYS A N 1
ATOM 6079 C CA . LYS A 1 724 ? 32.704 2.739 -38.332 1.00 93.62 724 LYS A CA 1
ATOM 6080 C C . LYS A 1 724 ? 32.182 2.379 -39.725 1.00 93.62 724 LYS A C 1
ATOM 6082 O O . LYS A 1 724 ? 31.499 3.195 -40.335 1.00 93.62 724 LYS A O 1
ATOM 6087 N N . GLU A 1 725 ? 32.498 1.186 -40.225 1.00 93.88 725 GLU A N 1
ATOM 6088 C CA . GLU A 1 725 ? 32.022 0.704 -41.527 1.00 93.88 725 GLU A CA 1
ATOM 6089 C C . GLU A 1 725 ? 30.542 0.284 -41.507 1.00 93.88 725 GLU A C 1
ATOM 6091 O O . GLU A 1 725 ? 29.892 0.284 -42.550 1.00 93.88 725 GLU A O 1
ATOM 6096 N N . ASN A 1 726 ? 29.986 -0.033 -40.332 1.00 94.12 726 ASN A N 1
ATOM 6097 C CA . ASN A 1 726 ? 28.587 -0.415 -40.163 1.00 94.12 726 ASN A CA 1
ATOM 6098 C C . ASN A 1 726 ? 27.893 0.548 -39.191 1.00 94.12 726 ASN A C 1
ATOM 6100 O O . ASN A 1 726 ? 27.952 0.379 -37.975 1.00 94.12 726 ASN A O 1
ATOM 6104 N N . GLU A 1 727 ? 27.193 1.541 -39.743 1.00 94.81 727 GLU A N 1
ATOM 6105 C CA . GLU A 1 727 ? 26.498 2.595 -38.990 1.00 94.81 727 GLU A CA 1
ATOM 6106 C C . GLU A 1 727 ? 25.562 2.044 -37.899 1.00 94.81 727 GLU A C 1
ATOM 6108 O O . GLU A 1 727 ? 25.515 2.580 -36.791 1.00 94.81 727 GLU A O 1
ATOM 6113 N N . LYS A 1 728 ? 24.866 0.929 -38.170 1.00 94.75 728 LYS A N 1
ATOM 6114 C CA . LYS A 1 728 ? 23.951 0.297 -37.210 1.00 94.75 728 LYS A CA 1
ATOM 6115 C C . LYS A 1 728 ? 24.700 -0.302 -36.017 1.00 94.75 728 LYS A C 1
ATOM 6117 O O . LYS A 1 728 ? 24.286 -0.091 -34.878 1.00 94.75 728 LYS A O 1
ATOM 6122 N N . LEU A 1 729 ? 25.803 -1.015 -36.267 1.00 94.94 729 LEU A N 1
ATOM 6123 C CA . LEU A 1 729 ? 26.672 -1.556 -35.211 1.00 94.94 729 LEU A CA 1
ATOM 6124 C C . LEU A 1 729 ? 27.381 -0.442 -34.438 1.00 94.94 729 LEU A C 1
ATOM 6126 O O . LEU A 1 729 ? 27.468 -0.505 -33.215 1.00 94.94 729 LEU A O 1
ATOM 6130 N N . PHE A 1 730 ? 27.837 0.599 -35.133 1.00 95.81 730 PHE A N 1
ATOM 6131 C CA . PHE A 1 730 ? 28.454 1.762 -34.507 1.00 95.81 730 PHE A CA 1
ATOM 6132 C C . PHE A 1 730 ? 27.493 2.438 -33.522 1.00 95.81 730 PHE A C 1
ATOM 6134 O O . PHE A 1 730 ? 27.845 2.644 -32.361 1.00 95.81 730 PHE A O 1
ATOM 6141 N N . GLN A 1 731 ? 26.258 2.725 -33.947 1.00 96.31 731 GLN A N 1
ATOM 6142 C CA . GLN A 1 731 ? 25.253 3.340 -33.078 1.00 96.31 731 GLN A CA 1
ATOM 6143 C C . GLN A 1 731 ? 24.855 2.424 -31.913 1.00 96.31 731 GLN A C 1
ATOM 6145 O O . GLN A 1 731 ? 24.637 2.904 -30.799 1.00 96.31 731 GLN A O 1
ATOM 6150 N N . TYR A 1 732 ? 24.778 1.113 -32.156 1.00 96.81 732 TYR A N 1
ATOM 6151 C CA . TYR A 1 732 ? 24.531 0.118 -31.118 1.00 96.81 732 TYR A CA 1
ATOM 6152 C C . TYR A 1 732 ? 25.615 0.141 -30.031 1.00 96.81 732 TYR A C 1
ATOM 6154 O O . TYR A 1 732 ? 25.285 0.210 -28.849 1.00 96.81 732 TYR A O 1
ATOM 6162 N N . GLU A 1 733 ? 26.898 0.146 -30.402 1.00 97.19 733 GLU A N 1
ATOM 6163 C CA . GLU A 1 733 ? 27.998 0.182 -29.428 1.00 97.19 733 GLU A CA 1
ATOM 6164 C C . GLU A 1 733 ? 28.098 1.534 -28.699 1.00 97.19 733 GLU A C 1
ATOM 6166 O O . GLU A 1 733 ? 28.360 1.562 -27.497 1.00 97.19 733 GLU A O 1
ATOM 6171 N N . VAL A 1 734 ? 27.798 2.657 -29.367 1.00 97.44 734 VAL A N 1
ATOM 6172 C CA . VAL A 1 734 ? 27.675 3.973 -28.705 1.00 97.44 734 VAL A CA 1
ATOM 6173 C C . VAL A 1 734 ? 26.604 3.941 -27.612 1.00 97.44 734 VAL A C 1
ATOM 6175 O O . VAL A 1 734 ? 26.846 4.369 -26.482 1.00 97.44 734 VAL A O 1
ATOM 6178 N N . ASP A 1 735 ? 25.420 3.411 -27.923 1.00 97.81 735 ASP A N 1
ATOM 6179 C CA . ASP A 1 735 ? 24.334 3.313 -26.948 1.00 97.81 735 ASP A CA 1
ATOM 6180 C C . ASP A 1 735 ? 24.654 2.290 -25.837 1.00 97.81 735 ASP A C 1
ATOM 6182 O O . ASP A 1 735 ? 24.241 2.494 -24.693 1.00 97.81 735 ASP A O 1
ATOM 6186 N N . CYS A 1 736 ? 25.444 1.244 -26.120 1.00 97.62 736 CYS A N 1
ATOM 6187 C CA . CYS A 1 736 ? 25.959 0.326 -25.096 1.00 97.62 736 CYS A CA 1
ATOM 6188 C C . CYS A 1 736 ? 26.859 1.048 -24.086 1.00 97.62 736 CYS A C 1
ATOM 6190 O O . CYS A 1 736 ? 26.664 0.872 -22.886 1.00 97.62 736 CYS A O 1
ATOM 6192 N N . LEU A 1 737 ? 27.779 1.903 -24.543 1.00 97.94 737 LEU A N 1
ATOM 6193 C CA . LEU A 1 737 ? 28.640 2.698 -23.657 1.00 97.94 737 LEU A CA 1
ATOM 6194 C C . LEU A 1 737 ? 27.823 3.660 -22.779 1.00 97.94 737 LEU A C 1
ATOM 6196 O O . LEU A 1 737 ? 28.084 3.789 -21.582 1.00 97.94 737 LEU A O 1
ATOM 6200 N N . ARG A 1 738 ? 26.783 4.295 -23.339 1.00 98.00 738 ARG A N 1
ATOM 6201 C CA . ARG A 1 738 ? 25.845 5.123 -22.556 1.00 98.00 738 ARG A CA 1
ATOM 6202 C C . ARG A 1 738 ? 25.113 4.297 -21.495 1.00 98.00 738 ARG A C 1
ATOM 6204 O O . ARG A 1 738 ? 24.976 4.740 -20.354 1.00 98.00 738 ARG A O 1
ATOM 6211 N N . LEU A 1 739 ? 24.660 3.092 -21.850 1.00 97.88 739 LEU A N 1
ATOM 6212 C CA . LEU A 1 739 ? 24.009 2.180 -20.909 1.00 97.88 739 LEU A CA 1
ATOM 6213 C C . LEU A 1 739 ? 24.967 1.727 -19.796 1.00 97.88 739 LEU A C 1
ATOM 6215 O O . LEU A 1 739 ? 24.560 1.677 -18.637 1.00 97.88 739 LEU A O 1
ATOM 6219 N N . GLU A 1 740 ? 26.227 1.426 -20.121 1.00 97.88 740 GLU A N 1
ATOM 6220 C CA . GLU A 1 740 ? 27.266 1.069 -19.146 1.00 97.88 740 GLU A CA 1
ATOM 6221 C C . GLU A 1 740 ? 27.498 2.197 -18.140 1.00 97.88 740 GLU A C 1
ATOM 6223 O O . GLU A 1 740 ? 27.497 1.952 -16.932 1.00 97.88 740 GLU A O 1
ATOM 6228 N N . ARG A 1 741 ? 27.577 3.447 -18.611 1.00 97.62 741 ARG A N 1
ATOM 6229 C CA . ARG A 1 741 ? 27.711 4.608 -17.726 1.00 97.62 741 ARG A CA 1
ATOM 6230 C C . ARG A 1 741 ? 26.504 4.792 -16.802 1.00 97.62 741 ARG A C 1
ATOM 6232 O O . ARG A 1 741 ? 26.672 5.077 -15.615 1.00 97.62 741 ARG A O 1
ATOM 6239 N N . LEU A 1 742 ? 25.287 4.605 -17.319 1.00 97.56 742 LEU A N 1
ATOM 6240 C CA . LEU A 1 742 ? 24.070 4.625 -16.498 1.00 97.56 742 LEU A CA 1
ATOM 6241 C C . LEU A 1 742 ? 24.064 3.496 -15.465 1.00 97.56 742 LEU A C 1
ATOM 6243 O O . LEU A 1 742 ? 23.686 3.725 -14.317 1.00 97.56 742 LEU A O 1
ATOM 6247 N N . ARG A 1 743 ? 24.511 2.298 -15.853 1.00 97.88 743 ARG A N 1
ATOM 6248 C CA . ARG A 1 743 ? 24.660 1.143 -14.964 1.00 97.88 743 ARG A CA 1
ATOM 6249 C C . ARG A 1 743 ? 25.632 1.442 -13.824 1.00 97.88 743 ARG A C 1
ATOM 6251 O O . ARG A 1 743 ? 25.268 1.216 -12.680 1.00 97.88 743 ARG A O 1
ATOM 6258 N N . GLU A 1 744 ? 26.806 2.011 -14.102 1.00 97.50 744 GLU A N 1
ATOM 6259 C CA . GLU A 1 744 ? 27.769 2.415 -13.062 1.00 97.50 744 GLU A CA 1
ATOM 6260 C C . GLU A 1 744 ? 27.140 3.368 -12.034 1.00 97.50 744 GLU A C 1
ATOM 6262 O O . GLU A 1 744 ? 27.286 3.163 -10.829 1.00 97.50 744 GLU A O 1
ATOM 6267 N N . LYS A 1 745 ? 26.401 4.385 -12.500 1.00 96.44 745 LYS A N 1
ATOM 6268 C CA . LYS A 1 745 ? 25.731 5.365 -11.628 1.00 96.44 745 LYS A CA 1
ATOM 6269 C C . LYS A 1 745 ? 24.595 4.742 -10.821 1.00 96.44 745 LYS A C 1
ATOM 6271 O O . LYS A 1 745 ? 24.525 4.950 -9.617 1.00 96.44 745 LYS A O 1
ATOM 6276 N N . LEU A 1 746 ? 23.724 3.955 -11.454 1.00 97.44 746 LEU A N 1
ATOM 6277 C CA . LEU A 1 746 ? 22.629 3.256 -10.769 1.00 97.44 746 LEU A CA 1
ATOM 6278 C C . LEU A 1 746 ? 23.125 2.133 -9.845 1.00 97.44 746 LEU A C 1
ATOM 6280 O O . LEU A 1 746 ? 22.362 1.647 -9.014 1.00 97.44 746 LEU A O 1
ATOM 6284 N N . SER A 1 747 ? 24.391 1.730 -9.959 1.00 97.19 747 SER A N 1
ATOM 6285 C CA . SER A 1 747 ? 25.024 0.815 -9.017 1.00 97.19 747 SER A CA 1
ATOM 6286 C C . SER A 1 747 ? 25.616 1.510 -7.782 1.00 97.19 747 SER A C 1
ATOM 6288 O O . SER A 1 747 ? 25.952 0.815 -6.820 1.00 97.19 747 SER A O 1
ATOM 6290 N N . ASP A 1 748 ? 25.736 2.841 -7.777 1.00 97.56 748 ASP A N 1
ATOM 6291 C CA . ASP A 1 748 ? 26.228 3.614 -6.635 1.00 97.56 748 ASP A CA 1
ATOM 6292 C C . ASP A 1 748 ? 25.144 3.752 -5.551 1.00 97.56 748 ASP A C 1
ATOM 6294 O O . ASP A 1 748 ? 24.028 4.210 -5.798 1.00 97.56 748 ASP A O 1
ATOM 6298 N N . LYS A 1 749 ? 25.488 3.358 -4.321 1.00 96.50 749 LYS A N 1
ATOM 6299 C CA . LYS A 1 749 ? 24.577 3.335 -3.170 1.00 96.50 749 LYS A CA 1
ATOM 6300 C C . LYS A 1 749 ? 24.087 4.723 -2.784 1.00 96.50 749 LYS A C 1
ATOM 6302 O O . LYS A 1 749 ? 22.907 4.892 -2.487 1.00 96.50 749 LYS A O 1
ATOM 6307 N N . GLU A 1 750 ? 24.982 5.708 -2.781 1.00 95.31 750 GLU A N 1
ATOM 6308 C CA . GLU A 1 750 ? 24.621 7.079 -2.407 1.00 95.31 750 GLU A CA 1
ATOM 6309 C C . GLU A 1 750 ? 23.680 7.678 -3.453 1.00 95.31 750 GLU A C 1
ATOM 6311 O O . GLU A 1 750 ? 22.703 8.349 -3.113 1.00 95.31 750 GLU A O 1
ATOM 6316 N N . PHE A 1 751 ? 23.921 7.341 -4.721 1.00 95.38 751 PHE A N 1
ATOM 6317 C CA . PHE A 1 751 ? 23.104 7.772 -5.844 1.00 95.38 751 PHE A CA 1
ATOM 6318 C C . PHE A 1 751 ? 21.685 7.199 -5.800 1.00 95.38 751 PHE A C 1
ATOM 6320 O O . PHE A 1 751 ? 20.727 7.929 -6.041 1.00 95.38 751 PHE A O 1
ATOM 6327 N N . ILE A 1 752 ? 21.516 5.915 -5.461 1.00 97.25 752 ILE A N 1
ATOM 6328 C CA . ILE A 1 752 ? 20.186 5.280 -5.421 1.00 97.25 752 ILE A CA 1
ATOM 6329 C C . ILE A 1 752 ? 19.400 5.554 -4.139 1.00 97.25 752 ILE A C 1
ATOM 6331 O O . ILE A 1 752 ? 18.211 5.238 -4.078 1.00 97.25 752 ILE A O 1
ATOM 6335 N N . GLN A 1 753 ? 20.007 6.162 -3.119 1.00 96.88 753 GLN A N 1
ATOM 6336 C CA . GLN A 1 753 ? 19.346 6.397 -1.835 1.00 96.88 753 GLN A CA 1
ATOM 6337 C C . GLN A 1 753 ? 17.996 7.140 -1.951 1.00 96.88 753 GLN A C 1
ATOM 6339 O O . GLN A 1 753 ? 17.040 6.714 -1.296 1.00 96.88 753 GLN A O 1
ATOM 6344 N N . PRO A 1 754 ? 17.831 8.182 -2.795 1.00 96.69 754 PRO A N 1
ATOM 6345 C CA . PRO A 1 754 ? 16.531 8.825 -2.993 1.00 96.69 754 PRO A CA 1
ATOM 6346 C C . PRO A 1 754 ? 15.461 7.896 -3.576 1.00 96.69 754 PRO A C 1
ATOM 6348 O O . PRO A 1 754 ? 14.286 8.048 -3.254 1.00 96.69 754 PRO A O 1
ATOM 6351 N N . LEU A 1 755 ? 15.851 6.925 -4.409 1.00 96.50 755 LEU A N 1
ATOM 6352 C CA . LEU A 1 755 ? 14.943 5.910 -4.944 1.00 96.50 755 LEU A CA 1
ATOM 6353 C C . LEU A 1 755 ? 14.530 4.917 -3.849 1.00 96.50 755 LEU A C 1
ATOM 6355 O O . LEU A 1 755 ? 13.352 4.591 -3.728 1.00 96.50 755 LEU A O 1
ATOM 6359 N N . LEU A 1 756 ? 15.473 4.485 -3.004 1.00 96.62 756 LEU A N 1
ATOM 6360 C CA . LEU A 1 756 ? 15.193 3.595 -1.869 1.00 96.62 756 LEU A CA 1
ATOM 6361 C C . LEU A 1 756 ? 14.287 4.260 -0.822 1.00 96.62 756 LEU A C 1
ATOM 6363 O O . LEU A 1 756 ? 13.453 3.598 -0.204 1.00 96.62 756 LEU A O 1
ATOM 6367 N N . ASN A 1 757 ? 14.400 5.580 -0.655 1.00 96.06 757 ASN A N 1
ATOM 6368 C CA . ASN A 1 757 ? 13.543 6.346 0.248 1.00 96.06 757 ASN A CA 1
ATOM 6369 C C . ASN A 1 757 ? 12.061 6.308 -0.162 1.00 96.06 757 ASN A C 1
ATOM 6371 O O . ASN A 1 757 ? 11.207 6.450 0.715 1.00 96.06 757 ASN A O 1
ATOM 6375 N N . LEU A 1 758 ? 11.742 6.036 -1.437 1.00 95.81 758 LEU A N 1
ATOM 6376 C CA . LEU A 1 758 ? 10.359 5.866 -1.895 1.00 95.81 758 LEU A CA 1
ATOM 6377 C C . LEU A 1 758 ? 9.651 4.680 -1.223 1.00 95.81 758 LEU A C 1
ATOM 6379 O O . LEU A 1 758 ? 8.429 4.676 -1.144 1.00 95.81 758 LEU A O 1
ATOM 6383 N N . ASN A 1 759 ? 10.390 3.714 -0.663 1.00 95.12 759 ASN A N 1
ATOM 6384 C CA . ASN A 1 759 ? 9.818 2.620 0.132 1.00 95.12 759 ASN A CA 1
ATOM 6385 C C . ASN A 1 759 ? 9.078 3.115 1.393 1.00 95.12 759 ASN A C 1
ATOM 6387 O O . ASN A 1 759 ? 8.245 2.412 1.966 1.00 95.12 759 ASN A O 1
ATOM 6391 N N . ASN A 1 760 ? 9.390 4.331 1.852 1.00 94.81 760 ASN A N 1
ATOM 6392 C CA . ASN A 1 760 ? 8.699 4.955 2.976 1.00 94.81 760 ASN A CA 1
ATOM 6393 C C . ASN A 1 760 ? 7.435 5.713 2.550 1.00 94.81 760 ASN A C 1
ATOM 6395 O O . ASN A 1 760 ? 6.621 6.021 3.422 1.00 94.81 760 ASN A O 1
ATOM 6399 N N . CYS A 1 761 ? 7.257 5.972 1.250 1.00 95.81 761 CYS A N 1
ATOM 6400 C CA . CYS A 1 761 ? 6.098 6.678 0.723 1.00 95.81 761 CYS A CA 1
ATOM 6401 C C . CYS A 1 761 ? 4.881 5.757 0.596 1.00 95.81 761 CYS A C 1
ATOM 6403 O O . CYS A 1 761 ? 4.994 4.568 0.289 1.00 95.81 761 CYS A O 1
ATOM 6405 N N . ARG A 1 762 ? 3.684 6.314 0.781 1.00 95.56 762 ARG A N 1
ATOM 6406 C CA . ARG A 1 762 ? 2.421 5.654 0.418 1.00 95.56 762 ARG A CA 1
ATOM 6407 C C . ARG A 1 762 ? 2.035 5.891 -1.025 1.00 95.56 762 ARG A C 1
ATOM 6409 O O . ARG A 1 762 ? 1.425 5.005 -1.622 1.00 95.56 762 ARG A O 1
ATOM 6416 N N . ILE A 1 763 ? 2.400 7.044 -1.570 1.00 95.62 763 ILE A N 1
ATOM 6417 C CA . ILE A 1 763 ? 2.184 7.384 -2.971 1.00 95.62 763 ILE A CA 1
ATOM 6418 C C . ILE A 1 763 ? 3.528 7.419 -3.679 1.00 95.62 763 ILE A C 1
ATOM 6420 O O . ILE A 1 763 ? 4.415 8.197 -3.335 1.00 95.62 763 ILE A O 1
ATOM 6424 N N . ILE A 1 764 ? 3.653 6.578 -4.700 1.00 96.19 764 ILE A N 1
ATOM 6425 C CA . ILE A 1 764 ? 4.771 6.616 -5.634 1.00 96.19 764 ILE A CA 1
ATOM 6426 C C . ILE A 1 764 ? 4.187 6.864 -7.012 1.00 96.19 764 ILE A C 1
ATOM 6428 O O . ILE A 1 764 ? 3.451 6.020 -7.528 1.00 96.19 764 ILE A O 1
ATOM 6432 N N . LYS A 1 765 ? 4.529 8.014 -7.593 1.00 95.94 765 LYS A N 1
ATOM 6433 C CA . LYS A 1 765 ? 4.193 8.316 -8.984 1.00 95.94 765 LYS A CA 1
ATOM 6434 C C . LYS A 1 765 ? 5.025 7.435 -9.908 1.00 95.94 765 LYS A C 1
ATOM 6436 O O . LYS A 1 765 ? 6.155 7.076 -9.574 1.00 95.94 765 LYS A O 1
ATOM 6441 N N . PHE A 1 766 ? 4.489 7.120 -11.083 1.00 96.75 766 PHE A N 1
ATOM 6442 C CA . PHE A 1 766 ? 5.208 6.362 -12.116 1.00 96.75 766 PHE A CA 1
ATOM 6443 C C . PHE A 1 766 ? 5.712 4.986 -11.630 1.00 96.75 766 PHE A C 1
ATOM 6445 O O . PHE A 1 766 ? 6.786 4.514 -12.014 1.00 96.75 766 PHE A O 1
ATOM 6452 N N . ASN A 1 767 ? 4.926 4.314 -10.784 1.00 96.00 767 ASN A N 1
ATOM 6453 C CA . ASN A 1 767 ? 5.197 2.952 -10.306 1.00 96.00 767 ASN A CA 1
ATOM 6454 C C . ASN A 1 767 ? 5.409 1.939 -11.459 1.00 96.00 767 ASN A C 1
ATOM 6456 O O . ASN A 1 767 ? 6.129 0.950 -11.294 1.00 96.00 767 ASN A O 1
ATOM 6460 N N . SER A 1 768 ? 4.855 2.216 -12.643 1.00 96.06 768 SER A N 1
ATOM 6461 C CA . SER A 1 768 ? 5.062 1.476 -13.887 1.00 96.06 768 SER A CA 1
ATOM 6462 C C . SER A 1 768 ? 6.524 1.381 -14.312 1.00 96.06 768 SER A C 1
ATOM 6464 O O . SER A 1 768 ? 6.871 0.392 -14.951 1.00 96.06 768 SER A O 1
ATOM 6466 N N . ILE A 1 769 ? 7.395 2.325 -13.942 1.00 97.94 769 ILE A N 1
ATOM 6467 C CA . ILE A 1 769 ? 8.838 2.255 -14.232 1.00 97.94 769 ILE A CA 1
ATOM 6468 C C . ILE A 1 769 ? 9.468 1.104 -13.444 1.00 97.94 769 ILE A C 1
ATOM 6470 O O . ILE A 1 769 ? 10.112 0.228 -14.018 1.00 97.94 769 ILE A O 1
ATOM 6474 N N . ILE A 1 770 ? 9.215 1.057 -12.132 1.00 97.81 770 ILE A N 1
ATOM 6475 C CA . ILE A 1 770 ? 9.702 -0.011 -11.246 1.00 97.81 770 ILE A CA 1
ATOM 6476 C C . ILE A 1 770 ? 9.126 -1.355 -11.696 1.00 97.81 770 ILE A C 1
ATOM 6478 O O . ILE A 1 770 ? 9.856 -2.332 -11.850 1.00 97.81 770 ILE A O 1
ATOM 6482 N N . GLN A 1 771 ? 7.821 -1.397 -11.968 1.00 97.12 771 GLN A N 1
ATOM 6483 C CA . GLN A 1 771 ? 7.147 -2.601 -12.444 1.00 97.12 771 GLN A CA 1
ATOM 6484 C C . GLN A 1 771 ? 7.711 -3.095 -13.786 1.00 97.12 771 GLN A C 1
ATOM 6486 O O . GLN A 1 771 ? 7.883 -4.296 -13.971 1.00 97.12 771 GLN A O 1
ATOM 6491 N N . SER A 1 772 ? 8.044 -2.182 -14.700 1.00 97.56 772 SER A N 1
ATOM 6492 C CA . SER A 1 772 ? 8.677 -2.494 -15.987 1.00 97.56 772 SER A CA 1
ATOM 6493 C C . SER A 1 772 ? 10.080 -3.069 -15.804 1.00 97.56 772 SER A C 1
ATOM 6495 O O . SER A 1 772 ? 10.424 -4.043 -16.469 1.00 97.56 772 SER A O 1
ATOM 6497 N N . GLY A 1 773 ? 10.859 -2.546 -14.851 1.00 97.62 773 GLY A N 1
ATOM 6498 C CA . GLY A 1 773 ? 12.140 -3.138 -14.456 1.00 97.62 773 GLY A CA 1
ATOM 6499 C C . GLY A 1 773 ? 11.988 -4.553 -13.891 1.00 97.62 773 GLY A C 1
ATOM 6500 O O . GLY A 1 773 ? 12.726 -5.454 -14.284 1.00 97.62 773 GLY A O 1
ATOM 6501 N N . LEU A 1 774 ? 10.983 -4.782 -13.038 1.00 97.56 774 LEU A N 1
ATOM 6502 C CA . LEU A 1 774 ? 10.669 -6.109 -12.491 1.00 97.56 774 LEU A CA 1
ATOM 6503 C C . LEU A 1 774 ? 10.239 -7.107 -13.575 1.00 97.56 774 LEU A C 1
ATOM 6505 O O . LEU A 1 774 ? 10.650 -8.269 -13.542 1.00 97.56 774 LEU A O 1
ATOM 6509 N N . TYR A 1 775 ? 9.441 -6.668 -14.549 1.00 96.06 775 TYR A N 1
ATOM 6510 C CA . TYR A 1 775 ? 9.091 -7.490 -15.706 1.00 96.06 775 TYR A CA 1
ATOM 6511 C C . TYR A 1 775 ? 10.300 -7.799 -16.580 1.00 96.06 775 TYR A C 1
ATOM 6513 O O . TYR A 1 775 ? 10.431 -8.935 -17.028 1.00 96.06 775 TYR A O 1
ATOM 6521 N N . LEU A 1 776 ? 11.203 -6.837 -16.775 1.00 95.56 776 LEU A N 1
ATOM 6522 C CA . LEU A 1 776 ? 12.403 -7.032 -17.580 1.00 95.56 776 LEU A CA 1
ATOM 6523 C C . LEU A 1 776 ? 13.312 -8.131 -17.004 1.00 95.56 776 LEU A C 1
ATOM 6525 O O . LEU A 1 776 ? 13.829 -8.947 -17.761 1.00 95.56 776 LEU A O 1
ATOM 6529 N N . ILE A 1 777 ? 13.439 -8.218 -15.674 1.00 96.12 777 ILE A N 1
ATOM 6530 C CA . ILE A 1 777 ? 14.210 -9.281 -14.998 1.00 96.12 777 ILE A CA 1
ATOM 6531 C C . ILE A 1 777 ? 13.458 -10.617 -14.854 1.00 96.12 777 ILE A C 1
ATOM 6533 O O . ILE A 1 777 ? 13.972 -11.534 -14.220 1.00 96.12 777 ILE A O 1
ATOM 6537 N N . GLY A 1 778 ? 12.248 -10.746 -15.410 1.00 95.12 778 GLY A N 1
ATOM 6538 C CA . GLY A 1 778 ? 11.490 -12.002 -15.383 1.00 95.12 778 GLY A CA 1
ATOM 6539 C C . GLY A 1 778 ? 10.678 -12.246 -14.105 1.00 95.12 778 GLY A C 1
ATOM 6540 O O . GLY A 1 778 ? 10.344 -13.392 -13.803 1.00 95.12 778 GLY A O 1
ATOM 6541 N N . SER A 1 779 ? 10.347 -11.202 -13.333 1.00 96.00 779 SER A N 1
ATOM 6542 C CA . SER A 1 779 ? 9.577 -11.369 -12.091 1.00 96.00 779 SER A CA 1
ATOM 6543 C C . SER A 1 779 ? 8.150 -11.856 -12.366 1.00 96.00 779 SER A C 1
ATOM 6545 O O . SER A 1 779 ? 7.489 -11.429 -13.320 1.00 96.00 779 SER A O 1
ATOM 6547 N N . ASN A 1 780 ? 7.639 -12.734 -11.498 1.00 95.00 780 ASN A N 1
ATOM 6548 C CA . ASN A 1 780 ? 6.283 -13.256 -11.623 1.00 95.00 780 ASN A CA 1
ATOM 6549 C C . ASN A 1 780 ? 5.250 -12.177 -11.266 1.00 95.00 780 ASN A C 1
ATOM 6551 O O . ASN A 1 780 ? 5.313 -11.555 -10.205 1.00 95.00 780 ASN A O 1
ATOM 6555 N N . LYS A 1 781 ? 4.251 -12.004 -12.137 1.00 93.88 781 LYS A N 1
ATOM 6556 C CA . LYS A 1 781 ? 3.151 -11.047 -11.979 1.00 93.88 781 LYS A CA 1
ATOM 6557 C C . LYS A 1 781 ? 2.421 -11.191 -10.638 1.00 93.88 781 LYS A C 1
ATOM 6559 O O . LYS A 1 781 ? 2.068 -10.180 -10.038 1.00 93.88 781 LYS A O 1
ATOM 6564 N N . ALA A 1 782 ? 2.210 -12.421 -10.167 1.00 94.12 782 ALA A N 1
ATOM 6565 C CA . ALA A 1 782 ? 1.495 -12.688 -8.916 1.00 94.12 782 ALA A CA 1
ATOM 6566 C C . ALA A 1 782 ? 2.258 -12.218 -7.663 1.00 94.12 782 ALA A C 1
ATOM 6568 O O . ALA A 1 782 ? 1.632 -11.896 -6.653 1.00 94.12 782 ALA A O 1
ATOM 6569 N N . ASP A 1 783 ? 3.590 -12.160 -7.740 1.00 94.69 783 ASP A N 1
ATOM 6570 C CA . ASP A 1 783 ? 4.442 -11.771 -6.616 1.00 94.69 783 ASP A CA 1
ATOM 6571 C C . ASP A 1 783 ? 4.558 -10.246 -6.499 1.00 94.69 783 ASP A C 1
ATOM 6573 O O . ASP A 1 783 ? 4.678 -9.715 -5.394 1.00 94.69 783 ASP A O 1
ATOM 6577 N N . ILE A 1 784 ? 4.483 -9.538 -7.631 1.00 95.56 784 ILE A N 1
ATOM 6578 C CA . ILE A 1 784 ? 4.709 -8.089 -7.686 1.00 95.56 784 ILE A CA 1
ATOM 6579 C C . ILE A 1 784 ? 3.418 -7.259 -7.744 1.00 95.56 784 ILE A C 1
ATOM 6581 O O . ILE A 1 784 ? 3.419 -6.122 -7.278 1.00 95.56 784 ILE A O 1
ATOM 6585 N N . ASN A 1 785 ? 2.311 -7.786 -8.280 1.00 95.50 785 ASN A N 1
ATOM 6586 C CA . ASN A 1 785 ? 1.063 -7.027 -8.439 1.00 95.50 785 ASN A CA 1
ATOM 6587 C C . ASN A 1 785 ? 0.053 -7.298 -7.320 1.00 95.50 785 ASN A C 1
ATOM 6589 O O . ASN A 1 785 ? 0.110 -8.303 -6.608 1.00 95.50 785 ASN A O 1
ATOM 6593 N N . LEU A 1 786 ? -0.924 -6.399 -7.173 1.00 92.44 786 LEU A N 1
ATOM 6594 C CA . LEU A 1 786 ? -2.117 -6.691 -6.382 1.00 92.44 786 LEU A CA 1
ATOM 6595 C C . LEU A 1 786 ? -2.893 -7.848 -7.049 1.00 92.44 786 LEU A C 1
ATOM 6597 O O . LEU A 1 786 ? -2.999 -7.856 -8.281 1.00 92.44 786 LEU A O 1
ATOM 6601 N N . PRO A 1 787 ? -3.438 -8.807 -6.271 1.00 91.06 787 PRO A N 1
ATOM 6602 C CA . PRO A 1 787 ? -4.157 -9.961 -6.812 1.00 91.06 787 PRO A CA 1
ATOM 6603 C C . PRO A 1 787 ? -5.247 -9.551 -7.804 1.00 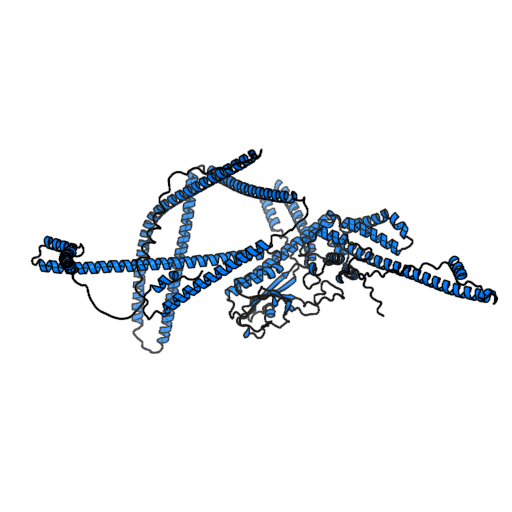91.06 787 PRO A C 1
ATOM 6605 O O . PRO A 1 787 ? -6.018 -8.631 -7.531 1.00 91.06 787 PRO A O 1
ATOM 6608 N N . ASP A 1 788 ? -5.290 -10.234 -8.949 1.00 89.69 788 ASP A N 1
ATOM 6609 C CA . ASP A 1 788 ? -6.233 -9.990 -10.050 1.00 89.69 788 ASP A CA 1
ATOM 6610 C C . ASP A 1 788 ? -6.144 -8.587 -10.682 1.00 89.69 788 ASP A C 1
ATOM 6612 O O . ASP A 1 788 ? -7.094 -8.117 -11.307 1.00 89.69 788 ASP A O 1
ATOM 6616 N N . THR A 1 789 ? -5.003 -7.901 -10.545 1.00 92.12 789 THR A N 1
ATOM 6617 C CA . THR A 1 789 ? -4.781 -6.578 -11.148 1.00 92.12 789 THR A CA 1
ATOM 6618 C C . THR A 1 789 ? -3.425 -6.461 -11.859 1.00 92.12 789 THR A C 1
ATOM 6620 O O . THR A 1 789 ? -2.530 -7.302 -11.728 1.00 92.12 789 THR A O 1
ATOM 6623 N N . ASN A 1 790 ? -3.258 -5.359 -12.594 1.00 92.12 790 ASN A N 1
ATOM 6624 C CA . ASN A 1 790 ? -1.975 -4.921 -13.153 1.00 92.12 790 ASN A CA 1
ATOM 6625 C C . ASN A 1 790 ? -1.253 -3.875 -12.304 1.00 92.12 790 ASN A C 1
ATOM 6627 O O . ASN A 1 790 ? -0.217 -3.367 -12.731 1.00 92.12 790 ASN A O 1
ATOM 6631 N N . ARG A 1 791 ? -1.785 -3.524 -11.132 1.00 93.94 791 ARG A N 1
ATOM 6632 C CA . ARG A 1 791 ? -1.199 -2.483 -10.286 1.00 93.94 791 ARG A CA 1
ATOM 6633 C C . ARG A 1 791 ? -0.095 -3.074 -9.426 1.00 93.94 791 ARG A C 1
ATOM 6635 O O . ARG A 1 791 ? -0.295 -4.108 -8.788 1.00 93.94 791 ARG A O 1
ATOM 6642 N N . LEU A 1 792 ? 1.057 -2.406 -9.403 1.00 95.50 792 LEU A N 1
ATOM 6643 C CA . LEU A 1 792 ? 2.186 -2.797 -8.567 1.00 95.50 792 LEU A CA 1
ATOM 6644 C C . LEU A 1 792 ? 1.773 -2.774 -7.088 1.00 95.50 792 LEU A C 1
ATOM 6646 O O . LEU A 1 792 ? 1.269 -1.768 -6.586 1.00 95.50 792 LEU A O 1
ATOM 6650 N N . ASN A 1 793 ? 2.013 -3.870 -6.372 1.00 95.12 793 ASN A N 1
ATOM 6651 C CA . ASN A 1 793 ? 1.811 -3.931 -4.933 1.00 95.12 793 ASN A CA 1
ATOM 6652 C C . ASN A 1 793 ? 3.049 -3.403 -4.212 1.00 95.12 793 ASN A C 1
ATOM 6654 O O . ASN A 1 793 ? 3.880 -4.162 -3.710 1.00 95.12 793 ASN A O 1
ATOM 6658 N N . ILE A 1 794 ? 3.146 -2.078 -4.138 1.00 92.19 794 ILE A N 1
ATOM 6659 C CA . ILE A 1 794 ? 4.299 -1.419 -3.528 1.00 92.19 794 ILE A CA 1
ATOM 6660 C C . ILE A 1 794 ? 4.512 -1.816 -2.063 1.00 92.19 794 ILE A C 1
ATOM 6662 O O . ILE A 1 794 ? 5.636 -1.838 -1.588 1.00 92.19 794 ILE A O 1
ATOM 6666 N N . ARG A 1 795 ? 3.447 -2.197 -1.348 1.00 90.88 795 ARG A N 1
ATOM 6667 C CA . ARG A 1 795 ? 3.528 -2.566 0.072 1.00 90.88 795 ARG A CA 1
ATOM 6668 C C . ARG A 1 795 ? 4.242 -3.894 0.296 1.00 90.88 795 ARG A C 1
ATOM 6670 O O . ARG A 1 795 ? 4.860 -4.079 1.340 1.00 90.88 795 ARG A O 1
ATOM 6677 N N . LYS A 1 796 ? 4.115 -4.827 -0.652 1.00 91.62 796 LYS A N 1
ATOM 6678 C CA . LYS A 1 796 ? 4.814 -6.119 -0.615 1.00 91.62 796 LYS A CA 1
ATOM 6679 C C . LYS A 1 796 ? 6.216 -6.032 -1.204 1.00 91.62 796 LYS A C 1
ATOM 6681 O O . LYS A 1 796 ? 7.063 -6.854 -0.861 1.00 91.62 796 LYS A O 1
ATOM 6686 N N . LEU A 1 797 ? 6.449 -5.063 -2.087 1.00 93.69 797 LEU A N 1
ATOM 6687 C CA . LEU A 1 797 ? 7.737 -4.876 -2.727 1.00 93.69 797 LEU A CA 1
ATOM 6688 C C . LEU A 1 797 ? 8.719 -4.219 -1.755 1.00 93.69 797 LEU A C 1
ATOM 6690 O O . LEU A 1 797 ? 8.541 -3.078 -1.345 1.00 93.69 797 LEU A O 1
ATOM 6694 N N . VAL A 1 798 ? 9.797 -4.924 -1.427 1.00 94.19 798 VAL A N 1
ATOM 6695 C CA . VAL A 1 798 ? 10.922 -4.323 -0.711 1.00 94.19 798 VAL A CA 1
ATOM 6696 C C . VAL A 1 798 ? 11.855 -3.712 -1.751 1.00 94.19 798 VAL A C 1
ATOM 6698 O O . VAL A 1 798 ? 12.593 -4.431 -2.418 1.00 94.19 798 VAL A O 1
ATOM 6701 N N . LEU A 1 799 ? 11.800 -2.389 -1.908 1.00 94.88 799 LEU A N 1
ATOM 6702 C CA . LEU A 1 799 ? 12.771 -1.653 -2.719 1.00 94.88 799 LEU A CA 1
ATOM 6703 C C . LEU A 1 799 ? 14.109 -1.600 -1.971 1.00 94.88 799 LEU A C 1
ATOM 6705 O O . LEU A 1 799 ? 14.311 -0.737 -1.117 1.00 94.88 799 LEU A O 1
ATOM 6709 N N . ASP A 1 800 ? 14.998 -2.550 -2.259 1.00 96.69 800 ASP A N 1
ATOM 6710 C CA . ASP A 1 800 ? 16.350 -2.615 -1.703 1.00 96.69 800 ASP A CA 1
ATOM 6711 C C . ASP A 1 800 ? 17.433 -2.469 -2.782 1.00 96.69 800 ASP A C 1
ATOM 6713 O O . ASP A 1 800 ? 17.166 -2.480 -3.985 1.00 96.69 800 ASP A O 1
ATOM 6717 N N . GLU A 1 801 ? 18.686 -2.318 -2.343 1.00 97.38 801 GLU A N 1
ATOM 6718 C CA . GLU A 1 801 ? 19.832 -2.216 -3.251 1.00 97.38 801 GLU A CA 1
ATOM 6719 C C . GLU A 1 801 ? 19.918 -3.436 -4.179 1.00 97.38 801 GLU A C 1
ATOM 6721 O O . GLU A 1 801 ? 20.208 -3.287 -5.361 1.00 97.38 801 GLU A O 1
ATOM 6726 N N . ASN A 1 802 ? 19.634 -4.641 -3.671 1.00 97.56 802 ASN A N 1
ATOM 6727 C CA . ASN A 1 802 ? 19.767 -5.874 -4.445 1.00 97.56 802 ASN A CA 1
ATOM 6728 C C . ASN A 1 802 ? 18.795 -5.912 -5.620 1.00 97.56 802 ASN A C 1
ATOM 6730 O O . ASN A 1 802 ? 19.194 -6.284 -6.721 1.00 97.56 802 ASN A O 1
ATOM 6734 N N . LEU A 1 803 ? 17.544 -5.508 -5.403 1.00 96.94 803 LEU A N 1
ATOM 6735 C CA . LEU A 1 803 ? 16.532 -5.436 -6.445 1.00 96.94 803 LEU A CA 1
ATOM 6736 C C . LEU A 1 803 ? 16.948 -4.463 -7.550 1.00 96.94 803 LEU A C 1
ATOM 6738 O O . LEU A 1 803 ? 16.860 -4.791 -8.733 1.00 96.94 803 LEU A O 1
ATOM 6742 N N . ILE A 1 804 ? 17.458 -3.287 -7.176 1.00 97.81 804 ILE A N 1
ATOM 6743 C CA . ILE A 1 804 ? 17.953 -2.307 -8.148 1.00 97.81 804 ILE A CA 1
ATOM 6744 C C . ILE A 1 804 ? 19.145 -2.874 -8.927 1.00 97.81 804 ILE A C 1
ATOM 6746 O O . ILE A 1 804 ? 19.167 -2.782 -10.152 1.00 97.81 804 ILE A O 1
ATOM 6750 N N . GLN A 1 805 ? 20.088 -3.545 -8.261 1.00 97.81 805 GLN A N 1
ATOM 6751 C CA . GLN A 1 805 ? 21.221 -4.194 -8.930 1.00 97.81 805 GLN A CA 1
ATOM 6752 C C . GLN A 1 805 ? 20.784 -5.339 -9.852 1.00 97.81 805 GLN A C 1
ATOM 6754 O O . GLN A 1 805 ? 21.377 -5.530 -10.911 1.00 97.81 805 GLN A O 1
ATOM 6759 N N . GLN A 1 806 ? 19.737 -6.092 -9.506 1.00 97.50 806 GLN A N 1
ATOM 6760 C CA . GLN A 1 806 ? 19.159 -7.111 -10.389 1.00 97.50 806 GLN A CA 1
ATOM 6761 C C . GLN A 1 806 ? 18.595 -6.486 -11.669 1.00 97.50 806 GLN A C 1
ATOM 6763 O O . GLN A 1 806 ? 18.891 -6.970 -12.758 1.00 97.50 806 GLN A O 1
ATOM 6768 N N . ILE A 1 807 ? 17.857 -5.377 -11.555 1.00 97.56 807 ILE A N 1
ATOM 6769 C CA . ILE A 1 807 ? 17.344 -4.628 -12.715 1.00 97.56 807 ILE A CA 1
ATOM 6770 C C . ILE A 1 807 ? 18.501 -4.097 -13.568 1.00 97.56 807 ILE A C 1
ATOM 6772 O O . ILE A 1 807 ? 18.535 -4.295 -14.782 1.00 97.56 807 ILE A O 1
ATOM 6776 N N . VAL A 1 808 ? 19.484 -3.466 -12.929 1.00 97.56 808 VAL A N 1
ATOM 6777 C CA . VAL A 1 808 ? 20.622 -2.826 -13.597 1.00 97.56 808 VAL A CA 1
ATOM 6778 C C . VAL A 1 808 ? 21.563 -3.846 -14.252 1.00 97.56 808 VAL A C 1
ATOM 6780 O O . VAL A 1 808 ? 22.134 -3.574 -15.312 1.00 97.56 808 VAL A O 1
ATOM 6783 N N . SER A 1 809 ? 21.704 -5.040 -13.673 1.00 97.00 809 SER A N 1
ATOM 6784 C CA . SER A 1 809 ? 22.529 -6.139 -14.201 1.00 97.00 809 SER A CA 1
ATOM 6785 C C . SER A 1 809 ? 21.889 -6.908 -15.360 1.00 97.00 809 SER A C 1
ATOM 6787 O O . SER A 1 809 ? 22.538 -7.792 -15.921 1.00 97.00 809 SER A O 1
ATOM 6789 N N . TYR A 1 810 ? 20.668 -6.551 -15.774 1.00 96.94 810 TYR A N 1
ATOM 6790 C CA . TYR A 1 810 ? 20.009 -7.168 -16.922 1.00 96.94 810 TYR A CA 1
ATOM 6791 C C . TYR A 1 810 ? 20.902 -7.142 -18.174 1.00 96.94 810 TYR A C 1
ATOM 6793 O O . TYR A 1 810 ? 21.419 -6.097 -18.585 1.00 96.94 810 TYR A O 1
ATOM 6801 N N . ASN A 1 811 ? 21.088 -8.302 -18.803 1.00 96.25 811 ASN A N 1
ATOM 6802 C CA . ASN A 1 811 ? 21.888 -8.421 -20.015 1.00 96.25 811 ASN A CA 1
ATOM 6803 C C . ASN A 1 811 ? 21.000 -8.280 -21.259 1.00 96.25 811 ASN A C 1
ATOM 6805 O O . ASN A 1 811 ? 20.147 -9.125 -21.517 1.00 96.25 811 ASN A O 1
ATOM 6809 N N . HIS A 1 812 ? 21.225 -7.230 -22.049 1.00 96.19 812 HIS A N 1
ATOM 6810 C CA . HIS A 1 812 ? 20.502 -7.011 -23.303 1.00 96.19 812 HIS A CA 1
ATOM 6811 C C . HIS A 1 812 ? 21.055 -7.841 -24.477 1.00 96.19 812 HIS A C 1
ATOM 6813 O O . HIS A 1 812 ? 20.371 -7.953 -25.495 1.00 96.19 812 HIS A O 1
ATOM 6819 N N . ARG A 1 813 ? 22.259 -8.423 -24.353 1.00 95.88 813 ARG A N 1
ATOM 6820 C CA . ARG A 1 813 ? 22.971 -9.130 -25.431 1.00 95.88 813 ARG A CA 1
ATOM 6821 C C . ARG A 1 813 ? 22.678 -10.630 -25.451 1.00 95.88 813 ARG A C 1
ATOM 6823 O O . ARG A 1 813 ? 22.702 -11.276 -24.403 1.00 95.88 813 ARG A O 1
ATOM 6830 N N . GLY A 1 814 ? 22.532 -11.187 -26.654 1.00 93.25 814 GLY A N 1
ATOM 6831 C CA . GLY A 1 814 ? 22.479 -12.637 -26.896 1.00 93.25 814 GLY A CA 1
ATOM 6832 C C . GLY A 1 814 ? 21.128 -13.292 -26.575 1.00 93.25 814 GLY A C 1
ATOM 6833 O O . GLY A 1 814 ? 20.212 -12.632 -26.100 1.00 93.25 814 GLY A O 1
ATOM 6834 N N . PRO A 1 815 ? 20.939 -14.589 -26.847 1.00 90.56 815 PRO A N 1
ATOM 6835 C CA . PRO A 1 815 ? 19.663 -15.257 -26.589 1.00 90.56 815 PRO A CA 1
ATOM 6836 C C . PRO A 1 815 ? 19.356 -15.330 -25.084 1.00 90.56 815 PRO A C 1
ATOM 6838 O O . PRO A 1 815 ? 20.254 -15.518 -24.259 1.00 90.56 815 PRO A O 1
ATOM 6841 N N . LYS A 1 816 ? 18.075 -15.206 -24.713 1.00 87.94 816 LYS A N 1
ATOM 6842 C CA . LYS A 1 816 ? 17.650 -15.412 -23.321 1.00 87.94 816 LYS A CA 1
ATOM 6843 C C . LYS A 1 816 ? 17.766 -16.899 -22.953 1.00 87.94 816 LYS A C 1
ATOM 6845 O O . LYS A 1 816 ? 17.400 -17.748 -23.762 1.00 87.94 816 LYS A O 1
ATOM 6850 N N . PRO A 1 817 ? 18.241 -17.231 -21.739 1.00 81.56 817 PRO A N 1
ATOM 6851 C CA . PRO A 1 817 ? 18.463 -18.621 -21.339 1.00 81.56 817 PRO A CA 1
ATOM 6852 C C . PRO A 1 817 ? 17.162 -19.410 -21.127 1.00 81.56 817 PRO A C 1
ATOM 6854 O O . PRO A 1 817 ? 17.181 -20.635 -21.203 1.00 81.56 817 PRO A O 1
ATOM 6857 N N . GLU A 1 818 ? 16.040 -18.730 -20.865 1.00 83.94 818 GLU A N 1
ATOM 6858 C CA . GLU A 1 818 ? 14.753 -19.355 -20.551 1.00 83.94 818 GLU A CA 1
ATOM 6859 C C . GLU A 1 818 ? 13.590 -18.650 -21.266 1.00 83.94 818 GLU A C 1
ATOM 6861 O O . GLU A 1 818 ? 13.615 -17.414 -21.390 1.00 83.94 818 GLU A O 1
ATOM 6866 N N . PRO A 1 819 ? 12.555 -19.403 -21.695 1.00 79.44 819 PRO A N 1
ATOM 6867 C CA . PRO A 1 819 ? 11.342 -18.828 -22.260 1.00 79.44 819 PRO A CA 1
ATOM 6868 C C . PRO A 1 819 ? 10.678 -17.914 -21.228 1.00 79.44 819 PRO A C 1
ATOM 6870 O O . PRO A 1 819 ? 10.339 -18.330 -20.121 1.00 79.44 819 PRO A O 1
ATOM 6873 N N . GLN A 1 820 ? 10.513 -16.649 -21.598 1.00 84.00 820 GLN A N 1
ATOM 6874 C CA . GLN A 1 820 ? 9.955 -15.630 -20.720 1.00 84.00 820 GLN A CA 1
ATOM 6875 C C . GLN A 1 820 ? 8.428 -15.626 -20.759 1.00 84.00 820 GLN A C 1
ATOM 6877 O O . GLN A 1 820 ? 7.802 -15.972 -21.764 1.00 84.00 820 GLN A O 1
ATOM 6882 N N . TYR A 1 821 ? 7.817 -15.159 -19.673 1.00 91.50 821 TYR A N 1
ATOM 6883 C CA . TYR A 1 821 ? 6.394 -14.849 -19.668 1.00 91.50 821 TYR A CA 1
ATOM 6884 C C . TYR A 1 821 ? 6.082 -13.719 -20.660 1.00 91.50 821 TYR A C 1
ATOM 6886 O O . TYR A 1 821 ? 6.869 -12.791 -20.825 1.00 91.50 821 TYR A O 1
ATOM 6894 N N . LYS A 1 822 ? 4.885 -13.730 -21.257 1.00 91.38 822 LYS A N 1
ATOM 6895 C CA . LYS A 1 822 ? 4.462 -12.722 -22.252 1.00 91.38 822 LYS A CA 1
ATOM 6896 C C . LYS A 1 822 ? 4.528 -11.270 -21.760 1.00 91.38 822 LYS A C 1
ATOM 6898 O O . LYS A 1 822 ? 4.623 -10.345 -22.559 1.00 91.38 822 LYS A O 1
ATOM 6903 N N . TRP A 1 823 ? 4.417 -11.033 -20.453 1.00 90.88 823 TRP A N 1
ATOM 6904 C CA . TRP A 1 823 ? 4.531 -9.683 -19.884 1.00 90.88 823 TRP A CA 1
ATOM 6905 C C . TRP A 1 823 ? 5.978 -9.195 -19.742 1.00 90.88 823 TRP A C 1
ATOM 6907 O O . TRP A 1 823 ? 6.193 -7.999 -19.580 1.00 90.88 823 TRP A O 1
ATOM 6917 N N . CYS A 1 824 ? 6.950 -10.101 -19.836 1.00 93.56 824 CYS A N 1
ATOM 6918 C CA . CYS A 1 824 ? 8.381 -9.814 -19.795 1.00 93.56 824 CYS A CA 1
ATOM 6919 C C . CYS A 1 824 ? 8.967 -9.508 -21.184 1.00 93.56 824 CYS A C 1
ATOM 6921 O O . CYS A 1 824 ? 10.153 -9.195 -21.279 1.00 93.56 824 CYS A O 1
ATOM 6923 N N . TYR A 1 825 ? 8.163 -9.610 -22.252 1.00 93.81 825 TYR A N 1
ATOM 6924 C CA . TYR A 1 825 ? 8.603 -9.287 -23.608 1.00 93.81 825 TYR A CA 1
ATOM 6925 C C . TYR A 1 825 ? 8.989 -7.818 -23.723 1.00 93.81 825 TYR A C 1
ATOM 6927 O O . TYR A 1 825 ? 8.256 -6.922 -23.290 1.00 93.81 825 TYR A O 1
ATOM 6935 N N . VAL A 1 826 ? 10.130 -7.576 -24.359 1.00 94.69 826 VAL A N 1
ATOM 6936 C CA . VAL A 1 826 ? 10.746 -6.247 -24.458 1.00 94.69 826 VAL A CA 1
ATOM 6937 C C . VAL A 1 826 ? 9.846 -5.263 -25.189 1.00 94.69 826 VAL A C 1
ATOM 6939 O O . VAL A 1 826 ? 9.755 -4.111 -24.777 1.00 94.69 826 VAL A O 1
ATOM 6942 N N . ASP A 1 827 ? 9.116 -5.708 -26.215 1.00 92.56 827 ASP A N 1
ATOM 6943 C CA . ASP A 1 827 ? 8.121 -4.875 -26.899 1.00 92.56 827 ASP A CA 1
ATOM 6944 C C . ASP A 1 827 ? 7.067 -4.323 -25.949 1.00 92.56 827 ASP A C 1
ATOM 6946 O O . ASP A 1 827 ? 6.695 -3.152 -26.023 1.00 92.56 827 ASP A O 1
ATOM 6950 N N . ARG A 1 828 ? 6.583 -5.171 -25.042 1.00 92.12 828 ARG A N 1
ATOM 6951 C CA . ARG A 1 828 ? 5.528 -4.803 -24.105 1.00 92.12 828 ARG A CA 1
ATOM 6952 C C . ARG A 1 828 ? 6.052 -3.856 -23.037 1.00 92.12 828 ARG A C 1
ATOM 6954 O O . ARG A 1 828 ? 5.393 -2.864 -22.731 1.00 92.12 828 ARG A O 1
ATOM 6961 N N . VAL A 1 829 ? 7.235 -4.153 -22.498 1.00 94.94 829 VAL A N 1
ATOM 6962 C CA . VAL A 1 829 ? 7.925 -3.288 -21.534 1.00 94.94 829 VAL A CA 1
ATOM 6963 C C . VAL A 1 829 ? 8.190 -1.919 -22.164 1.00 94.94 829 VAL A C 1
ATOM 6965 O O . VAL A 1 829 ? 7.843 -0.906 -21.564 1.00 94.94 829 VAL A O 1
ATOM 6968 N N . GLN A 1 830 ? 8.697 -1.880 -23.401 1.00 95.69 830 GLN A N 1
ATOM 6969 C CA . GLN A 1 830 ? 8.954 -0.647 -24.142 1.00 95.69 830 GLN A CA 1
ATOM 6970 C C . GLN A 1 830 ? 7.681 0.176 -24.370 1.00 95.69 830 GLN A C 1
ATOM 6972 O O . GLN A 1 830 ? 7.644 1.341 -23.986 1.00 95.69 830 GLN A O 1
ATOM 6977 N N . LYS A 1 831 ? 6.612 -0.427 -24.911 1.00 94.12 831 LYS A N 1
ATOM 6978 C CA . LYS A 1 831 ? 5.328 0.267 -25.127 1.00 94.12 831 LYS A CA 1
ATOM 6979 C C . LYS A 1 831 ? 4.769 0.867 -23.837 1.00 94.12 831 LYS A C 1
ATOM 6981 O O . LYS A 1 831 ? 4.102 1.897 -23.867 1.00 94.12 831 LYS A O 1
ATOM 6986 N N . ARG A 1 832 ? 5.019 0.220 -22.694 1.00 93.94 832 ARG A N 1
ATOM 6987 C CA . ARG A 1 832 ? 4.585 0.717 -21.388 1.00 93.94 832 ARG A CA 1
ATOM 6988 C C . ARG A 1 832 ? 5.379 1.944 -20.942 1.00 93.94 832 ARG A C 1
ATOM 6990 O O . ARG A 1 832 ? 4.772 2.912 -20.496 1.00 93.94 832 ARG A O 1
ATOM 6997 N N . ILE A 1 833 ? 6.704 1.911 -21.065 1.00 96.38 833 ILE A N 1
ATOM 6998 C CA . ILE A 1 833 ? 7.575 3.017 -20.637 1.00 96.38 833 ILE A CA 1
ATOM 6999 C C . ILE A 1 833 ? 7.597 4.193 -21.627 1.00 96.38 833 ILE A C 1
ATOM 7001 O O . ILE A 1 833 ? 7.865 5.313 -21.213 1.00 96.38 833 ILE A O 1
ATOM 7005 N N . GLU A 1 834 ? 7.284 3.979 -22.908 1.00 95.75 834 GLU A N 1
ATOM 7006 C CA . GLU A 1 834 ? 7.187 5.043 -23.926 1.00 95.75 834 GLU A CA 1
ATOM 7007 C C . GLU A 1 834 ? 6.028 6.015 -23.681 1.00 95.75 834 GLU A C 1
ATOM 7009 O O . GLU A 1 834 ? 6.088 7.166 -24.104 1.00 95.75 834 GLU A O 1
ATOM 7014 N N . LYS A 1 835 ? 4.982 5.575 -22.970 1.00 95.50 835 LYS A N 1
ATOM 7015 C CA . LYS A 1 835 ? 3.854 6.433 -22.572 1.00 95.50 835 LYS A CA 1
ATOM 7016 C C . LYS A 1 835 ? 4.236 7.443 -21.487 1.00 95.50 835 LYS A C 1
ATOM 7018 O O . LYS A 1 835 ? 3.469 8.365 -21.226 1.00 95.50 835 LYS A O 1
ATOM 7023 N N . ILE A 1 836 ? 5.381 7.247 -20.832 1.00 97.00 836 ILE A N 1
ATOM 7024 C CA . ILE A 1 836 ? 5.819 8.051 -19.696 1.00 97.00 836 ILE A CA 1
ATOM 7025 C C . ILE A 1 836 ? 6.764 9.144 -20.194 1.00 97.00 836 ILE A C 1
ATOM 7027 O O . ILE A 1 836 ? 7.809 8.865 -20.780 1.00 97.00 836 ILE A O 1
ATOM 7031 N N . GLU A 1 837 ? 6.410 10.400 -19.933 1.00 97.94 837 GLU A N 1
ATOM 7032 C CA . GLU A 1 837 ? 7.228 11.548 -20.312 1.00 97.94 837 GLU A CA 1
ATOM 7033 C C . GLU A 1 837 ? 8.440 11.695 -19.378 1.00 97.94 837 GLU A C 1
ATOM 7035 O O . GLU A 1 837 ? 8.293 11.866 -18.166 1.00 97.94 837 GLU A O 1
ATOM 7040 N N . GLN A 1 838 ? 9.646 11.664 -19.954 1.00 97.50 838 GLN A N 1
ATOM 7041 C CA . GLN A 1 838 ? 10.912 11.720 -19.215 1.00 97.50 838 GLN A CA 1
ATOM 7042 C C . GLN A 1 838 ? 11.011 12.963 -18.311 1.00 97.50 838 GLN A C 1
ATOM 7044 O O . GLN A 1 838 ? 11.388 12.842 -17.147 1.00 97.50 838 GLN A O 1
ATOM 7049 N N . GLU A 1 839 ? 10.602 14.137 -18.807 1.00 97.25 839 GLU A N 1
ATOM 7050 C CA . GLU A 1 839 ? 10.678 15.398 -18.055 1.00 97.25 839 GLU A CA 1
ATOM 7051 C C . GLU A 1 839 ? 9.819 15.384 -16.782 1.00 97.25 839 GLU A C 1
ATOM 7053 O O . GLU A 1 839 ? 10.233 15.905 -15.744 1.00 97.25 839 GLU A O 1
ATOM 7058 N N . GLN A 1 840 ? 8.640 14.753 -16.831 1.00 96.94 840 GLN A N 1
ATOM 7059 C CA . GLN A 1 840 ? 7.748 14.652 -15.672 1.00 96.94 840 GLN A CA 1
ATOM 7060 C C . GLN A 1 840 ? 8.338 13.752 -14.584 1.00 96.94 840 GLN A C 1
ATOM 7062 O O . GLN A 1 840 ? 8.211 14.044 -13.391 1.00 96.94 840 GLN A O 1
ATOM 7067 N N . VAL A 1 841 ? 8.998 12.665 -14.989 1.00 97.88 841 VAL A N 1
ATOM 7068 C CA . VAL A 1 841 ? 9.654 11.742 -14.059 1.00 97.88 841 VAL A CA 1
ATOM 7069 C C . VAL A 1 841 ? 10.883 12.393 -13.449 1.00 97.88 841 VAL A C 1
ATOM 7071 O O . VAL A 1 841 ? 11.051 12.317 -12.238 1.00 97.88 841 VAL A O 1
ATOM 7074 N N . ASP A 1 842 ? 11.698 13.078 -14.248 1.00 96.94 842 ASP A N 1
ATOM 7075 C CA . ASP A 1 842 ? 12.882 13.785 -13.761 1.00 96.94 842 ASP A CA 1
ATOM 7076 C C . ASP A 1 842 ? 12.524 14.893 -12.755 1.00 96.94 842 ASP A C 1
ATOM 7078 O O . ASP A 1 842 ? 13.214 15.060 -11.747 1.00 96.94 842 ASP A O 1
ATOM 7082 N N . ALA A 1 843 ? 11.421 15.615 -12.989 1.00 95.75 843 ALA A N 1
ATOM 7083 C CA . ALA A 1 843 ? 10.908 16.625 -12.063 1.00 95.75 843 ALA A CA 1
ATOM 7084 C C . ALA A 1 843 ? 10.402 16.021 -10.737 1.00 95.75 843 ALA A C 1
ATOM 7086 O O . ALA A 1 843 ? 10.476 16.669 -9.688 1.00 95.75 843 ALA A O 1
ATOM 7087 N N . TYR A 1 844 ? 9.888 14.788 -10.771 1.00 97.19 844 TYR A N 1
ATOM 7088 C CA . TYR A 1 844 ? 9.468 14.055 -9.579 1.00 97.19 844 TYR A CA 1
ATOM 7089 C C . TYR A 1 844 ? 10.662 13.433 -8.843 1.00 97.19 844 TYR A C 1
ATOM 7091 O O . TYR A 1 844 ? 10.878 13.702 -7.666 1.00 97.19 844 TYR A O 1
ATOM 7099 N N . ASN A 1 845 ? 11.455 12.603 -9.512 1.00 97.62 845 ASN A N 1
ATOM 7100 C CA . ASN A 1 845 ? 12.613 11.939 -8.935 1.00 97.62 845 ASN A CA 1
ATOM 7101 C C . ASN A 1 845 ? 13.658 11.670 -10.026 1.00 97.62 845 ASN A C 1
ATOM 7103 O O . ASN A 1 845 ? 13.475 10.793 -10.869 1.00 97.62 845 ASN A O 1
ATOM 7107 N N . LEU A 1 846 ? 14.785 12.385 -9.967 1.00 97.12 846 LEU A N 1
ATOM 7108 C CA . LEU A 1 846 ? 15.880 12.283 -10.939 1.00 97.12 846 LEU A CA 1
ATOM 7109 C C . LEU A 1 846 ? 16.410 10.855 -11.095 1.00 97.12 846 LEU A C 1
ATOM 7111 O O . LEU A 1 846 ? 16.776 10.444 -12.192 1.00 97.12 846 LEU A O 1
ATOM 7115 N N . ILE A 1 847 ? 16.466 10.087 -10.006 1.00 97.75 847 ILE A N 1
ATOM 7116 C CA . ILE A 1 847 ? 17.002 8.722 -10.032 1.00 97.75 847 ILE A CA 1
ATOM 7117 C C . ILE A 1 847 ? 16.008 7.780 -10.712 1.00 97.75 847 ILE A C 1
ATOM 7119 O O . ILE A 1 847 ? 16.405 6.945 -11.525 1.00 97.75 847 ILE A O 1
ATOM 7123 N N . LEU A 1 848 ? 14.711 7.952 -10.445 1.00 98.00 848 LEU A N 1
ATOM 7124 C CA . LEU A 1 848 ? 13.652 7.239 -11.157 1.00 98.00 848 LEU A CA 1
ATOM 7125 C C . LEU A 1 848 ? 13.630 7.614 -12.647 1.00 98.00 848 LEU A C 1
ATOM 7127 O O . LEU A 1 848 ? 13.437 6.744 -13.492 1.00 98.00 848 LEU A O 1
ATOM 7131 N N . GLY A 1 849 ? 13.906 8.875 -12.979 1.00 98.12 849 GLY A N 1
ATOM 7132 C CA . GLY A 1 849 ? 14.069 9.330 -14.358 1.00 98.12 849 GLY A CA 1
ATOM 7133 C C . GLY A 1 849 ? 15.271 8.686 -15.051 1.00 98.12 849 GLY A C 1
ATOM 7134 O O . GLY A 1 849 ? 15.166 8.226 -16.189 1.00 98.12 849 GLY A O 1
ATOM 7135 N N . ARG A 1 850 ? 16.397 8.518 -14.351 1.00 97.81 850 ARG A N 1
ATOM 7136 C CA . ARG A 1 850 ? 17.544 7.755 -14.875 1.00 97.81 850 ARG A CA 1
ATOM 7137 C C . ARG A 1 850 ? 17.248 6.265 -15.011 1.00 97.81 850 ARG A C 1
ATOM 7139 O O . ARG A 1 850 ? 17.712 5.657 -15.972 1.00 97.81 850 ARG A O 1
ATOM 7146 N N . MET A 1 851 ? 16.430 5.697 -14.125 1.00 98.38 851 MET A N 1
ATOM 7147 C CA . MET A 1 851 ? 15.916 4.335 -14.278 1.00 98.38 851 MET A CA 1
ATOM 7148 C C . MET A 1 851 ? 15.026 4.206 -15.525 1.00 98.38 851 MET A C 1
ATOM 7150 O O . MET A 1 851 ? 15.178 3.247 -16.277 1.00 98.38 851 MET A O 1
ATOM 7154 N N . LEU A 1 852 ? 14.152 5.180 -15.805 1.00 98.50 852 LEU A N 1
ATOM 7155 C CA . LEU A 1 852 ? 13.352 5.207 -17.036 1.00 98.50 852 LEU A CA 1
ATOM 7156 C C . LEU A 1 852 ? 14.246 5.237 -18.282 1.00 98.50 852 LEU A C 1
ATOM 7158 O O . LEU A 1 852 ? 14.102 4.378 -19.153 1.00 98.50 852 LEU A O 1
ATOM 7162 N N . LYS A 1 853 ? 15.222 6.151 -18.328 1.00 98.31 853 LYS A N 1
ATOM 7163 C CA . LYS A 1 853 ? 16.201 6.235 -19.423 1.00 98.31 853 LYS A CA 1
ATOM 7164 C C . LYS A 1 853 ? 16.987 4.929 -19.593 1.00 98.31 853 LYS A C 1
ATOM 7166 O O . LYS A 1 853 ? 17.184 4.472 -20.718 1.00 98.31 853 LYS A O 1
ATOM 7171 N N . PHE A 1 854 ? 17.399 4.299 -18.488 1.00 98.50 854 PHE A N 1
ATOM 7172 C CA . PHE A 1 854 ? 18.054 2.988 -18.494 1.00 98.50 854 PHE A CA 1
ATOM 7173 C C . PHE A 1 854 ? 17.160 1.914 -19.129 1.00 98.50 854 PHE A C 1
ATOM 7175 O O . PHE A 1 854 ? 17.620 1.184 -20.006 1.00 98.50 854 PHE A O 1
ATOM 7182 N N . LEU A 1 855 ? 15.882 1.832 -18.746 1.00 98.38 855 LEU A N 1
ATOM 7183 C CA . LEU A 1 855 ? 14.940 0.861 -19.313 1.00 98.38 855 LEU A CA 1
ATOM 7184 C C . LEU A 1 855 ? 14.672 1.122 -20.800 1.00 98.38 855 LEU A C 1
ATOM 7186 O O . LEU A 1 855 ? 14.661 0.172 -21.584 1.00 98.38 855 LEU A O 1
ATOM 7190 N N . GLN A 1 856 ? 14.513 2.386 -21.203 1.00 98.06 856 GLN A N 1
ATOM 7191 C CA . GLN A 1 856 ? 14.320 2.779 -22.603 1.00 98.06 856 GLN A CA 1
ATOM 7192 C C . GLN A 1 856 ? 15.520 2.370 -23.467 1.00 98.06 856 GLN A C 1
ATOM 7194 O O . GLN A 1 856 ? 15.345 1.702 -24.489 1.00 98.06 856 GLN A O 1
ATOM 7199 N N . LEU A 1 857 ? 16.744 2.695 -23.032 1.00 98.00 857 LEU A N 1
ATOM 7200 C CA . LEU A 1 857 ? 17.971 2.296 -23.728 1.00 98.00 857 LEU A CA 1
ATOM 7201 C C . LEU A 1 857 ? 18.153 0.779 -23.742 1.00 98.00 857 LEU A C 1
ATOM 7203 O O . LEU A 1 857 ? 18.497 0.221 -24.779 1.00 98.00 857 LEU A O 1
ATOM 7207 N N . THR A 1 858 ? 17.868 0.097 -22.632 1.00 98.12 858 THR A N 1
ATOM 7208 C CA . THR A 1 858 ? 17.967 -1.365 -22.544 1.00 98.12 858 THR A CA 1
ATOM 7209 C C . THR A 1 858 ? 17.014 -2.049 -23.521 1.00 98.12 858 THR A C 1
ATOM 7211 O O . THR A 1 858 ? 17.425 -2.966 -24.229 1.00 98.12 858 THR A O 1
ATOM 7214 N N . CYS A 1 859 ? 15.762 -1.589 -23.613 1.00 97.62 859 CYS A N 1
ATOM 7215 C CA . CYS A 1 859 ? 14.790 -2.131 -24.563 1.00 97.62 859 CYS A CA 1
ATOM 7216 C C . CYS A 1 859 ? 15.205 -1.853 -26.015 1.00 97.62 859 CYS A C 1
ATOM 7218 O O . CYS A 1 859 ? 15.178 -2.763 -26.846 1.00 97.62 859 CYS A O 1
ATOM 7220 N N . LYS A 1 860 ? 15.656 -0.626 -26.311 1.00 97.44 860 LYS A N 1
ATOM 7221 C CA . LYS A 1 860 ? 16.163 -0.239 -27.636 1.00 97.44 860 LYS A CA 1
ATOM 7222 C C . LYS A 1 860 ? 17.345 -1.115 -28.062 1.00 97.44 860 LYS A C 1
ATOM 7224 O O . LYS A 1 860 ? 17.323 -1.689 -29.148 1.00 97.44 860 LYS A O 1
ATOM 7229 N N . LEU A 1 861 ? 18.353 -1.251 -27.200 1.00 97.50 861 LEU A N 1
ATOM 7230 C CA . LEU A 1 861 ? 19.534 -2.078 -27.449 1.00 97.50 861 LEU A CA 1
ATOM 7231 C C . LEU A 1 861 ? 19.165 -3.549 -27.610 1.00 97.50 861 LEU A C 1
ATOM 7233 O O . LEU A 1 861 ? 19.669 -4.210 -28.508 1.00 97.50 861 LEU A O 1
ATOM 7237 N N . ARG A 1 862 ? 18.244 -4.062 -26.794 1.00 96.62 862 ARG A N 1
ATOM 7238 C CA . ARG A 1 862 ? 17.776 -5.444 -26.900 1.00 96.62 862 ARG A CA 1
ATOM 7239 C C . ARG A 1 862 ? 17.125 -5.736 -28.256 1.00 96.62 862 ARG A C 1
ATOM 7241 O O . ARG A 1 862 ? 17.402 -6.774 -28.848 1.00 96.62 862 ARG A O 1
ATOM 7248 N N . LYS A 1 863 ? 16.315 -4.817 -28.784 1.00 95.81 863 LYS A N 1
ATOM 7249 C CA . LYS A 1 863 ? 15.742 -4.949 -30.134 1.00 95.81 863 LYS A CA 1
ATOM 7250 C C . LYS A 1 863 ? 16.802 -4.898 -31.223 1.00 95.81 863 LYS A C 1
ATOM 7252 O O . LYS A 1 863 ? 16.811 -5.758 -32.099 1.00 95.81 863 LYS A O 1
ATOM 7257 N N . LEU A 1 864 ? 17.717 -3.931 -31.139 1.00 96.00 864 LEU A N 1
ATOM 7258 C CA . LEU A 1 864 ? 18.819 -3.811 -32.093 1.00 96.00 864 LEU A CA 1
ATOM 7259 C C . LEU A 1 864 ? 19.702 -5.066 -32.096 1.00 96.00 864 LEU A C 1
ATOM 7261 O O . LEU A 1 864 ? 20.052 -5.538 -33.170 1.00 96.00 864 LEU A O 1
ATOM 7265 N N . ASP A 1 865 ? 19.996 -5.646 -30.929 1.00 96.25 865 ASP A N 1
ATOM 7266 C CA . ASP A 1 865 ? 20.727 -6.915 -30.796 1.00 96.25 865 ASP A CA 1
ATOM 7267 C C . ASP A 1 865 ? 20.012 -8.062 -31.528 1.00 96.25 865 ASP A C 1
ATOM 7269 O O . ASP A 1 865 ? 20.633 -8.772 -32.318 1.00 96.25 865 ASP A O 1
ATOM 7273 N N . ILE A 1 866 ? 18.695 -8.206 -31.326 1.00 94.00 866 ILE A N 1
ATOM 7274 C CA . ILE A 1 866 ? 17.875 -9.213 -32.019 1.00 94.00 866 ILE A CA 1
ATOM 7275 C C . ILE A 1 866 ? 17.917 -8.996 -33.537 1.00 94.00 866 ILE A C 1
ATOM 7277 O O . ILE A 1 866 ? 18.085 -9.951 -34.296 1.00 94.00 866 ILE A O 1
ATOM 7281 N N . GLU A 1 867 ? 17.778 -7.754 -34.001 1.00 94.38 867 GLU A N 1
ATOM 7282 C CA . GLU A 1 867 ? 17.834 -7.431 -35.428 1.00 94.38 867 GLU A CA 1
ATOM 7283 C C . GLU A 1 867 ? 19.209 -7.714 -36.039 1.00 94.38 867 GLU A C 1
ATOM 7285 O O . GLU A 1 867 ? 19.282 -8.319 -37.107 1.00 94.38 867 GLU A O 1
ATOM 7290 N N . ILE A 1 868 ? 20.290 -7.311 -35.364 1.00 94.44 868 ILE A N 1
ATOM 7291 C CA . ILE A 1 868 ? 21.672 -7.558 -35.792 1.00 94.44 868 ILE A CA 1
ATOM 7292 C C . ILE A 1 868 ? 21.923 -9.067 -35.887 1.00 94.44 868 ILE A C 1
ATOM 7294 O O . ILE A 1 868 ? 22.447 -9.539 -36.894 1.00 94.44 868 ILE A O 1
ATOM 7298 N N . ARG A 1 869 ? 21.504 -9.856 -34.888 1.00 93.62 869 ARG A N 1
ATOM 7299 C CA . ARG A 1 869 ? 21.642 -11.321 -34.926 1.00 93.62 869 ARG A CA 1
ATOM 7300 C C . ARG A 1 869 ? 20.838 -11.946 -36.063 1.00 93.62 869 ARG A C 1
ATOM 7302 O O . ARG A 1 869 ? 21.377 -12.779 -36.792 1.00 93.62 869 ARG A O 1
ATOM 7309 N N . LYS A 1 870 ? 19.592 -11.508 -36.278 1.00 93.00 870 LYS A N 1
ATOM 7310 C CA . LYS A 1 870 ? 18.766 -11.951 -37.417 1.00 93.00 870 LYS A CA 1
ATOM 7311 C C . LYS A 1 870 ? 19.423 -11.620 -38.756 1.00 93.00 870 LYS A C 1
ATOM 7313 O O . LYS A 1 870 ? 19.424 -12.463 -39.649 1.00 93.00 870 LYS A O 1
ATOM 7318 N N . GLU A 1 871 ? 20.016 -10.438 -38.891 1.00 93.94 871 GLU A N 1
ATOM 7319 C CA . GLU A 1 871 ? 20.741 -10.021 -40.092 1.00 93.94 871 GLU A CA 1
ATOM 7320 C C . GLU A 1 871 ? 22.009 -10.859 -40.315 1.00 93.94 871 GLU A C 1
ATOM 7322 O O . GLU A 1 871 ? 22.236 -11.338 -41.425 1.00 93.94 871 GLU A O 1
ATOM 7327 N N . ILE A 1 872 ? 22.791 -11.129 -39.264 1.00 93.56 872 ILE A N 1
ATOM 7328 C CA . ILE A 1 872 ? 23.967 -12.012 -39.328 1.00 93.56 872 ILE A CA 1
ATOM 7329 C C . ILE A 1 872 ? 23.559 -13.426 -39.762 1.00 93.56 872 ILE A C 1
ATOM 7331 O O . ILE A 1 872 ? 24.201 -14.008 -40.638 1.00 93.56 872 ILE A O 1
ATOM 7335 N N . ILE A 1 873 ? 22.485 -13.981 -39.192 1.00 93.81 873 ILE A N 1
ATOM 7336 C CA . ILE A 1 873 ? 21.955 -15.299 -39.570 1.00 93.81 873 ILE A CA 1
ATOM 7337 C C . ILE A 1 873 ? 21.466 -15.285 -41.025 1.00 93.81 873 ILE A C 1
ATOM 7339 O O . ILE A 1 873 ? 21.784 -16.201 -41.784 1.00 93.81 873 ILE A O 1
ATOM 7343 N N . ALA A 1 874 ? 20.746 -14.243 -41.447 1.00 93.81 874 ALA A N 1
ATOM 7344 C CA . ALA A 1 874 ? 20.274 -14.093 -42.822 1.00 93.81 874 ALA A CA 1
ATOM 7345 C C . ALA A 1 874 ? 21.434 -13.974 -43.824 1.00 93.81 874 ALA A C 1
ATOM 7347 O O . ALA A 1 874 ? 21.399 -14.607 -44.878 1.00 93.81 874 ALA A O 1
ATOM 7348 N N . ASN A 1 875 ? 22.488 -13.227 -43.491 1.00 94.44 875 ASN A N 1
ATOM 7349 C CA . ASN A 1 875 ? 23.682 -13.095 -44.324 1.00 94.44 875 ASN A CA 1
ATOM 7350 C C . ASN A 1 875 ? 24.451 -14.419 -44.420 1.00 94.44 875 ASN A C 1
ATOM 7352 O O . ASN A 1 875 ? 24.842 -14.807 -45.518 1.00 94.44 875 ASN A O 1
ATOM 7356 N N . LYS A 1 876 ? 24.580 -15.167 -43.315 1.00 94.44 876 LYS A N 1
ATOM 7357 C CA . LYS A 1 876 ? 25.138 -16.531 -43.336 1.00 94.44 876 LYS A CA 1
ATOM 7358 C C . LYS A 1 876 ? 24.306 -17.473 -44.208 1.00 94.44 876 LYS A C 1
ATOM 7360 O O . LYS A 1 876 ? 24.873 -18.250 -44.964 1.00 94.44 876 LYS A O 1
ATOM 7365 N N . ARG A 1 877 ? 22.972 -17.385 -44.160 1.00 93.81 877 ARG A N 1
ATOM 7366 C CA . ARG A 1 877 ? 22.081 -18.175 -45.033 1.00 93.81 877 ARG A CA 1
ATOM 7367 C C . ARG A 1 877 ? 22.271 -17.838 -46.505 1.00 93.81 877 ARG A C 1
ATOM 7369 O O . ARG A 1 877 ? 22.399 -18.759 -47.299 1.00 93.81 877 ARG A O 1
ATOM 7376 N N . LYS A 1 878 ? 22.366 -16.551 -46.848 1.00 95.19 878 LYS A N 1
ATOM 7377 C CA . LYS A 1 878 ? 22.665 -16.104 -48.216 1.00 95.19 878 LYS A CA 1
ATOM 7378 C C . LYS A 1 878 ? 24.028 -16.602 -48.694 1.00 95.19 878 LYS A C 1
ATOM 7380 O O . LYS A 1 878 ? 24.132 -17.054 -49.823 1.00 95.19 878 LYS A O 1
ATOM 7385 N N . GLN A 1 879 ? 25.054 -16.567 -47.840 1.00 94.44 879 GLN A N 1
ATOM 7386 C CA . GLN A 1 879 ? 26.374 -17.123 -48.164 1.00 94.44 879 GLN A CA 1
ATOM 7387 C C . GLN A 1 879 ? 26.306 -18.637 -48.392 1.00 94.44 879 GLN A C 1
ATOM 7389 O O . GLN A 1 879 ? 26.859 -19.134 -49.365 1.00 94.44 879 GLN A O 1
ATOM 7394 N N . ILE A 1 880 ? 25.587 -19.375 -47.542 1.00 93.56 880 ILE A N 1
ATOM 7395 C CA . ILE A 1 880 ? 25.379 -20.820 -47.713 1.00 93.56 880 ILE A CA 1
ATOM 7396 C C . ILE A 1 880 ? 24.600 -21.120 -49.002 1.00 93.56 880 ILE A C 1
ATOM 7398 O O . ILE A 1 880 ? 24.902 -22.095 -49.681 1.00 93.56 880 ILE A O 1
ATOM 7402 N N . GLU A 1 881 ? 23.605 -20.307 -49.350 1.00 94.62 881 GLU A N 1
ATOM 7403 C CA . GLU A 1 881 ? 22.840 -20.431 -50.595 1.00 94.62 881 GLU A CA 1
ATOM 7404 C C . GLU A 1 881 ? 23.712 -20.148 -51.825 1.00 94.62 881 GLU A C 1
ATOM 7406 O O . GLU A 1 881 ? 23.707 -20.946 -52.754 1.00 94.62 881 GLU A O 1
ATOM 7411 N N . GLN A 1 882 ? 24.552 -19.109 -51.788 1.00 95.06 882 GLN A N 1
ATOM 7412 C CA . GLN A 1 882 ? 25.544 -18.829 -52.832 1.00 95.06 882 GLN A CA 1
ATOM 7413 C C . GLN A 1 882 ? 26.542 -19.981 -52.999 1.00 95.06 882 GLN A C 1
ATOM 7415 O O . GLN A 1 882 ? 26.773 -20.423 -54.119 1.00 95.06 882 GLN A O 1
ATOM 7420 N N . LEU A 1 883 ? 27.069 -20.529 -51.898 1.00 94.44 883 LEU A N 1
ATOM 7421 C CA . LEU A 1 883 ? 27.962 -21.693 -51.936 1.00 94.44 883 LEU A CA 1
ATOM 7422 C C . LEU A 1 883 ? 27.256 -22.943 -52.479 1.00 94.44 883 LEU A C 1
ATOM 7424 O O . LEU A 1 883 ? 27.867 -23.727 -53.199 1.00 94.44 883 LEU A O 1
ATOM 7428 N N . LYS A 1 884 ? 25.964 -23.130 -52.175 1.00 93.69 884 LYS A N 1
ATOM 7429 C CA . LYS A 1 884 ? 25.145 -24.207 -52.756 1.00 93.69 884 LYS A CA 1
ATOM 7430 C C . LYS A 1 884 ? 24.952 -24.013 -54.254 1.00 93.69 884 LYS A C 1
ATOM 7432 O O . LYS A 1 884 ? 25.102 -24.975 -54.997 1.00 93.69 884 LYS A O 1
ATOM 7437 N N . GLU A 1 885 ? 24.655 -22.795 -54.699 1.00 94.19 885 GLU A N 1
ATOM 7438 C CA . GLU A 1 885 ? 24.537 -22.474 -56.122 1.00 94.19 885 GLU A CA 1
ATOM 7439 C C . GLU A 1 885 ? 25.866 -22.691 -56.862 1.00 94.19 885 GLU A C 1
ATOM 7441 O O . GLU A 1 885 ? 25.884 -23.284 -57.941 1.00 94.19 885 GLU A O 1
ATOM 7446 N N . GLU A 1 886 ? 26.989 -22.262 -56.286 1.00 93.88 886 GLU A N 1
ATOM 7447 C CA . GLU A 1 886 ? 28.333 -22.506 -56.824 1.00 93.88 886 GLU A CA 1
ATOM 7448 C C . GLU A 1 886 ? 28.659 -24.003 -56.882 1.00 93.88 886 GLU A C 1
ATOM 7450 O O . GLU A 1 886 ? 29.121 -24.481 -57.917 1.00 93.88 886 GLU A O 1
ATOM 7455 N N . ALA A 1 887 ? 28.336 -24.762 -55.829 1.00 93.06 887 ALA A N 1
ATOM 7456 C CA . ALA A 1 887 ? 28.480 -26.216 -55.819 1.00 93.06 887 ALA A CA 1
ATOM 7457 C C . ALA A 1 887 ? 27.641 -26.873 -56.926 1.00 93.06 887 ALA A C 1
ATOM 7459 O O . ALA A 1 887 ? 28.153 -27.713 -57.662 1.00 93.06 887 ALA A O 1
ATOM 7460 N N . THR A 1 888 ? 26.378 -26.462 -57.101 1.00 93.75 888 THR A N 1
ATOM 7461 C CA . THR A 1 888 ? 25.526 -26.992 -58.179 1.00 93.75 888 THR A CA 1
ATOM 7462 C C . THR A 1 888 ? 26.081 -26.665 -59.563 1.00 93.75 888 THR A C 1
ATOM 7464 O O . THR A 1 888 ? 26.135 -27.550 -60.411 1.00 93.75 888 THR A O 1
ATOM 7467 N N . LYS A 1 889 ? 26.590 -25.443 -59.777 1.00 94.12 889 LYS A N 1
ATOM 7468 C CA . LYS A 1 889 ? 27.228 -25.047 -61.042 1.00 94.12 889 LYS A CA 1
ATOM 7469 C C . LYS A 1 889 ? 28.495 -25.852 -61.325 1.00 94.12 889 LYS A C 1
ATOM 7471 O O . LYS A 1 889 ? 28.741 -26.183 -62.478 1.00 94.12 889 LYS A O 1
ATOM 7476 N N . LEU A 1 890 ? 29.293 -26.178 -60.306 1.00 92.06 890 LEU A N 1
ATOM 7477 C CA . LEU A 1 890 ? 30.479 -27.025 -60.470 1.00 92.06 890 LEU A CA 1
ATOM 7478 C C . LEU A 1 890 ? 30.115 -28.468 -60.823 1.00 92.06 890 LEU A C 1
ATOM 7480 O O . LEU A 1 890 ? 30.785 -29.058 -61.665 1.00 92.06 890 LEU A O 1
ATOM 7484 N N . VAL A 1 891 ? 29.045 -29.018 -60.243 1.00 92.50 891 VAL A N 1
ATOM 7485 C CA . VAL A 1 891 ? 28.531 -30.346 -60.620 1.00 92.50 891 VAL A CA 1
ATOM 7486 C C . VAL A 1 891 ? 28.042 -30.343 -62.070 1.00 92.50 891 VAL A C 1
ATOM 7488 O O . VAL A 1 891 ? 28.430 -31.215 -62.843 1.00 92.50 891 VAL A O 1
ATOM 7491 N N . GLU A 1 892 ? 27.273 -29.330 -62.477 1.00 93.06 892 GLU A N 1
ATOM 7492 C CA . GLU A 1 892 ? 26.836 -29.172 -63.872 1.00 93.06 892 GLU A CA 1
ATOM 7493 C C . GLU A 1 892 ? 28.028 -29.015 -64.834 1.00 93.06 892 GLU A C 1
ATOM 7495 O O . GLU A 1 892 ? 28.044 -29.612 -65.913 1.00 93.06 892 GLU A O 1
ATOM 7500 N N . LEU A 1 893 ? 29.056 -28.254 -64.440 1.00 93.75 893 LEU A N 1
ATOM 7501 C CA . LEU A 1 893 ? 30.283 -28.072 -65.220 1.00 93.75 893 LEU A CA 1
ATOM 7502 C C . LEU A 1 893 ? 31.080 -29.378 -65.323 1.00 93.75 893 LEU A C 1
ATOM 7504 O O . LEU A 1 893 ? 31.563 -29.701 -66.406 1.00 93.75 893 LEU A O 1
ATOM 7508 N N . LYS A 1 894 ? 31.162 -30.157 -64.237 1.00 93.12 894 LYS A N 1
ATOM 7509 C CA . LYS A 1 894 ? 31.776 -31.493 -64.213 1.00 93.12 894 LYS A CA 1
ATOM 7510 C C . LYS A 1 894 ? 31.080 -32.439 -65.183 1.00 93.12 894 LYS A C 1
ATOM 7512 O O . LYS A 1 894 ? 31.747 -33.091 -65.982 1.00 93.12 894 LYS A O 1
ATOM 7517 N N . GLU A 1 895 ? 29.749 -32.493 -65.153 1.00 92.00 895 GLU A N 1
ATOM 7518 C CA . GLU A 1 895 ? 28.957 -33.333 -66.057 1.00 92.00 895 GLU A CA 1
ATOM 7519 C C . GLU A 1 895 ? 29.128 -32.919 -67.525 1.00 92.00 895 GLU A C 1
ATOM 7521 O O . GLU A 1 895 ? 29.296 -33.778 -68.398 1.00 92.00 895 GLU A O 1
ATOM 7526 N N . ALA A 1 896 ? 29.133 -31.611 -67.803 1.00 91.88 896 ALA A N 1
ATOM 7527 C CA . ALA A 1 896 ? 29.355 -31.080 -69.143 1.00 91.88 896 ALA A CA 1
ATOM 7528 C C . ALA A 1 896 ? 30.767 -31.401 -69.663 1.00 91.88 896 ALA A C 1
ATOM 7530 O O . ALA A 1 896 ? 30.903 -31.908 -70.778 1.00 91.88 896 ALA A O 1
ATOM 7531 N N . ALA A 1 897 ? 31.801 -31.180 -68.846 1.00 91.62 897 ALA A N 1
ATOM 7532 C CA . ALA A 1 897 ? 33.194 -31.454 -69.192 1.00 91.62 897 ALA A CA 1
ATOM 7533 C C . ALA A 1 897 ? 33.464 -32.957 -69.372 1.00 91.62 897 ALA A C 1
ATOM 7535 O O . ALA A 1 897 ? 34.146 -33.352 -70.316 1.00 91.62 897 ALA A O 1
ATOM 7536 N N . LEU A 1 898 ? 32.877 -33.812 -68.526 1.00 91.50 898 LEU A N 1
ATOM 7537 C CA . LEU A 1 898 ? 32.968 -35.267 -68.668 1.00 91.50 898 LEU A CA 1
ATOM 7538 C C . LEU A 1 898 ? 32.339 -35.731 -69.986 1.00 91.50 898 LEU A C 1
ATOM 7540 O O . LEU A 1 898 ? 32.876 -36.610 -70.662 1.00 91.50 898 LEU A O 1
ATOM 7544 N N . LYS A 1 899 ? 31.194 -35.149 -70.358 1.00 91.31 899 LYS A N 1
ATOM 7545 C CA . LYS A 1 899 ? 30.512 -35.462 -71.614 1.00 91.31 899 LYS A CA 1
ATOM 7546 C C . LYS A 1 899 ? 31.343 -35.031 -72.822 1.00 91.31 899 LYS A C 1
ATOM 7548 O O . LYS A 1 899 ? 31.528 -35.835 -73.731 1.00 91.31 899 LYS A O 1
ATOM 7553 N N . GLU A 1 900 ? 31.883 -33.815 -72.803 1.00 90.00 900 GLU A N 1
ATOM 7554 C CA . GLU A 1 900 ? 32.759 -33.307 -73.862 1.00 90.00 900 GLU A CA 1
ATOM 7555 C C . GLU A 1 900 ? 34.029 -34.164 -74.001 1.00 90.00 900 GLU A C 1
ATOM 7557 O O . GLU A 1 900 ? 34.397 -34.549 -75.109 1.00 90.00 900 GLU A O 1
ATOM 7562 N N . HIS A 1 901 ? 34.649 -34.563 -72.885 1.00 88.94 901 HIS A N 1
ATOM 7563 C CA . HIS A 1 901 ? 35.821 -35.441 -72.890 1.00 88.94 901 HIS A CA 1
ATOM 7564 C C . HIS A 1 901 ? 35.501 -36.836 -73.455 1.00 88.94 901 HIS A C 1
ATOM 7566 O O . HIS A 1 901 ? 36.269 -37.382 -74.246 1.00 88.94 901 HIS A O 1
ATOM 7572 N N . LYS A 1 902 ? 34.338 -37.413 -73.112 1.00 87.94 902 LYS A N 1
ATOM 7573 C CA . LYS A 1 902 ? 33.872 -38.693 -73.679 1.00 87.94 902 LYS A CA 1
ATOM 7574 C C . LYS A 1 902 ? 33.606 -38.612 -75.182 1.00 87.94 902 LYS A C 1
ATOM 7576 O O . LYS A 1 902 ? 33.859 -39.587 -75.884 1.00 87.94 902 LYS A O 1
ATOM 7581 N N . GLU A 1 903 ? 33.114 -37.476 -75.674 1.00 88.31 903 GLU A N 1
ATOM 7582 C CA . GLU A 1 903 ? 32.880 -37.234 -77.104 1.00 88.31 903 GLU A CA 1
ATOM 7583 C C . GLU A 1 903 ? 34.187 -37.071 -77.904 1.00 88.31 903 GLU A C 1
ATOM 7585 O O . GLU A 1 903 ? 34.199 -37.339 -79.105 1.00 88.31 903 GLU A O 1
ATOM 7590 N N . GLN A 1 904 ? 35.287 -36.674 -77.253 1.00 85.06 904 GLN A N 1
ATOM 7591 C CA . GLN A 1 904 ? 36.606 -36.503 -77.879 1.00 85.06 904 GLN A CA 1
ATOM 7592 C C . GLN A 1 904 ? 37.443 -37.795 -77.960 1.00 85.06 904 GLN A C 1
ATOM 7594 O O . GLN A 1 904 ? 38.397 -37.842 -78.736 1.00 85.06 904 GLN A O 1
ATOM 7599 N N . LEU A 1 905 ? 37.095 -38.839 -77.200 1.00 83.81 905 LEU A N 1
ATOM 7600 C CA . LEU A 1 905 ? 37.801 -40.128 -77.190 1.00 83.81 905 LEU A CA 1
ATOM 7601 C C . LEU A 1 905 ? 37.367 -41.029 -78.359 1.00 83.81 905 LEU A C 1
ATOM 7603 O O . LEU A 1 905 ? 36.180 -41.112 -78.687 1.00 83.81 905 LEU A O 1
ATOM 7607 N N . SER A 1 906 ? 38.313 -41.741 -78.980 1.00 81.69 906 SER A N 1
ATOM 7608 C CA . SER A 1 906 ? 38.004 -42.732 -80.022 1.00 81.69 906 SER A CA 1
ATOM 7609 C C . SER A 1 906 ? 37.368 -44.011 -79.432 1.00 81.69 906 SER A C 1
ATOM 7611 O O . SER A 1 906 ? 37.498 -44.261 -78.233 1.00 81.69 906 SER A O 1
ATOM 7613 N N . PRO A 1 907 ? 36.685 -44.858 -80.233 1.00 79.25 907 PRO A N 1
ATOM 7614 C CA . PRO A 1 907 ? 35.974 -46.036 -79.716 1.00 79.25 907 PRO A CA 1
ATOM 7615 C C . PRO A 1 907 ? 36.855 -47.043 -78.958 1.00 79.25 907 PRO A C 1
ATOM 7617 O O . PRO A 1 907 ? 36.360 -47.707 -78.057 1.00 79.25 907 PRO A O 1
ATOM 7620 N N . GLU A 1 908 ? 38.144 -47.150 -79.306 1.00 75.56 908 GLU A N 1
ATOM 7621 C CA . GLU A 1 908 ? 39.110 -48.025 -78.617 1.00 75.56 908 GLU A CA 1
ATOM 7622 C C . GLU A 1 908 ? 39.564 -47.419 -77.273 1.00 75.56 908 GLU A C 1
ATOM 7624 O O . GLU A 1 908 ? 39.715 -48.133 -76.288 1.00 75.56 908 GLU A O 1
ATOM 7629 N N . GLU A 1 909 ? 39.697 -46.091 -77.191 1.00 77.88 909 GLU A N 1
ATOM 7630 C CA . GLU A 1 909 ? 40.087 -45.372 -75.966 1.00 77.88 909 GLU A CA 1
ATOM 7631 C C . GLU A 1 909 ? 38.925 -45.230 -74.969 1.00 77.88 909 GLU A C 1
ATOM 7633 O O . GLU A 1 909 ? 39.143 -45.110 -73.765 1.00 77.88 909 GLU A O 1
ATOM 7638 N N . GLN A 1 910 ? 37.676 -45.272 -75.446 1.00 75.88 910 GLN A N 1
ATOM 7639 C CA . GLN A 1 910 ? 36.488 -45.287 -74.588 1.00 75.88 910 GLN A CA 1
ATOM 7640 C C . GLN A 1 910 ? 36.377 -46.568 -73.746 1.00 75.88 910 GLN A C 1
ATOM 7642 O O . GLN A 1 910 ? 35.824 -46.506 -72.649 1.00 75.88 910 GLN A O 1
ATOM 7647 N N . GLU A 1 911 ? 36.901 -47.707 -74.221 1.00 76.62 911 GLU A N 1
ATOM 7648 C CA . GLU A 1 911 ? 36.940 -48.959 -73.445 1.00 76.62 911 GLU A CA 1
ATOM 7649 C C . GLU A 1 911 ? 38.016 -48.933 -72.341 1.00 76.62 911 GLU A C 1
ATOM 7651 O O . GLU A 1 911 ? 37.854 -49.604 -71.322 1.00 76.62 911 GLU A O 1
ATOM 7656 N N . GLU A 1 912 ? 39.073 -48.126 -72.503 1.00 79.50 912 GLU A N 1
ATOM 7657 C CA . GLU A 1 912 ? 40.156 -47.949 -71.519 1.00 79.50 912 GLU A CA 1
ATOM 7658 C C . GLU A 1 912 ? 39.976 -46.716 -70.606 1.00 79.50 912 GLU A C 1
ATOM 7660 O O . GLU A 1 912 ? 40.735 -46.539 -69.650 1.00 79.50 912 GLU A O 1
ATOM 7665 N N . PHE A 1 913 ? 38.978 -45.860 -70.855 1.00 86.69 913 PHE A N 1
ATOM 7666 C CA . PHE A 1 913 ? 38.762 -44.631 -70.086 1.00 86.69 913 PHE A CA 1
ATOM 7667 C C . PHE A 1 913 ? 38.361 -44.915 -68.632 1.00 86.69 913 PHE A C 1
ATOM 7669 O O . PHE A 1 913 ? 37.254 -45.374 -68.335 1.00 86.69 913 PHE A O 1
ATOM 7676 N N . ASN A 1 914 ? 39.245 -44.552 -67.705 1.00 88.94 914 ASN A N 1
ATOM 7677 C CA . ASN A 1 914 ? 38.974 -44.626 -66.279 1.00 88.94 914 ASN A CA 1
ATOM 7678 C C . ASN A 1 914 ? 38.249 -43.360 -65.796 1.00 88.94 914 ASN A C 1
ATOM 7680 O O . ASN A 1 914 ? 38.871 -42.352 -65.458 1.00 88.94 914 ASN A O 1
ATOM 7684 N N . GLN A 1 915 ? 36.916 -43.422 -65.757 1.00 90.12 915 GLN A N 1
ATOM 7685 C CA . GLN A 1 915 ? 36.080 -42.316 -65.285 1.00 90.12 915 GLN A CA 1
ATOM 7686 C C . GLN A 1 915 ? 36.428 -41.891 -63.851 1.00 90.12 915 GLN A C 1
ATOM 7688 O O . GLN A 1 915 ? 36.429 -40.698 -63.574 1.00 90.12 915 GLN A O 1
ATOM 7693 N N . GLU A 1 916 ? 36.773 -42.831 -62.966 1.00 88.38 916 GLU A N 1
ATOM 7694 C CA . GLU A 1 916 ? 37.108 -42.514 -61.571 1.00 88.38 916 GLU A CA 1
ATOM 7695 C C . GLU A 1 916 ? 38.397 -41.684 -61.468 1.00 88.38 916 GLU A C 1
ATOM 7697 O O . GLU A 1 916 ? 38.474 -40.752 -60.671 1.00 88.38 916 GLU A O 1
ATOM 7702 N N . GLU A 1 917 ? 39.400 -41.976 -62.299 1.00 88.81 917 GLU A N 1
ATOM 7703 C CA . GLU A 1 917 ? 40.671 -41.241 -62.318 1.00 88.81 917 GLU A CA 1
ATOM 7704 C C . GLU A 1 917 ? 40.519 -39.845 -62.936 1.00 88.81 917 GLU A C 1
ATOM 7706 O O . GLU A 1 917 ? 41.102 -38.878 -62.442 1.00 88.81 917 GLU A O 1
ATOM 7711 N N . TRP A 1 918 ? 39.682 -39.711 -63.972 1.00 93.44 918 TRP A N 1
ATOM 7712 C CA . TRP A 1 918 ? 39.338 -38.404 -64.536 1.00 93.44 918 TRP A CA 1
ATOM 7713 C C . TRP A 1 918 ? 38.547 -37.552 -63.541 1.00 93.44 918 TRP A C 1
ATOM 7715 O O . TRP A 1 918 ? 38.879 -36.386 -63.337 1.00 93.44 918 TRP A O 1
ATOM 7725 N N . GLU A 1 919 ? 37.537 -38.131 -62.883 1.00 91.25 919 GLU A N 1
ATOM 7726 C CA . GLU A 1 919 ? 36.749 -37.436 -61.863 1.00 91.25 919 GLU A CA 1
ATOM 7727 C C . GLU A 1 919 ? 37.622 -37.002 -60.682 1.00 91.25 919 GLU A C 1
ATOM 7729 O O . GLU A 1 919 ? 37.473 -35.876 -60.219 1.00 91.25 919 GLU A O 1
ATOM 7734 N N . ALA A 1 920 ? 38.576 -37.835 -60.251 1.00 89.38 920 ALA A N 1
ATOM 7735 C CA . ALA A 1 920 ? 39.528 -37.482 -59.200 1.00 89.38 920 ALA A CA 1
ATOM 7736 C C . ALA A 1 920 ? 40.453 -36.317 -59.597 1.00 89.38 920 ALA A C 1
ATOM 7738 O O . ALA A 1 920 ? 40.724 -35.443 -58.772 1.00 89.38 920 ALA A O 1
ATOM 7739 N N . ASN A 1 921 ? 40.915 -36.270 -60.852 1.00 91.31 921 ASN A N 1
ATOM 7740 C CA . ASN A 1 921 ? 41.707 -35.144 -61.357 1.00 91.31 921 ASN A CA 1
ATOM 7741 C C . ASN A 1 921 ? 40.868 -33.864 -61.453 1.00 91.31 921 ASN A C 1
ATOM 7743 O O . ASN A 1 921 ? 41.317 -32.810 -61.004 1.00 91.31 921 ASN A O 1
ATOM 7747 N N . PHE A 1 922 ? 39.639 -33.960 -61.967 1.00 92.62 922 PHE A N 1
ATOM 7748 C CA . PHE A 1 922 ? 38.723 -32.825 -62.050 1.00 92.62 922 PHE A CA 1
ATOM 7749 C C . PHE A 1 922 ? 38.392 -32.267 -60.659 1.00 92.62 922 PHE A C 1
ATOM 7751 O O . PHE A 1 922 ? 38.486 -31.062 -60.439 1.00 92.62 922 PHE A O 1
ATOM 7758 N N . ASP A 1 923 ? 38.080 -33.134 -59.693 1.00 91.12 923 ASP A N 1
ATOM 7759 C CA . ASP A 1 923 ? 37.789 -32.727 -58.314 1.00 91.12 923 ASP A CA 1
ATOM 7760 C C . ASP A 1 923 ? 39.023 -32.128 -57.615 1.00 91.12 923 ASP A C 1
ATOM 7762 O O . ASP A 1 923 ? 38.886 -31.292 -56.722 1.00 91.12 923 ASP A O 1
ATOM 7766 N N . SER A 1 924 ? 40.238 -32.509 -58.032 1.00 90.06 924 SER A N 1
ATOM 7767 C CA . SER A 1 924 ? 41.477 -31.902 -57.536 1.00 90.06 924 SER A CA 1
ATOM 7768 C C . SER A 1 924 ? 41.733 -30.509 -58.120 1.00 90.06 924 SER A C 1
ATOM 7770 O O . SER A 1 924 ? 42.289 -29.664 -57.416 1.00 90.06 924 SER A O 1
ATOM 7772 N N . GLU A 1 925 ? 41.371 -30.266 -59.382 1.00 91.88 925 GLU A N 1
ATOM 7773 C CA . GLU A 1 925 ? 41.482 -28.949 -60.025 1.00 91.88 925 GLU A CA 1
ATOM 7774 C C . GLU A 1 925 ? 40.351 -28.002 -59.603 1.00 91.88 925 GLU A C 1
ATOM 7776 O O . GLU A 1 925 ? 40.550 -26.783 -59.544 1.00 91.88 925 GLU A O 1
ATOM 7781 N N . HIS A 1 926 ? 39.167 -28.542 -59.306 1.00 92.12 926 HIS A N 1
ATOM 7782 C CA . HIS A 1 926 ? 37.953 -27.801 -58.959 1.00 92.12 926 HIS A CA 1
ATOM 7783 C C . HIS A 1 926 ? 37.356 -28.334 -57.648 1.00 92.12 926 HIS A C 1
ATOM 7785 O O . HIS A 1 926 ? 36.304 -28.978 -57.659 1.00 92.12 926 HIS A O 1
ATOM 7791 N N . PRO A 1 927 ? 38.018 -28.074 -56.503 1.00 91.19 927 PRO A N 1
ATOM 7792 C CA . PRO A 1 927 ? 37.564 -28.577 -55.216 1.00 91.19 927 PRO A CA 1
ATOM 7793 C C . PRO A 1 927 ? 36.155 -28.067 -54.913 1.00 91.19 927 PRO A C 1
ATOM 7795 O O . PRO A 1 927 ? 35.877 -26.868 -54.991 1.00 91.19 927 PRO A O 1
ATOM 7798 N N . MET A 1 928 ? 35.265 -28.991 -54.556 1.00 89.31 928 MET A N 1
ATOM 7799 C CA . MET A 1 928 ? 33.888 -28.657 -54.211 1.00 89.31 928 MET A CA 1
ATOM 7800 C C . MET A 1 928 ? 33.873 -27.752 -52.968 1.00 89.31 928 MET A C 1
ATOM 7802 O O . MET A 1 928 ? 34.513 -28.100 -51.971 1.00 89.31 928 MET A O 1
ATOM 7806 N N . PRO A 1 929 ? 33.177 -26.598 -52.995 1.00 90.56 929 PRO A N 1
ATOM 7807 C CA . PRO A 1 929 ? 33.132 -25.712 -51.843 1.00 90.56 929 PRO A CA 1
ATOM 7808 C C . PRO A 1 929 ? 32.513 -26.438 -50.646 1.00 90.56 929 PRO A C 1
ATOM 7810 O O . PRO A 1 929 ? 31.466 -27.079 -50.758 1.00 90.56 929 PRO A O 1
ATOM 7813 N N . GLU A 1 930 ? 33.160 -26.335 -49.487 1.00 90.75 930 GLU A N 1
ATOM 7814 C CA . GLU A 1 930 ? 32.620 -26.867 -48.239 1.00 90.75 930 GLU A CA 1
ATOM 7815 C C . GLU A 1 930 ? 31.381 -26.054 -47.850 1.00 90.75 930 GLU A C 1
ATOM 7817 O O . GLU A 1 930 ? 31.484 -24.873 -47.520 1.00 90.75 930 GLU A O 1
ATOM 7822 N N . ILE A 1 931 ? 30.198 -26.672 -47.909 1.00 92.75 931 ILE A N 1
ATOM 7823 C CA . ILE A 1 931 ? 28.936 -26.028 -47.536 1.00 92.75 931 ILE A CA 1
ATOM 7824 C C . ILE A 1 931 ? 28.789 -26.109 -46.010 1.00 92.75 931 ILE A C 1
ATOM 7826 O O . ILE A 1 931 ? 28.619 -27.211 -45.480 1.00 92.75 931 ILE A O 1
ATOM 7830 N N . PRO A 1 932 ? 28.801 -24.975 -45.286 1.00 92.38 932 PRO A N 1
ATOM 7831 C CA . PRO A 1 932 ? 28.557 -24.975 -43.851 1.00 92.38 932 PRO A CA 1
ATOM 7832 C C . PRO A 1 932 ? 27.138 -25.456 -43.528 1.00 92.38 932 PRO A C 1
ATOM 7834 O O . PRO A 1 932 ? 26.201 -25.254 -44.308 1.00 92.38 932 PRO A O 1
ATOM 7837 N N . GLU A 1 933 ? 26.949 -26.039 -42.343 1.00 92.62 933 GLU A N 1
ATOM 7838 C CA . GLU A 1 933 ? 25.608 -26.340 -41.840 1.00 92.62 933 GLU A CA 1
ATOM 7839 C C . GLU A 1 933 ? 24.761 -25.059 -41.742 1.00 92.62 933 GLU A C 1
ATOM 7841 O O . GLU A 1 933 ? 25.257 -23.983 -41.394 1.00 92.62 933 GLU A O 1
ATOM 7846 N N . ASN A 1 934 ? 23.462 -25.169 -42.049 1.00 91.06 934 ASN A N 1
ATOM 7847 C CA . ASN A 1 934 ? 22.541 -24.042 -41.917 1.00 91.06 934 ASN A CA 1
ATOM 7848 C C . ASN A 1 934 ? 22.560 -23.532 -40.464 1.00 91.06 934 ASN A C 1
ATOM 7850 O O . ASN A 1 934 ? 22.361 -24.334 -39.548 1.00 91.06 934 ASN A O 1
ATOM 7854 N N . PRO A 1 935 ? 22.728 -22.216 -40.227 1.00 90.69 935 PRO A N 1
ATOM 7855 C CA . PRO A 1 935 ? 22.679 -21.677 -38.878 1.00 90.69 935 PRO A CA 1
ATOM 7856 C C . PRO A 1 935 ? 21.302 -21.959 -38.270 1.00 90.69 935 PRO A C 1
ATOM 7858 O O . PRO A 1 935 ? 20.269 -21.678 -38.898 1.00 90.69 935 PRO A O 1
ATOM 7861 N N . ALA A 1 936 ? 21.308 -22.518 -37.057 1.00 89.62 936 ALA A N 1
ATOM 7862 C CA . ALA A 1 936 ? 20.100 -22.755 -36.281 1.00 89.62 936 ALA A CA 1
ATOM 7863 C C . ALA A 1 936 ? 19.342 -21.433 -36.086 1.00 89.62 936 ALA A C 1
ATOM 7865 O O . ALA A 1 936 ? 19.959 -20.393 -35.845 1.00 89.62 936 ALA A O 1
ATOM 7866 N N . ASP A 1 937 ? 18.013 -21.470 -36.206 1.00 84.56 937 ASP A N 1
ATOM 7867 C CA . ASP A 1 937 ? 17.187 -20.333 -35.810 1.00 84.56 937 ASP A CA 1
ATOM 7868 C C . ASP A 1 937 ? 17.334 -20.137 -34.301 1.00 84.56 937 ASP A C 1
ATOM 7870 O O . ASP A 1 937 ? 16.951 -20.997 -33.505 1.00 84.56 937 ASP A O 1
ATOM 7874 N N . GLU A 1 938 ? 17.907 -19.006 -33.901 1.00 84.00 938 GLU A N 1
ATOM 7875 C CA . GLU A 1 938 ? 17.833 -18.571 -32.514 1.00 84.00 938 GLU A CA 1
ATOM 7876 C C . GLU A 1 938 ? 16.376 -18.199 -32.221 1.00 84.00 938 GLU A C 1
ATOM 7878 O O . GLU A 1 938 ? 15.866 -17.187 -32.708 1.00 84.00 938 GLU A O 1
ATOM 7883 N N . ILE A 1 939 ? 15.689 -19.052 -31.459 1.00 78.12 939 ILE A N 1
ATOM 7884 C CA . ILE A 1 939 ? 14.335 -18.783 -30.974 1.00 78.12 939 ILE A CA 1
ATOM 7885 C C . ILE A 1 939 ? 14.450 -17.679 -29.919 1.00 78.12 939 ILE A C 1
ATOM 7887 O O . ILE A 1 939 ? 14.830 -17.931 -28.777 1.00 78.12 939 ILE A O 1
ATOM 7891 N N . ASP A 1 940 ? 14.171 -16.445 -30.327 1.00 80.56 940 ASP A N 1
ATOM 7892 C CA . ASP A 1 940 ? 14.128 -15.275 -29.452 1.00 80.56 940 ASP A CA 1
ATOM 7893 C C . ASP A 1 940 ? 12.737 -14.638 -29.545 1.00 80.56 940 ASP A C 1
ATOM 7895 O O . ASP A 1 940 ? 12.502 -13.688 -30.295 1.00 80.56 940 ASP A O 1
ATOM 7899 N N . ASP A 1 941 ? 11.798 -15.220 -28.795 1.00 79.38 941 ASP A N 1
ATOM 7900 C CA . ASP A 1 941 ? 10.375 -14.837 -28.750 1.00 79.38 941 ASP A CA 1
ATOM 7901 C C . ASP A 1 941 ? 10.127 -13.509 -28.004 1.00 79.38 941 ASP A C 1
ATOM 7903 O O . ASP A 1 941 ? 8.992 -13.128 -27.729 1.00 79.38 941 ASP A O 1
ATOM 7907 N N . ASP A 1 942 ? 11.195 -12.799 -27.644 1.00 80.94 942 ASP A N 1
ATOM 7908 C CA . ASP A 1 942 ? 11.182 -11.551 -26.880 1.00 80.94 942 ASP A CA 1
ATOM 7909 C C . ASP A 1 942 ? 10.724 -10.337 -27.710 1.00 80.94 942 ASP A C 1
ATOM 7911 O O . ASP A 1 942 ? 10.450 -9.262 -27.165 1.00 80.94 942 ASP A O 1
ATOM 7915 N N . TYR A 1 943 ? 10.653 -10.528 -29.032 1.00 73.94 943 TYR A N 1
ATOM 7916 C CA . TYR A 1 943 ? 10.207 -9.560 -30.022 1.00 73.94 943 TYR A CA 1
ATOM 7917 C C . TYR A 1 943 ? 9.086 -10.170 -30.866 1.00 73.94 943 TYR A C 1
ATOM 7919 O O . TYR A 1 943 ? 9.330 -11.045 -31.708 1.00 73.94 943 TYR A O 1
ATOM 7927 N N . ILE A 1 944 ? 7.854 -9.705 -30.648 1.00 69.06 944 ILE A N 1
ATOM 7928 C CA . ILE A 1 944 ? 6.727 -10.077 -31.500 1.00 69.06 944 ILE A CA 1
ATOM 7929 C C . ILE A 1 944 ? 6.898 -9.254 -32.769 1.00 69.06 944 ILE A C 1
ATOM 7931 O O . ILE A 1 944 ? 6.543 -8.080 -32.821 1.00 69.06 944 ILE A O 1
ATOM 7935 N N . VAL A 1 945 ? 7.471 -9.870 -33.803 1.00 63.41 945 VAL A N 1
ATOM 7936 C CA . VAL A 1 945 ? 7.395 -9.295 -35.143 1.00 63.41 945 VAL A CA 1
ATOM 7937 C C . VAL A 1 945 ? 5.915 -9.316 -35.496 1.00 63.41 945 VAL A C 1
ATOM 7939 O O . VAL A 1 945 ? 5.381 -10.387 -35.793 1.00 63.41 945 VAL A O 1
ATOM 7942 N N . ASP A 1 946 ? 5.249 -8.164 -35.413 1.00 59.47 946 ASP A N 1
ATOM 7943 C CA . ASP A 1 946 ? 3.926 -7.992 -35.999 1.00 59.47 946 ASP A CA 1
ATOM 7944 C C . ASP A 1 946 ? 4.069 -8.435 -37.454 1.00 59.47 946 ASP A C 1
ATOM 7946 O O . ASP A 1 946 ? 4.738 -7.775 -38.255 1.00 59.47 946 ASP A O 1
ATOM 7950 N N . GLN A 1 947 ? 3.544 -9.622 -37.781 1.00 57.16 947 GLN A N 1
ATOM 7951 C CA . GLN A 1 947 ? 3.545 -10.059 -39.165 1.00 57.16 947 GLN A CA 1
ATOM 7952 C C . GLN A 1 947 ? 2.807 -8.965 -39.932 1.00 57.16 947 GLN A C 1
ATOM 7954 O O . GLN A 1 947 ? 1.704 -8.600 -39.507 1.00 57.16 947 GLN A O 1
ATOM 7959 N N . PRO A 1 948 ? 3.406 -8.391 -40.993 1.00 55.16 948 PRO A N 1
ATOM 7960 C CA . PRO A 1 948 ? 2.718 -7.385 -41.784 1.00 55.16 948 PRO A CA 1
ATOM 7961 C C . PRO A 1 948 ? 1.363 -7.980 -42.157 1.00 55.16 948 PRO A C 1
ATOM 7963 O O . PRO A 1 948 ? 1.329 -9.077 -42.714 1.00 55.16 948 PRO A O 1
ATOM 7966 N N . GLN A 1 949 ? 0.275 -7.323 -41.735 1.00 47.34 949 GLN A N 1
ATOM 7967 C CA . GLN A 1 949 ? -1.085 -7.797 -41.987 1.00 47.34 949 GLN A CA 1
ATOM 7968 C C . GLN A 1 949 ? -1.205 -8.047 -43.494 1.00 47.34 949 GLN A C 1
ATOM 7970 O O . GLN A 1 949 ? -1.139 -7.095 -44.273 1.00 47.34 949 GLN A O 1
ATOM 7975 N N . GLN A 1 950 ? -1.249 -9.327 -43.878 1.00 38.06 950 GLN A N 1
ATOM 7976 C CA . GLN A 1 950 ? -1.322 -9.766 -45.271 1.00 38.06 950 GLN A CA 1
ATOM 7977 C C . GLN A 1 950 ? -2.688 -9.472 -45.875 1.00 38.06 950 GLN A C 1
ATOM 7979 O O . GLN A 1 950 ? -3.702 -9.674 -45.165 1.00 38.06 950 GLN A O 1
#

Foldseek 3Di:
DDDDVVNCVVLVPDPDPPVCPVVSVVVVVVVVVVVVVVVVVVVVVVVVVVVVVVVVVVPDDPDDDDDDDDDPPVVVVVVVVVVVVVVVVVVVVVVVVVVVVVVVVVVVVVVVVCPPVVVVVVVVVVVVVVVVVVVVVVVVVVVVVVVVVVVVVVVVVVVVVVVVVVVVVVVPPPDDDDDDVPVVVVVVVVVVVVVVVVVVVVVVVVVVVVVVVVVVVVVVVVVVVVVVVVVVVVVVVVVVVVVVVVVVVVVVVVVVVVVVVVVVVVPPPDDDDDDDDDDDDDDDDDPDDDPPPPVVVPVPPPDDDPDDDDDDDDDDDDPDDPPPVVVVVVVVVVVVVVVVVCVPCVHVVLLVVLVVVLVVVVDPDSVVSSVVSSVVVVVVVVVVVVVVVVVVVVVVVVVVVVVVVVVVVVVVVVVVVVVVVVVVVVVVVLVCLLPDLDLPVCVAPPVQQVLCVVQVWWKWKWWFFAQFDFQDLPDFADQCSRGDPVDHTWTATCHTHPVCVVRHGDTDDPPQAPLVVQVDQQDQDPVRDRPPPLFDKDQWPVVPPSHDDPPDAFTWIKTKGKLKAWFLLDDVLLVVLLVQVVVLVVVVVVVVVVLVVVVVVLVVVCVPDDNVVSVVVNVVVVVPDDDRDRDATHTDMTIMMIMIIPTNVNGGRDPVSSVVVSVVSVSSRVSVNVSSRVQSNVQSVLQVVVVVVVVDDLVVVVVVVVVVLVVQLVVCVVVLPVCVVPPLVSVLVSLVSSLVSLLVQLLDPVNCVSVQCCLSHSDDPPVLLLVLLCLLLQHDQCQQADPSGNHGPSPSDNPDSVSSNSSSVRDLADADPDDGDSCSQLVSSLVSLVVDDLVVQSNRPVNSSSSSVSSNSSSVSSVSNVVVVVVVLVVLVVVLVVLVVVLVVLVVVLVVVLVVVCVPDDPVVNVVDDPVVVVVVSCVVPPRDDRDDRDDPRPRVSDDPPPPPD

Secondary structure (DSSP, 8-state):
-PPPHHHHHHHHT----GGGHHHHHHHHHHHHHHHHHHHHHHHHHHHHHHHHHHHHHTTS-----------SHHHHHHHHHHHHHHHHHHHHHHHHHHHHHHHHHHHHHHHHH--SHHHHHHHHHHHHHHHHHHHHHHHHHHHHHHHHHHHHHHHHHHHHHHHHHHHHHHHTTT----SSHHHHHHHHHHHHHHHHHHHHHHHHHHHHHHHHHHHHHHHHHHHHHHHHHHHHHHHHHHHHHHHHHHHHHHHHHHHHHHHHHHHHHHT-S--------------S---SSSSSSSSSSSSSSSS----S-----------SSSHHHHHHHHHHHHHHHHHHHHHSTTTHHHHHHHHHHHHHH--SSHHHHHHHHHHHHHHHHHHHHHHHHHHHHHHHHHHHHHHHHHHHHHHHHHHHHHHHHHHHHHHHHHHHHHH-S-HHHHIIIIIHHHHHHHHT-EEEEEEEEPPB----TTS---TTTTB-TTSPPEEEEEEE-TTTGGGTT-EEPTTSSGGGGGGSPPPP-TTS-------EEES-GGG-TT---SSS---S-EEEEEEEEEE--SHHHHHHHHHHHHHHHHHHHHHHHHHHHHHHHHHHHHTTS-HHHHHHHHHHHHHHS---PPPPPP-EEEEEEEEEE-TTT--PPPHHHHHHHHHHHHHHHHHHHHHHHHHHHHHHHHHHHHHHHT-S-HHHHHHHHHHHHHHHHHHTHHHHGGGTT-HHHHHHHHHHHHHHHHHHHHT-HHHHHHHHGGGG-S--TTHHHHHHHHHHTT--HHHHBPTTSSSB-TTT----HHHHHHHHT---SS--SSPPPGGG-HHHHHHHHHTS-HHHHHHH-HHHHHHHHHHHHHHHHHHHHHHHHHHHHHHHHHHHHHHHHHHHHHHHHHHHHHHHHHHHS-HHHHHH--HHHHHHHHHHHSPPP--PPPPP----TTS-------

Mean predicted aligned error: 18.24 Å